Protein AF-A0A9W9XIF9-F1 (afdb_monomer_lite)

Structure (mmCIF, N/CA/C/O backbone):
data_AF-A0A9W9XIF9-F1
#
_entry.id   AF-A0A9W9XIF9-F1
#
loop_
_atom_site.group_PDB
_atom_site.id
_atom_site.type_symbol
_atom_site.label_atom_id
_atom_site.label_alt_id
_atom_site.label_comp_id
_atom_site.label_asym_id
_atom_site.label_entity_id
_atom_site.label_seq_id
_atom_site.pdbx_PDB_ins_code
_atom_site.Cartn_x
_atom_site.Cartn_y
_atom_site.Cartn_z
_atom_site.occupancy
_atom_site.B_iso_or_equiv
_atom_site.auth_seq_id
_atom_site.auth_comp_id
_atom_site.auth_asym_id
_atom_site.auth_atom_id
_atom_site.pdbx_PDB_model_num
ATOM 1 N N . MET A 1 1 ? -51.282 -19.140 -25.782 1.00 32.94 1 MET A N 1
ATOM 2 C CA . MET A 1 1 ? -52.387 -19.950 -26.353 1.00 32.94 1 MET A CA 1
ATOM 3 C C . MET A 1 1 ? -51.809 -21.222 -26.979 1.00 32.94 1 MET A C 1
ATOM 5 O O . MET A 1 1 ? -50.606 -21.420 -26.856 1.00 32.94 1 MET A O 1
ATOM 9 N N . ALA A 1 2 ? -52.650 -22.100 -27.540 1.00 28.67 2 ALA A N 1
ATOM 10 C CA . ALA A 1 2 ? -52.299 -23.428 -28.075 1.00 28.67 2 ALA A CA 1
ATOM 11 C C . ALA A 1 2 ? -51.160 -23.421 -29.130 1.00 28.67 2 ALA A C 1
ATOM 13 O O . ALA A 1 2 ? -50.892 -22.385 -29.727 1.00 28.67 2 ALA A O 1
ATOM 14 N N . GLY A 1 3 ? -50.463 -24.527 -29.429 1.00 24.83 3 GLY A N 1
ATOM 15 C CA . GLY A 1 3 ? -50.576 -25.902 -28.911 1.00 24.83 3 GLY A CA 1
ATOM 16 C C . GLY A 1 3 ? -51.080 -26.921 -29.951 1.00 24.83 3 GLY A C 1
ATOM 17 O O . GLY A 1 3 ? -52.108 -26.681 -30.571 1.00 24.83 3 GLY A O 1
ATOM 18 N N . LEU A 1 4 ? -50.408 -28.087 -30.039 1.00 29.16 4 LEU A N 1
ATOM 19 C CA . LEU A 1 4 ? -50.763 -29.282 -30.847 1.00 29.16 4 LEU A CA 1
ATOM 20 C C . LEU A 1 4 ? -50.625 -29.105 -32.398 1.00 29.16 4 LEU A C 1
ATOM 22 O O . LEU A 1 4 ? -50.729 -27.997 -32.899 1.00 29.16 4 LEU A O 1
ATOM 26 N N . CYS A 1 5 ? -50.361 -30.132 -33.236 1.00 27.70 5 CYS A N 1
ATOM 27 C CA . CYS A 1 5 ? -50.106 -31.568 -32.990 1.00 27.70 5 CYS A CA 1
ATOM 28 C C . CYS A 1 5 ? -49.443 -32.333 -34.176 1.00 27.70 5 CYS A C 1
ATOM 30 O O . CYS A 1 5 ? -49.619 -31.932 -35.319 1.00 27.70 5 CYS A O 1
ATOM 32 N N . LYS A 1 6 ? -48.951 -33.561 -33.875 1.00 29.69 6 LYS A N 1
ATOM 33 C CA . LYS A 1 6 ? -48.789 -34.771 -34.750 1.00 29.69 6 LYS A CA 1
ATOM 34 C C . LYS A 1 6 ? -47.681 -34.734 -35.827 1.00 29.69 6 LYS A C 1
ATOM 36 O O . LYS A 1 6 ? -47.424 -33.689 -36.397 1.00 29.69 6 LYS A O 1
ATOM 41 N N . ARG A 1 7 ? -47.023 -35.845 -36.219 1.00 30.55 7 ARG A N 1
ATOM 42 C CA . ARG A 1 7 ? -46.839 -37.267 -35.755 1.00 30.55 7 ARG A CA 1
ATOM 43 C C . ARG A 1 7 ? -45.555 -37.785 -36.494 1.00 30.55 7 ARG A C 1
ATOM 45 O O . ARG A 1 7 ? -45.134 -37.113 -37.424 1.00 30.55 7 ARG A O 1
ATOM 52 N N . ILE A 1 8 ? -44.819 -38.864 -36.172 1.00 29.08 8 ILE A N 1
ATOM 53 C CA . ILE A 1 8 ? -45.117 -40.317 -36.025 1.00 29.08 8 ILE A CA 1
ATOM 54 C C . ILE A 1 8 ? -44.031 -40.985 -35.103 1.00 29.08 8 ILE A C 1
ATOM 56 O O . ILE A 1 8 ? -43.065 -40.340 -34.710 1.00 29.08 8 ILE A O 1
ATOM 60 N N . LEU A 1 9 ? -44.233 -42.254 -34.714 1.00 29.75 9 LEU A N 1
ATOM 61 C CA . LEU A 1 9 ? -43.493 -43.124 -33.759 1.00 29.75 9 LEU A CA 1
ATOM 62 C C . LEU A 1 9 ? -42.538 -44.147 -34.483 1.00 29.75 9 LEU A C 1
ATOM 64 O O . LEU A 1 9 ? -42.506 -44.116 -35.710 1.00 29.75 9 LEU A O 1
ATOM 68 N N . PRO A 1 10 ? -41.890 -45.158 -33.835 1.00 46.06 10 PRO A N 1
ATOM 69 C CA . PRO A 1 10 ? -40.980 -45.110 -32.667 1.00 46.06 10 PRO A CA 1
ATOM 70 C C . PRO A 1 10 ? -39.737 -46.076 -32.706 1.00 46.06 10 PRO A C 1
ATOM 72 O O . PRO A 1 10 ? -39.631 -46.964 -33.538 1.00 46.06 10 PRO A O 1
ATOM 75 N N . CYS A 1 11 ? -38.868 -45.956 -31.686 1.00 25.47 11 CYS A N 1
ATOM 76 C CA . CYS A 1 11 ? -38.126 -47.005 -30.931 1.00 25.47 11 CYS A CA 1
ATOM 77 C C . CYS A 1 11 ? -37.306 -48.179 -31.562 1.00 25.47 11 CYS A C 1
ATOM 79 O O . CYS A 1 11 ? -37.851 -49.108 -32.142 1.00 25.47 11 CYS A O 1
ATOM 81 N N . SER A 1 12 ? -36.071 -48.310 -31.025 1.00 27.84 12 SER A N 1
ATOM 82 C CA . SER A 1 12 ? -35.415 -49.543 -30.480 1.00 27.84 12 SER A CA 1
ATOM 83 C C . SER A 1 12 ? -34.806 -50.625 -31.411 1.00 27.84 12 SER A C 1
ATOM 85 O O . SER A 1 12 ? -35.249 -50.763 -32.537 1.00 27.84 12 SER A O 1
ATOM 87 N N . ARG A 1 13 ? -33.846 -51.495 -30.999 1.00 29.62 13 ARG A N 1
ATOM 88 C CA . ARG A 1 13 ? -32.660 -51.457 -30.071 1.00 29.62 13 ARG A CA 1
ATOM 89 C C . ARG A 1 13 ? -31.872 -52.807 -30.225 1.00 29.62 13 ARG A C 1
ATOM 91 O O . ARG A 1 13 ? -32.480 -53.784 -30.625 1.00 29.62 13 ARG A O 1
ATOM 98 N N . VAL A 1 14 ? -30.597 -52.889 -29.785 1.00 30.20 14 VAL A N 1
ATOM 99 C CA . VAL A 1 14 ? -29.808 -54.126 -29.426 1.00 30.20 14 VAL A CA 1
ATOM 100 C C . VAL A 1 14 ? -28.948 -54.885 -30.498 1.00 30.20 14 VAL A C 1
ATOM 102 O O . VAL A 1 14 ? -29.450 -55.639 -31.311 1.00 30.20 14 VAL A O 1
ATOM 105 N N . ALA A 1 15 ? -27.611 -54.744 -30.349 1.00 29.52 15 ALA A N 1
ATOM 106 C CA . ALA A 1 15 ? -26.473 -55.717 -30.369 1.00 29.52 15 ALA A CA 1
ATOM 107 C C . ALA A 1 15 ? -26.056 -56.698 -31.529 1.00 29.52 15 ALA A C 1
ATOM 109 O O . ALA A 1 15 ? -26.719 -57.684 -31.804 1.00 29.52 15 ALA A O 1
ATOM 110 N N . ARG A 1 16 ? -24.770 -56.539 -31.944 1.00 33.78 16 ARG A N 1
ATOM 111 C CA . ARG A 1 16 ? -23.629 -57.518 -32.095 1.00 33.78 16 ARG A CA 1
ATOM 112 C C . ARG A 1 16 ? -23.676 -58.777 -33.025 1.00 33.78 16 ARG A C 1
ATOM 114 O O . ARG A 1 16 ? -24.345 -59.740 -32.682 1.00 33.78 16 ARG A O 1
ATOM 121 N N . GLY A 1 17 ? -22.676 -58.909 -33.938 1.00 28.84 17 GLY A N 1
ATOM 122 C CA . GLY A 1 17 ? -21.788 -60.117 -33.967 1.00 28.84 17 GLY A CA 1
ATOM 123 C C . GLY A 1 17 ? -21.117 -60.688 -35.267 1.00 28.84 17 GLY A C 1
ATOM 124 O O . GLY A 1 17 ? -21.709 -61.545 -35.895 1.00 28.84 17 GLY A O 1
ATOM 125 N N . ILE A 1 18 ? -19.813 -60.391 -35.508 1.00 36.94 18 ILE A N 1
ATOM 126 C CA . ILE A 1 18 ? -18.666 -61.349 -35.760 1.00 36.94 18 ILE A CA 1
ATOM 127 C C . ILE A 1 18 ? -18.413 -62.103 -37.138 1.00 36.94 18 ILE A C 1
ATOM 129 O O . ILE A 1 18 ? -19.214 -62.923 -37.553 1.00 36.94 18 ILE A O 1
ATOM 133 N N . GLN A 1 19 ? -17.172 -61.949 -37.703 1.00 34.91 19 GLN A N 1
ATOM 134 C CA . GLN A 1 19 ? -16.351 -62.818 -38.650 1.00 34.91 19 GLN A CA 1
ATOM 135 C C . GLN A 1 19 ? -16.809 -63.060 -40.142 1.00 34.91 19 GLN A C 1
ATOM 137 O O . GLN A 1 19 ? -17.957 -62.777 -40.438 1.00 34.91 19 GLN A O 1
ATOM 142 N N . THR A 1 20 ? -16.030 -63.507 -41.180 1.00 31.67 20 THR A N 1
ATOM 143 C CA . THR A 1 20 ? -14.591 -63.923 -41.434 1.00 31.67 20 THR A CA 1
ATOM 144 C C . THR A 1 20 ? -14.018 -63.526 -42.872 1.00 31.67 20 THR A C 1
ATOM 146 O O . THR A 1 20 ? -14.326 -62.428 -43.321 1.00 31.67 20 THR A O 1
ATOM 149 N N . ARG A 1 21 ? -13.109 -64.280 -43.572 1.00 35.53 21 ARG A N 1
ATOM 150 C CA . ARG A 1 21 ? -12.209 -63.890 -44.745 1.00 35.53 21 ARG A CA 1
ATOM 151 C C . ARG A 1 21 ? -11.749 -65.135 -45.616 1.00 35.53 21 ARG A C 1
ATOM 153 O O . ARG A 1 21 ? -12.223 -66.186 -45.191 1.00 35.53 21 ARG A O 1
ATOM 160 N N . PRO A 1 22 ? -10.835 -65.177 -46.671 1.00 51.59 22 PRO A N 1
ATOM 161 C CA . PRO A 1 22 ? -9.950 -64.205 -47.423 1.00 51.59 22 PRO A CA 1
ATOM 162 C C . PRO A 1 22 ? -9.720 -64.413 -49.000 1.00 51.59 22 PRO A C 1
ATOM 164 O O . PRO A 1 22 ? -10.382 -65.244 -49.598 1.00 51.59 22 PRO A O 1
ATOM 167 N N . GLN A 1 23 ? -8.696 -63.745 -49.625 1.00 34.22 23 GLN A N 1
ATOM 168 C CA . GLN A 1 23 ? -7.944 -64.044 -50.921 1.00 34.22 23 GLN A CA 1
ATOM 169 C C . GLN A 1 23 ? -8.660 -63.891 -52.320 1.00 34.22 23 GLN A C 1
ATOM 171 O O . GLN A 1 23 ? -9.861 -63.672 -52.309 1.00 34.22 23 GLN A O 1
ATOM 176 N N . SER A 1 24 ? -8.078 -63.985 -53.561 1.00 33.28 24 SER A N 1
ATOM 177 C CA . SER A 1 24 ? -6.780 -63.640 -54.285 1.00 33.28 24 SER A CA 1
ATOM 178 C C . SER A 1 24 ? -6.921 -64.011 -55.837 1.00 33.28 24 SER A C 1
ATOM 180 O O . SER A 1 24 ? -7.971 -64.560 -56.137 1.00 33.28 24 SER A O 1
ATOM 182 N N . THR A 1 25 ? -6.103 -63.833 -56.931 1.00 32.66 25 THR A N 1
ATOM 183 C CA . THR A 1 25 ? -4.708 -63.372 -57.308 1.00 32.66 25 THR A CA 1
ATOM 184 C C . THR A 1 25 ? -4.481 -63.127 -58.866 1.00 32.66 25 THR A C 1
ATOM 186 O O . THR A 1 25 ? -4.935 -63.966 -59.631 1.00 32.66 25 THR A O 1
ATOM 189 N N . ARG A 1 26 ? -3.638 -62.146 -59.326 1.00 32.09 26 ARG A N 1
ATOM 190 C CA . ARG A 1 26 ? -2.901 -61.998 -60.668 1.00 32.09 26 ARG A CA 1
ATOM 191 C C . ARG A 1 26 ? -3.693 -61.927 -62.034 1.00 32.09 26 ARG A C 1
ATOM 193 O O . ARG A 1 26 ? -4.908 -61.994 -61.990 1.00 32.09 26 ARG A O 1
ATOM 200 N N . ALA A 1 27 ? -3.106 -61.851 -63.270 1.00 32.22 27 ALA A N 1
ATOM 201 C CA . ALA A 1 27 ? -2.159 -60.897 -63.971 1.00 32.22 27 ALA A CA 1
ATOM 202 C C . ALA A 1 27 ? -1.854 -61.298 -65.483 1.00 32.22 27 ALA A C 1
ATOM 204 O O . ALA A 1 27 ? -2.102 -62.460 -65.774 1.00 32.22 27 ALA A O 1
ATOM 205 N N . VAL A 1 28 ? -1.271 -60.422 -66.381 1.00 33.78 28 VAL A N 1
ATOM 206 C CA . VAL A 1 28 ? -0.342 -60.671 -67.587 1.00 33.78 28 VAL A CA 1
ATOM 207 C C . VAL A 1 28 ? -0.461 -59.757 -68.888 1.00 33.78 28 VAL A C 1
ATOM 209 O O . VAL A 1 28 ? -1.488 -59.752 -69.549 1.00 33.78 28 VAL A O 1
ATOM 212 N N . SER A 1 29 ? 0.667 -59.125 -69.328 1.00 31.36 29 SER A N 1
ATOM 213 C CA . SER A 1 29 ? 1.183 -58.682 -70.696 1.00 31.36 29 SER A CA 1
ATOM 214 C C . SER A 1 29 ? 0.598 -57.525 -71.609 1.00 31.36 29 SER A C 1
ATOM 216 O O . SER A 1 29 ? -0.202 -56.723 -71.145 1.00 31.36 29 SER A O 1
ATOM 218 N N . ARG A 1 30 ? 1.184 -57.304 -72.827 1.00 32.84 30 ARG A N 1
ATOM 219 C CA . ARG A 1 30 ? 1.368 -56.050 -73.678 1.00 32.84 30 ARG A CA 1
ATOM 220 C C . ARG A 1 30 ? 1.494 -56.395 -75.223 1.00 32.84 30 ARG A C 1
ATOM 222 O O . ARG A 1 30 ? 1.284 -57.586 -75.439 1.00 32.84 30 ARG A O 1
ATOM 229 N N . PRO A 1 31 ? 1.856 -55.561 -76.282 1.00 50.12 31 PRO A N 1
ATOM 230 C CA . PRO A 1 31 ? 2.506 -54.202 -76.395 1.00 50.12 31 PRO A CA 1
ATOM 231 C C . PRO A 1 31 ? 2.189 -53.222 -77.622 1.00 50.12 31 PRO A C 1
ATOM 233 O O . PRO A 1 31 ? 1.409 -53.539 -78.504 1.00 50.12 31 PRO A O 1
ATOM 236 N N . ASN A 1 32 ? 2.893 -52.059 -77.670 1.00 32.28 32 ASN A N 1
ATOM 237 C CA . ASN A 1 32 ? 3.471 -51.195 -78.771 1.00 32.28 32 ASN A CA 1
ATOM 238 C C . ASN A 1 32 ? 2.764 -50.629 -80.053 1.00 32.28 32 ASN A C 1
ATOM 240 O O . ASN A 1 32 ? 2.400 -51.387 -80.944 1.00 32.28 32 ASN A O 1
ATOM 244 N N . ALA A 1 33 ? 2.895 -49.289 -80.263 1.00 30.73 33 ALA A N 1
ATOM 245 C CA . ALA A 1 33 ? 3.206 -48.576 -81.542 1.00 30.73 33 ALA A CA 1
ATOM 246 C C . ALA A 1 33 ? 3.697 -47.097 -81.323 1.00 30.73 33 ALA A C 1
ATOM 248 O O . ALA A 1 33 ? 3.509 -46.550 -80.238 1.00 30.73 33 ALA A O 1
ATOM 249 N N . THR A 1 34 ? 4.344 -46.468 -82.326 1.00 33.19 34 THR A N 1
ATOM 250 C CA . THR A 1 34 ? 4.954 -45.093 -82.390 1.00 33.19 34 THR A CA 1
ATOM 251 C C . THR A 1 34 ? 3.977 -43.918 -82.117 1.00 33.19 34 THR A C 1
ATOM 253 O O . THR A 1 34 ? 2.833 -44.005 -82.541 1.00 33.19 34 THR A O 1
ATOM 256 N N . LEU A 1 35 ? 4.277 -42.837 -81.358 1.00 31.94 35 LEU A N 1
ATOM 257 C CA . LEU A 1 35 ? 5.305 -41.754 -81.487 1.00 31.94 35 LEU A CA 1
ATOM 258 C C . LEU A 1 35 ? 5.085 -40.825 -82.713 1.00 31.94 35 LEU A C 1
ATOM 260 O O . LEU A 1 35 ? 4.844 -41.359 -83.787 1.00 31.94 35 LEU A O 1
ATOM 264 N N . ALA A 1 36 ? 5.222 -39.480 -82.693 1.00 28.23 36 ALA A N 1
ATOM 265 C CA . ALA A 1 36 ? 5.411 -38.404 -81.672 1.00 28.23 36 ALA A CA 1
ATOM 266 C C . ALA A 1 36 ? 5.289 -37.000 -82.382 1.00 28.23 36 ALA A C 1
ATOM 268 O O . ALA A 1 36 ? 5.148 -37.027 -83.606 1.00 28.23 36 ALA A O 1
ATOM 269 N N . PRO A 1 37 ? 5.400 -35.786 -81.755 1.00 38.03 37 PRO A N 1
ATOM 270 C CA . PRO A 1 37 ? 5.492 -35.399 -80.332 1.00 38.03 37 PRO A CA 1
ATOM 271 C C . PRO A 1 37 ? 4.383 -34.417 -79.846 1.00 38.03 37 PRO A C 1
ATOM 273 O O . PRO A 1 37 ? 3.856 -33.617 -80.613 1.00 38.03 37 PRO A O 1
ATOM 276 N N . ALA A 1 38 ? 4.078 -34.404 -78.541 1.00 32.06 38 ALA A N 1
ATOM 277 C CA . ALA A 1 38 ? 3.111 -33.479 -77.924 1.00 32.06 38 ALA A CA 1
ATOM 278 C C . ALA A 1 38 ? 3.616 -32.908 -76.583 1.00 32.06 38 ALA A C 1
ATOM 280 O O . ALA A 1 38 ? 4.475 -33.504 -75.932 1.00 32.06 38 ALA A O 1
ATOM 281 N N . LEU A 1 39 ? 3.077 -31.749 -76.180 1.00 31.66 39 LEU A N 1
ATOM 282 C CA . LEU A 1 39 ? 3.406 -31.053 -74.926 1.00 31.66 39 LEU A CA 1
ATOM 283 C C . LEU A 1 39 ? 3.116 -31.930 -73.687 1.00 31.66 39 LEU A C 1
ATOM 285 O O . LEU A 1 39 ? 2.076 -32.594 -73.650 1.00 31.66 39 LEU A O 1
ATOM 289 N N . PRO A 1 40 ? 3.982 -31.926 -72.654 1.00 34.66 40 PRO A N 1
ATOM 290 C CA . PRO A 1 40 ? 3.770 -32.735 -71.459 1.00 34.66 40 PRO A CA 1
ATOM 291 C C . PRO A 1 40 ? 2.613 -32.187 -70.595 1.00 34.66 40 PRO A C 1
ATOM 293 O O . PRO A 1 40 ? 2.589 -30.989 -70.301 1.00 34.66 40 PRO A O 1
ATOM 296 N N . PRO A 1 41 ? 1.671 -33.036 -70.139 1.00 35.72 41 PRO A N 1
ATOM 297 C CA . PRO A 1 41 ? 0.662 -32.649 -69.153 1.00 35.72 41 PRO A CA 1
ATOM 298 C C . PRO A 1 41 ? 1.300 -32.406 -67.767 1.00 35.72 41 PRO A C 1
ATOM 300 O O . PRO A 1 41 ? 2.403 -32.893 -67.502 1.00 35.72 41 PRO A O 1
ATOM 303 N N . PRO A 1 42 ? 0.629 -31.673 -66.856 1.00 32.91 42 PRO A N 1
ATOM 304 C CA . PRO A 1 42 ? 1.206 -31.291 -65.569 1.00 32.91 42 PRO A CA 1
ATOM 305 C C . PRO A 1 42 ? 1.573 -32.504 -64.705 1.00 32.91 42 PRO A C 1
ATOM 307 O O . PRO A 1 42 ? 0.758 -33.397 -64.470 1.00 32.91 42 PRO A O 1
ATOM 310 N N . HIS A 1 43 ? 2.804 -32.507 -64.187 1.00 33.34 43 HIS A N 1
ATOM 311 C CA . HIS A 1 43 ? 3.315 -33.572 -63.329 1.00 33.34 43 HIS A CA 1
ATOM 312 C C . HIS A 1 43 ? 2.538 -33.663 -62.007 1.00 33.34 43 HIS A C 1
ATOM 314 O O . HIS A 1 43 ? 2.757 -32.874 -61.088 1.00 33.34 43 HIS A O 1
ATOM 320 N N . THR A 1 44 ? 1.711 -34.698 -61.854 1.00 31.39 44 THR A N 1
ATOM 321 C CA . THR A 1 44 ? 1.355 -35.207 -60.525 1.00 31.39 44 THR A CA 1
ATOM 322 C C . THR A 1 44 ? 2.623 -35.759 -59.861 1.00 31.39 44 THR A C 1
ATOM 324 O O . THR A 1 44 ? 3.220 -36.685 -60.422 1.00 31.39 44 THR A O 1
ATOM 327 N N . PRO A 1 45 ? 3.059 -35.251 -58.695 1.00 34.47 45 PRO A N 1
ATOM 328 C CA . PRO A 1 45 ? 4.236 -35.783 -58.023 1.00 34.47 45 PRO A CA 1
ATOM 329 C C . PRO A 1 45 ? 3.914 -37.165 -57.443 1.00 34.47 45 PRO A C 1
ATOM 331 O O . PRO A 1 45 ? 3.272 -37.284 -56.401 1.00 34.47 45 PRO A O 1
ATOM 334 N N . THR A 1 46 ? 4.371 -38.224 -58.111 1.00 35.44 46 THR A N 1
ATOM 335 C CA . THR A 1 46 ? 4.414 -39.568 -57.524 1.00 35.44 46 THR A CA 1
ATOM 336 C C . THR A 1 46 ? 5.288 -39.529 -56.276 1.00 35.44 46 THR A C 1
ATOM 338 O O . THR A 1 46 ? 6.490 -39.271 -56.389 1.00 35.44 46 THR A O 1
ATOM 341 N N . GLU A 1 47 ? 4.710 -39.779 -55.098 1.00 37.50 47 GLU A N 1
ATOM 342 C CA . GLU A 1 47 ? 5.495 -39.843 -53.864 1.00 37.50 47 GLU A CA 1
ATOM 343 C C . GLU A 1 47 ? 6.607 -40.901 -54.000 1.00 37.50 47 GLU A C 1
ATOM 345 O O . GLU A 1 47 ? 6.329 -42.034 -54.414 1.00 37.50 47 GLU A O 1
ATOM 350 N N . PRO A 1 48 ? 7.866 -40.577 -53.649 1.00 43.50 48 PRO A N 1
ATOM 351 C CA . PRO A 1 48 ? 8.926 -41.570 -53.627 1.00 43.50 48 PRO A CA 1
ATOM 352 C C . PRO A 1 48 ? 8.571 -42.667 -52.623 1.00 43.50 48 PRO A C 1
ATOM 354 O O . PRO A 1 48 ? 8.085 -42.394 -51.521 1.00 43.50 48 PRO A O 1
ATOM 357 N N . SER A 1 49 ? 8.834 -43.924 -52.995 1.00 41.28 49 SER A N 1
ATOM 358 C CA . SER A 1 49 ? 8.511 -45.070 -52.144 1.00 41.28 49 SER A CA 1
ATOM 359 C C . SER A 1 49 ? 9.087 -44.885 -50.737 1.00 41.28 49 SER A C 1
ATOM 361 O O . SER A 1 49 ? 10.208 -44.399 -50.567 1.00 41.28 49 SER A O 1
ATOM 363 N N . ARG A 1 50 ? 8.351 -45.323 -49.711 1.00 48.66 50 ARG A N 1
ATOM 364 C CA . ARG A 1 50 ? 8.755 -45.162 -48.303 1.00 48.66 50 ARG A CA 1
ATOM 365 C C . ARG A 1 50 ? 10.168 -45.701 -48.021 1.00 48.66 50 ARG A C 1
ATOM 367 O O . ARG A 1 50 ? 10.852 -45.182 -47.147 1.00 48.66 50 ARG A O 1
ATOM 374 N N . LEU A 1 51 ? 10.606 -46.703 -48.792 1.00 44.16 51 LEU A N 1
ATOM 375 C CA . LEU A 1 51 ? 11.938 -47.302 -48.729 1.00 44.16 51 LEU A CA 1
ATOM 376 C C . LEU A 1 51 ? 13.026 -46.434 -49.392 1.00 44.16 51 LEU A C 1
ATOM 378 O O . LEU A 1 51 ? 14.114 -46.311 -48.838 1.00 44.16 51 LEU A O 1
ATOM 382 N N . SER A 1 52 ? 12.745 -45.794 -50.534 1.00 44.69 52 SER A N 1
ATOM 383 C CA . SER A 1 52 ? 13.664 -44.812 -51.137 1.00 44.69 52 SER A CA 1
ATOM 384 C C . SER A 1 52 ? 13.810 -43.567 -50.260 1.00 44.69 52 SER A C 1
ATOM 386 O O . SER A 1 52 ? 14.928 -43.118 -50.045 1.00 44.69 52 SER A O 1
ATOM 388 N N . THR A 1 53 ? 12.718 -43.078 -49.665 1.00 49.53 53 THR A N 1
ATOM 389 C CA . THR A 1 53 ? 12.740 -41.918 -48.756 1.00 49.53 53 THR A CA 1
ATOM 390 C C . THR A 1 53 ? 13.479 -42.218 -47.448 1.00 49.53 53 THR A C 1
ATOM 392 O O . THR A 1 53 ? 14.077 -41.320 -46.865 1.00 49.53 53 THR A O 1
ATOM 395 N N . LEU A 1 54 ? 13.482 -43.481 -46.998 1.00 47.84 54 LEU A N 1
ATOM 396 C CA . LEU A 1 54 ? 14.330 -43.954 -45.896 1.00 47.84 54 LEU A CA 1
ATOM 397 C C . LEU A 1 54 ? 15.810 -44.055 -46.297 1.00 47.84 54 LEU A C 1
ATOM 399 O O . LEU A 1 54 ? 16.666 -43.699 -45.497 1.00 47.84 54 LEU A O 1
ATOM 403 N N . LYS A 1 55 ? 16.119 -44.492 -47.526 1.00 42.41 55 LYS A N 1
ATOM 404 C CA . LYS A 1 55 ? 17.499 -44.533 -48.048 1.00 42.41 55 LYS A CA 1
ATOM 405 C C . LYS A 1 55 ? 18.093 -43.149 -48.342 1.00 42.41 55 LYS A C 1
ATOM 407 O O . LYS A 1 55 ? 19.308 -43.021 -48.338 1.00 42.41 55 LYS A O 1
ATOM 412 N N . SER A 1 56 ? 17.265 -42.135 -48.600 1.00 40.16 56 SER A N 1
ATOM 413 C CA . SER A 1 56 ? 17.700 -40.759 -48.895 1.00 40.16 56 SER A CA 1
ATOM 414 C C . SER A 1 56 ? 17.583 -39.794 -47.707 1.00 40.16 56 SER A C 1
ATOM 416 O O . SER A 1 56 ? 17.741 -38.586 -47.882 1.00 40.16 56 SER A O 1
ATOM 418 N N . ALA A 1 57 ? 17.234 -40.278 -46.513 1.00 46.28 57 ALA A N 1
ATOM 419 C CA . ALA A 1 57 ? 17.148 -39.448 -45.317 1.00 46.28 57 ALA A CA 1
ATOM 420 C C . ALA A 1 57 ? 18.518 -39.374 -44.632 1.00 46.28 57 ALA A C 1
ATOM 422 O O . ALA A 1 57 ? 18.987 -40.379 -44.098 1.00 46.28 57 ALA A O 1
ATOM 423 N N . LYS A 1 58 ? 19.138 -38.183 -44.600 1.00 53.50 58 LYS A N 1
ATOM 424 C CA . LYS A 1 58 ? 20.333 -37.954 -43.771 1.00 53.50 58 LYS A CA 1
ATOM 425 C C . LYS A 1 58 ? 20.031 -38.345 -42.311 1.00 53.50 58 LYS A C 1
ATOM 427 O O . LYS A 1 58 ? 18.967 -37.959 -41.808 1.00 53.50 58 LYS A O 1
ATOM 432 N N . PRO A 1 59 ? 20.923 -39.078 -41.621 1.00 59.19 59 PRO A N 1
ATOM 433 C CA . PRO A 1 59 ? 20.751 -39.367 -40.203 1.00 59.19 59 PRO A CA 1
ATOM 434 C C . PRO A 1 59 ? 20.742 -38.057 -39.406 1.00 59.19 59 PRO A C 1
ATOM 436 O O . PRO A 1 59 ? 21.530 -37.148 -39.660 1.00 59.19 59 PRO A O 1
ATOM 439 N N . PHE A 1 60 ? 19.822 -37.944 -38.449 1.00 74.56 60 PHE A N 1
ATOM 440 C CA . PHE A 1 60 ? 19.747 -36.775 -37.575 1.00 74.56 60 PHE A CA 1
ATOM 441 C C . PHE A 1 60 ? 20.879 -36.829 -36.538 1.00 74.56 60 PHE A C 1
ATOM 443 O O . PHE A 1 60 ? 21.105 -37.880 -35.945 1.00 74.56 60 PHE A O 1
ATOM 450 N N . SER A 1 61 ? 21.570 -35.711 -36.309 1.00 78.69 61 SER A N 1
ATOM 451 C CA . SER A 1 61 ? 22.823 -35.689 -35.545 1.00 78.69 61 SER A CA 1
ATOM 452 C C . SER A 1 61 ? 22.679 -36.069 -34.062 1.00 78.69 61 SER A C 1
ATOM 454 O O . SER A 1 61 ? 21.809 -35.562 -33.342 1.00 78.69 61 SER A O 1
ATOM 456 N N . ASP A 1 62 ? 23.620 -36.880 -33.567 1.00 81.06 62 ASP A N 1
ATOM 457 C CA . ASP A 1 62 ? 23.787 -37.209 -32.143 1.00 81.06 62 ASP A CA 1
ATOM 458 C C . ASP A 1 62 ? 24.154 -35.988 -31.279 1.00 81.06 62 ASP A C 1
ATOM 460 O O . ASP A 1 62 ? 23.950 -36.003 -30.061 1.00 81.06 62 ASP A O 1
ATOM 464 N N . PHE A 1 63 ? 24.665 -34.907 -31.882 1.00 85.06 63 PHE A N 1
ATOM 465 C CA . PHE A 1 63 ? 24.916 -33.639 -31.187 1.00 85.06 63 PHE A CA 1
ATOM 466 C C . PHE A 1 63 ? 23.623 -32.861 -30.897 1.00 85.06 63 PHE A C 1
ATOM 468 O O . PHE A 1 63 ? 23.575 -32.066 -29.959 1.00 85.06 63 PHE A O 1
ATOM 475 N N . LEU A 1 64 ? 22.551 -33.108 -31.660 1.00 87.94 64 LEU A N 1
ATOM 476 C CA . LEU A 1 64 ? 21.233 -32.488 -31.470 1.00 87.94 64 LEU A CA 1
ATOM 477 C C . LEU A 1 64 ? 20.191 -33.447 -30.869 1.00 87.94 64 LEU A C 1
ATOM 479 O O . LEU A 1 64 ? 19.007 -33.103 -30.794 1.00 87.94 64 LEU A O 1
ATOM 483 N N . THR A 1 65 ? 20.616 -34.632 -30.428 1.00 88.56 65 THR A N 1
ATOM 484 C CA . THR A 1 65 ? 19.764 -35.638 -29.783 1.00 88.56 65 THR A CA 1
ATOM 485 C C . THR A 1 65 ? 20.121 -35.747 -28.303 1.00 88.56 65 THR A C 1
ATOM 487 O O . THR A 1 65 ? 21.286 -35.900 -27.934 1.00 88.56 65 THR A O 1
ATOM 490 N N . ASP A 1 66 ? 19.119 -35.630 -27.429 1.00 88.12 66 ASP A N 1
ATOM 491 C CA . ASP A 1 66 ? 19.331 -35.675 -25.980 1.00 88.12 66 ASP A CA 1
ATOM 492 C C . ASP A 1 66 ? 19.183 -37.076 -25.364 1.00 88.12 66 ASP A C 1
ATOM 494 O O . ASP A 1 66 ? 18.800 -38.050 -26.011 1.00 88.12 66 ASP A O 1
ATOM 498 N N . THR A 1 67 ? 19.459 -37.158 -24.062 1.00 87.50 67 THR A N 1
ATOM 499 C CA . THR A 1 67 ? 19.379 -38.374 -23.233 1.00 87.50 67 THR A CA 1
ATOM 500 C C . THR A 1 67 ? 17.972 -38.976 -23.109 1.00 87.50 67 THR A C 1
ATOM 502 O O . THR A 1 67 ? 17.820 -40.049 -22.531 1.00 87.50 67 THR A O 1
ATOM 505 N N . PHE A 1 68 ? 16.946 -38.332 -23.675 1.00 86.81 68 PHE A N 1
ATOM 506 C CA . PHE A 1 68 ? 15.571 -38.832 -23.764 1.00 86.81 68 PHE A CA 1
ATOM 507 C C . PHE A 1 68 ? 15.162 -39.138 -25.217 1.00 86.81 68 PHE A C 1
ATOM 509 O O . PHE A 1 68 ? 13.973 -39.266 -25.510 1.00 86.81 68 PHE A O 1
ATOM 516 N N . ASN A 1 69 ? 16.142 -39.246 -26.124 1.00 85.12 69 ASN A N 1
ATOM 517 C CA . ASN A 1 69 ? 15.980 -39.475 -27.562 1.00 85.12 69 ASN A CA 1
ATOM 518 C C . ASN A 1 69 ? 15.070 -38.432 -28.251 1.00 85.12 69 ASN A C 1
ATOM 520 O O . ASN A 1 69 ? 14.372 -38.716 -29.230 1.00 85.12 69 ASN A O 1
ATOM 524 N N . ARG A 1 70 ? 15.043 -37.196 -27.728 1.00 88.00 70 ARG A N 1
ATOM 525 C CA . ARG A 1 70 ? 14.316 -36.080 -28.345 1.00 88.00 70 ARG A CA 1
ATOM 526 C C . ARG A 1 70 ? 15.247 -35.397 -29.345 1.00 88.00 70 ARG A C 1
ATOM 528 O O . ARG A 1 70 ? 16.144 -34.662 -28.951 1.00 88.00 70 ARG A O 1
ATOM 535 N N . GLN A 1 71 ? 15.002 -35.593 -30.636 1.00 90.12 71 GLN A N 1
ATOM 536 C CA . GLN A 1 71 ? 15.670 -34.856 -31.717 1.00 90.12 71 GLN A CA 1
ATOM 537 C C . GLN A 1 71 ? 15.304 -33.359 -31.651 1.00 90.12 71 GLN A C 1
ATOM 539 O O . GLN A 1 71 ? 14.164 -33.016 -31.322 1.00 90.12 71 GLN A O 1
ATOM 544 N N . HIS A 1 72 ? 16.259 -32.456 -31.887 1.00 90.75 72 HIS A N 1
ATOM 545 C CA . HIS A 1 72 ? 16.067 -30.999 -31.779 1.00 90.75 72 HIS A CA 1
ATOM 546 C C . HIS A 1 72 ? 16.153 -30.277 -33.131 1.00 90.75 72 HIS A C 1
ATOM 548 O O . HIS A 1 72 ? 17.106 -29.561 -33.422 1.00 90.75 72 HIS A O 1
ATOM 554 N N . ASP A 1 73 ? 15.121 -30.442 -33.955 1.00 91.94 73 ASP A N 1
ATOM 555 C CA . ASP A 1 73 ? 15.012 -29.885 -35.309 1.00 91.94 73 ASP A CA 1
ATOM 556 C C . ASP A 1 73 ? 14.563 -28.406 -35.369 1.00 91.94 73 ASP A C 1
ATOM 558 O O . ASP A 1 73 ? 14.406 -27.855 -36.463 1.00 91.94 73 ASP A O 1
ATOM 562 N N . TYR A 1 74 ? 14.340 -27.751 -34.220 1.00 92.69 74 TYR A N 1
ATOM 563 C CA . TYR A 1 74 ? 13.736 -26.416 -34.127 1.00 92.69 74 TYR A CA 1
ATOM 564 C C . TYR A 1 74 ? 14.580 -25.434 -33.292 1.00 92.69 74 TYR A C 1
ATOM 566 O O . TYR A 1 74 ? 14.552 -25.424 -32.057 1.00 92.69 74 TYR A O 1
ATOM 574 N N . LEU A 1 75 ? 15.264 -24.528 -33.993 1.00 94.06 75 LEU A N 1
ATOM 575 C CA . LEU A 1 75 ? 16.086 -23.459 -33.430 1.00 94.06 75 LEU A CA 1
ATOM 576 C C . LEU A 1 75 ? 15.323 -22.124 -33.343 1.00 94.06 75 LEU A C 1
ATOM 578 O O . LEU A 1 75 ? 14.596 -21.727 -34.256 1.00 94.06 75 LEU A O 1
ATOM 582 N N . ARG A 1 76 ? 15.524 -21.383 -32.251 1.00 93.88 76 ARG A N 1
ATOM 583 C CA . ARG A 1 76 ? 15.045 -20.004 -32.062 1.00 93.88 76 ARG A CA 1
ATOM 584 C C . ARG A 1 76 ? 16.229 -19.068 -31.822 1.00 93.88 76 ARG A C 1
ATOM 586 O O . ARG A 1 76 ? 16.930 -19.243 -30.834 1.00 93.88 76 ARG A O 1
ATOM 593 N N . ILE A 1 77 ? 16.407 -18.048 -32.658 1.00 94.31 77 ILE A N 1
ATOM 594 C CA . ILE A 1 77 ? 17.530 -17.100 -32.574 1.00 94.31 77 ILE A CA 1
ATOM 595 C C . ILE A 1 77 ? 17.019 -15.722 -32.142 1.00 94.31 77 ILE A C 1
ATOM 597 O O . ILE A 1 77 ? 16.114 -15.158 -32.761 1.00 94.31 77 ILE A O 1
ATOM 601 N N . SER A 1 78 ? 17.586 -15.191 -31.059 1.00 92.81 78 SER A N 1
ATOM 602 C CA . SER A 1 78 ? 17.294 -13.859 -30.523 1.00 92.81 78 SER A CA 1
ATOM 603 C C . SER A 1 78 ? 18.203 -12.826 -31.201 1.00 92.81 78 SER A C 1
ATOM 605 O O . SER A 1 78 ? 19.369 -12.726 -30.854 1.00 92.81 78 SER A O 1
ATOM 607 N N . VAL A 1 79 ? 17.708 -12.068 -32.183 1.00 92.88 79 VAL A N 1
ATOM 608 C CA . VAL A 1 79 ? 18.554 -11.211 -33.047 1.00 92.88 79 VAL A CA 1
ATOM 609 C C . VAL A 1 79 ? 18.832 -9.813 -32.479 1.00 92.88 79 VAL A C 1
ATOM 611 O O . VAL A 1 79 ? 19.646 -9.079 -33.039 1.00 92.88 79 VAL A O 1
ATOM 614 N N . THR A 1 80 ? 18.136 -9.404 -31.413 1.00 89.75 80 THR A N 1
ATOM 615 C CA . THR A 1 80 ? 18.332 -8.116 -30.722 1.00 89.75 80 THR A CA 1
ATOM 616 C C . THR A 1 80 ? 17.677 -8.114 -29.337 1.00 89.75 80 THR A C 1
ATOM 618 O O . THR A 1 80 ? 16.702 -8.831 -29.115 1.00 89.75 80 THR A O 1
ATOM 621 N N . GLU A 1 81 ? 18.168 -7.271 -28.428 1.00 86.69 81 GLU A N 1
ATOM 622 C CA . GLU A 1 81 ? 17.569 -6.985 -27.107 1.00 86.69 81 GLU A CA 1
ATOM 623 C C . GLU A 1 81 ? 16.591 -5.804 -27.162 1.00 86.69 81 GLU A C 1
ATOM 625 O O . GLU A 1 81 ? 15.737 -5.638 -26.292 1.00 86.69 81 GLU A O 1
ATOM 630 N N . ARG A 1 82 ? 16.684 -4.976 -28.209 1.00 88.44 82 ARG A N 1
ATOM 631 C CA . ARG A 1 82 ? 15.871 -3.766 -28.351 1.00 88.44 82 ARG A CA 1
ATOM 632 C C . ARG A 1 82 ? 14.413 -4.130 -28.619 1.00 88.44 82 ARG A C 1
ATOM 634 O O . ARG A 1 82 ? 14.117 -4.997 -29.436 1.00 88.44 82 ARG A O 1
ATOM 641 N N . CYS A 1 83 ? 13.501 -3.427 -27.955 1.00 89.31 83 CYS A N 1
ATOM 642 C CA . CYS A 1 83 ? 12.061 -3.520 -28.178 1.00 89.31 83 CYS A CA 1
ATOM 643 C C . CYS A 1 83 ? 11.455 -2.112 -28.247 1.00 89.31 83 CYS A C 1
ATOM 645 O O . CYS A 1 83 ? 11.841 -1.230 -27.475 1.00 89.31 83 CYS A O 1
ATOM 647 N N . ASN A 1 84 ? 10.495 -1.915 -29.150 1.00 89.81 84 ASN A N 1
ATOM 648 C CA . ASN A 1 84 ? 9.679 -0.701 -29.266 1.00 89.81 84 ASN A CA 1
ATOM 649 C C . ASN A 1 84 ? 8.488 -0.672 -28.281 1.00 89.81 84 ASN A C 1
ATOM 651 O O . ASN A 1 84 ? 7.854 0.369 -28.148 1.00 89.81 84 ASN A O 1
ATOM 655 N N . LEU A 1 85 ? 8.217 -1.769 -27.563 1.00 89.94 85 LEU A N 1
ATOM 656 C CA . LEU A 1 85 ? 7.204 -1.869 -26.501 1.00 89.94 85 LEU A CA 1
ATOM 657 C C . LEU A 1 85 ? 7.830 -2.035 -25.103 1.00 89.94 85 LEU A C 1
ATOM 659 O O . LEU A 1 85 ? 9.023 -2.322 -24.966 1.00 89.94 85 LEU A O 1
ATOM 663 N N . ARG A 1 86 ? 7.019 -1.858 -24.050 1.00 88.00 86 ARG A N 1
ATOM 664 C CA . ARG A 1 86 ? 7.385 -2.027 -22.628 1.00 88.00 86 ARG A CA 1
ATOM 665 C C . ARG A 1 86 ? 6.324 -2.856 -21.888 1.00 88.00 86 ARG A C 1
ATOM 667 O O . ARG A 1 86 ? 5.745 -2.405 -20.901 1.00 88.00 86 ARG A O 1
ATOM 674 N N . CYS A 1 87 ? 6.024 -4.050 -22.409 1.00 87.69 87 CYS A N 1
ATOM 675 C CA . CYS A 1 87 ? 4.882 -4.848 -21.956 1.00 87.69 87 CYS A CA 1
ATOM 676 C C . CYS A 1 87 ? 5.000 -5.311 -20.498 1.00 87.69 87 CYS A C 1
ATOM 678 O O . CYS A 1 87 ? 6.029 -5.868 -20.113 1.00 87.69 87 CYS A O 1
ATOM 680 N N . LEU A 1 88 ? 3.917 -5.153 -19.726 1.00 84.25 88 LEU A N 1
ATOM 681 C CA . LEU A 1 88 ? 3.882 -5.310 -18.261 1.00 84.25 88 LEU A CA 1
ATOM 682 C C . LEU A 1 88 ? 4.430 -6.653 -17.740 1.00 84.25 88 LEU A C 1
ATOM 684 O O . LEU A 1 88 ? 5.044 -6.696 -16.678 1.00 84.25 88 LEU A O 1
ATOM 688 N N . TYR A 1 89 ? 4.232 -7.746 -18.482 1.00 81.69 89 TYR A N 1
ATOM 689 C CA . TYR A 1 89 ? 4.688 -9.093 -18.107 1.00 81.69 89 TYR A CA 1
ATOM 690 C C . TYR A 1 89 ? 6.101 -9.453 -18.612 1.00 81.69 89 TYR A C 1
ATOM 692 O O . TYR A 1 89 ? 6.564 -10.571 -18.371 1.00 81.69 89 TYR A O 1
ATOM 700 N N . CYS A 1 90 ? 6.759 -8.554 -19.355 1.00 78.50 90 CYS A N 1
ATOM 701 C CA . CYS A 1 90 ? 7.918 -8.860 -20.204 1.00 78.50 90 CYS A CA 1
ATOM 702 C C . CYS A 1 90 ? 9.110 -7.903 -20.009 1.00 78.50 90 CYS A C 1
ATOM 704 O O . CYS A 1 90 ? 10.258 -8.349 -20.041 1.00 78.50 90 CYS A O 1
ATOM 706 N N . MET A 1 91 ? 8.853 -6.607 -19.791 1.00 69.69 91 MET A N 1
ATOM 707 C CA . MET A 1 91 ? 9.870 -5.591 -19.497 1.00 69.69 91 MET A CA 1
ATOM 708 C C . MET A 1 91 ? 9.364 -4.652 -18.382 1.00 69.69 91 MET A C 1
ATOM 710 O O . MET A 1 91 ? 8.191 -4.257 -18.416 1.00 69.69 91 MET A O 1
ATOM 714 N N . PRO A 1 92 ? 10.210 -4.275 -17.403 1.00 68.50 92 PRO A N 1
ATOM 715 C CA . PRO A 1 92 ? 9.862 -3.241 -16.428 1.00 68.50 92 PRO A CA 1
ATOM 716 C C . PRO A 1 92 ? 9.703 -1.862 -17.111 1.00 68.50 92 PRO A C 1
ATOM 718 O O . PRO A 1 92 ? 9.895 -1.727 -18.323 1.00 68.50 92 PRO A O 1
ATOM 721 N N . GLU A 1 93 ? 9.239 -0.858 -16.367 1.00 68.19 93 GLU A N 1
ATOM 722 C CA . GLU A 1 93 ? 8.789 0.431 -16.928 1.00 68.19 93 GLU A CA 1
ATOM 723 C C . GLU A 1 93 ? 9.952 1.256 -17.483 1.00 68.19 93 GLU A C 1
ATOM 725 O O . GLU A 1 93 ? 9.911 1.775 -18.599 1.00 68.19 93 GLU A O 1
ATOM 730 N N . GLU A 1 94 ? 11.012 1.263 -16.689 1.00 62.72 94 GLU A N 1
ATOM 731 C CA . GLU A 1 94 ? 12.309 1.900 -16.846 1.00 62.72 94 GLU A CA 1
ATOM 732 C C . GLU A 1 94 ? 13.069 1.344 -18.066 1.00 62.72 94 GLU A C 1
ATOM 734 O O . GLU A 1 94 ? 13.928 2.005 -18.644 1.00 62.72 94 GLU A O 1
ATOM 739 N N . GLY A 1 95 ? 12.706 0.138 -18.514 1.00 66.12 95 GLY A N 1
ATOM 740 C CA . GLY A 1 95 ? 13.380 -0.590 -19.580 1.00 66.12 95 GLY A CA 1
ATOM 741 C C . GLY A 1 95 ? 14.454 -1.543 -19.058 1.00 66.12 95 GLY A C 1
ATOM 742 O O . GLY A 1 95 ? 14.353 -2.086 -17.965 1.00 66.12 95 GLY A O 1
ATOM 743 N N . ILE A 1 96 ? 15.459 -1.811 -19.883 1.00 69.12 96 ILE A N 1
ATOM 744 C CA . ILE A 1 96 ? 16.563 -2.723 -19.572 1.00 69.12 96 ILE A CA 1
ATOM 745 C C . ILE A 1 96 ? 17.872 -2.102 -20.047 1.00 69.12 96 ILE A C 1
ATOM 747 O O . ILE A 1 96 ? 17.923 -1.573 -21.160 1.00 69.12 96 ILE A O 1
ATOM 751 N N . ASP A 1 97 ? 18.918 -2.206 -19.229 1.00 70.94 97 ASP A N 1
ATOM 752 C CA . ASP A 1 97 ? 20.273 -1.807 -19.611 1.00 70.94 97 ASP A CA 1
ATOM 753 C C . ASP A 1 97 ? 20.734 -2.730 -20.758 1.00 70.94 97 ASP A C 1
ATOM 755 O O . ASP A 1 97 ? 20.837 -3.947 -20.597 1.00 70.94 97 ASP A O 1
ATOM 759 N N . LEU A 1 98 ? 20.901 -2.164 -21.957 1.00 79.38 98 LEU A N 1
ATOM 760 C CA . LEU A 1 98 ? 21.146 -2.915 -23.194 1.00 79.38 98 LEU A CA 1
ATOM 761 C C . LEU A 1 98 ? 22.622 -3.293 -23.339 1.00 79.38 98 LEU A C 1
ATOM 763 O O . LEU A 1 98 ? 23.501 -2.458 -23.120 1.00 79.38 98 LEU A O 1
ATOM 767 N N . SER A 1 99 ? 22.904 -4.502 -23.830 1.00 78.50 99 SER A N 1
ATOM 768 C CA . SER A 1 99 ? 24.278 -4.895 -24.149 1.00 78.50 99 SER A CA 1
ATOM 769 C C . SER A 1 99 ? 24.879 -3.983 -25.237 1.00 78.50 99 SER A C 1
ATOM 771 O O . SER A 1 99 ? 24.208 -3.697 -26.239 1.00 78.50 99 SER A O 1
ATOM 773 N N . PRO A 1 100 ? 26.149 -3.546 -25.107 1.00 82.25 100 PRO A N 1
ATOM 774 C CA . PRO A 1 100 ? 26.835 -2.808 -26.164 1.00 82.25 100 PRO A CA 1
ATOM 775 C C . PRO A 1 100 ? 26.961 -3.678 -27.419 1.00 82.25 100 PRO A C 1
ATOM 777 O O . PRO A 1 100 ? 27.149 -4.891 -27.317 1.00 82.25 100 PRO A O 1
ATOM 780 N N . SER A 1 101 ? 26.907 -3.062 -28.605 1.00 80.06 101 SER A N 1
ATOM 781 C CA . SER A 1 101 ? 26.847 -3.768 -29.897 1.00 80.06 101 SER A CA 1
ATOM 782 C C . SER A 1 101 ? 27.931 -4.838 -30.070 1.00 80.06 101 SER A C 1
ATOM 784 O O . SER A 1 101 ? 27.646 -5.901 -30.608 1.00 80.06 101 SER A O 1
ATOM 786 N N . ALA A 1 102 ? 29.142 -4.597 -29.556 1.00 80.81 102 ALA A N 1
ATOM 787 C CA . ALA A 1 102 ? 30.252 -5.549 -29.607 1.00 80.81 102 ALA A CA 1
ATOM 788 C C . ALA A 1 102 ? 29.980 -6.871 -28.860 1.00 80.81 102 ALA A C 1
ATOM 790 O O . ALA A 1 102 ? 30.563 -7.888 -29.215 1.00 80.81 102 ALA A O 1
ATOM 791 N N . LYS A 1 103 ? 29.087 -6.906 -27.860 1.00 84.12 103 LYS A N 1
ATOM 792 C CA . LYS A 1 103 ? 28.700 -8.143 -27.149 1.00 84.12 103 LYS A CA 1
ATOM 793 C C . LYS A 1 103 ? 27.560 -8.907 -27.839 1.00 84.12 103 LYS A C 1
ATOM 795 O O . LYS A 1 103 ? 27.283 -10.039 -27.448 1.00 84.12 103 LYS A O 1
ATOM 800 N N . LEU A 1 104 ? 26.913 -8.323 -28.848 1.00 88.94 104 LEU A N 1
ATOM 801 C CA . LEU A 1 104 ? 25.824 -8.952 -29.599 1.00 88.94 104 LEU A CA 1
ATOM 802 C C . LEU A 1 104 ? 26.355 -9.782 -30.779 1.00 88.94 104 LEU A C 1
ATOM 804 O O . LEU A 1 104 ? 27.447 -9.513 -31.282 1.00 88.94 104 LEU A O 1
ATOM 808 N N . LEU A 1 105 ? 25.565 -10.758 -31.240 1.00 90.94 105 LEU A N 1
ATOM 809 C CA . LEU A 1 105 ? 25.869 -11.523 -32.455 1.00 90.94 105 LEU A CA 1
ATOM 810 C C . LEU A 1 105 ? 25.702 -10.683 -33.737 1.00 90.94 105 LEU A C 1
ATOM 812 O O . LEU A 1 105 ? 24.631 -10.108 -33.999 1.00 90.94 105 LEU A O 1
ATOM 816 N N . THR A 1 106 ? 26.740 -10.681 -34.575 1.00 92.19 106 THR A N 1
ATOM 817 C CA . THR A 1 106 ? 26.720 -10.069 -35.914 1.00 92.19 106 THR A CA 1
ATOM 818 C C . THR A 1 106 ? 25.850 -10.882 -36.886 1.00 92.19 106 THR A C 1
ATOM 820 O O . THR A 1 106 ? 25.472 -12.021 -36.610 1.00 92.19 106 THR A O 1
ATOM 823 N N . SER A 1 107 ? 25.481 -10.309 -38.037 1.00 92.19 107 SER A N 1
ATOM 824 C CA . SER A 1 107 ? 24.759 -11.072 -39.075 1.00 92.19 107 SER A CA 1
ATOM 825 C C . SER A 1 107 ? 25.578 -12.239 -39.652 1.00 92.19 107 SER A C 1
ATOM 827 O O . SER A 1 107 ? 25.023 -13.336 -39.723 1.00 92.19 107 SER A O 1
ATOM 829 N N . PRO A 1 108 ? 26.883 -12.078 -39.961 1.00 90.81 108 PRO A N 1
ATOM 830 C CA . PRO A 1 108 ? 27.761 -13.203 -40.286 1.00 90.81 108 PRO A CA 1
ATOM 831 C C . PRO A 1 108 ? 27.764 -14.306 -39.215 1.00 90.81 108 PRO A C 1
ATOM 833 O O . PRO A 1 108 ? 27.579 -15.474 -39.546 1.00 90.81 108 PRO A O 1
ATOM 836 N N . GLU A 1 109 ? 27.894 -13.965 -37.929 1.00 91.81 109 GLU A N 1
ATOM 837 C CA . GLU A 1 109 ? 27.899 -14.956 -36.838 1.00 91.81 109 GLU A CA 1
ATOM 838 C C . GLU A 1 109 ? 26.567 -15.720 -36.732 1.00 91.81 109 GLU A C 1
ATOM 840 O O . GLU A 1 109 ? 26.558 -16.938 -36.540 1.00 91.81 109 GLU A O 1
ATOM 845 N N . ILE A 1 110 ? 25.432 -15.032 -36.917 1.00 93.50 110 ILE A N 1
ATOM 846 C CA . ILE A 1 110 ? 24.105 -15.668 -36.965 1.00 93.50 110 ILE A CA 1
ATOM 847 C C . ILE A 1 110 ? 23.978 -16.585 -38.189 1.00 93.50 110 ILE A C 1
ATOM 849 O O . ILE A 1 110 ? 23.385 -17.660 -38.072 1.00 93.50 110 ILE A O 1
ATOM 853 N N . LEU A 1 111 ? 24.524 -16.200 -39.346 1.00 92.06 111 LEU A N 1
ATOM 854 C CA . LEU A 1 111 ? 24.505 -17.016 -40.562 1.00 92.06 111 LEU A CA 1
ATOM 855 C C . LEU A 1 111 ? 25.363 -18.281 -40.413 1.00 92.06 111 LEU A C 1
ATOM 857 O O . LEU A 1 111 ? 24.886 -19.368 -40.736 1.00 92.06 111 LEU A O 1
ATOM 861 N N . TYR A 1 112 ? 26.577 -18.161 -39.863 1.00 89.81 112 TYR A N 1
ATOM 862 C CA . TYR A 1 112 ? 27.457 -19.295 -39.553 1.00 89.81 112 TYR A CA 1
ATOM 863 C C . TYR A 1 112 ? 26.772 -20.288 -38.605 1.00 89.81 112 TYR A C 1
ATOM 865 O O . TYR A 1 112 ? 26.643 -21.468 -38.932 1.00 89.81 112 TYR A O 1
ATOM 873 N N . LEU A 1 113 ? 26.227 -19.799 -37.482 1.00 91.38 113 LEU A N 1
ATOM 874 C CA . LEU A 1 113 ? 25.462 -20.621 -36.540 1.00 91.38 113 LEU A CA 1
ATOM 875 C C . LEU A 1 113 ? 24.233 -21.264 -37.199 1.00 91.38 113 LEU A C 1
ATOM 877 O O . LEU A 1 113 ? 23.968 -22.444 -36.982 1.00 91.38 113 LEU A O 1
ATOM 881 N N . SER A 1 114 ? 23.495 -20.524 -38.031 1.00 93.00 114 SER A N 1
ATOM 882 C CA . SER A 1 114 ? 22.329 -21.059 -38.749 1.00 93.00 114 SER A CA 1
ATOM 883 C C . SER A 1 114 ? 22.723 -22.179 -39.715 1.00 93.00 114 SER A C 1
ATOM 885 O O . SER A 1 114 ? 22.067 -23.216 -39.734 1.00 93.00 114 SER A O 1
ATOM 887 N N . SER A 1 115 ? 23.815 -22.004 -40.465 1.00 89.56 115 SER A N 1
ATOM 888 C CA . SER A 1 115 ? 24.362 -23.012 -41.382 1.00 89.56 115 SER A CA 1
ATOM 889 C C . SER A 1 115 ? 24.807 -24.274 -40.634 1.00 89.56 115 SER A C 1
ATOM 891 O O . SER A 1 115 ? 24.422 -25.385 -41.006 1.00 89.56 115 SER A O 1
ATOM 893 N N . LEU A 1 116 ? 25.534 -24.107 -39.521 1.00 88.38 116 LEU A N 1
ATOM 894 C CA . LEU A 1 116 ? 25.986 -25.210 -38.673 1.00 88.38 116 LEU A CA 1
ATOM 895 C C . LEU A 1 116 ? 24.801 -26.002 -38.101 1.00 88.38 116 LEU A C 1
ATOM 897 O O . LEU A 1 116 ? 24.758 -27.218 -38.240 1.00 88.38 116 LEU A O 1
ATOM 901 N N . PHE A 1 117 ? 23.802 -25.340 -37.514 1.00 90.88 117 PHE A N 1
ATOM 902 C CA . PHE A 1 117 ? 22.632 -26.037 -36.968 1.00 90.88 117 PHE A CA 1
ATOM 903 C C . PHE A 1 117 ? 21.775 -26.713 -38.055 1.00 90.88 117 PHE A C 1
ATOM 905 O O . PHE A 1 117 ? 21.267 -27.813 -37.823 1.00 90.88 117 PHE A O 1
ATOM 912 N N . VAL A 1 118 ? 21.630 -26.109 -39.242 1.00 89.81 118 VAL A N 1
ATOM 913 C CA . VAL A 1 118 ? 20.918 -26.729 -40.377 1.00 89.81 118 VAL A CA 1
ATOM 914 C C . VAL A 1 118 ? 21.645 -27.990 -40.858 1.00 89.81 118 VAL A C 1
ATOM 916 O O . VAL A 1 118 ? 20.983 -29.010 -41.043 1.00 89.81 118 VAL A O 1
ATOM 919 N N . SER A 1 119 ? 22.984 -27.980 -40.961 1.00 84.56 119 SER A N 1
ATOM 920 C CA . SER A 1 119 ? 23.757 -29.167 -41.378 1.00 84.56 119 SER A CA 1
ATOM 921 C C . SER A 1 119 ? 23.571 -30.373 -40.449 1.00 84.56 119 SER A C 1
ATOM 923 O O . SER A 1 119 ? 23.608 -31.512 -40.904 1.00 84.56 119 SER A O 1
ATOM 925 N N . GLN A 1 120 ? 23.308 -30.127 -39.162 1.00 84.94 120 GLN A N 1
ATOM 926 C CA . GLN A 1 120 ? 23.064 -31.159 -38.149 1.00 84.94 120 GLN A CA 1
ATOM 927 C C . GLN A 1 120 ? 21.599 -31.637 -38.072 1.00 84.94 120 GLN A C 1
ATOM 929 O O . GLN A 1 120 ? 21.288 -32.525 -37.275 1.00 84.94 120 GLN A O 1
ATOM 934 N N . GLY A 1 121 ? 20.694 -31.068 -38.880 1.00 86.12 121 GLY A N 1
ATOM 935 C CA . GLY A 1 121 ? 19.293 -31.494 -38.984 1.00 86.12 121 GLY A CA 1
ATOM 936 C C . GLY A 1 121 ? 18.238 -30.486 -38.509 1.00 86.12 121 GLY A C 1
ATOM 937 O O . GLY A 1 121 ? 17.060 -30.845 -38.440 1.00 86.12 121 GLY A O 1
ATOM 938 N N . VAL A 1 122 ? 18.591 -29.232 -38.190 1.00 92.19 122 VAL A N 1
ATOM 939 C CA . VAL A 1 122 ? 17.578 -28.197 -37.900 1.00 92.19 122 VAL A CA 1
ATOM 940 C C . VAL A 1 122 ? 16.800 -27.846 -39.168 1.00 92.19 122 VAL A C 1
ATOM 942 O O . VAL A 1 122 ? 17.300 -27.172 -40.064 1.00 92.19 122 VAL A O 1
ATOM 945 N N . THR A 1 123 ? 15.529 -28.248 -39.216 1.00 92.75 123 THR A N 1
ATOM 946 C CA . THR A 1 123 ? 14.625 -27.944 -40.337 1.00 92.75 123 THR A CA 1
ATOM 947 C C . THR A 1 123 ? 13.855 -26.635 -40.146 1.00 92.75 123 THR A C 1
ATOM 949 O O . THR A 1 123 ? 13.221 -26.152 -41.088 1.00 92.75 123 THR A O 1
ATOM 952 N N . LYS A 1 124 ? 13.892 -26.042 -38.944 1.00 94.06 124 LYS A N 1
ATOM 953 C CA . LYS A 1 124 ? 13.088 -24.868 -38.586 1.00 94.06 124 LYS A CA 1
ATOM 954 C C . LYS A 1 124 ? 13.875 -23.828 -37.797 1.00 94.06 124 LYS A C 1
ATOM 956 O O . LYS A 1 124 ? 14.301 -24.089 -36.673 1.00 94.06 124 LYS A O 1
ATOM 961 N N . ILE A 1 125 ? 13.973 -22.616 -38.343 1.00 95.94 125 ILE A N 1
ATOM 962 C CA . ILE A 1 125 ? 14.584 -21.452 -37.686 1.00 95.94 125 ILE A CA 1
ATOM 963 C C . ILE A 1 125 ? 13.508 -20.406 -37.397 1.00 95.94 125 ILE A C 1
ATOM 965 O O . ILE A 1 125 ? 12.717 -20.029 -38.261 1.00 95.94 125 ILE A O 1
ATOM 969 N N . ARG A 1 126 ? 13.489 -19.899 -36.162 1.00 95.75 126 ARG A N 1
ATOM 970 C CA . ARG A 1 126 ? 12.605 -18.811 -35.736 1.00 95.75 126 ARG A CA 1
ATOM 971 C C . ARG A 1 126 ? 13.387 -17.616 -35.221 1.00 95.75 126 ARG A C 1
ATOM 973 O O . ARG A 1 126 ? 13.999 -17.695 -34.157 1.00 95.75 126 ARG A O 1
ATOM 980 N N . LEU A 1 127 ? 13.257 -16.486 -35.903 1.00 95.38 127 LEU A N 1
ATOM 981 C CA . LEU A 1 127 ? 13.780 -15.212 -35.428 1.00 95.38 127 LEU A CA 1
ATOM 982 C C . LEU A 1 127 ? 12.850 -14.618 -34.353 1.00 95.38 127 LEU A C 1
ATOM 984 O O . LEU A 1 127 ? 11.622 -14.774 -34.381 1.00 95.38 127 LEU A O 1
ATOM 988 N N . THR A 1 128 ? 13.460 -13.997 -33.349 1.00 92.88 128 THR A N 1
ATOM 989 C CA . THR A 1 128 ? 12.826 -13.359 -32.184 1.00 92.88 128 THR A CA 1
ATOM 990 C C . THR A 1 128 ? 13.793 -12.306 -31.624 1.00 92.88 128 THR A C 1
ATOM 992 O O . THR A 1 128 ? 14.902 -12.163 -32.129 1.00 92.88 128 THR A O 1
ATOM 995 N N . GLY A 1 129 ? 13.432 -11.588 -30.564 1.00 84.56 129 GLY A N 1
ATOM 996 C CA . GLY A 1 129 ? 14.367 -10.736 -29.824 1.00 84.56 129 GLY A CA 1
ATOM 997 C C . GLY A 1 129 ? 13.703 -10.177 -28.572 1.00 84.56 129 GLY A C 1
ATOM 998 O O . GLY A 1 129 ? 12.883 -10.864 -27.962 1.00 84.56 129 GLY A O 1
ATOM 999 N N . GLY A 1 130 ? 13.974 -8.903 -28.288 1.00 83.25 130 GLY A N 1
ATOM 1000 C CA . GLY A 1 130 ? 12.917 -7.966 -27.911 1.00 83.25 130 GLY A CA 1
ATOM 1001 C C . GLY A 1 130 ? 11.903 -7.870 -29.058 1.00 83.25 130 GLY A C 1
ATOM 1002 O O . GLY A 1 130 ? 10.975 -8.670 -29.123 1.00 83.25 130 GLY A O 1
ATOM 1003 N N . GLU A 1 131 ? 12.129 -6.967 -30.016 1.00 92.00 131 GLU A N 1
ATOM 1004 C CA . GLU A 1 131 ? 11.369 -6.898 -31.271 1.00 92.00 131 GLU A CA 1
ATOM 1005 C C . GLU A 1 131 ? 12.310 -7.015 -32.491 1.00 92.00 131 GLU A C 1
ATOM 1007 O O . GLU A 1 131 ? 13.054 -6.073 -32.777 1.00 92.00 131 GLU A O 1
ATOM 1012 N N . PRO A 1 132 ? 12.303 -8.130 -33.252 1.00 93.69 132 PRO A N 1
ATOM 1013 C CA . PRO A 1 132 ? 13.234 -8.320 -34.366 1.00 93.69 132 PRO A CA 1
ATOM 1014 C C . PRO A 1 132 ? 13.047 -7.316 -35.510 1.00 93.69 132 PRO A C 1
ATOM 1016 O O . PRO A 1 132 ? 14.027 -6.989 -36.176 1.00 93.69 132 PRO A O 1
ATOM 1019 N N . THR A 1 133 ? 11.848 -6.763 -35.731 1.00 93.12 133 THR A N 1
ATOM 1020 C CA . THR A 1 133 ? 11.637 -5.757 -36.793 1.00 93.12 133 THR A CA 1
ATOM 1021 C C . THR A 1 133 ? 12.339 -4.416 -36.520 1.00 93.12 133 THR A C 1
ATOM 1023 O O . THR A 1 133 ? 12.523 -3.639 -37.461 1.00 93.12 133 THR A O 1
ATOM 1026 N N . VAL A 1 134 ? 12.797 -4.160 -35.283 1.00 91.69 134 VAL A N 1
ATOM 1027 C CA . VAL A 1 134 ? 13.629 -2.995 -34.908 1.00 91.69 134 VAL A CA 1
ATOM 1028 C C . VAL A 1 134 ? 15.085 -3.147 -35.380 1.00 91.69 134 VAL A C 1
ATOM 1030 O O . VAL A 1 134 ? 15.779 -2.145 -35.555 1.00 91.69 134 VAL A O 1
ATOM 1033 N N . ARG A 1 135 ? 15.564 -4.371 -35.649 1.00 91.50 135 ARG A N 1
ATOM 1034 C CA . ARG A 1 135 ? 16.898 -4.591 -36.231 1.00 91.50 135 ARG A CA 1
ATOM 1035 C C . ARG A 1 135 ? 16.937 -4.039 -37.670 1.00 91.50 135 ARG A C 1
ATOM 1037 O O . ARG A 1 135 ? 16.008 -4.255 -38.454 1.00 91.50 135 ARG A O 1
ATOM 1044 N N . LYS A 1 136 ? 17.988 -3.273 -38.001 1.00 89.75 136 LYS A N 1
ATOM 1045 C CA . LYS A 1 136 ? 18.117 -2.563 -39.291 1.00 89.75 136 LYS A CA 1
ATOM 1046 C C . LYS A 1 136 ? 18.249 -3.552 -40.455 1.00 89.75 136 LYS A C 1
ATOM 1048 O O . LYS A 1 136 ? 17.448 -3.524 -41.381 1.00 89.75 136 LYS A O 1
ATOM 1053 N N . ASP A 1 137 ? 19.198 -4.471 -40.329 1.00 91.56 137 ASP A N 1
ATOM 1054 C CA . ASP A 1 137 ? 19.634 -5.492 -41.289 1.00 91.56 137 ASP A CA 1
ATOM 1055 C C . ASP A 1 137 ? 18.791 -6.786 -41.269 1.00 91.56 137 ASP A C 1
ATOM 1057 O O . ASP A 1 137 ? 19.210 -7.813 -41.794 1.00 91.56 137 ASP A O 1
ATOM 1061 N N . ILE A 1 138 ? 17.588 -6.760 -40.679 1.00 94.12 138 ILE A N 1
ATOM 1062 C CA . ILE A 1 138 ? 16.750 -7.962 -40.512 1.00 94.12 138 ILE A CA 1
ATOM 1063 C C . ILE A 1 138 ? 16.319 -8.608 -41.839 1.00 94.12 138 ILE A C 1
ATOM 1065 O O . ILE A 1 138 ? 16.180 -9.825 -41.894 1.00 94.12 138 ILE A O 1
ATOM 1069 N N . VAL A 1 139 ? 16.123 -7.818 -42.902 1.00 94.12 139 VAL A N 1
ATOM 1070 C CA . VAL A 1 139 ? 15.744 -8.334 -44.230 1.00 94.12 139 VAL A CA 1
ATOM 1071 C C . VAL A 1 139 ? 16.935 -9.022 -44.919 1.00 94.12 139 VAL A C 1
ATOM 1073 O O . VAL A 1 139 ? 16.788 -10.205 -45.218 1.00 94.12 139 VAL A O 1
ATOM 1076 N N . PRO A 1 140 ? 18.123 -8.392 -45.073 1.00 93.62 140 PRO A N 1
ATOM 1077 C CA . PRO A 1 140 ? 19.333 -9.085 -45.531 1.00 93.62 140 PRO A CA 1
ATOM 1078 C C . PRO A 1 140 ? 19.641 -10.370 -44.749 1.00 93.62 140 PRO A C 1
ATOM 1080 O O . PRO A 1 140 ? 19.821 -11.426 -45.348 1.00 93.62 140 PRO A O 1
ATOM 1083 N N . LEU A 1 141 ? 19.581 -10.326 -43.412 1.00 93.69 141 LEU A N 1
ATOM 1084 C CA . LEU A 1 141 ? 19.803 -11.507 -42.570 1.00 93.69 141 LEU A CA 1
ATOM 1085 C C . LEU A 1 141 ? 18.791 -12.633 -42.853 1.00 93.69 141 LEU A C 1
ATOM 1087 O O . LEU A 1 141 ? 19.148 -13.810 -42.836 1.00 93.69 141 LEU A O 1
ATOM 1091 N N . MET A 1 142 ? 17.527 -12.297 -43.130 1.00 94.06 142 MET A N 1
ATOM 1092 C CA . MET A 1 142 ? 16.528 -13.284 -43.544 1.00 94.06 142 MET A CA 1
ATOM 1093 C C . MET A 1 142 ? 16.791 -13.830 -44.950 1.00 94.06 142 MET A C 1
ATOM 1095 O O . MET A 1 142 ? 16.606 -15.026 -45.149 1.00 94.06 142 MET A O 1
ATOM 1099 N N . GLN A 1 143 ? 17.262 -13.007 -45.893 1.00 93.19 143 GLN A N 1
ATOM 1100 C CA . GLN A 1 143 ? 17.638 -13.458 -47.239 1.00 93.19 143 GLN A CA 1
ATOM 1101 C C . GLN A 1 143 ? 18.815 -14.441 -47.175 1.00 93.19 143 GLN A C 1
ATOM 1103 O O . GLN A 1 143 ? 18.770 -15.493 -47.809 1.00 93.19 143 GLN A O 1
ATOM 1108 N N . ASP A 1 144 ? 19.832 -14.153 -46.360 1.00 91.31 144 ASP A N 1
ATOM 1109 C CA . ASP A 1 144 ? 20.990 -15.032 -46.179 1.00 91.31 144 ASP A CA 1
ATOM 1110 C C . ASP A 1 144 ? 20.633 -16.356 -45.490 1.00 91.31 144 ASP A C 1
ATOM 1112 O O . ASP A 1 144 ? 21.044 -17.419 -45.954 1.00 91.31 144 ASP A O 1
ATOM 1116 N N . ILE A 1 145 ? 19.797 -16.333 -44.447 1.00 92.38 145 ILE A N 1
ATOM 1117 C CA . ILE A 1 145 ? 19.268 -17.567 -43.839 1.00 92.38 145 ILE A CA 1
ATOM 1118 C C . ILE A 1 145 ? 18.358 -18.316 -44.833 1.00 92.38 145 ILE A C 1
ATOM 1120 O O . ILE A 1 145 ? 18.367 -19.546 -44.872 1.00 92.38 145 ILE A O 1
ATOM 1124 N N . GLY A 1 146 ? 17.613 -17.604 -45.684 1.00 89.88 146 GLY A N 1
ATOM 1125 C CA . GLY A 1 146 ? 16.783 -18.175 -46.748 1.00 89.88 146 GLY A CA 1
ATOM 1126 C C . GLY A 1 146 ? 17.576 -18.998 -47.772 1.00 89.88 146 GLY A C 1
ATOM 1127 O O . GLY A 1 146 ? 17.077 -20.024 -48.243 1.00 89.88 146 GLY A O 1
ATOM 1128 N N . LYS A 1 147 ? 18.839 -18.632 -48.040 1.00 89.62 147 LYS A N 1
ATOM 1129 C CA . LYS A 1 147 ? 19.763 -19.394 -48.905 1.00 89.62 147 LYS A CA 1
ATOM 1130 C C . LYS A 1 147 ? 20.114 -20.782 -48.348 1.00 89.62 147 LYS A C 1
ATOM 1132 O O . LYS A 1 147 ? 20.571 -21.622 -49.111 1.00 89.62 147 LYS A O 1
ATOM 1137 N N . LEU A 1 148 ? 19.851 -21.068 -47.065 1.00 88.88 148 LEU A N 1
ATOM 1138 C CA . LEU A 1 148 ? 20.084 -22.384 -46.442 1.00 88.88 148 LEU A CA 1
ATOM 1139 C C . LEU A 1 148 ? 18.979 -23.422 -46.739 1.00 88.88 148 LEU A C 1
ATOM 1141 O O . LEU A 1 148 ? 19.058 -24.557 -46.265 1.00 88.88 148 LEU A O 1
ATOM 1145 N N . ARG A 1 149 ? 17.941 -23.068 -47.513 1.00 86.88 149 ARG A N 1
ATOM 1146 C CA . ARG A 1 149 ? 16.860 -23.996 -47.910 1.00 86.88 149 ARG A CA 1
ATOM 1147 C C . ARG A 1 149 ? 17.356 -25.290 -48.589 1.00 86.88 149 ARG A C 1
ATOM 1149 O O . ARG A 1 149 ? 16.906 -26.353 -48.157 1.00 86.88 149 ARG A O 1
ATOM 1156 N N . PRO A 1 150 ? 18.295 -25.271 -49.562 1.00 84.06 150 PRO A N 1
ATOM 1157 C CA . PRO A 1 150 ? 18.832 -26.496 -50.171 1.00 84.06 150 PRO A CA 1
ATOM 1158 C C . PRO A 1 150 ? 19.555 -27.406 -49.168 1.00 84.06 150 PRO A C 1
ATOM 1160 O O . PRO A 1 150 ? 19.570 -28.621 -49.337 1.00 84.06 150 PRO A O 1
ATOM 1163 N N . ASN A 1 151 ? 20.108 -26.830 -48.097 1.00 79.06 151 ASN A N 1
ATOM 1164 C CA . ASN A 1 151 ? 20.861 -27.541 -47.064 1.00 79.06 151 ASN A CA 1
ATOM 1165 C C . ASN A 1 151 ? 19.954 -28.212 -46.010 1.00 79.06 151 ASN A C 1
ATOM 1167 O O . ASN A 1 151 ? 20.465 -28.899 -45.131 1.00 79.06 151 ASN A O 1
ATOM 1171 N N . GLY A 1 152 ? 18.627 -28.024 -46.079 1.00 83.44 152 GLY A N 1
ATOM 1172 C CA . GLY A 1 152 ? 17.649 -28.700 -45.215 1.00 83.44 152 GLY A CA 1
ATOM 1173 C C . GLY A 1 152 ? 16.664 -27.785 -44.475 1.00 83.44 152 GLY A C 1
ATOM 1174 O O . GLY A 1 152 ? 15.718 -28.291 -43.864 1.00 83.44 152 GLY A O 1
ATOM 1175 N N . LEU A 1 153 ? 16.830 -26.458 -44.536 1.00 90.56 153 LEU A N 1
ATOM 1176 C CA . LEU A 1 153 ? 15.915 -25.513 -43.887 1.00 90.56 153 LEU A CA 1
ATOM 1177 C C . LEU A 1 153 ? 14.542 -25.498 -44.588 1.00 90.56 153 LEU A C 1
ATOM 1179 O O . LEU A 1 153 ? 14.429 -25.112 -45.748 1.00 90.56 153 LEU A O 1
ATOM 1183 N N . ARG A 1 154 ? 13.478 -25.870 -43.867 1.00 91.19 154 ARG A N 1
ATOM 1184 C CA . ARG A 1 154 ? 12.096 -25.947 -44.384 1.00 91.19 154 ARG A CA 1
ATOM 1185 C C . ARG A 1 154 ? 11.227 -24.767 -43.961 1.00 91.19 154 ARG A C 1
ATOM 1187 O O . ARG A 1 154 ? 10.467 -24.248 -44.771 1.00 91.19 154 ARG A O 1
ATOM 1194 N N . GLU A 1 155 ? 11.323 -24.342 -42.701 1.00 93.06 155 GLU A N 1
ATOM 1195 C CA . GLU A 1 155 ? 10.514 -23.243 -42.158 1.00 93.06 155 GLU A CA 1
ATOM 1196 C C . GLU A 1 155 ? 11.388 -22.140 -41.547 1.00 93.06 155 GLU A C 1
ATOM 1198 O O . GLU A 1 155 ? 11.960 -22.306 -40.467 1.00 93.06 155 GLU A O 1
ATOM 1203 N N . LEU A 1 156 ? 11.429 -20.980 -42.209 1.00 95.12 156 LEU A N 1
ATOM 1204 C CA . LEU A 1 156 ? 11.888 -19.720 -41.622 1.00 95.12 156 LEU A CA 1
ATOM 1205 C C . LEU A 1 156 ? 10.676 -18.968 -41.052 1.00 95.12 156 LEU A C 1
ATOM 1207 O O . LEU A 1 156 ? 9.726 -18.681 -41.783 1.00 95.12 156 LEU A O 1
ATOM 1211 N N . CYS A 1 157 ? 10.677 -18.672 -39.752 1.00 95.50 157 CYS A N 1
ATOM 1212 C CA . CYS A 1 157 ? 9.566 -18.014 -39.056 1.00 95.50 157 CYS A CA 1
ATOM 1213 C C . CYS A 1 157 ? 9.991 -16.739 -38.313 1.00 95.50 157 CYS A C 1
ATOM 1215 O O . CYS A 1 157 ? 11.094 -16.661 -37.774 1.00 95.50 157 CYS A O 1
ATOM 1217 N N . LEU A 1 158 ? 9.058 -15.797 -38.152 1.00 95.81 158 LEU A N 1
ATOM 1218 C CA . LEU A 1 158 ? 9.234 -14.580 -37.349 1.00 95.81 158 LEU A CA 1
ATOM 1219 C C . LEU A 1 158 ? 8.375 -14.609 -36.072 1.00 95.81 158 LEU A C 1
ATOM 1221 O O . LEU A 1 158 ? 7.308 -15.230 -36.035 1.00 95.81 158 LEU A O 1
ATOM 1225 N N . THR A 1 159 ? 8.837 -13.938 -35.015 1.00 95.56 159 THR A N 1
ATOM 1226 C CA . THR A 1 159 ? 8.075 -13.671 -33.780 1.00 95.56 159 THR A CA 1
ATOM 1227 C C . THR A 1 159 ? 8.148 -12.178 -33.479 1.00 95.56 159 THR A C 1
ATOM 1229 O O . THR A 1 159 ? 9.248 -11.682 -33.264 1.00 95.56 159 THR A O 1
ATOM 1232 N N . THR A 1 160 ? 7.025 -11.465 -33.502 1.00 95.56 160 THR A N 1
ATOM 1233 C CA . THR A 1 160 ? 6.994 -9.990 -33.492 1.00 95.56 160 THR A CA 1
ATOM 1234 C C . THR A 1 160 ? 5.719 -9.466 -32.825 1.00 95.56 160 THR A C 1
ATOM 1236 O O . THR A 1 160 ? 4.709 -10.162 -32.801 1.00 95.56 160 THR A O 1
ATOM 1239 N N . ASN A 1 161 ? 5.736 -8.243 -32.297 1.00 94.06 161 ASN A N 1
ATOM 1240 C CA . ASN A 1 161 ? 4.531 -7.514 -31.881 1.00 94.06 161 ASN A CA 1
ATOM 1241 C C . ASN A 1 161 ? 3.740 -6.913 -33.059 1.00 94.06 161 ASN A C 1
ATOM 1243 O O . ASN A 1 161 ? 2.653 -6.388 -32.860 1.00 94.06 161 ASN A O 1
ATOM 1247 N N . GLY A 1 162 ? 4.268 -6.980 -34.284 1.00 93.19 162 GLY A N 1
ATOM 1248 C CA . GLY A 1 162 ? 3.563 -6.577 -35.499 1.00 93.19 162 GLY A CA 1
ATOM 1249 C C . GLY A 1 162 ? 3.589 -5.081 -35.827 1.00 93.19 162 GLY A C 1
ATOM 1250 O O . GLY A 1 162 ? 3.335 -4.745 -36.975 1.00 93.19 162 GLY A O 1
ATOM 1251 N N . ILE A 1 163 ? 3.956 -4.172 -34.914 1.00 94.31 163 ILE A N 1
ATOM 1252 C CA . ILE A 1 163 ? 3.825 -2.712 -35.138 1.00 94.31 163 ILE A CA 1
ATOM 1253 C C . ILE A 1 163 ? 4.555 -2.235 -36.404 1.00 94.31 163 ILE A C 1
ATOM 1255 O O . ILE A 1 163 ? 4.016 -1.441 -37.172 1.00 94.31 163 ILE A O 1
ATOM 1259 N N . SER A 1 164 ? 5.767 -2.735 -36.652 1.00 92.06 164 SER A N 1
ATOM 1260 C CA . SER A 1 164 ? 6.573 -2.360 -37.825 1.00 92.06 164 SER A CA 1
ATOM 1261 C C . SER A 1 164 ? 6.485 -3.370 -38.978 1.00 92.06 164 SER A C 1
ATOM 1263 O O . SER A 1 164 ? 7.208 -3.223 -39.964 1.00 92.06 164 SER A O 1
ATOM 1265 N N . LEU A 1 165 ? 5.655 -4.416 -38.861 1.00 94.00 165 LEU A N 1
ATOM 1266 C CA . LEU A 1 165 ? 5.691 -5.566 -39.769 1.00 94.00 165 LEU A CA 1
ATOM 1267 C C . LEU A 1 165 ? 5.138 -5.233 -41.161 1.00 94.00 165 LEU A C 1
ATOM 1269 O O . LEU A 1 165 ? 5.802 -5.544 -42.144 1.00 94.00 165 LEU A O 1
ATOM 1273 N N . HIS A 1 166 ? 4.003 -4.531 -41.258 1.00 92.81 166 HIS A N 1
ATOM 1274 C CA . HIS A 1 166 ? 3.401 -4.106 -42.534 1.00 92.81 166 HIS A CA 1
ATOM 1275 C C . HIS A 1 166 ? 4.347 -3.322 -43.467 1.00 92.81 166 HIS A C 1
ATOM 1277 O O . HIS A 1 166 ? 4.090 -3.254 -44.659 1.00 92.81 166 HIS A O 1
ATOM 1283 N N . ARG A 1 167 ? 5.439 -2.733 -42.951 1.00 91.62 167 ARG A N 1
ATOM 1284 C CA . ARG A 1 167 ? 6.440 -1.982 -43.744 1.00 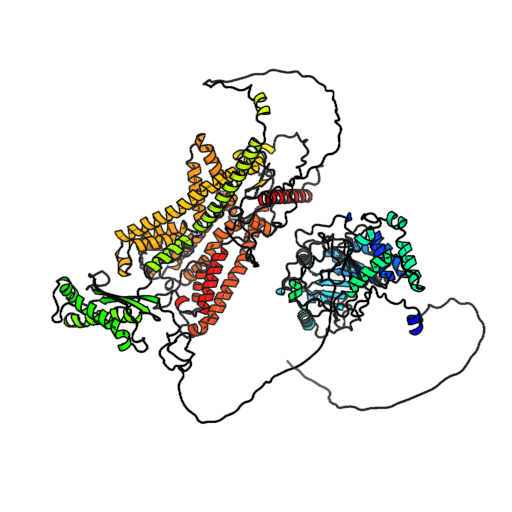91.62 167 ARG A CA 1
ATOM 1285 C C . ARG A 1 167 ? 7.616 -2.830 -44.235 1.00 91.62 167 ARG A C 1
ATOM 1287 O O . ARG A 1 167 ? 8.488 -2.316 -44.925 1.00 91.62 167 ARG A O 1
ATOM 1294 N N . LYS A 1 168 ? 7.706 -4.083 -43.785 1.00 92.56 168 LYS A N 1
ATOM 1295 C CA . LYS A 1 168 ? 8.814 -5.010 -44.070 1.00 92.56 168 LYS A CA 1
ATOM 1296 C C . LYS A 1 168 ? 8.334 -6.382 -44.552 1.00 92.56 168 LYS A C 1
ATOM 1298 O O . LYS A 1 168 ? 9.173 -7.219 -44.861 1.00 92.56 168 LYS A O 1
ATOM 1303 N N . LEU A 1 169 ? 7.024 -6.635 -44.579 1.00 91.81 169 LEU A N 1
ATOM 1304 C CA . LEU A 1 169 ? 6.470 -7.966 -44.813 1.00 91.81 169 LEU A CA 1
ATOM 1305 C C . LEU A 1 169 ? 6.786 -8.482 -46.219 1.00 91.81 169 LEU A C 1
ATOM 1307 O O . LEU A 1 169 ? 7.291 -9.590 -46.342 1.00 91.81 169 LEU A O 1
ATOM 1311 N N . ASP A 1 170 ? 6.550 -7.677 -47.249 1.00 90.81 170 ASP A N 1
ATOM 1312 C CA . ASP A 1 170 ? 6.736 -8.053 -48.650 1.00 90.81 170 ASP A CA 1
ATOM 1313 C C . ASP A 1 170 ? 8.188 -8.516 -48.940 1.00 90.81 170 ASP A C 1
ATOM 1315 O O . ASP A 1 170 ? 8.365 -9.688 -49.286 1.00 90.81 170 ASP A O 1
ATOM 1319 N N . PRO A 1 171 ? 9.252 -7.737 -48.634 1.00 91.75 171 PRO A N 1
ATOM 1320 C CA . PRO A 1 171 ? 10.631 -8.210 -48.800 1.00 91.75 171 PRO A CA 1
ATOM 1321 C C . PRO A 1 171 ? 11.053 -9.297 -47.790 1.00 91.75 171 PRO A C 1
ATOM 1323 O O . PRO A 1 171 ? 12.042 -9.996 -48.007 1.00 91.75 171 PRO A O 1
ATOM 1326 N N . MET A 1 172 ? 10.321 -9.496 -46.684 1.00 93.12 172 MET A N 1
ATOM 1327 C CA . MET A 1 172 ? 10.510 -10.673 -45.820 1.00 93.12 172 MET A CA 1
ATOM 1328 C C . MET A 1 172 ? 9.924 -11.951 -46.439 1.00 93.12 172 MET A C 1
ATOM 1330 O O . MET A 1 172 ? 10.465 -13.034 -46.212 1.00 93.12 172 MET A O 1
ATOM 1334 N N . VAL A 1 173 ? 8.841 -11.852 -47.212 1.00 91.38 173 VAL A N 1
ATOM 1335 C CA . VAL A 1 173 ? 8.246 -12.975 -47.953 1.00 91.38 173 VAL A CA 1
ATOM 1336 C C . VAL A 1 173 ? 9.138 -13.361 -49.133 1.00 91.38 173 VAL A C 1
ATOM 1338 O O . VAL A 1 173 ? 9.420 -14.547 -49.297 1.00 91.38 173 VAL A O 1
ATOM 1341 N N . GLU A 1 174 ? 9.693 -12.383 -49.854 1.00 89.94 174 GLU A N 1
ATOM 1342 C CA . GLU A 1 174 ? 10.759 -12.593 -50.852 1.00 89.94 174 GLU A CA 1
ATOM 1343 C C . GLU A 1 174 ? 11.992 -13.280 -50.237 1.00 89.94 174 GLU A C 1
ATOM 1345 O O . GLU A 1 174 ? 12.536 -14.225 -50.804 1.00 89.94 174 GLU A O 1
ATOM 1350 N N . ALA A 1 175 ? 12.381 -12.886 -49.016 1.00 88.94 175 ALA A N 1
ATOM 1351 C CA . ALA A 1 175 ? 13.419 -13.553 -48.223 1.00 88.94 175 ALA A CA 1
ATOM 1352 C C . ALA A 1 175 ? 13.040 -14.970 -47.726 1.00 88.94 175 ALA A C 1
ATOM 1354 O O . ALA A 1 175 ? 13.814 -15.616 -47.017 1.00 88.94 175 ALA A O 1
ATOM 1355 N N . GLY A 1 176 ? 11.853 -15.477 -48.070 1.00 87.19 176 GLY A N 1
ATOM 1356 C CA . GLY A 1 176 ? 11.419 -16.837 -47.767 1.00 87.19 176 GLY A CA 1
ATOM 1357 C C . GLY A 1 176 ? 10.765 -17.028 -46.394 1.00 87.19 176 GLY A C 1
ATOM 1358 O O . GLY A 1 176 ? 10.807 -18.146 -45.866 1.00 87.19 176 GLY A O 1
ATOM 1359 N N . LEU A 1 177 ? 10.155 -15.991 -45.810 1.00 93.06 177 LEU A N 1
ATOM 1360 C CA . LEU A 1 177 ? 9.334 -16.095 -44.597 1.00 93.06 177 LEU A CA 1
ATOM 1361 C C . LEU A 1 177 ? 8.127 -17.032 -44.804 1.00 93.06 177 LEU A C 1
ATOM 1363 O O . LEU A 1 177 ? 7.279 -16.798 -45.655 1.00 93.06 177 LEU A O 1
ATOM 1367 N N . THR A 1 178 ? 8.017 -18.071 -43.972 1.00 93.44 178 THR A N 1
ATOM 1368 C CA . THR A 1 178 ? 6.961 -19.108 -44.061 1.00 93.44 178 THR A CA 1
ATOM 1369 C C . THR A 1 178 ? 5.856 -18.977 -43.005 1.00 93.44 178 THR A C 1
ATOM 1371 O O . THR A 1 178 ? 4.811 -19.623 -43.098 1.00 93.44 178 THR A O 1
ATOM 1374 N N . GLY A 1 179 ? 6.063 -18.163 -41.966 1.00 94.31 179 GLY A N 1
ATOM 1375 C CA . GLY A 1 179 ? 5.090 -18.028 -40.884 1.00 94.31 179 GLY A CA 1
ATOM 1376 C C . GLY A 1 179 ? 5.438 -16.964 -39.851 1.00 94.31 179 GLY A C 1
ATOM 1377 O O . GLY A 1 179 ? 6.601 -16.759 -39.495 1.00 94.31 179 GLY A O 1
ATOM 1378 N N . VAL A 1 180 ? 4.399 -16.316 -39.335 1.00 96.00 180 VAL A N 1
ATOM 1379 C CA . VAL A 1 180 ? 4.478 -15.214 -38.373 1.00 96.00 180 VAL A CA 1
ATOM 1380 C C . VAL A 1 180 ? 3.743 -15.630 -37.107 1.00 96.00 180 VAL A C 1
ATOM 1382 O O . VAL A 1 180 ? 2.555 -15.941 -37.150 1.00 96.00 180 VAL A O 1
ATOM 1385 N N . ASN A 1 181 ? 4.433 -15.596 -35.965 1.00 95.31 181 ASN A N 1
ATOM 1386 C CA . ASN A 1 181 ? 3.748 -15.503 -34.679 1.00 95.31 181 ASN A CA 1
ATOM 1387 C C . ASN A 1 181 ? 3.717 -14.040 -34.258 1.00 95.31 181 ASN A C 1
ATOM 1389 O O . ASN A 1 181 ? 4.765 -13.456 -33.978 1.00 95.31 181 ASN A O 1
ATOM 1393 N N . LEU A 1 182 ? 2.518 -13.482 -34.211 1.00 96.19 182 LEU A N 1
ATOM 1394 C CA . LEU A 1 182 ? 2.267 -12.117 -33.795 1.00 96.19 182 LEU A CA 1
ATOM 1395 C C . LEU A 1 182 ? 1.822 -12.128 -32.327 1.00 96.19 182 LEU A C 1
ATOM 1397 O O . LEU A 1 182 ? 0.915 -12.876 -31.969 1.00 96.19 182 LEU A O 1
ATOM 1401 N N . SER A 1 183 ? 2.472 -11.352 -31.464 1.00 95.44 183 SER A N 1
ATOM 1402 C CA . SER A 1 183 ? 2.061 -11.196 -30.063 1.00 95.44 183 SER A CA 1
ATOM 1403 C C . SER A 1 183 ? 1.050 -10.058 -29.945 1.00 95.44 183 SER A C 1
ATOM 1405 O O . SER A 1 183 ? 1.403 -8.907 -30.195 1.00 95.44 183 SER A O 1
ATOM 1407 N N . LEU A 1 184 ? -0.187 -10.385 -29.570 1.00 95.75 184 LEU A N 1
ATOM 1408 C CA . LEU A 1 184 ? -1.280 -9.439 -29.349 1.00 95.75 184 LEU A CA 1
ATOM 1409 C C . LEU A 1 184 ? -2.136 -9.963 -28.196 1.00 95.75 184 LEU A C 1
ATOM 1411 O O . LEU A 1 184 ? -2.819 -10.974 -28.335 1.00 95.75 184 LEU A O 1
ATOM 1415 N N . ASP A 1 185 ? -2.066 -9.282 -27.055 1.00 94.75 185 ASP A N 1
ATOM 1416 C CA . ASP A 1 185 ? -2.657 -9.755 -25.799 1.00 94.75 185 ASP A CA 1
ATOM 1417 C C . ASP A 1 185 ? -4.074 -9.206 -25.538 1.00 94.75 185 ASP A C 1
ATOM 1419 O O . ASP A 1 185 ? -4.729 -9.619 -24.588 1.00 94.75 185 ASP A O 1
ATOM 1423 N N . THR A 1 186 ? -4.557 -8.273 -26.357 1.00 94.88 186 THR A N 1
ATOM 1424 C CA . THR A 1 186 ? -5.865 -7.612 -26.213 1.00 94.88 186 THR A CA 1
ATOM 1425 C C . THR A 1 186 ? -6.340 -7.079 -27.567 1.00 94.88 186 THR A C 1
ATOM 1427 O O . THR A 1 186 ? -5.515 -6.747 -28.421 1.00 94.88 186 THR A O 1
ATOM 1430 N N . LEU A 1 187 ? -7.659 -7.038 -27.773 1.00 93.75 187 LEU A N 1
ATOM 1431 C CA . LEU A 1 187 ? -8.326 -6.465 -28.949 1.00 93.75 187 LEU A CA 1
ATOM 1432 C C . LEU A 1 187 ? -8.862 -5.043 -28.697 1.00 93.75 187 LEU A C 1
ATOM 1434 O O . LEU A 1 187 ? -9.386 -4.416 -29.615 1.00 93.75 187 LEU A O 1
ATOM 1438 N N . ASP A 1 188 ? -8.728 -4.531 -27.474 1.00 92.62 188 ASP A N 1
ATOM 1439 C CA . ASP A 1 188 ? -9.103 -3.170 -27.092 1.00 92.62 188 ASP A CA 1
ATOM 1440 C C . ASP A 1 188 ? -7.895 -2.215 -27.275 1.00 92.62 188 ASP A C 1
ATOM 1442 O O . ASP A 1 188 ? -6.829 -2.451 -26.693 1.00 92.62 188 ASP A O 1
ATOM 1446 N N . PRO A 1 189 ? -8.009 -1.121 -28.061 1.00 92.00 189 PRO A N 1
ATOM 1447 C CA . PRO A 1 189 ? -6.882 -0.218 -28.330 1.00 92.00 189 PRO A CA 1
ATOM 1448 C C . PRO A 1 189 ? -6.331 0.512 -27.093 1.00 92.00 189 PRO A C 1
ATOM 1450 O O . PRO A 1 189 ? -5.143 0.847 -27.046 1.00 92.00 189 PRO A O 1
ATOM 1453 N N . PHE A 1 190 ? -7.172 0.774 -26.089 1.00 90.19 190 PHE A N 1
ATOM 1454 C CA . PHE A 1 190 ? -6.789 1.455 -24.852 1.00 90.19 190 PHE A CA 1
ATOM 1455 C C . PHE A 1 190 ? -6.118 0.475 -23.885 1.00 90.19 190 PHE A C 1
ATOM 1457 O O . PHE A 1 190 ? -5.043 0.760 -23.349 1.00 90.19 190 PHE A O 1
ATOM 1464 N N . GLN A 1 191 ? -6.677 -0.729 -23.756 1.00 90.56 191 GLN A N 1
ATOM 1465 C CA . GLN A 1 191 ? -6.065 -1.825 -23.011 1.00 90.56 191 GLN A CA 1
ATOM 1466 C C . GLN A 1 191 ? -4.724 -2.243 -23.633 1.00 90.56 191 GLN A C 1
ATOM 1468 O O . GLN A 1 191 ? -3.774 -2.518 -22.900 1.00 90.56 191 GLN A O 1
ATOM 1473 N N . PHE A 1 192 ? -4.580 -2.191 -24.964 1.00 93.38 192 PHE A N 1
ATOM 1474 C CA . PHE A 1 192 ? -3.293 -2.373 -25.645 1.00 93.38 192 PHE A CA 1
ATOM 1475 C C . PHE A 1 192 ? -2.264 -1.332 -25.185 1.00 93.38 192 PHE A C 1
ATOM 1477 O O . PHE A 1 192 ? -1.124 -1.690 -24.869 1.00 93.38 192 PHE A O 1
ATOM 1484 N N . GLN A 1 193 ? -2.650 -0.053 -25.094 1.00 91.62 193 GLN A N 1
ATOM 1485 C CA . GLN A 1 193 ? -1.758 0.995 -24.596 1.00 91.62 193 GLN A CA 1
ATOM 1486 C C . GLN A 1 193 ? -1.375 0.764 -23.124 1.00 91.62 193 GLN A C 1
ATOM 1488 O O . GLN A 1 193 ? -0.209 0.953 -22.781 1.00 91.62 193 GLN A O 1
ATOM 1493 N N . ILE A 1 194 ? -2.294 0.296 -22.272 1.00 89.12 194 ILE A N 1
ATOM 1494 C CA . ILE A 1 194 ? -2.001 -0.073 -20.874 1.00 89.12 194 ILE A CA 1
ATOM 1495 C C . ILE A 1 194 ? -1.024 -1.257 -20.811 1.00 89.12 194 ILE A C 1
ATOM 1497 O O . ILE A 1 194 ? 0.020 -1.178 -20.164 1.00 89.12 194 ILE A O 1
ATOM 1501 N N . MET A 1 195 ? -1.328 -2.357 -21.504 1.00 89.62 195 MET A N 1
ATOM 1502 C CA . MET A 1 195 ? -0.557 -3.602 -21.425 1.00 89.62 195 MET A CA 1
ATOM 1503 C C . MET A 1 195 ? 0.849 -3.488 -22.022 1.00 89.62 195 MET A C 1
ATOM 1505 O O . MET A 1 195 ? 1.754 -4.196 -21.573 1.00 89.62 195 MET A O 1
ATOM 1509 N N . THR A 1 196 ? 1.045 -2.609 -23.010 1.00 90.19 196 THR A N 1
ATOM 1510 C CA . THR A 1 196 ? 2.316 -2.440 -23.739 1.00 90.19 196 THR A CA 1
ATOM 1511 C C . THR A 1 196 ? 3.080 -1.149 -23.403 1.00 90.19 196 THR A C 1
ATOM 1513 O O . THR A 1 196 ? 4.237 -1.001 -23.816 1.00 90.19 196 THR A O 1
ATOM 1516 N N . ARG A 1 197 ? 2.442 -0.228 -22.660 1.00 88.38 197 ARG A N 1
ATOM 1517 C CA . ARG A 1 197 ? 2.855 1.161 -22.362 1.00 88.38 197 ARG A CA 1
ATOM 1518 C C . ARG A 1 197 ? 3.168 2.037 -23.589 1.00 88.38 197 ARG A C 1
ATOM 1520 O O . ARG A 1 197 ? 3.881 3.034 -23.469 1.00 88.38 197 ARG A O 1
ATOM 1527 N N . ARG A 1 198 ? 2.687 1.686 -24.787 1.00 88.38 198 ARG A N 1
ATOM 1528 C CA . ARG A 1 198 ? 2.886 2.462 -26.028 1.00 88.38 198 ARG A CA 1
ATOM 1529 C C . ARG A 1 198 ? 1.654 2.370 -26.932 1.00 88.38 198 ARG A C 1
ATOM 1531 O O . ARG A 1 198 ? 0.914 1.394 -26.895 1.00 88.38 198 ARG A O 1
ATOM 1538 N N . LYS A 1 199 ? 1.446 3.382 -27.778 1.00 89.69 199 LYS A N 1
ATOM 1539 C CA . LYS A 1 199 ? 0.462 3.321 -28.872 1.00 89.69 199 LYS A CA 1
ATOM 1540 C C . LYS A 1 199 ? 0.995 2.433 -30.003 1.00 89.69 199 LYS A C 1
ATOM 1542 O O . LYS A 1 199 ? 2.207 2.361 -30.206 1.00 89.69 199 LYS A O 1
ATOM 1547 N N . GLY A 1 200 ? 0.102 1.771 -30.740 1.00 89.00 200 GLY A N 1
ATOM 1548 C CA . GLY A 1 200 ? 0.502 0.915 -31.864 1.00 89.00 200 GLY A CA 1
ATOM 1549 C C . GLY A 1 200 ? -0.549 -0.060 -32.400 1.00 89.00 200 GLY A C 1
ATOM 1550 O O . GLY A 1 200 ? -0.311 -0.630 -33.460 1.00 89.00 200 GLY A O 1
ATOM 1551 N N . PHE A 1 201 ? -1.688 -0.240 -31.720 1.00 95.12 201 PHE A N 1
ATOM 1552 C CA . PHE A 1 201 ? -2.727 -1.221 -32.068 1.00 95.12 201 PHE A CA 1
ATOM 1553 C C . PHE A 1 201 ? -3.103 -1.233 -33.563 1.00 95.12 201 PHE A C 1
ATOM 1555 O O . PHE A 1 201 ? -3.025 -2.276 -34.211 1.00 95.12 201 PHE A O 1
ATOM 1562 N N . ASP A 1 202 ? -3.386 -0.072 -34.157 1.00 94.62 202 ASP A N 1
ATOM 1563 C CA . ASP A 1 202 ? -3.800 0.038 -35.567 1.00 94.62 202 ASP A CA 1
ATOM 1564 C C . ASP A 1 202 ? -2.716 -0.446 -36.545 1.00 94.62 202 ASP A C 1
ATOM 1566 O O . ASP A 1 202 ? -3.010 -0.975 -37.616 1.00 94.62 202 ASP A O 1
ATOM 1570 N N . ALA A 1 203 ? -1.441 -0.290 -36.178 1.00 94.38 203 ALA A N 1
ATOM 1571 C CA . ALA A 1 203 ? -0.300 -0.764 -36.957 1.00 94.38 203 ALA A CA 1
ATOM 1572 C C . ALA A 1 203 ? -0.094 -2.286 -36.830 1.00 94.38 203 ALA A C 1
ATOM 1574 O O . ALA A 1 203 ? 0.418 -2.922 -37.757 1.00 94.38 203 ALA A O 1
ATOM 1575 N N . VAL A 1 204 ? -0.533 -2.878 -35.713 1.00 95.44 204 VAL A N 1
ATOM 1576 C CA . VAL A 1 204 ? -0.619 -4.334 -35.534 1.00 95.44 204 VAL A CA 1
ATOM 1577 C C . VAL A 1 204 ? -1.759 -4.902 -36.379 1.00 95.44 204 VAL A C 1
ATOM 1579 O O . VAL A 1 204 ? -1.524 -5.833 -37.145 1.00 95.44 204 VAL A O 1
ATOM 1582 N N . MET A 1 205 ? -2.951 -4.298 -36.326 1.00 94.94 205 MET A N 1
ATOM 1583 C CA . MET A 1 205 ? -4.110 -4.719 -37.126 1.00 94.94 205 MET A CA 1
ATOM 1584 C C . MET A 1 205 ? -3.832 -4.629 -38.632 1.00 94.94 205 MET A C 1
ATOM 1586 O O . MET A 1 205 ? -3.976 -5.628 -39.331 1.00 94.94 205 MET A O 1
ATOM 1590 N N . LYS A 1 206 ? -3.271 -3.510 -39.117 1.00 95.38 206 LYS A N 1
ATOM 1591 C CA . LYS A 1 206 ? -2.794 -3.382 -40.511 1.00 95.38 206 LYS A CA 1
ATOM 1592 C C . LYS A 1 206 ? -1.805 -4.481 -40.913 1.00 95.38 206 LYS A C 1
ATOM 1594 O O . LYS A 1 206 ? -1.794 -4.903 -42.063 1.00 95.38 206 LYS A O 1
ATOM 1599 N N . SER A 1 207 ? -0.991 -4.971 -39.978 1.00 95.19 207 SER A N 1
ATOM 1600 C CA . SER A 1 207 ? -0.047 -6.065 -40.240 1.00 95.19 207 SER A CA 1
ATOM 1601 C C . SER A 1 207 ? -0.702 -7.450 -40.221 1.00 95.19 207 SER A C 1
ATOM 1603 O O . SER A 1 207 ? -0.217 -8.342 -40.909 1.00 95.19 207 SER A O 1
ATOM 1605 N N . ILE A 1 208 ? -1.797 -7.642 -39.477 1.00 94.44 208 ILE A N 1
ATOM 1606 C CA . ILE A 1 208 ? -2.637 -8.849 -39.551 1.00 94.44 208 ILE A CA 1
ATOM 1607 C C . ILE A 1 208 ? -3.345 -8.891 -40.905 1.00 94.44 208 ILE A C 1
ATOM 1609 O O . ILE A 1 208 ? -3.214 -9.873 -41.634 1.00 94.44 208 ILE A O 1
ATOM 1613 N N . ASP A 1 209 ? -4.047 -7.818 -41.267 1.00 93.94 209 ASP A N 1
ATOM 1614 C CA . ASP A 1 209 ? -4.864 -7.791 -42.479 1.00 93.94 209 ASP A CA 1
ATOM 1615 C C . ASP A 1 209 ? -4.001 -7.841 -43.752 1.00 93.94 209 ASP A C 1
ATOM 1617 O O . ASP A 1 209 ? -4.326 -8.602 -44.663 1.00 93.94 209 ASP A O 1
ATOM 1621 N N . ARG A 1 210 ? -2.815 -7.208 -43.769 1.00 94.00 210 ARG A N 1
ATOM 1622 C CA . ARG A 1 210 ? -1.844 -7.356 -44.871 1.00 94.00 210 ARG A CA 1
ATOM 1623 C C . ARG A 1 210 ? -1.361 -8.803 -45.068 1.00 94.00 210 ARG A C 1
ATOM 1625 O O . ARG A 1 210 ? -1.179 -9.232 -46.204 1.00 94.00 210 ARG A O 1
ATOM 1632 N N . ILE A 1 211 ? -1.191 -9.592 -44.000 1.00 93.62 211 ILE A N 1
ATOM 1633 C CA . ILE A 1 211 ? -0.854 -11.025 -44.133 1.00 93.62 211 ILE A CA 1
ATOM 1634 C C . ILE A 1 211 ? -2.030 -11.804 -44.745 1.00 93.62 211 ILE A C 1
ATOM 1636 O O . ILE A 1 211 ? -1.816 -12.701 -45.560 1.00 93.62 211 ILE A O 1
ATOM 1640 N N . LEU A 1 212 ? -3.270 -11.457 -44.390 1.00 91.94 212 LEU A N 1
ATOM 1641 C CA . LEU A 1 212 ? -4.468 -12.083 -44.959 1.00 91.94 212 LEU A CA 1
ATOM 1642 C C . LEU A 1 212 ? -4.653 -11.722 -46.443 1.00 91.94 212 LEU A C 1
ATOM 1644 O O . LEU A 1 212 ? -5.004 -12.598 -47.231 1.00 91.94 212 LEU A O 1
ATOM 1648 N N . GLU A 1 213 ? -4.360 -10.481 -46.845 1.00 92.00 213 GLU A N 1
ATOM 1649 C CA . GLU A 1 213 ? -4.283 -10.067 -48.255 1.00 92.00 213 GLU A CA 1
ATOM 1650 C C . GLU A 1 213 ? -3.260 -10.903 -49.031 1.00 92.00 213 GLU A C 1
ATOM 1652 O O . GLU A 1 213 ? -3.613 -11.547 -50.017 1.00 92.00 213 GLU A O 1
ATOM 1657 N N . MET A 1 214 ? -2.006 -10.956 -48.565 1.00 89.25 214 MET A N 1
ATOM 1658 C CA . MET A 1 214 ? -0.949 -11.723 -49.238 1.00 89.25 214 MET A CA 1
ATOM 1659 C C . MET A 1 214 ? -1.290 -13.217 -49.329 1.00 89.25 214 MET A C 1
ATOM 1661 O O . MET A 1 214 ? -0.984 -13.861 -50.331 1.00 89.25 214 MET A O 1
ATOM 1665 N N . ASN A 1 215 ? -1.979 -13.772 -48.328 1.00 90.12 215 ASN A N 1
ATOM 1666 C CA . ASN A 1 215 ? -2.452 -15.154 -48.365 1.00 90.12 215 ASN A CA 1
ATOM 1667 C C . ASN A 1 215 ? -3.553 -15.391 -49.411 1.00 90.12 215 ASN A C 1
ATOM 1669 O O . ASN A 1 215 ? -3.533 -16.443 -50.046 1.00 90.12 215 ASN A O 1
ATOM 1673 N N . LYS A 1 216 ? -4.452 -14.425 -49.660 1.00 88.25 216 LYS A N 1
ATOM 1674 C CA . LYS A 1 216 ? -5.418 -14.490 -50.779 1.00 88.25 216 LYS A CA 1
ATOM 1675 C C . LYS A 1 216 ? -4.727 -14.453 -52.149 1.00 88.25 216 LYS A C 1
ATOM 1677 O O . LYS A 1 216 ? -5.226 -15.057 -53.089 1.00 88.25 216 LYS A O 1
ATOM 1682 N N . VAL A 1 217 ? -3.567 -13.799 -52.242 1.00 87.06 217 VAL A N 1
ATOM 1683 C CA . VAL A 1 217 ? -2.702 -13.763 -53.442 1.00 87.06 217 VAL A CA 1
ATOM 1684 C C . VAL A 1 217 ? -1.740 -14.975 -53.502 1.00 87.06 217 VAL A C 1
ATOM 1686 O O . VAL A 1 217 ? -0.949 -15.105 -54.429 1.00 87.06 217 VAL A O 1
ATOM 1689 N N . GLY A 1 218 ? -1.827 -15.914 -52.550 1.00 85.38 218 GLY A N 1
ATOM 1690 C CA . GLY A 1 218 ? -1.116 -17.200 -52.590 1.00 85.38 218 GLY A CA 1
ATOM 1691 C C . GLY A 1 218 ? 0.184 -17.289 -51.781 1.00 85.38 218 GLY A C 1
ATOM 1692 O O . GLY A 1 218 ? 0.853 -18.318 -51.843 1.00 85.38 218 GLY A O 1
ATOM 1693 N N . ALA A 1 219 ? 0.544 -16.281 -50.976 1.00 83.12 219 ALA A N 1
ATOM 1694 C CA . ALA A 1 219 ? 1.812 -16.262 -50.228 1.00 83.12 219 ALA A CA 1
ATOM 1695 C C . ALA A 1 219 ? 1.959 -17.359 -49.142 1.00 83.12 219 ALA A C 1
ATOM 1697 O O . ALA A 1 219 ? 3.067 -17.615 -48.671 1.00 83.12 219 ALA A O 1
ATOM 1698 N N . GLY A 1 220 ? 0.865 -18.012 -48.725 1.00 86.06 220 GLY A N 1
ATOM 1699 C CA . GLY A 1 220 ? 0.896 -19.209 -47.866 1.00 86.06 220 GLY A CA 1
ATOM 1700 C C . GLY A 1 220 ? 1.442 -19.014 -46.440 1.00 86.06 220 GLY A C 1
ATOM 1701 O O . GLY A 1 220 ? 1.830 -19.985 -45.785 1.00 86.06 220 GLY A O 1
ATOM 1702 N N . ILE A 1 221 ? 1.486 -17.777 -45.941 1.00 91.69 221 ILE A N 1
ATOM 1703 C CA . ILE A 1 221 ? 2.107 -17.394 -44.670 1.00 91.69 221 ILE A CA 1
ATOM 1704 C C . ILE A 1 221 ? 1.269 -17.912 -43.496 1.00 91.69 221 ILE A C 1
ATOM 1706 O O . ILE A 1 221 ? 0.128 -17.497 -43.278 1.00 91.69 221 ILE A O 1
ATOM 1710 N N . LYS A 1 222 ? 1.860 -18.773 -42.663 1.00 91.75 222 LYS A N 1
ATOM 1711 C CA . LYS A 1 222 ? 1.206 -19.316 -41.461 1.00 91.75 222 LYS A CA 1
ATOM 1712 C C . LYS A 1 222 ? 1.130 -18.251 -40.356 1.00 91.75 222 LYS A C 1
ATOM 1714 O O . LYS A 1 222 ? 2.076 -18.114 -39.577 1.00 91.75 222 LYS A O 1
ATOM 1719 N N . LEU A 1 223 ? 0.025 -17.504 -40.283 1.00 94.06 223 LEU A N 1
ATOM 1720 C CA . LEU A 1 223 ? -0.240 -16.522 -39.223 1.00 94.06 223 LEU A CA 1
ATOM 1721 C C . LEU A 1 223 ? -0.773 -17.193 -37.950 1.00 94.06 223 LEU A C 1
ATOM 1723 O O . LEU A 1 223 ? -1.752 -17.938 -37.988 1.00 94.06 223 LEU A O 1
ATOM 1727 N N . LYS A 1 224 ? -0.147 -16.893 -36.809 1.00 95.00 224 LYS A N 1
ATOM 1728 C CA . LYS A 1 224 ? -0.600 -17.318 -35.479 1.00 95.00 224 LYS A CA 1
ATOM 1729 C C . LYS A 1 224 ? -0.555 -16.143 -34.507 1.00 95.00 224 LYS A C 1
ATOM 1731 O O . LYS A 1 224 ? 0.489 -15.506 -34.387 1.00 95.00 224 LYS A O 1
ATOM 1736 N N . ILE A 1 225 ? -1.643 -15.874 -33.794 1.00 96.25 225 ILE A N 1
ATOM 1737 C CA . ILE A 1 225 ? -1.673 -14.848 -32.741 1.00 96.25 225 ILE A CA 1
ATOM 1738 C C . ILE A 1 225 ? -1.337 -15.514 -31.405 1.00 96.25 225 ILE A C 1
ATOM 1740 O O . ILE A 1 225 ? -1.891 -16.558 -31.089 1.00 96.25 225 ILE A O 1
ATOM 1744 N N . ASN A 1 226 ? -0.432 -14.933 -30.623 1.00 95.25 226 ASN A N 1
ATOM 1745 C CA . ASN A 1 226 ? -0.139 -15.334 -29.247 1.00 95.25 226 ASN A CA 1
ATOM 1746 C C . ASN A 1 226 ? -0.722 -14.284 -28.286 1.00 95.25 226 ASN A C 1
ATOM 1748 O O . ASN A 1 226 ? -0.393 -13.108 -28.432 1.00 95.25 226 ASN A O 1
ATOM 1752 N N . CYS A 1 227 ? -1.497 -14.718 -27.290 1.00 95.00 227 CYS A N 1
ATOM 1753 C CA . CYS A 1 227 ? -2.065 -13.880 -26.231 1.00 95.00 227 CYS A CA 1
ATOM 1754 C C . CYS A 1 227 ? -1.722 -14.475 -24.852 1.00 95.00 227 CYS A C 1
ATOM 1756 O O . CYS A 1 227 ? -2.035 -15.636 -24.574 1.00 95.00 227 CYS A O 1
ATOM 1758 N N . VAL A 1 228 ? -1.053 -13.709 -23.989 1.00 93.56 228 VAL A N 1
ATOM 1759 C CA . VAL A 1 228 ? -0.753 -14.080 -22.596 1.00 93.56 228 VAL A CA 1
ATOM 1760 C C . VAL A 1 228 ? -1.922 -13.665 -21.710 1.00 93.56 228 VAL A C 1
ATOM 1762 O O . VAL A 1 228 ? -2.154 -12.475 -21.503 1.00 93.56 228 VAL A O 1
ATOM 1765 N N . VAL A 1 229 ? -2.652 -14.639 -21.168 1.00 93.19 229 VAL A N 1
ATOM 1766 C CA . VAL A 1 229 ? -3.871 -14.377 -20.388 1.00 93.19 229 VAL A CA 1
ATOM 1767 C C . VAL A 1 229 ? -3.526 -14.114 -18.922 1.00 93.19 229 VAL A C 1
ATOM 1769 O O . VAL A 1 229 ? -2.876 -14.931 -18.265 1.00 93.19 229 VAL A O 1
ATOM 1772 N N . MET A 1 230 ? -3.999 -12.981 -18.404 1.00 90.75 230 MET A N 1
ATOM 1773 C CA . MET A 1 230 ? -3.849 -12.542 -17.019 1.00 90.75 230 MET A CA 1
ATOM 1774 C C . MET A 1 230 ? -5.210 -12.147 -16.434 1.00 90.75 230 MET A C 1
ATOM 1776 O O . MET A 1 230 ? -5.950 -11.353 -17.020 1.00 90.75 230 MET A O 1
ATOM 1780 N N . ARG A 1 231 ? -5.519 -12.696 -15.255 1.00 90.06 231 ARG A N 1
ATOM 1781 C CA . ARG A 1 231 ? -6.787 -12.476 -14.550 1.00 90.06 231 ARG A CA 1
ATOM 1782 C C . ARG A 1 231 ? -6.951 -11.009 -14.142 1.00 90.06 231 ARG A C 1
ATOM 1784 O O . ARG A 1 231 ? -6.012 -10.414 -13.608 1.00 90.06 231 ARG A O 1
ATOM 1791 N N . GLY A 1 232 ? -8.134 -10.443 -14.376 1.00 87.69 232 GLY A N 1
ATOM 1792 C CA . GLY A 1 232 ? -8.435 -9.032 -14.127 1.00 87.69 232 GLY A CA 1
ATOM 1793 C C . GLY A 1 232 ? -7.710 -8.063 -15.069 1.00 87.69 232 GLY A C 1
ATOM 1794 O O . GLY A 1 232 ? -7.500 -6.909 -14.697 1.00 87.69 232 GLY A O 1
ATOM 1795 N N . MET A 1 233 ? -7.285 -8.520 -16.254 1.00 87.38 233 MET A N 1
ATOM 1796 C CA . MET A 1 233 ? -6.632 -7.675 -17.265 1.00 87.38 233 MET A CA 1
ATOM 1797 C C . MET A 1 233 ? -7.189 -7.923 -18.6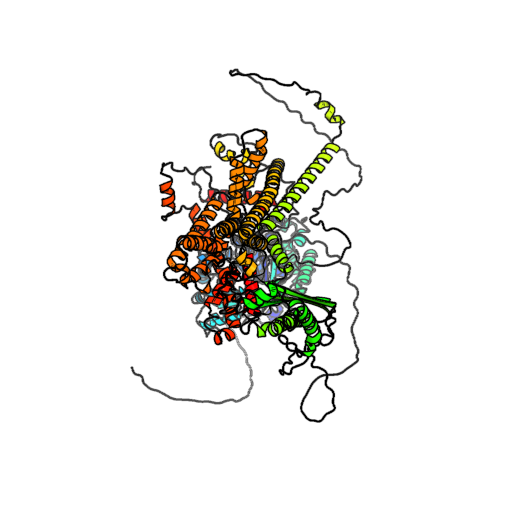70 1.00 87.38 233 MET A C 1
ATOM 1799 O O . MET A 1 233 ? -7.740 -7.006 -19.270 1.00 87.38 233 MET A O 1
ATOM 1803 N N . ASN A 1 234 ? -7.057 -9.137 -19.201 1.00 92.88 234 ASN A N 1
ATOM 1804 C CA . ASN A 1 234 ? -7.479 -9.498 -20.566 1.00 92.88 234 ASN A CA 1
ATOM 1805 C C . ASN A 1 234 ? -8.226 -10.843 -20.635 1.00 92.88 234 ASN A C 1
ATOM 1807 O O . ASN A 1 234 ? -8.592 -11.308 -21.710 1.00 92.88 234 ASN A O 1
ATOM 1811 N N . ASP A 1 235 ? -8.510 -11.453 -19.488 1.00 90.88 235 ASP A N 1
ATOM 1812 C CA . ASP A 1 235 ? -9.349 -12.642 -19.336 1.00 90.88 235 ASP A CA 1
ATOM 1813 C C . ASP A 1 235 ? -10.767 -12.458 -19.904 1.00 90.88 235 ASP A C 1
ATOM 1815 O O . ASP A 1 235 ? -11.276 -13.342 -20.593 1.00 90.88 235 ASP A O 1
ATOM 1819 N N . ARG A 1 236 ? -11.363 -11.269 -19.744 1.00 92.56 236 ARG A N 1
ATOM 1820 C CA . ARG A 1 236 ? -12.640 -10.903 -20.396 1.00 92.56 236 ARG A CA 1
ATOM 1821 C C . ARG A 1 236 ? -12.608 -10.987 -21.935 1.00 92.56 236 ARG A C 1
ATOM 1823 O O . ARG A 1 236 ? -13.656 -11.072 -22.567 1.00 92.56 236 ARG A O 1
ATOM 1830 N N . GLU A 1 237 ? -11.422 -10.952 -22.547 1.00 93.38 237 GLU A N 1
ATOM 1831 C CA . GLU A 1 237 ? -11.238 -10.888 -24.004 1.00 93.38 237 GLU A CA 1
ATOM 1832 C C . GLU A 1 237 ? -11.001 -12.263 -24.644 1.00 93.38 237 GLU A C 1
ATOM 1834 O O . GLU A 1 237 ? -10.941 -12.357 -25.870 1.00 93.38 237 GLU A O 1
ATOM 1839 N N . ILE A 1 238 ? -10.946 -13.343 -23.849 1.00 94.81 238 ILE A N 1
ATOM 1840 C CA . ILE A 1 238 ? -10.825 -14.723 -24.351 1.00 94.81 238 ILE A CA 1
ATOM 1841 C C . ILE A 1 238 ? -11.902 -15.017 -25.409 1.00 94.81 238 ILE A C 1
ATOM 1843 O O . ILE A 1 238 ? -11.586 -15.530 -26.480 1.00 94.81 238 ILE A O 1
ATOM 1847 N N . LEU A 1 239 ? -13.165 -14.664 -25.144 1.00 94.25 239 LEU A N 1
ATOM 1848 C CA . LEU A 1 239 ? -14.269 -14.918 -26.075 1.00 94.25 239 LEU A CA 1
ATOM 1849 C C . LEU A 1 239 ? -14.166 -14.061 -27.360 1.00 94.25 239 LEU A C 1
ATOM 1851 O O . LEU A 1 239 ? -14.179 -14.660 -28.434 1.00 94.25 239 LEU A O 1
ATOM 1855 N N . PRO A 1 240 ? -13.972 -12.723 -27.312 1.00 95.00 240 PRO A N 1
ATOM 1856 C CA . PRO A 1 240 ? -13.613 -11.915 -28.487 1.00 95.00 240 PRO A CA 1
ATOM 1857 C C . PRO A 1 240 ? -12.444 -12.462 -29.325 1.00 95.00 240 PRO A C 1
ATOM 1859 O O . PRO A 1 240 ? -12.516 -12.466 -30.553 1.00 95.00 240 PRO A O 1
ATOM 1862 N N . PHE A 1 241 ? -11.392 -12.985 -28.689 1.00 95.12 241 PHE A N 1
ATOM 1863 C CA . PHE A 1 241 ? -10.275 -13.624 -29.393 1.00 95.12 241 PHE A CA 1
ATOM 1864 C C . PHE A 1 241 ? -10.657 -14.935 -30.098 1.00 95.12 241 PHE A C 1
ATOM 1866 O O . PHE A 1 241 ? -10.041 -15.269 -31.109 1.00 95.12 241 PHE A O 1
ATOM 1873 N N . VAL A 1 242 ? -11.665 -15.667 -29.611 1.00 94.25 242 VAL A N 1
ATOM 1874 C CA . VAL A 1 242 ? -12.243 -16.811 -30.338 1.00 94.25 242 VAL A CA 1
ATOM 1875 C C . VAL A 1 242 ? -13.088 -16.325 -31.521 1.00 94.25 242 VAL A C 1
ATOM 1877 O O . VAL A 1 242 ? -12.929 -16.859 -32.616 1.00 94.25 242 VAL A O 1
ATOM 1880 N N . GLU A 1 243 ? -13.914 -15.283 -31.351 1.00 93.00 243 GLU A N 1
ATOM 1881 C CA . GLU A 1 243 ? -14.716 -14.696 -32.447 1.00 93.00 243 GLU A CA 1
ATOM 1882 C C . GLU A 1 243 ? -13.856 -14.190 -33.614 1.00 93.00 243 GLU A C 1
ATOM 1884 O O . GLU A 1 243 ? -14.243 -14.347 -34.768 1.00 93.00 243 GLU A O 1
ATOM 1889 N N . LEU A 1 244 ? -12.663 -13.645 -33.342 1.00 91.31 244 LEU A N 1
ATOM 1890 C CA . LEU A 1 244 ? -11.716 -13.207 -34.378 1.00 91.31 244 LEU A CA 1
ATOM 1891 C C . LEU A 1 244 ? -11.325 -14.335 -35.356 1.00 91.31 244 LEU A C 1
ATOM 1893 O O . LEU A 1 244 ? -10.938 -14.057 -36.490 1.00 91.31 244 LEU A O 1
ATOM 1897 N N . GLY A 1 245 ? -11.422 -15.596 -34.925 1.00 90.56 245 GLY A N 1
ATOM 1898 C CA . GLY A 1 245 ? -11.184 -16.785 -35.742 1.00 90.56 245 GLY A CA 1
ATOM 1899 C C . GLY A 1 245 ? -12.418 -17.327 -36.472 1.00 90.56 245 GLY A C 1
ATOM 1900 O O . GLY A 1 245 ? -12.338 -18.429 -37.005 1.00 90.56 245 GLY A O 1
ATOM 1901 N N . ARG A 1 246 ? -13.558 -16.624 -36.482 1.00 91.44 246 ARG A N 1
ATOM 1902 C CA . ARG A 1 246 ? -14.775 -17.058 -37.189 1.00 91.44 246 ARG A CA 1
ATOM 1903 C C . ARG A 1 246 ? -14.568 -17.040 -38.705 1.00 91.44 246 ARG A C 1
ATOM 1905 O O . ARG A 1 246 ? -14.470 -18.100 -39.318 1.00 91.44 246 ARG A O 1
ATOM 1912 N N . ASP A 1 247 ? -14.416 -15.839 -39.259 1.00 88.69 247 ASP A N 1
ATOM 1913 C CA . ASP A 1 247 ? -14.348 -15.548 -40.703 1.00 88.69 247 ASP A CA 1
ATOM 1914 C C . ASP A 1 247 ? -12.914 -15.227 -41.183 1.00 88.69 247 ASP A C 1
ATOM 1916 O O . ASP A 1 247 ? -12.705 -14.641 -42.248 1.00 88.69 247 ASP A O 1
ATOM 1920 N N . LYS A 1 248 ? -11.907 -15.531 -40.353 1.00 89.06 248 LYS A N 1
ATOM 1921 C CA . LYS A 1 248 ? -10.482 -15.364 -40.670 1.00 89.06 248 LYS A CA 1
ATOM 1922 C C . LYS A 1 248 ? -9.728 -16.656 -40.315 1.00 89.06 248 LYS A C 1
ATOM 1924 O O . LYS A 1 248 ? -9.856 -17.120 -39.178 1.00 89.06 248 LYS A O 1
ATOM 1929 N N . PRO A 1 249 ? -8.858 -17.195 -41.195 1.00 90.62 249 PRO A N 1
ATOM 1930 C CA . PRO A 1 249 ? -8.141 -18.460 -40.981 1.00 90.62 249 PRO A CA 1
ATOM 1931 C C . PRO A 1 249 ? -6.921 -18.291 -40.050 1.00 90.62 249 PRO A C 1
ATOM 1933 O O . PRO A 1 249 ? -5.788 -18.652 -40.377 1.00 90.62 249 PRO A O 1
ATOM 1936 N N . ILE A 1 250 ? -7.143 -17.696 -38.877 1.00 92.38 250 ILE A N 1
ATOM 1937 C CA . ILE A 1 250 ? -6.127 -17.354 -37.877 1.00 92.38 250 ILE A CA 1
ATOM 1938 C C . ILE A 1 250 ? -6.080 -18.436 -36.795 1.00 92.38 250 ILE A C 1
ATOM 1940 O O . ILE A 1 250 ? -7.107 -18.903 -36.304 1.00 92.38 250 ILE A O 1
ATOM 1944 N N . GLU A 1 251 ? -4.874 -18.813 -36.371 1.00 93.62 251 GLU A N 1
ATOM 1945 C CA . GLU A 1 251 ? -4.688 -19.647 -35.184 1.00 93.62 251 GLU A CA 1
ATOM 1946 C C . GLU A 1 251 ? -4.345 -18.776 -33.967 1.00 93.62 251 GLU A C 1
ATOM 1948 O O . GLU A 1 251 ? -3.213 -18.303 -33.833 1.00 93.62 251 GLU A O 1
ATOM 1953 N N . VAL A 1 252 ? -5.315 -18.557 -33.080 1.00 95.69 252 VAL A N 1
ATOM 1954 C CA . VAL A 1 252 ? -5.140 -17.787 -31.839 1.00 95.69 252 VAL A CA 1
ATOM 1955 C C . VAL A 1 252 ? -4.671 -18.720 -30.723 1.00 95.69 252 VAL A C 1
ATOM 1957 O O . VAL A 1 252 ? -5.193 -19.819 -30.555 1.00 95.69 252 VAL A O 1
ATOM 1960 N N . ARG A 1 253 ? -3.649 -18.313 -29.969 1.00 95.81 253 ARG A N 1
ATOM 1961 C CA . ARG A 1 253 ? -2.959 -19.138 -28.974 1.00 95.81 253 ARG A CA 1
ATOM 1962 C C . ARG A 1 253 ? -2.925 -18.447 -27.619 1.00 95.81 253 ARG A C 1
ATOM 1964 O O . ARG A 1 253 ? -2.135 -17.525 -27.421 1.00 95.81 253 ARG A O 1
ATOM 1971 N N . PHE A 1 254 ? -3.723 -18.941 -26.680 1.00 95.81 254 PHE A N 1
ATOM 1972 C CA . PHE A 1 254 ? -3.696 -18.489 -25.293 1.00 95.81 254 PHE A CA 1
ATOM 1973 C C . PHE A 1 254 ? -2.529 -19.131 -24.532 1.00 95.81 254 PHE A C 1
ATOM 1975 O O . PHE A 1 254 ? -2.248 -20.326 -24.683 1.00 95.81 254 PHE A O 1
ATOM 1982 N N . ILE A 1 255 ? -1.833 -18.333 -23.724 1.00 93.00 255 ILE A N 1
ATOM 1983 C CA . ILE A 1 255 ? -0.627 -18.718 -22.985 1.00 93.00 255 ILE A CA 1
ATOM 1984 C C . ILE A 1 255 ? -0.850 -18.473 -21.492 1.00 93.00 255 ILE A C 1
ATOM 1986 O O . ILE A 1 255 ? -1.200 -17.363 -21.092 1.00 93.00 255 ILE A O 1
ATOM 1990 N N . GLU A 1 256 ? -0.606 -19.494 -20.665 1.00 91.31 256 GLU A N 1
ATOM 1991 C CA . GLU A 1 256 ? -0.632 -19.357 -19.201 1.00 91.31 256 GLU A CA 1
ATOM 1992 C C . GLU A 1 256 ? 0.507 -18.439 -18.720 1.00 91.31 256 GLU A C 1
ATOM 1994 O O . GLU A 1 256 ? 1.671 -18.648 -19.086 1.00 91.31 256 GLU A O 1
ATOM 1999 N N . TYR A 1 257 ? 0.177 -17.449 -17.883 1.00 87.56 257 TYR A N 1
ATOM 2000 C CA . TYR A 1 257 ? 1.120 -16.488 -17.298 1.00 87.56 257 TYR A CA 1
ATOM 2001 C C . TYR A 1 257 ? 2.218 -17.175 -16.455 1.00 87.56 257 TYR A C 1
ATOM 2003 O O . TYR A 1 257 ? 1.937 -17.948 -15.538 1.00 87.56 257 TYR A O 1
ATOM 2011 N N . MET A 1 258 ? 3.484 -16.878 -16.773 1.00 81.25 258 MET A N 1
ATOM 2012 C CA . MET A 1 258 ? 4.681 -17.547 -16.238 1.00 81.25 258 MET A CA 1
ATOM 2013 C C . MET A 1 258 ? 5.523 -16.636 -15.325 1.00 81.25 258 MET A C 1
ATOM 2015 O O . MET A 1 258 ? 5.589 -15.426 -15.570 1.00 81.25 258 MET A O 1
ATOM 2019 N N . PRO A 1 259 ? 6.240 -17.199 -14.332 1.00 69.06 259 PRO A N 1
ATOM 2020 C CA . PRO A 1 259 ? 7.235 -16.467 -13.556 1.00 69.06 259 PRO A CA 1
ATOM 2021 C C . PRO A 1 259 ? 8.501 -16.198 -14.386 1.00 69.06 259 PRO A C 1
ATOM 2023 O O . PRO A 1 259 ? 9.105 -17.121 -14.932 1.00 69.06 259 PRO A O 1
ATOM 2026 N N . PHE A 1 260 ? 8.929 -14.935 -14.448 1.00 68.06 260 PHE A N 1
ATOM 2027 C CA . PHE A 1 260 ? 10.215 -14.521 -15.021 1.00 68.06 260 PHE A CA 1
ATOM 2028 C C . PHE A 1 260 ? 10.863 -13.437 -14.152 1.00 68.06 260 PHE A C 1
ATOM 2030 O O . PHE A 1 260 ? 10.168 -12.648 -13.510 1.00 68.06 260 PHE A O 1
ATOM 2037 N N . GLY A 1 261 ? 12.198 -13.350 -14.167 1.00 55.81 261 GLY A N 1
ATOM 2038 C CA . GLY A 1 261 ? 12.921 -12.277 -13.484 1.00 55.81 261 GLY A CA 1
ATOM 2039 C C . GLY A 1 261 ? 12.397 -10.896 -13.895 1.00 55.81 261 GLY A C 1
ATOM 2040 O O . GLY A 1 261 ? 12.358 -10.571 -15.080 1.00 55.81 261 GLY A O 1
ATOM 2041 N N . GLY A 1 262 ? 11.964 -10.108 -12.907 1.00 57.34 262 GLY A N 1
ATOM 2042 C CA . GLY A 1 262 ? 11.436 -8.752 -13.084 1.00 57.34 262 GLY A CA 1
ATOM 2043 C C . GLY A 1 262 ? 9.922 -8.626 -13.316 1.00 57.34 262 GLY A C 1
ATOM 2044 O O . GLY A 1 262 ? 9.400 -7.527 -13.153 1.00 57.34 262 GLY A O 1
ATOM 2045 N N . ASN A 1 263 ? 9.174 -9.696 -13.626 1.00 64.25 263 ASN A N 1
ATOM 2046 C CA . ASN A 1 263 ? 7.766 -9.560 -14.053 1.00 64.25 263 ASN A CA 1
ATOM 2047 C C . ASN A 1 263 ? 6.703 -9.528 -12.930 1.00 64.25 263 ASN A C 1
ATOM 2049 O O . ASN A 1 263 ? 5.513 -9.652 -13.224 1.00 64.25 263 ASN A O 1
ATOM 2053 N N . LYS A 1 264 ? 7.124 -9.355 -11.663 1.00 66.88 264 LYS A N 1
ATOM 2054 C CA . LYS A 1 264 ? 6.274 -9.286 -10.448 1.00 66.88 264 LYS A CA 1
ATOM 2055 C C . LYS A 1 264 ? 5.187 -10.383 -10.395 1.00 66.88 264 LYS A C 1
ATOM 2057 O O . LYS A 1 264 ? 4.025 -10.104 -10.097 1.00 66.88 264 LYS A O 1
ATOM 2062 N N . TRP A 1 265 ? 5.571 -11.627 -10.702 1.00 72.12 265 TRP A N 1
ATOM 2063 C CA . TRP A 1 265 ? 4.659 -12.774 -10.775 1.00 72.12 265 TRP A CA 1
ATOM 2064 C C . TRP A 1 265 ? 3.831 -12.992 -9.503 1.00 72.12 265 TRP A C 1
ATOM 2066 O O . TRP A 1 265 ? 4.350 -12.989 -8.388 1.00 72.12 265 TRP A O 1
ATOM 2076 N N . ASN A 1 266 ? 2.540 -13.260 -9.702 1.00 77.12 266 ASN A N 1
ATOM 2077 C CA . ASN A 1 266 ? 1.594 -13.685 -8.679 1.00 77.12 266 ASN A CA 1
ATOM 2078 C C . ASN A 1 266 ? 0.683 -14.777 -9.267 1.00 77.12 266 ASN A C 1
ATOM 2080 O O . ASN A 1 266 ? 0.072 -14.577 -10.320 1.00 77.12 266 ASN A O 1
ATOM 2084 N N . GLN A 1 267 ? 0.558 -15.903 -8.562 1.00 80.12 267 GLN A N 1
ATOM 2085 C CA . GLN A 1 267 ? -0.304 -17.031 -8.922 1.00 80.12 267 GLN A CA 1
ATOM 2086 C C . GLN A 1 267 ? -1.777 -16.634 -9.117 1.00 80.12 267 GLN A C 1
ATOM 2088 O O . GLN A 1 267 ? -2.431 -17.165 -10.008 1.00 80.12 267 GLN A O 1
ATOM 2093 N N . GLN A 1 268 ? -2.288 -15.663 -8.351 1.00 84.12 268 GLN A N 1
ATOM 2094 C CA . GLN A 1 268 ? -3.671 -15.169 -8.451 1.00 84.12 268 GLN A CA 1
ATOM 2095 C C . GLN A 1 268 ? -3.980 -14.546 -9.826 1.00 84.12 268 GLN A C 1
ATOM 2097 O O . GLN A 1 268 ? -5.116 -14.610 -10.297 1.00 84.12 268 GLN A O 1
ATOM 2102 N N . LYS A 1 269 ? -2.964 -13.981 -10.498 1.00 85.19 269 LYS A N 1
ATOM 2103 C CA . LYS A 1 269 ? -3.088 -13.437 -11.860 1.00 85.19 269 LYS A CA 1
ATOM 2104 C C . LYS A 1 269 ? -3.053 -14.512 -12.946 1.00 85.19 269 LYS A C 1
ATOM 2106 O O . LYS A 1 269 ? -3.350 -14.205 -14.098 1.00 85.19 269 LYS A O 1
ATOM 2111 N N . MET A 1 270 ? -2.697 -15.756 -12.620 1.00 87.62 270 MET A N 1
ATOM 2112 C CA . MET A 1 270 ? -2.734 -16.851 -13.584 1.00 87.62 270 MET A CA 1
ATOM 2113 C C . MET A 1 270 ? -4.188 -17.240 -13.870 1.00 87.62 270 MET A C 1
ATOM 2115 O O . MET A 1 270 ? -4.961 -17.512 -12.951 1.00 87.62 270 MET A O 1
ATOM 2119 N N . PHE A 1 271 ? -4.538 -17.305 -15.151 1.00 90.00 271 PHE A N 1
ATOM 2120 C CA . PHE A 1 271 ? -5.748 -17.959 -15.640 1.00 90.00 271 PHE A CA 1
ATOM 2121 C C . PHE A 1 271 ? -5.329 -19.325 -16.198 1.00 90.00 271 PHE A C 1
ATOM 2123 O O . PHE A 1 271 ? -4.412 -19.396 -17.021 1.00 90.00 271 PHE A O 1
ATOM 2130 N N . SER A 1 272 ? -5.912 -20.419 -15.709 1.00 91.31 272 SER A N 1
ATOM 2131 C CA . SER A 1 272 ? -5.491 -21.772 -16.090 1.00 91.31 272 SER A CA 1
ATOM 2132 C C . SER A 1 272 ? -6.133 -22.241 -17.394 1.00 91.31 272 SER A C 1
ATOM 2134 O O . SER A 1 272 ? -7.238 -21.840 -17.754 1.00 91.31 272 SER A O 1
ATOM 2136 N N . TYR A 1 273 ? -5.473 -23.174 -18.081 1.00 91.19 273 TYR A N 1
ATOM 2137 C CA . TYR A 1 273 ? -6.029 -23.873 -19.242 1.00 91.19 273 TYR A CA 1
ATOM 2138 C C . TYR A 1 273 ? -7.428 -24.464 -19.012 1.00 91.19 273 TYR A C 1
ATOM 2140 O O . TYR A 1 273 ? -8.257 -24.422 -19.918 1.00 91.19 273 TYR A O 1
ATOM 2148 N N . GLN A 1 274 ? -7.698 -25.018 -17.825 1.00 91.56 274 GLN A N 1
ATOM 2149 C CA . GLN A 1 274 ? -9.002 -25.614 -17.521 1.00 91.56 274 GLN A CA 1
ATOM 2150 C C . GLN A 1 274 ? -10.093 -24.544 -17.399 1.00 91.56 274 GLN A C 1
ATOM 2152 O O . GLN A 1 274 ? -11.170 -24.734 -17.957 1.00 91.56 274 GLN A O 1
ATOM 2157 N N . GLU A 1 275 ? -9.799 -23.400 -16.774 1.00 93.12 275 GLU A N 1
ATOM 2158 C CA . GLU A 1 275 ? -10.721 -22.257 -16.722 1.00 93.12 275 GLU A CA 1
ATOM 2159 C C . GLU A 1 275 ? -10.976 -21.666 -18.117 1.00 93.12 275 GLU A C 1
ATOM 2161 O O . GLU A 1 275 ? -12.128 -21.432 -18.471 1.00 93.12 275 GLU A O 1
ATOM 2166 N N . MET A 1 276 ? -9.938 -21.474 -18.948 1.00 93.94 276 MET A N 1
ATOM 2167 C CA . MET A 1 276 ? -10.125 -20.967 -20.322 1.00 93.94 276 MET A CA 1
ATOM 2168 C C . MET A 1 276 ? -10.995 -21.917 -21.155 1.00 93.94 276 MET A C 1
ATOM 2170 O O . MET A 1 276 ? -11.869 -21.479 -21.901 1.00 93.94 276 MET A O 1
ATOM 2174 N N . LEU A 1 277 ? -10.755 -23.227 -21.029 1.00 93.44 277 LEU A N 1
ATOM 2175 C CA . LEU A 1 277 ? -11.509 -24.258 -21.738 1.00 93.44 277 LEU A CA 1
ATOM 2176 C C . LEU A 1 277 ? -12.966 -24.336 -21.258 1.00 93.44 277 LEU A C 1
ATOM 2178 O O . LEU A 1 277 ? -13.846 -24.585 -22.079 1.00 93.44 277 LEU A O 1
ATOM 2182 N N . ALA A 1 278 ? -13.224 -24.116 -19.965 1.00 93.12 278 ALA A N 1
ATOM 2183 C CA . ALA A 1 278 ? -14.574 -24.038 -19.411 1.00 93.12 278 ALA A CA 1
ATOM 2184 C C . ALA A 1 278 ? -15.325 -22.804 -19.940 1.00 93.12 278 ALA A C 1
ATOM 2186 O O . ALA A 1 278 ? -16.384 -22.966 -20.539 1.00 93.12 278 ALA A O 1
ATOM 2187 N N . LEU A 1 279 ? -14.731 -21.609 -19.831 1.00 94.50 279 LEU A N 1
ATOM 2188 C CA . LEU A 1 279 ? -15.312 -20.345 -20.306 1.00 94.50 279 LEU A CA 1
ATOM 2189 C C . LEU A 1 279 ? -15.652 -20.380 -21.807 1.00 94.50 279 LEU A C 1
ATOM 2191 O O . LEU A 1 279 ? -16.711 -19.923 -22.230 1.00 94.50 279 LEU A O 1
ATOM 2195 N N . ILE A 1 280 ? -14.771 -20.955 -22.634 1.00 94.50 280 ILE A N 1
ATOM 2196 C CA . ILE A 1 280 ? -15.041 -21.098 -24.072 1.00 94.50 280 ILE A CA 1
ATOM 2197 C C . ILE A 1 280 ? -16.162 -22.116 -24.321 1.00 94.50 280 ILE A C 1
ATOM 2199 O O . ILE A 1 280 ? -16.985 -21.892 -25.205 1.00 94.50 280 ILE A O 1
ATOM 2203 N N . ARG A 1 281 ? -16.243 -23.203 -23.542 1.00 94.81 281 ARG A N 1
ATOM 2204 C CA . ARG A 1 281 ? -17.297 -24.226 -23.677 1.00 94.81 281 ARG A CA 1
ATOM 2205 C C . ARG A 1 281 ? -18.667 -23.789 -23.180 1.00 94.81 281 ARG A C 1
ATOM 2207 O O . ARG A 1 281 ? -19.658 -24.292 -23.693 1.00 94.81 281 ARG A O 1
ATOM 2214 N N . GLU A 1 282 ? -18.722 -22.858 -22.237 1.00 94.38 282 GLU A N 1
ATOM 2215 C CA . GLU A 1 282 ? -19.962 -22.232 -21.776 1.00 94.38 282 GLU A CA 1
ATOM 2216 C C . GLU A 1 282 ? -20.682 -21.524 -22.935 1.00 94.38 282 GLU A C 1
ATOM 2218 O O . GLU A 1 282 ? -21.875 -21.734 -23.144 1.00 94.38 282 GLU A O 1
ATOM 2223 N N . LYS A 1 283 ? -19.938 -20.776 -23.767 1.00 93.31 283 LYS A N 1
ATOM 2224 C CA . LYS A 1 283 ? -20.471 -20.164 -24.997 1.00 93.31 283 LYS A CA 1
ATOM 2225 C C . LYS A 1 283 ? -20.531 -21.134 -26.187 1.00 93.31 283 LYS A C 1
ATOM 2227 O O . LYS A 1 283 ? -21.444 -21.042 -27.005 1.00 93.31 283 LYS A O 1
ATOM 2232 N N . TYR A 1 284 ? -19.569 -22.051 -26.300 1.00 93.00 284 TYR A N 1
ATOM 2233 C CA . TYR A 1 284 ? -19.430 -22.992 -27.417 1.00 93.00 284 TYR A CA 1
ATOM 2234 C C . TYR A 1 284 ? -19.328 -24.454 -26.939 1.00 93.00 284 TYR A C 1
ATOM 2236 O O . TYR A 1 284 ? -18.236 -25.033 -26.944 1.00 93.00 284 TYR A O 1
ATOM 2244 N N . PRO A 1 285 ? -20.452 -25.112 -26.584 1.00 89.25 285 PRO A N 1
ATOM 2245 C CA . PRO A 1 285 ? -20.448 -26.501 -26.104 1.00 89.25 285 PRO A CA 1
ATOM 2246 C C . PRO A 1 285 ? -19.839 -27.512 -27.091 1.00 89.25 285 PRO A C 1
ATOM 2248 O O . PRO A 1 285 ? -19.316 -28.547 -26.686 1.00 89.25 285 PRO A O 1
ATOM 2251 N N . THR A 1 286 ? -19.860 -27.195 -28.388 1.00 89.88 286 THR A N 1
ATOM 2252 C CA . THR A 1 286 ? -19.291 -27.994 -29.487 1.00 89.88 286 THR A CA 1
ATOM 2253 C C . THR A 1 286 ? -17.771 -27.842 -29.659 1.00 89.88 286 THR A C 1
ATOM 2255 O O . THR A 1 286 ? -17.210 -28.391 -30.605 1.00 89.88 286 THR A O 1
ATOM 2258 N N . PHE A 1 287 ? -17.082 -27.111 -28.774 1.00 92.62 287 PHE A N 1
ATOM 2259 C CA . PHE A 1 287 ? -15.643 -26.845 -28.861 1.00 92.62 287 PHE A CA 1
ATOM 2260 C C . PHE A 1 287 ? -14.794 -28.114 -28.639 1.00 92.62 287 PHE A C 1
ATOM 2262 O O . PHE A 1 287 ? -14.547 -28.572 -27.508 1.00 92.62 287 PHE A O 1
ATOM 2269 N N . GLU A 1 288 ? -14.346 -28.683 -29.759 1.00 90.62 288 GLU A N 1
ATOM 2270 C CA . GLU A 1 288 ? -13.689 -29.985 -29.855 1.00 90.62 288 GLU A CA 1
ATOM 2271 C C . GLU A 1 288 ? -12.176 -29.880 -30.080 1.00 90.62 288 GLU A C 1
ATOM 2273 O O . GLU A 1 288 ? -11.653 -28.879 -30.579 1.00 90.62 288 GLU A O 1
ATOM 2278 N N . LYS A 1 289 ? -11.455 -30.935 -29.690 1.00 91.75 289 LYS A N 1
ATOM 2279 C CA . LYS A 1 289 ? -9.996 -30.985 -29.773 1.00 91.75 289 LYS A CA 1
ATOM 2280 C C . LYS A 1 289 ? -9.543 -31.524 -31.133 1.00 91.75 289 LYS A C 1
ATOM 2282 O O . LYS A 1 289 ? -9.999 -32.574 -31.573 1.00 91.75 289 LYS A O 1
ATOM 2287 N N . VAL A 1 290 ? -8.583 -30.846 -31.752 1.00 90.44 290 VAL A N 1
ATOM 2288 C CA . VAL A 1 290 ? -7.860 -31.313 -32.942 1.00 90.44 290 VAL A CA 1
ATOM 2289 C C . VAL A 1 290 ? -6.752 -32.291 -32.514 1.00 90.44 290 VAL A C 1
ATOM 2291 O O . VAL A 1 290 ? -6.212 -32.187 -31.412 1.00 90.44 290 VAL A O 1
ATOM 2294 N N . ALA A 1 291 ? -6.396 -33.255 -33.367 1.00 84.75 291 ALA A N 1
ATOM 2295 C CA . ALA A 1 291 ? -5.260 -34.143 -33.110 1.00 84.75 291 ALA A CA 1
ATOM 2296 C C . ALA A 1 291 ? -3.940 -33.345 -33.027 1.00 84.75 291 ALA A C 1
ATOM 2298 O O . ALA A 1 291 ? -3.652 -32.543 -33.915 1.00 84.75 291 ALA A O 1
ATOM 2299 N N . ASP A 1 292 ? -3.143 -33.562 -31.974 1.00 76.00 292 ASP A N 1
ATOM 2300 C CA . ASP A 1 292 ? -1.840 -32.898 -31.810 1.00 76.00 292 ASP A CA 1
ATOM 2301 C C . ASP A 1 292 ? -0.771 -33.568 -32.699 1.00 76.00 292 ASP A C 1
ATOM 2303 O O . ASP A 1 292 ? -0.753 -34.796 -32.834 1.00 76.00 292 ASP A O 1
ATOM 2307 N N . HIS A 1 293 ? 0.179 -32.803 -33.247 1.00 78.50 293 HIS A N 1
ATOM 2308 C CA . HIS A 1 293 ? 1.369 -33.381 -33.882 1.00 78.50 293 HIS A CA 1
ATOM 2309 C C . HIS A 1 293 ? 2.453 -33.748 -32.847 1.00 78.50 293 HIS A C 1
ATOM 2311 O O . HIS A 1 293 ? 2.501 -33.205 -31.744 1.00 78.50 293 HIS A O 1
ATOM 2317 N N . LYS A 1 294 ? 3.384 -34.639 -33.232 1.00 72.75 294 LYS A N 1
ATOM 2318 C CA . LYS A 1 294 ? 4.426 -35.251 -32.368 1.00 72.75 294 LYS A CA 1
ATOM 2319 C C . LYS A 1 294 ? 5.124 -34.282 -31.395 1.00 72.75 294 LYS A C 1
ATOM 2321 O O . LYS A 1 294 ? 5.355 -34.650 -30.248 1.00 72.75 294 LYS A O 1
ATOM 2326 N N . ASN A 1 295 ? 5.445 -33.066 -31.848 1.00 80.06 295 ASN A N 1
ATOM 2327 C CA . ASN A 1 295 ? 6.203 -32.059 -31.092 1.00 80.06 295 ASN A CA 1
ATOM 2328 C C . ASN A 1 295 ? 5.381 -30.780 -30.795 1.00 80.06 295 ASN A C 1
ATOM 2330 O O . ASN A 1 295 ? 5.961 -29.713 -30.575 1.00 80.06 295 ASN A O 1
ATOM 2334 N N . ASP A 1 296 ? 4.043 -30.837 -30.837 1.00 78.62 296 ASP A N 1
ATOM 2335 C CA . ASP A 1 296 ? 3.216 -29.639 -30.651 1.00 78.62 296 ASP A CA 1
ATOM 2336 C C . ASP A 1 296 ? 3.278 -29.080 -29.224 1.00 78.62 296 ASP A C 1
ATOM 2338 O O . ASP A 1 296 ? 3.157 -29.782 -28.221 1.00 78.62 296 ASP A O 1
ATOM 2342 N N . THR A 1 297 ? 3.433 -27.759 -29.135 1.00 78.94 297 THR A N 1
ATOM 2343 C CA . THR A 1 297 ? 3.569 -27.029 -27.862 1.00 78.94 297 THR A CA 1
ATOM 2344 C C . THR A 1 297 ? 2.248 -26.430 -27.376 1.00 78.94 297 THR A C 1
ATOM 2346 O O . THR A 1 297 ? 2.241 -25.663 -26.415 1.00 78.94 297 THR A O 1
ATOM 2349 N N . SER A 1 298 ? 1.160 -26.675 -28.105 1.00 86.75 298 SER A N 1
ATOM 2350 C CA . SER A 1 298 ? -0.155 -26.065 -27.919 1.00 86.75 298 SER A CA 1
ATOM 2351 C C . SER A 1 298 ? -1.237 -27.101 -28.191 1.00 86.75 298 SER A C 1
ATOM 2353 O O . SER A 1 298 ? -1.328 -27.596 -29.314 1.00 86.75 298 SER A O 1
ATOM 2355 N N . LYS A 1 299 ? -2.079 -27.383 -27.195 1.00 89.56 299 LYS A N 1
ATOM 2356 C CA . LYS A 1 299 ? -3.251 -28.254 -27.361 1.00 89.56 299 LYS A CA 1
ATOM 2357 C C . LYS A 1 299 ? -4.241 -27.513 -28.255 1.00 89.56 299 LYS A C 1
ATOM 2359 O O . LYS A 1 299 ? -4.704 -26.445 -27.855 1.00 89.56 299 LYS A O 1
ATOM 2364 N N . THR A 1 300 ? -4.512 -28.021 -29.453 1.00 92.25 300 THR A N 1
ATOM 2365 C CA . THR A 1 300 ? -5.290 -27.276 -30.459 1.00 92.25 300 THR A CA 1
ATOM 2366 C C . THR A 1 300 ? -6.746 -27.728 -30.477 1.00 92.25 300 THR A C 1
ATOM 2368 O O . THR A 1 300 ? -7.039 -28.916 -30.393 1.00 92.25 300 THR A O 1
ATOM 2371 N N . TYR A 1 301 ? -7.659 -26.772 -30.583 1.00 93.88 301 TYR A N 1
ATOM 2372 C CA . TYR A 1 301 ? -9.107 -26.941 -30.592 1.00 93.88 301 TYR A CA 1
ATOM 2373 C C . TYR A 1 301 ? -9.723 -26.146 -31.751 1.00 93.88 301 TYR A C 1
ATOM 2375 O O . TYR A 1 301 ? -9.101 -25.222 -32.290 1.00 93.88 301 TYR A O 1
ATOM 2383 N N . ARG A 1 302 ? -10.956 -26.492 -32.126 1.00 93.56 302 ARG A N 1
ATOM 2384 C CA . ARG A 1 302 ? -11.766 -25.751 -33.103 1.00 93.56 302 ARG A CA 1
ATOM 2385 C C . ARG A 1 302 ? -13.217 -25.639 -32.634 1.00 93.56 302 ARG A C 1
ATOM 2387 O O . ARG A 1 302 ? -13.729 -26.539 -31.971 1.00 93.56 302 ARG A O 1
ATOM 2394 N N . VAL A 1 303 ? -13.875 -24.546 -33.009 1.00 93.44 303 VAL A N 1
ATOM 2395 C CA . VAL A 1 303 ? -15.340 -24.450 -32.997 1.00 93.44 303 VAL A CA 1
ATOM 2396 C C . VAL A 1 303 ? -15.816 -24.946 -34.370 1.00 93.44 303 VAL A C 1
ATOM 2398 O O . VAL A 1 303 ? -15.325 -24.439 -35.380 1.00 93.44 303 VAL A O 1
ATOM 2401 N N . PRO A 1 304 ? -16.714 -25.942 -34.463 1.00 90.75 304 PRO A N 1
ATOM 2402 C CA . PRO A 1 304 ? -17.279 -26.352 -35.745 1.00 90.75 304 PRO A CA 1
ATOM 2403 C C . PRO A 1 304 ? -17.945 -25.170 -36.466 1.00 90.75 304 PRO A C 1
ATOM 2405 O O . PRO A 1 304 ? -18.779 -24.479 -35.884 1.00 90.75 304 PRO A O 1
ATOM 2408 N N . GLY A 1 305 ? -17.559 -24.934 -37.723 1.00 87.38 305 GLY A N 1
ATOM 2409 C CA . GLY A 1 305 ? -18.031 -23.803 -38.535 1.00 87.38 305 GLY A CA 1
ATOM 2410 C C . GLY A 1 305 ? -17.156 -22.541 -38.501 1.00 87.38 305 GLY A C 1
ATOM 2411 O O . GLY A 1 305 ? -17.485 -21.589 -39.195 1.00 87.38 305 GLY A O 1
ATOM 2412 N N . PHE A 1 306 ? -16.058 -22.514 -37.736 1.00 93.06 306 PHE A N 1
ATOM 2413 C CA . PHE A 1 306 ? -15.060 -21.432 -37.775 1.00 93.06 306 PHE A CA 1
ATOM 2414 C C . PHE A 1 306 ? -13.887 -21.828 -38.693 1.00 93.06 306 PHE A C 1
ATOM 2416 O O . PHE A 1 306 ? -13.460 -22.986 -38.674 1.00 93.06 306 PHE A O 1
ATOM 2423 N N . GLU A 1 307 ? -13.326 -20.883 -39.457 1.00 90.62 307 GLU A N 1
ATOM 2424 C CA . GLU A 1 307 ? -12.099 -21.122 -40.245 1.00 90.62 307 GLU A CA 1
ATOM 2425 C C . GLU A 1 307 ? -10.835 -21.180 -39.369 1.00 90.62 307 GLU A C 1
ATOM 2427 O O . GLU A 1 307 ? -9.872 -21.901 -39.655 1.00 90.62 307 GLU A O 1
ATOM 2432 N N . GLY A 1 308 ? -10.824 -20.382 -38.304 1.00 91.25 308 GLY A N 1
ATOM 2433 C CA . GLY A 1 308 ? -9.731 -20.260 -37.355 1.00 91.25 308 GLY A CA 1
ATOM 2434 C C . GLY A 1 308 ? -9.650 -21.411 -36.352 1.00 91.25 308 GLY A C 1
ATOM 2435 O O . GLY A 1 308 ? -10.491 -22.308 -36.274 1.00 91.25 308 GLY A O 1
ATOM 2436 N N . ARG A 1 309 ? -8.582 -21.397 -35.553 1.00 93.81 309 ARG A N 1
ATOM 2437 C CA . ARG A 1 309 ? -8.295 -22.422 -34.535 1.00 93.81 309 ARG A CA 1
ATOM 2438 C C . ARG A 1 309 ? -7.809 -21.793 -33.239 1.00 93.81 309 ARG A C 1
ATOM 2440 O O . ARG A 1 309 ? -7.178 -20.740 -33.254 1.00 93.81 309 ARG A O 1
ATOM 2447 N N . VAL A 1 310 ? -8.057 -22.480 -32.128 1.00 94.75 310 VAL A N 1
ATOM 2448 C CA . VAL A 1 310 ? -7.716 -22.013 -30.780 1.00 94.75 310 VAL A CA 1
ATOM 2449 C C . VAL A 1 310 ? -6.717 -22.978 -30.149 1.00 94.75 310 VAL A C 1
ATOM 2451 O O . VAL A 1 310 ? -7.009 -24.155 -29.964 1.00 94.75 310 VAL A O 1
ATOM 2454 N N . GLY A 1 311 ? -5.519 -22.500 -29.830 1.00 93.25 311 GLY A N 1
ATOM 2455 C CA . GLY A 1 311 ? -4.471 -23.274 -29.168 1.00 93.25 311 GLY A CA 1
ATOM 2456 C C . GLY A 1 311 ? -4.273 -22.858 -27.713 1.00 93.25 311 GLY A C 1
ATOM 2457 O O . GLY A 1 311 ? -4.279 -21.672 -27.400 1.00 93.25 311 GLY A O 1
ATOM 2458 N N . PHE A 1 312 ? -4.002 -23.818 -26.830 1.00 93.19 312 PHE A N 1
ATOM 2459 C CA . PHE A 1 312 ? -3.644 -23.542 -25.435 1.00 93.19 312 PHE A CA 1
ATOM 2460 C C . PHE A 1 312 ? -2.211 -23.985 -25.141 1.00 93.19 312 PHE A C 1
ATOM 2462 O O . PHE A 1 312 ? -1.882 -25.171 -25.242 1.00 93.19 312 PHE A O 1
ATOM 2469 N N . ILE A 1 313 ? -1.354 -23.033 -24.772 1.00 91.12 313 ILE A N 1
ATOM 2470 C CA . ILE A 1 313 ? 0.032 -23.268 -24.354 1.00 91.12 313 ILE A CA 1
ATOM 2471 C C . ILE A 1 313 ? 0.044 -23.361 -22.827 1.00 91.12 313 ILE A C 1
ATOM 2473 O O . ILE A 1 313 ? 0.034 -22.359 -22.113 1.00 91.12 313 ILE A O 1
ATOM 2477 N N . THR A 1 314 ? 0.030 -24.600 -22.339 1.00 87.19 314 THR A N 1
ATOM 2478 C CA . THR A 1 314 ? -0.180 -24.945 -20.927 1.00 87.19 314 THR A CA 1
ATOM 2479 C C . THR A 1 314 ? 1.126 -24.936 -20.133 1.00 87.19 314 THR A C 1
ATOM 2481 O O . THR A 1 314 ? 1.570 -25.963 -19.616 1.00 87.19 314 THR A O 1
ATOM 2484 N N . SER A 1 315 ? 1.781 -23.771 -20.119 1.00 75.19 315 SER A N 1
ATOM 2485 C CA . SER A 1 315 ? 3.134 -23.534 -19.599 1.00 75.19 315 SER A CA 1
ATOM 2486 C C . SER A 1 315 ? 3.338 -23.960 -18.145 1.00 75.19 315 SER A C 1
ATOM 2488 O O . SER A 1 315 ? 4.438 -24.375 -17.788 1.00 75.19 315 SER A O 1
ATOM 2490 N N . MET A 1 316 ? 2.305 -23.819 -17.312 1.00 77.62 316 MET A N 1
ATOM 2491 C CA . MET A 1 316 ? 2.386 -23.981 -15.861 1.00 77.62 316 MET A CA 1
ATOM 2492 C C . MET A 1 316 ? 1.604 -25.201 -15.371 1.00 77.62 316 MET A C 1
ATOM 2494 O O . MET A 1 316 ? 2.069 -25.887 -14.462 1.00 77.62 316 MET A O 1
ATOM 2498 N N . THR A 1 317 ? 0.438 -25.495 -15.959 1.00 81.06 317 THR A N 1
ATOM 2499 C CA . THR A 1 317 ? -0.452 -26.557 -15.454 1.00 81.06 317 THR A CA 1
ATOM 2500 C C . THR A 1 317 ? -0.183 -27.939 -16.047 1.00 81.06 317 THR A C 1
ATOM 2502 O O . THR A 1 317 ? -0.369 -28.938 -15.359 1.00 81.06 317 THR A O 1
ATOM 2505 N N . HIS A 1 318 ? 0.234 -28.033 -17.314 1.00 77.62 318 HIS A N 1
ATOM 2506 C CA . HIS A 1 318 ? 0.406 -29.307 -18.028 1.00 77.62 318 HIS A CA 1
ATOM 2507 C C . HIS A 1 318 ? 1.598 -29.215 -18.991 1.00 77.62 318 HIS A C 1
ATOM 2509 O O . HIS A 1 318 ? 1.429 -28.875 -20.164 1.00 77.62 318 HIS A O 1
ATOM 2515 N N . ASN A 1 319 ? 2.811 -29.502 -18.516 1.00 73.69 319 ASN A N 1
ATOM 2516 C CA . ASN A 1 319 ? 4.008 -29.282 -19.327 1.00 73.69 319 ASN A CA 1
ATOM 2517 C C . ASN A 1 319 ? 4.133 -30.233 -20.539 1.00 73.69 319 ASN A C 1
ATOM 2519 O O . ASN A 1 319 ? 3.802 -31.414 -20.486 1.00 73.69 319 ASN A O 1
ATOM 2523 N N . PHE A 1 320 ? 4.664 -29.696 -21.640 1.00 82.12 320 PHE A N 1
ATOM 2524 C CA . PHE A 1 320 ? 4.950 -30.395 -22.906 1.00 82.12 320 PHE A CA 1
ATOM 2525 C C . PHE A 1 320 ? 6.425 -30.845 -23.007 1.00 82.12 320 PHE A C 1
ATOM 2527 O O . PHE A 1 320 ? 6.964 -31.032 -24.097 1.00 82.12 320 PHE A O 1
ATOM 2534 N N . CYS A 1 321 ? 7.150 -30.945 -21.886 1.00 81.88 321 CYS A N 1
ATOM 2535 C CA . CYS A 1 321 ? 8.605 -31.142 -21.914 1.00 81.88 321 CYS A CA 1
ATOM 2536 C C . CYS A 1 321 ? 9.037 -32.466 -22.566 1.00 81.88 321 CYS A C 1
ATOM 2538 O O . CYS A 1 321 ? 10.096 -32.507 -23.194 1.00 81.88 321 CYS A O 1
ATOM 2540 N N . GLY A 1 322 ? 8.210 -33.515 -22.480 1.00 81.06 322 GLY A N 1
ATOM 2541 C CA . GLY A 1 322 ? 8.492 -34.828 -23.072 1.00 81.06 322 GLY A CA 1
ATOM 2542 C C . GLY A 1 322 ? 8.682 -34.818 -24.595 1.00 81.06 322 GLY A C 1
ATOM 2543 O O . GLY A 1 322 ? 9.399 -35.664 -25.109 1.00 81.06 322 GLY A O 1
ATOM 2544 N N . THR A 1 323 ? 8.124 -33.835 -25.309 1.00 84.00 323 THR A N 1
ATOM 2545 C CA . THR A 1 323 ? 8.192 -33.720 -26.781 1.00 84.00 323 THR A CA 1
ATOM 2546 C C . THR A 1 323 ? 8.918 -32.449 -27.254 1.00 84.00 323 THR A C 1
ATOM 2548 O O . THR A 1 323 ? 8.839 -32.055 -28.416 1.00 84.00 323 THR A O 1
ATOM 2551 N N . CYS A 1 324 ? 9.640 -31.765 -26.357 1.00 87.50 324 CYS A N 1
ATOM 2552 C CA . CYS A 1 324 ? 10.183 -30.430 -26.617 1.00 87.50 324 CYS A CA 1
ATOM 2553 C C . CYS A 1 324 ? 11.484 -30.441 -27.453 1.00 87.50 324 CYS A C 1
ATOM 2555 O O . CYS A 1 324 ? 12.589 -30.341 -26.915 1.00 87.50 324 CYS A O 1
ATOM 2557 N N . ASN A 1 325 ? 11.337 -30.437 -28.776 1.00 90.62 325 ASN A N 1
ATOM 2558 C CA . ASN A 1 325 ? 12.392 -30.345 -29.803 1.00 90.62 325 ASN A CA 1
ATOM 2559 C C . ASN A 1 325 ? 13.136 -28.991 -29.916 1.00 90.62 325 ASN A C 1
ATOM 2561 O O . ASN A 1 325 ? 13.858 -28.758 -30.882 1.00 90.62 325 ASN A O 1
ATOM 2565 N N . ARG A 1 326 ? 12.930 -28.055 -28.981 1.00 90.00 326 ARG A N 1
ATOM 2566 C CA . ARG A 1 326 ? 13.385 -26.660 -29.129 1.00 90.00 326 ARG A CA 1
ATOM 2567 C C . ARG A 1 326 ? 14.758 -26.381 -28.526 1.00 90.00 326 ARG A C 1
ATOM 2569 O O . ARG A 1 326 ? 15.048 -26.834 -27.415 1.00 90.00 326 ARG A O 1
ATOM 2576 N N . LEU A 1 327 ? 15.509 -25.519 -29.211 1.00 91.19 327 LEU A N 1
ATOM 2577 C CA . LEU A 1 327 ? 16.726 -24.841 -28.748 1.00 91.19 327 LEU A CA 1
ATOM 2578 C C . LEU A 1 327 ? 16.589 -23.316 -28.903 1.00 91.19 327 LEU A C 1
ATOM 2580 O O . LEU A 1 327 ? 15.900 -22.847 -29.812 1.00 91.19 327 LEU A O 1
ATOM 2584 N N . ARG A 1 328 ? 17.233 -22.526 -28.030 1.00 91.12 328 ARG A N 1
ATOM 2585 C CA . ARG A 1 328 ? 17.315 -21.057 -28.144 1.00 91.12 328 ARG A CA 1
ATOM 2586 C C . ARG A 1 328 ? 18.777 -20.608 -28.177 1.00 91.12 328 ARG A C 1
ATOM 2588 O O . ARG A 1 328 ? 19.532 -20.989 -27.294 1.00 91.12 328 ARG A O 1
ATOM 2595 N N . ILE A 1 329 ? 19.133 -19.753 -29.130 1.00 91.94 329 ILE A N 1
ATOM 2596 C CA . ILE A 1 329 ? 20.339 -18.913 -29.088 1.00 91.94 329 ILE A CA 1
ATOM 2597 C C . ILE A 1 329 ? 19.905 -17.497 -28.706 1.00 91.94 329 ILE A C 1
ATOM 2599 O O . ILE A 1 329 ? 18.858 -17.010 -29.158 1.00 91.94 329 ILE A O 1
ATOM 2603 N N . THR A 1 330 ? 20.666 -16.853 -27.831 1.00 89.19 330 THR A N 1
ATOM 2604 C CA . THR A 1 330 ? 20.382 -15.513 -27.309 1.00 89.19 330 THR A CA 1
ATOM 2605 C C . THR A 1 330 ? 21.167 -14.432 -28.048 1.00 89.19 330 THR A C 1
ATOM 2607 O O . THR A 1 330 ? 21.971 -14.717 -28.930 1.00 89.19 330 THR A O 1
ATOM 2610 N N . SER A 1 331 ? 20.856 -13.171 -27.758 1.00 88.12 331 SER A N 1
ATOM 2611 C CA . SER A 1 331 ? 21.368 -11.994 -28.473 1.00 88.12 331 SER A CA 1
ATOM 2612 C C . SER A 1 331 ? 22.859 -11.763 -28.259 1.00 88.12 331 SER A C 1
ATOM 2614 O O . SER A 1 331 ? 23.539 -11.291 -29.167 1.00 88.12 331 SER A O 1
ATOM 2616 N N . ASP A 1 332 ? 23.352 -12.170 -27.095 1.00 85.94 332 ASP A N 1
ATOM 2617 C CA . ASP A 1 332 ? 24.759 -12.261 -26.717 1.00 85.94 332 ASP A CA 1
ATOM 2618 C C . ASP A 1 332 ? 25.445 -13.561 -27.196 1.00 85.94 332 ASP A C 1
ATOM 2620 O O . ASP A 1 332 ? 26.632 -13.754 -26.955 1.00 85.94 332 ASP A O 1
ATOM 2624 N N . GLY A 1 333 ? 24.715 -14.457 -27.869 1.00 87.81 333 GLY A N 1
ATOM 2625 C CA . GLY A 1 333 ? 25.228 -15.711 -28.421 1.00 87.81 333 GLY A CA 1
ATOM 2626 C C . GLY A 1 333 ? 25.392 -16.872 -27.440 1.00 87.81 333 GLY A C 1
ATOM 2627 O O . GLY A 1 333 ? 26.067 -17.848 -27.771 1.00 87.81 333 GLY A O 1
ATOM 2628 N N . ASN A 1 334 ? 24.749 -16.821 -26.271 1.00 89.06 334 ASN A N 1
ATOM 2629 C CA . ASN A 1 334 ? 24.607 -17.995 -25.412 1.00 89.06 334 ASN A CA 1
ATOM 2630 C C . ASN A 1 334 ? 23.586 -19.011 -25.976 1.00 89.06 334 ASN A C 1
ATOM 2632 O O . ASN A 1 334 ? 22.494 -18.668 -26.439 1.00 89.06 334 ASN A O 1
ATOM 2636 N N . LEU A 1 335 ? 23.924 -20.300 -25.912 1.00 90.00 335 LEU A N 1
ATOM 2637 C CA . LEU A 1 335 ? 23.016 -21.416 -26.167 1.00 90.00 335 LEU A CA 1
ATOM 2638 C C . LEU A 1 335 ? 22.229 -21.750 -24.897 1.00 90.00 335 LEU A C 1
ATOM 2640 O O . LEU A 1 335 ? 22.801 -21.979 -23.831 1.00 90.00 335 LEU A O 1
ATOM 2644 N N . LYS A 1 336 ? 20.904 -21.851 -25.033 1.00 86.75 336 LYS A N 1
ATOM 2645 C CA . LYS A 1 336 ? 19.971 -22.186 -23.958 1.00 86.75 336 LYS A CA 1
ATOM 2646 C C . LYS A 1 336 ? 19.024 -23.316 -24.374 1.00 86.75 336 LYS A C 1
ATOM 2648 O O . LYS A 1 336 ? 18.100 -23.133 -25.170 1.00 86.75 336 LYS A O 1
ATOM 2653 N N . VAL A 1 337 ? 19.236 -24.500 -23.792 1.00 86.81 337 VAL A N 1
ATOM 2654 C CA . VAL A 1 337 ? 18.501 -25.741 -24.126 1.00 86.81 337 VAL A CA 1
ATOM 2655 C C . VAL A 1 337 ? 17.116 -25.856 -23.471 1.00 86.81 337 VAL A C 1
ATOM 2657 O O . VAL A 1 337 ? 16.283 -26.656 -23.895 1.00 86.81 337 VAL A O 1
ATOM 2660 N N . CYS A 1 338 ? 16.845 -25.049 -22.442 1.00 80.69 338 CYS A N 1
ATOM 2661 C CA . CYS A 1 338 ? 15.560 -24.958 -21.747 1.00 80.69 338 CYS A CA 1
ATOM 2662 C C . CYS A 1 338 ? 15.325 -23.513 -21.287 1.00 80.69 338 CYS A C 1
ATOM 2664 O O . CYS A 1 338 ? 16.263 -22.868 -20.830 1.00 80.69 338 CYS A O 1
ATOM 2666 N N . LEU A 1 339 ? 14.088 -23.005 -21.363 1.00 73.75 339 LEU A N 1
ATOM 2667 C CA . LEU A 1 339 ? 13.758 -21.652 -20.883 1.00 73.75 339 LEU A CA 1
ATOM 2668 C C . LEU A 1 339 ? 14.033 -21.486 -19.380 1.00 73.75 339 LEU A C 1
ATOM 2670 O O . LEU A 1 339 ? 14.569 -20.456 -18.978 1.00 73.75 339 LEU A O 1
ATOM 2674 N N . PHE A 1 340 ? 13.727 -22.519 -18.591 1.00 64.31 340 PHE A N 1
ATOM 2675 C CA . PHE A 1 340 ? 13.965 -22.569 -17.151 1.00 64.31 340 PHE A CA 1
ATOM 2676 C C . PHE A 1 340 ? 15.194 -23.437 -16.859 1.00 64.31 340 PHE A C 1
ATOM 2678 O O . PHE A 1 340 ? 15.153 -24.660 -17.023 1.00 64.31 340 PHE A O 1
ATOM 2685 N N . GLY A 1 341 ? 16.297 -22.800 -16.469 1.00 61.81 341 GLY A N 1
ATOM 2686 C CA . GLY A 1 341 ? 17.590 -23.452 -16.257 1.00 61.81 341 GLY A CA 1
ATOM 2687 C C . GLY A 1 341 ? 18.767 -22.480 -16.351 1.00 61.81 341 GLY A C 1
ATOM 2688 O O . GLY A 1 341 ? 18.707 -21.495 -17.092 1.00 61.81 341 GLY A O 1
ATOM 2689 N N . ASN A 1 342 ? 19.825 -22.785 -15.595 1.00 56.88 342 ASN A N 1
ATOM 2690 C CA . ASN A 1 342 ? 20.975 -21.899 -15.378 1.00 56.88 342 ASN A CA 1
ATOM 2691 C C . ASN A 1 342 ? 22.193 -22.269 -16.249 1.00 56.88 342 ASN A C 1
ATOM 2693 O O . ASN A 1 342 ? 23.141 -21.497 -16.316 1.00 56.88 342 ASN A O 1
ATOM 2697 N N . SER A 1 343 ? 22.186 -23.440 -16.899 1.00 61.25 343 SER A N 1
ATOM 2698 C CA . SER A 1 343 ? 23.250 -23.871 -17.812 1.00 61.25 343 SER A CA 1
ATOM 2699 C C . SER A 1 343 ? 23.071 -23.230 -19.189 1.00 61.25 343 SER A C 1
ATOM 2701 O O . SER A 1 343 ? 22.364 -23.759 -20.050 1.00 61.25 343 SER A O 1
ATOM 2703 N N . GLU A 1 344 ? 23.714 -22.080 -19.361 1.00 75.62 344 GLU A N 1
ATOM 2704 C CA . GLU A 1 344 ? 23.910 -21.373 -20.628 1.00 75.62 344 GLU A CA 1
ATOM 2705 C C . GLU A 1 344 ? 25.379 -21.536 -21.059 1.00 75.62 344 GLU A C 1
ATOM 2707 O O . GLU A 1 344 ? 26.251 -21.688 -20.202 1.00 75.62 344 GLU A O 1
ATOM 2712 N N . VAL A 1 345 ? 25.656 -21.566 -22.368 1.00 84.38 345 VAL A N 1
ATOM 2713 C CA . VAL A 1 345 ? 27.020 -21.755 -22.900 1.00 84.38 345 VAL A CA 1
ATOM 2714 C C . VAL A 1 345 ? 27.281 -20.799 -24.059 1.00 84.38 345 VAL A C 1
ATOM 2716 O O . VAL A 1 345 ? 26.508 -20.782 -25.016 1.00 84.38 345 VAL A O 1
ATOM 2719 N N . SER A 1 346 ? 28.363 -20.021 -23.998 1.00 88.31 346 SER A N 1
ATOM 2720 C CA . SER A 1 346 ? 28.649 -18.982 -24.992 1.00 88.31 346 SER A CA 1
ATOM 2721 C C . SER A 1 346 ? 29.217 -19.579 -26.277 1.00 88.31 346 SER A C 1
ATOM 2723 O O . SER A 1 346 ? 30.366 -20.009 -26.311 1.00 88.31 346 SER A O 1
ATOM 2725 N N . LEU A 1 347 ? 28.423 -19.579 -27.351 1.00 89.00 347 LEU A N 1
ATOM 2726 C CA . LEU A 1 347 ? 28.911 -19.938 -28.686 1.00 89.00 347 LEU A CA 1
ATOM 2727 C C . LEU A 1 347 ? 29.651 -18.761 -29.339 1.00 89.00 347 LEU A C 1
ATOM 2729 O O . LEU A 1 347 ? 30.575 -18.981 -30.117 1.00 89.00 347 LEU A O 1
ATOM 2733 N N . ARG A 1 348 ? 29.281 -17.516 -28.992 1.00 89.44 348 ARG A N 1
ATOM 2734 C CA . ARG A 1 348 ? 29.936 -16.282 -29.466 1.00 89.44 348 ARG A CA 1
ATOM 2735 C C . ARG A 1 348 ? 31.434 -16.292 -29.173 1.00 89.44 348 ARG A C 1
ATOM 2737 O O . ARG A 1 348 ? 32.230 -16.032 -30.067 1.00 89.44 348 ARG A O 1
ATOM 2744 N N . ASP A 1 349 ? 31.807 -16.581 -27.929 1.00 87.81 349 ASP A N 1
ATOM 2745 C CA . ASP A 1 349 ? 33.197 -16.415 -27.487 1.00 87.81 349 ASP A CA 1
ATOM 2746 C C . ASP A 1 349 ? 34.109 -17.510 -28.057 1.00 87.81 349 ASP A C 1
ATOM 2748 O O . ASP A 1 349 ? 35.245 -17.225 -28.423 1.00 87.81 349 ASP A O 1
ATOM 2752 N N . ILE A 1 350 ? 33.579 -18.725 -28.256 1.00 86.12 350 ILE A N 1
ATOM 2753 C CA . ILE A 1 350 ? 34.263 -19.797 -28.999 1.00 86.12 350 ILE A CA 1
ATOM 2754 C C . ILE A 1 350 ? 34.456 -19.377 -30.464 1.00 86.12 350 ILE A C 1
ATOM 2756 O O . ILE A 1 350 ? 35.555 -19.472 -30.996 1.00 86.12 350 ILE A O 1
ATOM 2760 N N . ILE A 1 351 ? 33.411 -18.847 -31.112 1.00 86.62 351 ILE A N 1
ATOM 2761 C CA . ILE A 1 351 ? 33.465 -18.422 -32.520 1.00 86.62 351 ILE A CA 1
ATOM 2762 C C . ILE A 1 351 ? 34.506 -17.318 -32.761 1.00 86.62 351 ILE A C 1
ATOM 2764 O O . ILE A 1 351 ? 35.138 -17.316 -33.819 1.00 86.62 351 ILE A O 1
ATOM 2768 N N . ARG A 1 352 ? 34.692 -16.410 -31.795 1.00 89.00 352 ARG A N 1
ATOM 2769 C CA . ARG A 1 352 ? 35.612 -15.260 -31.874 1.00 89.00 352 ARG A CA 1
ATOM 2770 C C . ARG A 1 352 ? 37.025 -15.528 -31.348 1.00 89.00 352 ARG A C 1
ATOM 2772 O O . ARG A 1 352 ? 37.879 -14.658 -31.481 1.00 89.00 352 ARG A O 1
ATOM 2779 N N . LYS A 1 353 ? 37.288 -16.711 -30.784 1.00 85.00 353 LYS A N 1
ATOM 2780 C CA . LYS A 1 353 ? 38.609 -17.159 -30.299 1.00 85.00 353 LYS A CA 1
ATOM 2781 C C . LYS A 1 353 ? 39.702 -17.034 -31.374 1.00 85.00 353 LYS A C 1
ATOM 2783 O O . LYS A 1 353 ? 40.818 -16.656 -31.058 1.00 85.00 353 LYS A O 1
ATOM 2788 N N . GLU A 1 354 ? 39.347 -17.270 -32.638 1.00 76.25 354 GLU A N 1
ATOM 2789 C CA . GLU A 1 354 ? 40.220 -17.144 -33.824 1.00 76.25 354 GLU A CA 1
ATOM 2790 C C . GLU A 1 354 ? 40.211 -15.738 -34.469 1.00 76.25 354 GLU A C 1
ATOM 2792 O O . GLU A 1 354 ? 40.710 -15.556 -35.573 1.00 76.25 354 GLU A O 1
ATOM 2797 N N . ASN A 1 355 ? 39.614 -14.743 -33.807 1.00 84.44 355 ASN A N 1
ATOM 2798 C CA . ASN A 1 355 ? 39.544 -13.341 -34.243 1.00 84.44 355 ASN A CA 1
ATOM 2799 C C . ASN A 1 355 ? 39.896 -12.393 -33.073 1.00 84.44 355 ASN A C 1
ATOM 2801 O O . ASN A 1 355 ? 39.308 -11.320 -32.919 1.00 84.44 355 ASN A O 1
ATOM 2805 N N . ASP A 1 356 ? 40.771 -12.846 -32.168 1.00 80.38 356 ASP A N 1
ATOM 2806 C CA . ASP A 1 356 ? 41.205 -12.154 -30.942 1.00 80.38 356 ASP A CA 1
ATOM 2807 C C . ASP A 1 356 ? 40.052 -11.659 -30.039 1.00 80.38 356 ASP A C 1
ATOM 2809 O O . ASP A 1 356 ? 40.137 -10.631 -29.369 1.00 80.38 356 ASP A O 1
ATOM 2813 N N . GLY A 1 357 ? 38.924 -12.380 -30.036 1.00 79.00 357 GLY A N 1
ATOM 2814 C CA . GLY A 1 357 ? 37.703 -12.020 -29.304 1.00 79.00 357 GLY A CA 1
ATOM 2815 C C . GLY A 1 357 ? 36.824 -10.961 -29.988 1.00 79.00 357 GLY A C 1
ATOM 2816 O O . GLY A 1 357 ? 35.713 -10.687 -29.517 1.00 79.00 357 GLY A O 1
ATOM 2817 N N . ASN A 1 358 ? 37.264 -10.391 -31.112 1.00 84.81 358 ASN A N 1
ATOM 2818 C CA . ASN A 1 358 ? 36.559 -9.328 -31.826 1.00 84.81 358 ASN A CA 1
ATOM 2819 C C . ASN A 1 358 ? 35.342 -9.856 -32.615 1.00 84.81 358 ASN A C 1
ATOM 2821 O O . ASN A 1 358 ? 35.348 -11.008 -33.063 1.00 84.81 358 ASN A O 1
ATOM 2825 N N . PRO A 1 359 ? 34.287 -9.040 -32.821 1.00 85.88 359 PRO A N 1
ATOM 2826 C CA . PRO A 1 359 ? 33.138 -9.417 -33.646 1.00 85.88 359 PRO A CA 1
ATOM 2827 C C . PRO A 1 359 ? 33.535 -9.767 -35.082 1.00 85.88 359 PRO A C 1
ATOM 2829 O O . PRO A 1 359 ? 34.309 -9.039 -35.698 1.00 85.88 359 PRO A O 1
ATOM 2832 N N . ILE A 1 360 ? 32.975 -10.847 -35.633 1.00 86.19 360 ILE A N 1
ATOM 2833 C CA . ILE A 1 360 ? 33.259 -11.260 -37.013 1.00 86.19 360 ILE A CA 1
ATOM 2834 C C . ILE A 1 360 ? 32.345 -10.493 -37.975 1.00 86.19 360 ILE A C 1
ATOM 2836 O O . ILE A 1 360 ? 31.114 -10.611 -37.915 1.00 86.19 360 ILE A O 1
ATOM 2840 N N . ASP A 1 361 ? 32.948 -9.708 -38.866 1.00 85.31 361 ASP A N 1
ATOM 2841 C CA . ASP A 1 361 ? 32.274 -9.014 -39.965 1.00 85.31 361 ASP A CA 1
ATOM 2842 C C . ASP A 1 361 ? 32.236 -9.860 -41.258 1.00 85.31 361 ASP A C 1
ATOM 2844 O O . ASP A 1 361 ? 32.448 -11.072 -41.240 1.00 85.31 361 ASP A O 1
ATOM 2848 N N . VAL A 1 362 ? 31.870 -9.246 -42.386 1.00 82.19 362 VAL A N 1
ATOM 2849 C CA . VAL A 1 362 ? 31.705 -9.943 -43.673 1.00 82.19 362 VAL A CA 1
ATOM 2850 C C . VAL A 1 362 ? 33.045 -10.355 -44.291 1.00 82.19 362 VAL A C 1
ATOM 2852 O O . VAL A 1 362 ? 33.081 -11.337 -45.030 1.00 82.19 362 VAL A O 1
ATOM 2855 N N . ASP A 1 363 ? 34.134 -9.651 -43.993 1.00 80.12 363 ASP A N 1
ATOM 2856 C CA . ASP A 1 363 ? 35.438 -9.879 -44.616 1.00 80.12 363 ASP A CA 1
ATOM 2857 C C . ASP A 1 363 ? 36.318 -10.774 -43.738 1.00 80.12 363 ASP A C 1
ATOM 2859 O O . ASP A 1 363 ? 36.902 -11.728 -44.248 1.00 80.12 363 ASP A O 1
ATOM 2863 N N . ALA A 1 364 ? 36.265 -10.623 -42.411 1.00 79.75 364 ALA A N 1
ATOM 2864 C CA . ALA A 1 364 ? 36.775 -11.623 -41.472 1.00 79.75 364 ALA A CA 1
ATOM 2865 C C . ALA A 1 364 ? 36.123 -13.007 -41.698 1.00 79.75 364 ALA A C 1
ATOM 2867 O O . ALA A 1 364 ? 36.813 -14.025 -41.709 1.00 79.75 364 ALA A O 1
ATOM 2868 N N . MET A 1 365 ? 34.812 -13.058 -41.979 1.00 81.19 365 MET A N 1
ATOM 2869 C CA . MET A 1 365 ? 34.093 -14.300 -42.317 1.00 81.19 365 MET A CA 1
ATOM 2870 C C . MET A 1 365 ? 34.615 -14.982 -43.598 1.00 81.19 365 MET A C 1
ATOM 2872 O O . MET A 1 365 ? 34.590 -16.212 -43.684 1.00 81.19 365 MET A O 1
ATOM 2876 N N . LYS A 1 366 ? 35.092 -14.209 -44.588 1.00 80.31 366 LYS A N 1
ATOM 2877 C CA . LYS A 1 366 ? 35.727 -14.735 -45.814 1.00 80.31 366 LYS A CA 1
ATOM 2878 C C . LYS A 1 366 ? 37.165 -15.172 -45.552 1.00 80.31 366 LYS A C 1
ATOM 2880 O O . LYS A 1 366 ? 37.540 -16.268 -45.954 1.00 80.31 366 LYS A O 1
ATOM 2885 N N . ASN A 1 367 ? 37.944 -14.341 -44.861 1.00 75.69 367 ASN A N 1
ATOM 2886 C CA . ASN A 1 367 ? 39.360 -14.586 -44.575 1.00 75.69 367 ASN A CA 1
ATOM 2887 C C . ASN A 1 367 ? 39.553 -15.860 -43.736 1.00 75.69 367 ASN A C 1
ATOM 2889 O O . ASN A 1 367 ? 40.441 -16.656 -44.020 1.00 75.69 367 ASN A O 1
ATOM 2893 N N . LEU A 1 368 ? 38.661 -16.098 -42.768 1.00 73.44 368 LEU A N 1
ATOM 2894 C CA . LEU A 1 368 ? 38.604 -17.322 -41.960 1.00 73.44 368 LEU A CA 1
ATOM 2895 C C . LEU A 1 368 ? 37.875 -18.495 -42.666 1.00 73.44 368 LEU A C 1
ATOM 2897 O O . LEU A 1 368 ? 37.704 -19.558 -42.076 1.00 73.44 368 LEU A O 1
ATOM 2901 N N . GLN A 1 369 ? 37.398 -18.309 -43.905 1.00 73.94 369 GLN A N 1
ATOM 2902 C CA . GLN A 1 369 ? 36.690 -19.282 -44.764 1.00 73.94 369 GLN A CA 1
ATOM 2903 C C . GLN A 1 369 ? 35.464 -19.995 -44.152 1.00 73.94 369 GLN A C 1
ATOM 2905 O O . GLN A 1 369 ? 34.926 -20.928 -44.748 1.00 73.94 369 GLN A O 1
ATOM 2910 N N . LEU A 1 370 ? 34.966 -19.557 -42.993 1.00 70.62 370 LEU A N 1
ATOM 2911 C CA . LEU A 1 370 ? 34.115 -20.348 -42.091 1.00 70.62 370 LEU A CA 1
ATOM 2912 C C . LEU A 1 370 ? 32.833 -20.917 -42.731 1.00 70.62 370 LEU A C 1
ATOM 2914 O O . LEU A 1 370 ? 32.390 -22.013 -42.382 1.00 70.62 370 LEU A O 1
ATOM 2918 N N . LEU A 1 371 ? 32.227 -20.199 -43.682 1.00 68.50 371 LEU A N 1
ATOM 2919 C CA . LEU A 1 371 ? 31.048 -20.685 -44.412 1.00 68.50 371 LEU A CA 1
ATOM 2920 C C . LEU A 1 371 ? 31.391 -21.790 -45.419 1.00 68.50 371 LEU A C 1
ATOM 2922 O O . LEU A 1 371 ? 30.593 -22.713 -45.584 1.00 68.50 371 LEU A O 1
ATOM 2926 N N . GLU A 1 372 ? 32.564 -21.742 -46.054 1.00 67.50 372 GLU A N 1
ATOM 2927 C CA . GLU A 1 372 ? 33.067 -22.868 -46.841 1.00 67.50 372 GLU A CA 1
ATOM 2928 C C . GLU A 1 372 ? 33.430 -24.046 -45.943 1.00 67.50 372 GLU A C 1
ATOM 2930 O O . GLU A 1 372 ? 33.130 -25.180 -46.302 1.00 67.50 372 GLU A O 1
ATOM 2935 N N . THR A 1 373 ? 34.032 -23.804 -44.776 1.00 64.94 373 THR A N 1
ATOM 2936 C CA . THR A 1 373 ? 34.408 -24.853 -43.815 1.00 64.94 373 THR A CA 1
ATOM 2937 C C . THR A 1 373 ? 33.186 -25.655 -43.368 1.00 64.94 373 THR A C 1
ATOM 2939 O O . THR A 1 373 ? 33.175 -26.882 -43.482 1.00 64.94 373 THR A O 1
ATOM 2942 N N . VAL A 1 374 ? 32.095 -24.977 -42.991 1.00 66.56 374 VAL A N 1
ATOM 2943 C CA . VAL A 1 374 ? 30.819 -25.632 -42.652 1.00 66.56 374 VAL A CA 1
ATOM 2944 C C . VAL A 1 374 ? 30.187 -26.327 -43.863 1.00 66.56 374 VAL A C 1
ATOM 2946 O O . VAL A 1 374 ? 29.643 -27.418 -43.711 1.00 66.56 374 VAL A O 1
ATOM 2949 N N . GLN A 1 375 ? 30.277 -25.766 -45.075 1.00 66.44 375 GLN A N 1
ATOM 2950 C CA . GLN A 1 375 ? 29.775 -26.436 -46.285 1.00 66.44 375 GLN A CA 1
ATOM 2951 C C . GLN A 1 375 ? 30.603 -27.672 -46.676 1.00 66.44 375 GLN A C 1
ATOM 2953 O O . GLN A 1 375 ? 30.029 -28.657 -47.138 1.00 66.44 375 GLN A O 1
ATOM 2958 N N . LYS A 1 376 ? 31.923 -27.654 -46.459 1.00 60.53 376 LYS A N 1
ATOM 2959 C CA . LYS A 1 376 ? 32.826 -28.801 -46.635 1.00 60.53 376 LYS A CA 1
ATOM 2960 C C . LYS A 1 376 ? 32.501 -29.876 -45.589 1.00 60.53 376 LYS A C 1
ATOM 2962 O O . LYS A 1 376 ? 32.233 -31.011 -45.968 1.00 60.53 376 LYS A O 1
ATOM 2967 N N . ALA A 1 377 ? 32.370 -29.522 -44.308 1.00 56.53 377 ALA A N 1
ATOM 2968 C CA . ALA A 1 377 ? 31.964 -30.446 -43.240 1.00 56.53 377 ALA A CA 1
ATOM 2969 C C . ALA A 1 377 ? 30.563 -31.065 -43.462 1.00 56.53 377 ALA A C 1
ATOM 2971 O O . ALA A 1 377 ? 30.361 -32.258 -43.230 1.00 56.53 377 ALA A O 1
ATOM 2972 N N . ALA A 1 378 ? 29.603 -30.288 -43.978 1.00 56.31 378 ALA A N 1
ATOM 2973 C CA . ALA A 1 378 ? 28.248 -30.747 -44.315 1.00 56.31 378 ALA A CA 1
ATOM 2974 C C . ALA A 1 378 ? 28.170 -31.674 -45.550 1.00 56.31 378 ALA A C 1
ATOM 2976 O O . ALA A 1 378 ? 27.107 -32.247 -45.805 1.00 56.31 378 ALA A O 1
ATOM 2977 N N . ARG A 1 379 ? 29.272 -31.803 -46.308 1.00 54.69 379 ARG A N 1
ATOM 2978 C CA . ARG A 1 379 ? 29.464 -32.780 -47.397 1.00 54.69 379 ARG A CA 1
ATOM 2979 C C . ARG A 1 379 ? 30.320 -33.966 -46.947 1.00 54.69 379 ARG A C 1
ATOM 2981 O O . ARG A 1 379 ? 29.953 -35.101 -47.201 1.00 54.69 379 ARG A O 1
ATOM 2988 N N . LEU A 1 380 ? 31.405 -33.723 -46.205 1.00 48.88 380 LEU A N 1
ATOM 2989 C CA . LEU A 1 380 ? 32.266 -34.772 -45.634 1.00 48.88 380 LEU A CA 1
ATOM 2990 C C . LEU A 1 380 ? 31.493 -35.724 -44.708 1.00 48.88 380 LEU A C 1
ATOM 2992 O O . LEU A 1 380 ? 31.812 -36.905 -44.637 1.00 48.88 380 LEU A O 1
ATOM 2996 N N . SER A 1 381 ? 30.438 -35.236 -44.050 1.00 48.03 381 SER A N 1
ATOM 2997 C CA . SER A 1 381 ? 29.517 -36.056 -43.251 1.00 48.03 381 SER A CA 1
ATOM 2998 C C . SER A 1 381 ? 28.633 -37.018 -44.066 1.00 48.03 381 SER A C 1
ATOM 3000 O O . SER A 1 381 ? 28.069 -37.929 -43.466 1.00 48.03 381 SER A O 1
ATOM 3002 N N . ASP A 1 382 ? 28.551 -36.882 -45.396 1.00 42.47 382 ASP A N 1
ATOM 3003 C CA . ASP A 1 382 ? 27.913 -37.880 -46.275 1.00 42.47 382 ASP A CA 1
ATOM 3004 C C . ASP A 1 382 ? 28.872 -39.021 -46.678 1.00 42.47 382 ASP A C 1
ATOM 3006 O O . ASP A 1 382 ? 28.407 -40.089 -47.068 1.00 42.47 382 ASP A O 1
ATOM 3010 N N . GLU A 1 383 ? 30.193 -38.829 -46.545 1.00 40.28 383 GLU A N 1
ATOM 3011 C CA . GLU A 1 383 ? 31.233 -39.817 -46.908 1.00 40.28 383 GLU A CA 1
ATOM 3012 C C . GLU A 1 383 ? 32.107 -40.277 -45.719 1.00 40.28 383 GLU A C 1
ATOM 3014 O O . GLU A 1 383 ? 33.025 -41.077 -45.886 1.00 40.28 383 GLU A O 1
ATOM 3019 N N . GLY A 1 384 ? 31.825 -39.810 -44.496 1.00 45.78 384 GLY A N 1
ATOM 3020 C CA . GLY A 1 384 ? 32.539 -40.211 -43.273 1.00 45.78 384 GLY A CA 1
ATOM 3021 C C . GLY A 1 384 ? 33.873 -39.493 -43.015 1.00 45.78 384 GLY A C 1
ATOM 3022 O O . GLY A 1 384 ? 34.656 -39.941 -42.177 1.00 45.78 384 GLY A O 1
ATOM 3023 N N . GLY A 1 385 ? 34.145 -38.383 -43.706 1.00 45.19 385 GLY A N 1
ATOM 3024 C CA . GLY A 1 385 ? 35.362 -37.588 -43.525 1.00 45.19 385 GLY A CA 1
ATOM 3025 C C . GLY A 1 385 ? 35.435 -36.863 -42.173 1.00 45.19 385 GLY A C 1
ATOM 3026 O O . GLY A 1 385 ? 34.418 -36.593 -41.529 1.00 45.19 385 GLY A O 1
ATOM 3027 N N . LEU A 1 386 ? 36.651 -36.509 -41.737 1.00 48.06 386 LEU A N 1
ATOM 3028 C CA . LEU A 1 386 ? 36.844 -35.744 -40.502 1.00 48.06 386 LEU A CA 1
ATOM 3029 C C . LEU A 1 386 ? 36.172 -34.364 -40.591 1.00 48.06 386 LEU A C 1
ATOM 3031 O O . LEU A 1 386 ? 36.454 -33.569 -41.483 1.00 48.06 386 LEU A O 1
ATOM 3035 N N . VAL A 1 387 ? 35.338 -34.061 -39.597 1.00 57.25 387 VAL A N 1
ATOM 3036 C CA . VAL A 1 387 ? 34.930 -32.688 -39.277 1.00 57.25 387 VAL A CA 1
ATOM 3037 C C . VAL A 1 387 ? 36.147 -31.941 -38.726 1.00 57.25 387 VAL A C 1
ATOM 3039 O O . VAL A 1 387 ? 36.864 -32.492 -37.885 1.00 57.25 387 VAL A O 1
ATOM 3042 N N . ASN A 1 388 ? 36.359 -30.702 -39.183 1.00 65.31 388 ASN A N 1
ATOM 3043 C CA . ASN A 1 388 ? 37.411 -29.819 -38.679 1.00 65.31 388 ASN A CA 1
ATOM 3044 C C . ASN A 1 388 ? 37.315 -29.627 -37.157 1.00 65.31 388 ASN A C 1
ATOM 3046 O O . ASN A 1 388 ? 36.231 -29.638 -36.572 1.00 65.31 388 ASN A O 1
ATOM 3050 N N . GLU A 1 389 ? 38.467 -29.444 -36.515 1.00 68.94 389 GLU A N 1
ATOM 3051 C CA . GLU A 1 389 ? 38.593 -29.476 -35.055 1.00 68.94 389 GLU A CA 1
ATOM 3052 C C . GLU A 1 389 ? 37.779 -28.372 -34.355 1.00 68.94 389 GLU A C 1
ATOM 3054 O O . GLU A 1 389 ? 37.100 -28.653 -33.370 1.00 68.94 389 GLU A O 1
ATOM 3059 N N . ARG A 1 390 ? 37.729 -27.165 -34.937 1.00 73.25 390 ARG A N 1
ATOM 3060 C CA . ARG A 1 390 ? 36.882 -26.038 -34.502 1.00 73.25 390 ARG A CA 1
ATOM 3061 C C . ARG A 1 390 ? 35.388 -26.384 -34.521 1.00 73.25 390 ARG A C 1
ATOM 3063 O O . ARG A 1 390 ? 34.699 -26.232 -33.512 1.00 73.25 390 ARG A O 1
ATOM 3070 N N . GLU A 1 391 ? 34.860 -26.840 -35.660 1.00 75.81 391 GLU A N 1
ATOM 3071 C CA . GLU A 1 391 ? 33.460 -27.266 -35.764 1.00 75.81 391 GLU A CA 1
ATOM 3072 C C . GLU A 1 391 ? 33.153 -28.413 -34.793 1.00 75.81 391 GLU A C 1
ATOM 3074 O O . GLU A 1 391 ? 32.070 -28.432 -34.209 1.00 75.81 391 GLU A O 1
ATOM 3079 N N . ARG A 1 392 ? 34.100 -29.335 -34.576 1.00 78.62 392 ARG A N 1
ATOM 3080 C CA . ARG A 1 392 ? 33.960 -30.421 -33.599 1.00 78.62 392 ARG A CA 1
ATOM 3081 C C . ARG A 1 392 ? 33.919 -29.898 -32.155 1.00 78.62 392 ARG A C 1
ATOM 3083 O O . ARG A 1 392 ? 32.981 -30.262 -31.458 1.00 78.62 392 ARG A O 1
ATOM 3090 N N . GLU A 1 393 ? 34.808 -28.985 -31.738 1.00 81.94 393 GLU A N 1
ATOM 3091 C CA . GLU A 1 393 ? 34.767 -28.321 -30.412 1.00 81.94 393 GLU A CA 1
ATOM 3092 C C . GLU A 1 393 ? 33.383 -27.687 -30.166 1.00 81.94 393 GLU A C 1
ATOM 3094 O O . GLU A 1 393 ? 32.744 -27.929 -29.139 1.00 81.94 393 GLU A O 1
ATOM 3099 N N . ILE A 1 394 ? 32.864 -26.939 -31.148 1.00 84.62 394 ILE A N 1
ATOM 3100 C CA . ILE A 1 394 ? 31.541 -26.302 -31.066 1.00 84.62 394 ILE A CA 1
ATOM 3101 C C . ILE A 1 394 ? 30.414 -27.352 -30.982 1.00 84.62 394 ILE A C 1
ATOM 3103 O O . ILE A 1 394 ? 29.499 -27.203 -30.166 1.00 84.62 394 ILE A O 1
ATOM 3107 N N . LEU A 1 395 ? 30.460 -28.416 -31.790 1.00 84.75 395 LEU A N 1
ATOM 3108 C CA . LEU A 1 395 ? 29.436 -29.467 -31.818 1.00 84.75 395 LEU A CA 1
ATOM 3109 C C . LEU A 1 395 ? 29.442 -30.352 -30.563 1.00 84.75 395 LEU A C 1
ATOM 3111 O O . LEU A 1 395 ? 28.365 -30.653 -30.047 1.00 84.75 395 LEU A O 1
ATOM 3115 N N . ASP A 1 396 ? 30.607 -30.701 -30.018 1.00 83.94 396 ASP A N 1
ATOM 3116 C CA . ASP A 1 396 ? 30.740 -31.419 -28.746 1.00 83.94 396 ASP A CA 1
ATOM 3117 C C . ASP A 1 396 ? 30.170 -30.595 -27.584 1.00 83.94 396 ASP A C 1
ATOM 3119 O O . ASP A 1 396 ? 29.420 -31.110 -26.749 1.00 83.94 396 ASP A O 1
ATOM 3123 N N . ILE A 1 397 ? 30.440 -29.286 -27.559 1.00 85.69 397 ILE A N 1
ATOM 3124 C CA . ILE A 1 397 ? 29.897 -28.359 -26.559 1.00 85.69 397 ILE A CA 1
ATOM 3125 C C . ILE A 1 397 ? 28.369 -28.227 -26.684 1.00 85.69 397 ILE A C 1
ATOM 3127 O O . ILE A 1 397 ? 27.661 -28.294 -25.670 1.00 85.69 397 ILE A O 1
ATOM 3131 N N . ILE A 1 398 ? 27.834 -28.120 -27.908 1.00 87.38 398 ILE A N 1
ATOM 3132 C CA . ILE A 1 398 ? 26.385 -28.176 -28.170 1.00 87.38 398 ILE A CA 1
ATOM 3133 C C . ILE A 1 398 ? 25.813 -29.515 -27.675 1.00 87.38 398 ILE A C 1
ATOM 3135 O O . ILE A 1 398 ? 24.830 -29.520 -26.931 1.00 87.38 398 ILE A O 1
ATOM 3139 N N . GLY A 1 399 ? 26.452 -30.637 -28.010 1.00 85.75 399 GLY A N 1
ATOM 3140 C CA . GLY A 1 399 ? 26.042 -31.986 -27.623 1.00 85.75 399 GLY A CA 1
ATOM 3141 C C . GLY A 1 399 ? 26.025 -32.201 -26.111 1.00 85.75 399 GLY A C 1
ATOM 3142 O O . GLY A 1 399 ? 25.058 -32.747 -25.577 1.00 85.75 399 GLY A O 1
ATOM 3143 N N . MET A 1 400 ? 27.033 -31.711 -25.386 1.00 85.12 400 MET A N 1
ATOM 3144 C CA . MET A 1 400 ? 27.056 -31.719 -23.921 1.00 85.12 400 MET A CA 1
ATOM 3145 C C . MET A 1 400 ? 25.913 -30.891 -23.323 1.00 85.12 400 MET A C 1
ATOM 3147 O O . MET A 1 400 ? 25.271 -31.330 -22.364 1.00 85.12 400 MET A O 1
ATOM 3151 N N . ALA A 1 401 ? 25.619 -29.713 -23.881 1.00 85.94 401 ALA A N 1
ATOM 3152 C CA . ALA A 1 401 ? 24.501 -28.887 -23.430 1.00 85.94 401 ALA A CA 1
ATOM 3153 C C . ALA A 1 401 ? 23.144 -29.570 -23.694 1.00 85.94 401 ALA A C 1
ATOM 3155 O O . ALA A 1 401 ? 22.285 -29.601 -22.808 1.00 85.94 401 ALA A O 1
ATOM 3156 N N . VAL A 1 402 ? 22.963 -30.162 -24.880 1.00 87.56 402 VAL A N 1
ATOM 3157 C CA . VAL A 1 402 ? 21.756 -30.901 -25.291 1.00 87.56 402 VAL A CA 1
ATOM 3158 C C . VAL A 1 402 ? 21.540 -32.135 -24.412 1.00 87.56 402 VAL A C 1
ATOM 3160 O O . VAL A 1 402 ? 20.464 -32.296 -23.838 1.00 87.56 402 VAL A O 1
ATOM 3163 N N . LYS A 1 403 ? 22.567 -32.964 -24.195 1.00 87.31 403 LYS A N 1
ATOM 3164 C CA . LYS A 1 403 ? 22.480 -34.191 -23.378 1.00 87.31 403 LYS A CA 1
ATOM 3165 C C . LYS A 1 403 ? 22.171 -33.913 -21.895 1.00 87.31 403 LYS A C 1
ATOM 3167 O O . LYS A 1 403 ? 21.581 -34.765 -21.231 1.00 87.31 403 LYS A O 1
ATOM 3172 N N . ARG A 1 404 ? 22.460 -32.701 -21.390 1.00 84.69 404 ARG A N 1
ATOM 3173 C CA . ARG A 1 404 ? 22.077 -32.208 -20.043 1.00 84.69 404 ARG A CA 1
ATOM 3174 C C . ARG A 1 404 ? 20.613 -31.724 -19.929 1.00 84.69 404 ARG A C 1
ATOM 3176 O O . ARG A 1 404 ? 20.170 -31.361 -18.836 1.00 84.69 404 ARG A O 1
ATOM 3183 N N . LYS A 1 405 ? 19.831 -31.700 -21.016 1.00 84.62 405 LYS A N 1
ATOM 3184 C CA . LYS A 1 405 ? 18.445 -31.196 -21.036 1.00 84.62 405 LYS A CA 1
ATOM 3185 C C . LYS A 1 405 ? 17.472 -32.146 -20.322 1.00 84.62 405 LYS A C 1
ATOM 3187 O O . LYS A 1 405 ? 17.092 -33.188 -20.845 1.00 84.62 405 LYS A O 1
ATOM 3192 N N . LYS A 1 406 ? 16.991 -31.750 -19.139 1.00 82.06 406 LYS A N 1
ATOM 3193 C CA . LYS A 1 406 ? 16.075 -32.552 -18.297 1.00 82.06 406 LYS A CA 1
ATOM 3194 C C . LYS A 1 406 ? 14.792 -32.999 -19.032 1.00 82.06 406 LYS A C 1
ATOM 3196 O O . LYS A 1 406 ? 14.286 -32.313 -19.925 1.00 82.06 406 LYS A O 1
ATOM 3201 N N . ALA A 1 407 ? 14.217 -34.129 -18.611 1.00 79.38 407 ALA A N 1
ATOM 3202 C CA . ALA A 1 407 ? 12.946 -34.645 -19.139 1.00 79.38 407 ALA A CA 1
ATOM 3203 C C . ALA A 1 407 ? 11.762 -33.689 -18.901 1.00 79.38 407 ALA A C 1
ATOM 3205 O O . ALA A 1 407 ? 10.889 -33.546 -19.755 1.00 79.38 407 ALA A O 1
ATOM 3206 N N . LYS A 1 408 ? 11.741 -33.036 -17.733 1.00 77.69 408 LYS A N 1
ATOM 3207 C CA . LYS A 1 408 ? 10.686 -32.138 -17.237 1.00 77.69 408 LYS A CA 1
ATOM 3208 C C . LYS A 1 408 ? 11.345 -30.933 -16.554 1.00 77.69 408 LYS A C 1
ATOM 3210 O O . LYS A 1 408 ? 12.450 -31.071 -16.024 1.00 77.69 408 LYS A O 1
ATOM 3215 N N . HIS A 1 409 ? 10.692 -29.771 -16.554 1.00 70.00 409 HIS A N 1
ATOM 3216 C CA . HIS A 1 409 ? 11.097 -28.662 -15.680 1.00 70.00 409 HIS A CA 1
ATOM 3217 C C . HIS A 1 409 ? 10.619 -28.895 -14.237 1.00 70.00 409 HIS A C 1
ATOM 3219 O O . HIS A 1 409 ? 9.847 -29.816 -13.971 1.00 70.00 409 HIS A O 1
ATOM 3225 N N . ALA A 1 410 ? 11.090 -28.058 -13.310 1.00 61.62 410 ALA A N 1
ATOM 3226 C CA . ALA A 1 410 ? 10.688 -28.085 -11.905 1.00 61.62 410 ALA A CA 1
ATOM 3227 C C . ALA A 1 410 ? 9.177 -27.814 -11.721 1.00 61.62 410 ALA A C 1
ATOM 3229 O O . ALA A 1 410 ? 8.516 -27.294 -12.625 1.00 61.62 410 ALA A O 1
ATOM 3230 N N . GLY A 1 411 ? 8.624 -28.172 -10.558 1.00 58.72 411 GLY A N 1
ATOM 3231 C CA . GLY A 1 411 ? 7.216 -27.907 -10.229 1.00 58.72 411 GLY A CA 1
ATOM 3232 C C . GLY A 1 411 ? 6.921 -26.412 -10.042 1.00 58.72 411 GLY A C 1
ATOM 3233 O O . GLY A 1 411 ? 7.838 -25.628 -9.809 1.00 58.72 411 GLY A O 1
ATOM 3234 N N . MET A 1 412 ? 5.642 -26.017 -10.103 1.00 62.72 412 MET A N 1
ATOM 3235 C CA . MET A 1 412 ? 5.199 -24.610 -10.029 1.00 62.72 412 MET A CA 1
ATOM 3236 C C . MET A 1 412 ? 5.826 -23.831 -8.859 1.00 62.72 412 MET A C 1
ATOM 3238 O O . MET A 1 412 ? 6.335 -22.735 -9.073 1.00 62.72 412 MET A O 1
ATOM 3242 N N . ALA A 1 413 ? 5.854 -24.417 -7.656 1.00 58.19 413 ALA A N 1
ATOM 3243 C CA . ALA A 1 413 ? 6.465 -23.799 -6.478 1.00 58.19 413 ALA A CA 1
ATOM 3244 C C . ALA A 1 413 ? 7.968 -23.520 -6.672 1.00 58.19 413 ALA A C 1
ATOM 3246 O O . ALA A 1 413 ? 8.430 -22.417 -6.418 1.00 58.19 413 ALA A O 1
ATOM 3247 N N . GLN A 1 414 ? 8.721 -24.485 -7.206 1.00 60.09 414 GLN A N 1
ATOM 3248 C CA . GLN A 1 414 ? 10.165 -24.355 -7.434 1.00 60.09 414 GLN A CA 1
ATOM 3249 C C . GLN A 1 414 ? 10.502 -23.392 -8.587 1.00 60.09 414 GLN A C 1
ATOM 3251 O O . GLN A 1 414 ? 11.536 -22.732 -8.549 1.00 60.09 414 GLN A O 1
ATOM 3256 N N . LEU A 1 415 ? 9.641 -23.279 -9.608 1.00 63.06 415 LEU A N 1
ATOM 3257 C CA . LEU A 1 415 ? 9.839 -22.350 -10.732 1.00 63.06 415 LEU A CA 1
ATOM 3258 C C . LEU A 1 415 ? 9.827 -20.876 -10.306 1.00 63.06 415 LEU A C 1
ATOM 3260 O O . LEU A 1 415 ? 10.507 -20.070 -10.937 1.00 63.06 415 LEU A O 1
ATOM 3264 N N . LYS A 1 416 ? 9.069 -20.536 -9.256 1.00 58.22 416 LYS A N 1
ATOM 3265 C CA . LYS A 1 416 ? 8.983 -19.181 -8.693 1.00 58.22 416 LYS A CA 1
ATOM 3266 C C . LYS A 1 416 ? 10.339 -18.694 -8.170 1.00 58.22 416 LYS A C 1
ATOM 3268 O O . LYS A 1 416 ? 10.723 -17.559 -8.437 1.00 58.22 416 LYS A O 1
ATOM 3273 N N . ASP A 1 417 ? 11.053 -19.563 -7.457 1.00 56.38 417 ASP A N 1
ATOM 3274 C CA . ASP A 1 417 ? 12.268 -19.200 -6.719 1.00 56.38 417 ASP A CA 1
ATOM 3275 C C . ASP A 1 417 ? 13.559 -19.455 -7.535 1.00 56.38 417 ASP A C 1
ATOM 3277 O O . ASP A 1 417 ? 14.656 -19.043 -7.152 1.00 56.38 417 ASP A O 1
ATOM 3281 N N . MET A 1 418 ? 13.447 -20.085 -8.713 1.00 60.44 418 MET A N 1
ATOM 3282 C CA . MET A 1 418 ? 14.543 -20.176 -9.680 1.00 60.44 418 MET A CA 1
ATOM 3283 C C . MET A 1 418 ? 14.888 -18.791 -10.257 1.00 60.44 418 MET A C 1
ATOM 3285 O O . MET A 1 418 ? 14.084 -18.185 -10.969 1.00 60.44 418 MET A O 1
ATOM 3289 N N . LYS A 1 419 ? 16.132 -18.334 -10.038 1.00 54.28 419 LYS A N 1
ATOM 3290 C CA . LYS A 1 419 ? 16.713 -17.112 -10.633 1.00 54.28 419 LYS A CA 1
ATOM 3291 C C . LYS A 1 419 ? 16.832 -17.212 -12.166 1.00 54.28 419 LYS A C 1
ATOM 3293 O O . LYS A 1 419 ? 17.905 -17.462 -12.708 1.00 54.28 419 LYS A O 1
ATOM 3298 N N . ASN A 1 420 ? 15.724 -17.003 -12.871 1.00 57.72 420 ASN A N 1
ATOM 3299 C CA . ASN A 1 420 ? 15.672 -16.940 -14.330 1.00 57.72 420 ASN A CA 1
ATOM 3300 C C . ASN A 1 420 ? 15.849 -15.490 -14.809 1.00 57.72 420 ASN A C 1
ATOM 3302 O O . ASN A 1 420 ? 15.130 -14.598 -14.356 1.00 57.72 420 ASN A O 1
ATOM 3306 N N . ARG A 1 421 ? 16.774 -15.267 -15.754 1.00 60.94 421 ARG A N 1
ATOM 3307 C CA . ARG A 1 421 ? 16.975 -13.971 -16.431 1.00 60.94 421 ARG A CA 1
ATOM 3308 C C . ARG A 1 421 ? 15.666 -13.496 -17.121 1.00 60.94 421 ARG A C 1
ATOM 3310 O O . ARG A 1 421 ? 14.845 -14.352 -17.476 1.00 60.94 421 ARG A O 1
ATOM 3317 N N . PRO A 1 422 ? 15.438 -12.178 -17.313 1.00 54.19 422 PRO A N 1
ATOM 3318 C CA . PRO A 1 422 ? 14.263 -11.665 -18.027 1.00 54.19 422 PRO A CA 1
ATOM 3319 C C . PRO A 1 422 ? 14.107 -12.280 -19.427 1.00 54.19 422 PRO A C 1
ATOM 3321 O O . PRO A 1 422 ? 15.075 -12.719 -20.041 1.00 54.19 422 PRO A O 1
ATOM 3324 N N . MET A 1 423 ? 12.895 -12.285 -19.996 1.00 53.75 423 MET A N 1
ATOM 3325 C CA . MET A 1 423 ? 12.674 -12.927 -21.306 1.00 53.75 423 MET A CA 1
ATOM 3326 C C . MET A 1 423 ? 13.469 -12.266 -22.459 1.00 53.75 423 MET A C 1
ATOM 3328 O O . MET A 1 423 ? 13.733 -12.925 -23.477 1.00 53.75 423 MET A O 1
ATOM 3332 N N . ILE A 1 424 ? 13.855 -10.997 -22.266 1.00 47.81 424 ILE A N 1
ATOM 3333 C CA . ILE A 1 424 ? 14.530 -10.119 -23.232 1.00 47.81 424 ILE A CA 1
ATOM 3334 C C . ILE A 1 424 ? 16.041 -10.015 -22.962 1.00 47.81 424 ILE A C 1
ATOM 3336 O O . ILE A 1 424 ? 16.818 -10.263 -23.880 1.00 47.81 424 ILE A O 1
ATOM 3340 N N . LEU A 1 425 ? 16.462 -9.706 -21.725 1.00 46.66 425 LEU A N 1
ATOM 3341 C CA . LEU A 1 425 ? 17.874 -9.779 -21.330 1.00 46.66 425 LEU A CA 1
ATOM 3342 C C . LEU A 1 425 ? 18.258 -11.217 -20.994 1.00 46.66 425 LEU A C 1
ATOM 3344 O O . LEU A 1 425 ? 17.940 -11.716 -19.916 1.00 46.66 425 LEU A O 1
ATOM 3348 N N . ILE A 1 426 ? 19.029 -11.841 -21.878 1.00 46.22 426 ILE A N 1
ATOM 3349 C CA . ILE A 1 426 ? 19.938 -12.916 -21.494 1.00 46.22 426 ILE A CA 1
ATOM 3350 C C . ILE A 1 426 ? 21.340 -12.399 -21.817 1.00 46.22 426 ILE A C 1
ATOM 3352 O O . ILE A 1 426 ? 21.714 -12.314 -22.979 1.00 46.22 426 ILE A O 1
ATOM 3356 N N . GLY A 1 427 ? 22.023 -11.955 -20.761 1.00 32.12 427 GLY A N 1
ATOM 3357 C CA . GLY A 1 427 ? 23.319 -11.280 -20.746 1.00 32.12 427 GLY A CA 1
ATOM 3358 C C . GLY A 1 427 ? 23.871 -11.289 -19.311 1.00 32.12 427 GLY A C 1
ATOM 3359 O O . GLY A 1 427 ? 23.131 -11.574 -18.364 1.00 32.12 427 GLY A O 1
ATOM 3360 N N . SER A 1 428 ? 25.177 -11.071 -19.147 1.00 31.66 428 SER A N 1
ATOM 3361 C CA . SER A 1 428 ? 25.933 -11.478 -17.945 1.00 31.66 428 SER A CA 1
ATOM 3362 C C . SER A 1 428 ? 26.404 -10.318 -17.047 1.00 31.66 428 SER A C 1
ATOM 3364 O O . SER A 1 428 ? 26.384 -9.163 -17.468 1.00 31.66 428 SER A O 1
ATOM 3366 N N . PRO A 1 429 ? 26.884 -10.629 -15.828 1.00 30.09 429 PRO A N 1
ATOM 3367 C CA . PRO A 1 429 ? 28.334 -10.532 -15.580 1.00 30.09 429 PRO A CA 1
ATOM 3368 C C . PRO A 1 429 ? 29.039 -11.902 -15.542 1.00 30.09 429 PRO A C 1
ATOM 3370 O O . PRO A 1 429 ? 28.390 -12.950 -15.563 1.00 30.09 429 PRO A O 1
ATOM 3373 N N . SER A 1 430 ? 30.374 -11.889 -15.596 1.00 29.64 430 SER A N 1
ATOM 3374 C CA . SER A 1 430 ? 31.211 -13.069 -15.879 1.00 29.64 430 SER A CA 1
ATOM 3375 C C . SER A 1 430 ? 31.289 -14.075 -14.727 1.00 29.64 430 SER A C 1
ATOM 3377 O O . SER A 1 430 ? 31.410 -13.677 -13.573 1.00 29.64 430 SER A O 1
ATOM 3379 N N . TRP A 1 431 ? 31.303 -15.367 -15.072 1.00 27.66 431 TRP A N 1
ATOM 3380 C CA . TRP A 1 431 ? 31.808 -16.474 -14.248 1.00 27.66 431 TRP A CA 1
ATOM 3381 C C . TRP A 1 431 ? 32.678 -17.374 -15.140 1.00 27.66 431 TRP A C 1
ATOM 3383 O O . TRP A 1 431 ? 32.238 -18.414 -15.629 1.00 27.66 431 TRP A O 1
ATOM 3393 N N . SER A 1 432 ? 33.906 -16.934 -15.406 1.00 33.03 432 SER A N 1
ATOM 3394 C CA . SER A 1 432 ? 34.976 -17.803 -15.904 1.00 33.03 432 SER A CA 1
ATOM 3395 C C . SER A 1 432 ? 35.475 -18.733 -14.788 1.00 33.03 432 SER A C 1
ATOM 3397 O O . SER A 1 432 ? 35.333 -18.414 -13.610 1.00 33.03 432 SER A O 1
ATOM 3399 N N . THR A 1 433 ? 36.106 -19.847 -15.177 1.00 29.64 433 THR A N 1
ATOM 3400 C CA . THR A 1 433 ? 36.693 -20.884 -14.301 1.00 29.64 433 THR A CA 1
ATOM 3401 C C . THR A 1 433 ? 35.692 -21.864 -13.665 1.00 29.64 433 THR A C 1
ATOM 3403 O O . THR A 1 433 ? 34.990 -21.557 -12.707 1.00 29.64 433 THR A O 1
ATOM 3406 N N . ILE A 1 434 ? 35.724 -23.114 -14.144 1.00 30.84 434 ILE A N 1
ATOM 3407 C CA . ILE A 1 434 ? 35.280 -24.307 -13.404 1.00 30.84 434 ILE A CA 1
ATOM 3408 C C . ILE A 1 434 ? 36.524 -25.196 -13.226 1.00 30.84 434 ILE A C 1
ATOM 3410 O O . ILE A 1 434 ? 37.087 -25.611 -14.240 1.00 30.84 434 ILE A O 1
ATOM 3414 N N . PRO A 1 435 ? 36.976 -25.501 -11.995 1.00 26.19 435 PRO A N 1
ATOM 3415 C CA . PRO A 1 435 ? 38.130 -26.376 -11.783 1.00 26.19 435 PRO A CA 1
ATOM 3416 C C . PRO A 1 435 ? 37.833 -27.828 -12.187 1.00 26.19 435 PRO A C 1
ATOM 3418 O O . PRO A 1 435 ? 36.880 -28.434 -11.697 1.00 26.19 435 PRO A O 1
ATOM 3421 N N . VAL A 1 436 ? 38.673 -28.415 -13.042 1.00 31.23 436 VAL A N 1
ATOM 3422 C CA . VAL A 1 436 ? 38.528 -29.805 -13.520 1.00 31.23 436 VAL A CA 1
ATOM 3423 C C . VAL A 1 436 ? 39.314 -30.772 -12.620 1.00 31.23 436 VAL A C 1
ATOM 3425 O O . VAL A 1 436 ? 40.193 -31.495 -13.074 1.00 31.23 436 VAL A O 1
ATOM 3428 N N . HIS A 1 437 ? 39.029 -30.762 -11.313 1.00 35.97 437 HIS A N 1
ATOM 3429 C CA . HIS A 1 437 ? 39.659 -31.675 -10.348 1.00 35.97 437 HIS A CA 1
ATOM 3430 C C . HIS A 1 437 ? 38.773 -31.926 -9.112 1.00 35.97 437 HIS A C 1
ATOM 3432 O O . HIS A 1 437 ? 38.943 -31.271 -8.085 1.00 35.97 437 HIS A O 1
ATOM 3438 N N . LEU A 1 438 ? 37.824 -32.871 -9.219 1.00 27.80 438 LEU A N 1
ATOM 3439 C CA . LEU A 1 438 ? 37.205 -33.613 -8.095 1.00 27.80 438 LEU A CA 1
ATOM 3440 C C . LEU A 1 438 ? 36.207 -34.678 -8.614 1.00 27.80 438 LEU A C 1
ATOM 3442 O O . LEU A 1 438 ? 34.996 -34.558 -8.444 1.00 27.80 438 LEU A O 1
ATOM 3446 N N . LEU A 1 439 ? 36.712 -35.720 -9.291 1.00 26.45 439 LEU A N 1
ATOM 3447 C CA . LEU A 1 439 ? 35.906 -36.871 -9.743 1.00 26.45 439 LEU A CA 1
ATOM 3448 C C . LEU A 1 439 ? 36.643 -38.218 -9.597 1.00 26.45 439 LEU A C 1
ATOM 3450 O O . LEU A 1 439 ? 36.957 -38.895 -10.572 1.00 26.45 439 LEU A O 1
ATOM 3454 N N . SER A 1 440 ? 36.845 -38.637 -8.350 1.00 28.53 440 SER A N 1
ATOM 3455 C CA . SER A 1 440 ? 36.986 -40.045 -7.953 1.00 28.53 440 SER A CA 1
ATOM 3456 C C . SER A 1 440 ? 36.535 -40.173 -6.480 1.00 28.53 440 SER A C 1
ATOM 3458 O O . SER A 1 440 ? 36.639 -39.204 -5.733 1.00 28.53 440 SER A O 1
ATOM 3460 N N . HIS A 1 441 ? 35.933 -41.261 -5.986 1.00 30.56 441 HIS A N 1
ATOM 3461 C CA . HIS A 1 441 ? 35.591 -42.558 -6.586 1.00 30.56 441 HIS A CA 1
ATOM 3462 C C . HIS A 1 441 ? 34.109 -42.927 -6.338 1.00 30.56 441 HIS A C 1
ATOM 3464 O O . HIS A 1 441 ? 33.483 -42.433 -5.403 1.00 30.56 441 HIS A O 1
ATOM 3470 N N . LEU A 1 442 ? 33.582 -43.873 -7.126 1.00 28.61 442 LEU A N 1
ATOM 3471 C CA . LEU A 1 442 ? 32.483 -44.769 -6.727 1.00 28.61 442 LEU A CA 1
ATOM 3472 C C . LEU A 1 442 ? 33.090 -46.113 -6.299 1.00 28.61 442 LEU A C 1
ATOM 3474 O O . LEU A 1 442 ? 34.069 -46.550 -6.909 1.00 28.61 442 LEU A O 1
ATOM 3478 N N . PRO A 1 443 ? 32.554 -46.746 -5.246 1.00 33.66 443 PRO A N 1
ATOM 3479 C CA . PRO A 1 443 ? 31.728 -47.953 -5.437 1.00 33.66 443 PRO A CA 1
ATOM 3480 C C . PRO A 1 443 ? 30.562 -48.031 -4.419 1.00 33.66 443 PRO A C 1
ATOM 3482 O O . PRO A 1 443 ? 30.417 -47.141 -3.589 1.00 33.66 443 PRO A O 1
ATOM 3485 N N . THR A 1 444 ? 29.729 -49.075 -4.304 1.00 25.73 444 THR A N 1
ATOM 3486 C CA . THR A 1 444 ? 29.015 -49.990 -5.233 1.00 25.73 444 THR A CA 1
ATOM 3487 C C . THR A 1 444 ? 27.955 -50.711 -4.358 1.00 25.73 444 THR A C 1
ATOM 3489 O O . THR A 1 444 ? 28.021 -50.655 -3.133 1.00 25.73 444 THR A O 1
ATOM 3492 N N . ALA A 1 445 ? 26.916 -51.313 -4.942 1.00 27.53 445 ALA A N 1
ATOM 3493 C CA . ALA A 1 445 ? 25.724 -51.778 -4.220 1.00 27.53 445 ALA A CA 1
ATOM 3494 C C . ALA A 1 445 ? 25.901 -53.000 -3.280 1.00 27.53 445 ALA A C 1
ATOM 3496 O O . ALA A 1 445 ? 26.758 -53.848 -3.513 1.00 27.53 445 ALA A O 1
ATOM 3497 N N . SER A 1 446 ? 24.931 -53.157 -2.356 1.00 25.84 446 SER A N 1
ATOM 3498 C CA . SER A 1 446 ? 24.100 -54.371 -2.116 1.00 25.84 446 SER A CA 1
ATOM 3499 C C . SER A 1 446 ? 24.027 -54.941 -0.676 1.00 25.84 446 SER A C 1
ATOM 3501 O O . SER A 1 446 ? 25.042 -55.306 -0.108 1.00 25.84 446 SER A O 1
ATOM 3503 N N . GLN A 1 447 ? 22.776 -55.087 -0.182 1.00 27.16 447 GLN A N 1
ATOM 3504 C CA . GLN A 1 447 ? 22.232 -56.042 0.830 1.00 27.16 447 GLN A CA 1
ATOM 3505 C C . GLN A 1 447 ? 22.894 -56.064 2.250 1.00 27.16 447 GLN A C 1
ATOM 3507 O O . GLN A 1 447 ? 24.023 -55.650 2.429 1.00 27.16 447 GLN A O 1
ATOM 3512 N N . THR A 1 448 ? 22.256 -56.456 3.368 1.00 25.27 448 THR A N 1
ATOM 3513 C CA . THR A 1 448 ? 21.062 -57.301 3.616 1.00 25.27 448 THR A CA 1
ATOM 3514 C C . THR A 1 448 ? 20.350 -56.913 4.949 1.00 25.27 448 THR A C 1
ATOM 3516 O O . THR A 1 448 ? 20.871 -56.096 5.693 1.00 25.27 448 THR A O 1
ATOM 3519 N N . ARG A 1 449 ? 19.162 -57.504 5.207 1.00 25.23 449 ARG A N 1
ATOM 3520 C CA . ARG A 1 449 ? 18.339 -57.699 6.453 1.00 25.23 449 ARG A CA 1
ATOM 3521 C C . ARG A 1 449 ? 18.984 -57.375 7.841 1.00 25.23 449 ARG A C 1
ATOM 3523 O O . ARG A 1 449 ? 20.189 -57.471 7.985 1.00 25.23 449 ARG A O 1
ATOM 3530 N N . LEU A 1 450 ? 18.249 -57.103 8.938 1.00 25.94 450 LEU A N 1
ATOM 3531 C CA . LEU A 1 450 ? 17.062 -57.804 9.491 1.00 25.94 450 LEU A CA 1
ATOM 3532 C C . LEU A 1 450 ? 16.110 -56.910 10.340 1.00 25.94 450 LEU A C 1
ATOM 3534 O O . LEU A 1 450 ? 16.581 -56.129 11.150 1.00 25.94 450 LEU A O 1
ATOM 3538 N N . TYR A 1 451 ? 14.801 -57.225 10.255 1.00 26.95 451 TYR A N 1
ATOM 3539 C CA . TYR A 1 451 ? 13.780 -57.289 11.339 1.00 26.95 451 TYR A CA 1
ATOM 3540 C C . TYR A 1 451 ? 13.346 -55.966 12.049 1.00 26.95 451 TYR A C 1
ATOM 3542 O O . TYR A 1 451 ? 14.130 -55.044 12.194 1.00 26.95 451 TYR A O 1
ATOM 3550 N N . HIS A 1 452 ? 12.093 -55.787 12.509 1.00 28.64 452 HIS A N 1
ATOM 3551 C CA . HIS A 1 452 ? 10.915 -56.677 12.479 1.00 28.64 452 HIS A CA 1
ATOM 3552 C C . HIS A 1 452 ? 9.558 -55.929 12.367 1.00 28.64 452 HIS A C 1
ATOM 3554 O O . HIS A 1 452 ? 9.507 -54.707 12.371 1.00 28.64 452 HIS A O 1
ATOM 3560 N N . SER A 1 453 ? 8.494 -56.740 12.248 1.00 26.66 453 SER A N 1
ATOM 3561 C CA . SER A 1 453 ? 7.040 -56.540 12.471 1.00 26.66 453 SER A CA 1
ATOM 3562 C C . SER A 1 453 ? 6.549 -55.238 13.150 1.00 26.66 453 SER A C 1
ATOM 3564 O O . SER A 1 453 ? 7.199 -54.733 14.055 1.00 26.66 453 SER A O 1
ATOM 3566 N N . GLY A 1 454 ? 5.354 -54.697 12.867 1.00 28.09 454 GLY A N 1
ATOM 3567 C CA . GLY A 1 454 ? 4.225 -55.182 12.048 1.00 28.09 454 GLY A CA 1
ATOM 3568 C C . GLY A 1 454 ? 3.001 -54.252 12.193 1.00 28.09 454 GLY A C 1
ATOM 3569 O O . GLY A 1 454 ? 3.047 -53.305 12.975 1.00 28.09 454 GLY A O 1
ATOM 3570 N N . ARG A 1 455 ? 1.918 -54.451 11.423 1.00 30.84 455 ARG A N 1
ATOM 3571 C CA . ARG A 1 455 ? 0.825 -53.457 11.269 1.00 30.84 455 ARG A CA 1
ATOM 3572 C C . ARG A 1 455 ? -0.585 -54.062 11.426 1.00 30.84 455 ARG A C 1
ATOM 3574 O O . ARG A 1 455 ? -0.785 -55.230 11.115 1.00 30.84 455 ARG A O 1
ATOM 3581 N N . SER A 1 456 ? -1.546 -53.180 11.745 1.00 29.22 456 SER A N 1
ATOM 3582 C CA . SER A 1 456 ? -3.029 -53.278 11.634 1.00 29.22 456 SER A CA 1
ATOM 3583 C C . SER A 1 456 ? -3.849 -54.085 12.667 1.00 29.22 456 SER A C 1
ATOM 3585 O O . SER A 1 456 ? -3.652 -55.279 12.824 1.00 29.22 456 SER A O 1
ATOM 3587 N N . LYS A 1 457 ? -4.814 -53.369 13.290 1.00 34.12 457 LYS A N 1
ATOM 3588 C CA . LYS A 1 457 ? -6.285 -53.605 13.428 1.00 34.12 457 LYS A CA 1
ATOM 3589 C C . LYS A 1 457 ? -6.846 -55.030 13.172 1.00 34.12 457 LYS A C 1
ATOM 3591 O O . LYS A 1 457 ? -6.401 -55.648 12.208 1.00 34.12 457 LYS A O 1
ATOM 3596 N N . PRO A 1 458 ? -7.914 -55.485 13.887 1.00 37.38 458 PRO A N 1
ATOM 3597 C CA . PRO A 1 458 ? -9.129 -54.691 14.160 1.00 37.38 458 PRO A CA 1
ATOM 3598 C C . PRO A 1 458 ? -9.661 -54.685 15.621 1.00 37.38 458 PRO A C 1
ATOM 3600 O O . PRO A 1 458 ? -9.000 -54.093 16.466 1.00 37.38 458 PRO A O 1
ATOM 3603 N N . GLU A 1 459 ? -10.891 -55.156 15.880 1.00 35.75 459 GLU A N 1
ATOM 3604 C CA . GLU A 1 459 ? -11.895 -54.513 16.763 1.00 35.75 459 GLU A CA 1
ATOM 3605 C C . GLU A 1 459 ? -12.821 -55.555 17.459 1.00 35.75 459 GLU A C 1
ATOM 3607 O O . GLU A 1 459 ? -12.823 -56.706 17.029 1.00 35.75 459 GLU A O 1
ATOM 3612 N N . ILE A 1 460 ? -13.646 -55.119 18.438 1.00 33.56 460 ILE A N 1
ATOM 3613 C CA . ILE A 1 460 ? -14.812 -55.801 19.086 1.00 33.56 460 ILE A CA 1
ATOM 3614 C C . ILE A 1 460 ? -14.607 -56.551 20.446 1.00 33.56 460 ILE A C 1
ATOM 3616 O O . ILE A 1 460 ? -13.974 -57.595 20.526 1.00 33.56 460 ILE A O 1
ATOM 3620 N N . GLU A 1 461 ? -15.254 -55.964 21.473 1.00 31.58 461 GLU A N 1
ATOM 3621 C CA . GLU A 1 461 ? -15.992 -56.462 22.674 1.00 31.58 461 GLU A CA 1
ATOM 3622 C C . GLU A 1 461 ? -15.451 -57.351 23.840 1.00 31.58 461 GLU A C 1
ATOM 3624 O O . GLU A 1 461 ? -14.720 -58.322 23.698 1.00 31.58 461 GLU A O 1
ATOM 3629 N N . ASP A 1 462 ? -16.015 -56.987 25.010 1.00 31.22 462 ASP A N 1
ATOM 3630 C CA . ASP A 1 462 ? -16.443 -57.742 26.210 1.00 31.22 462 ASP A CA 1
ATOM 3631 C C . ASP A 1 462 ? -15.506 -58.154 27.392 1.00 31.22 462 ASP A C 1
ATOM 3633 O O . ASP A 1 462 ? -14.925 -59.232 27.456 1.00 31.22 462 ASP A O 1
ATOM 3637 N N . ARG A 1 463 ? -15.619 -57.323 28.451 1.00 32.34 463 ARG A N 1
ATOM 3638 C CA . ARG A 1 463 ? -15.928 -57.647 29.873 1.00 32.34 463 ARG A CA 1
ATOM 3639 C C . ARG A 1 463 ? -14.876 -58.052 30.933 1.00 32.34 463 ARG A C 1
ATOM 3641 O O . ARG A 1 463 ? -14.213 -59.077 30.879 1.00 32.34 463 ARG A O 1
ATOM 3648 N N . ILE A 1 464 ? -15.053 -57.333 32.057 1.00 38.91 464 ILE A N 1
ATOM 3649 C CA . ILE A 1 464 ? -14.872 -57.690 33.484 1.00 38.91 464 ILE A CA 1
ATOM 3650 C C . ILE A 1 464 ? -13.460 -57.474 34.098 1.00 38.91 464 ILE A C 1
ATOM 3652 O O . ILE A 1 464 ? -12.455 -57.681 33.425 1.00 38.91 464 ILE A O 1
ATOM 3656 N N . PRO A 1 465 ? -13.358 -56.933 35.342 1.00 59.75 465 PRO A N 1
ATOM 3657 C CA . PRO A 1 465 ? -12.331 -55.921 35.633 1.00 59.75 465 PRO A CA 1
ATOM 3658 C C . PRO A 1 465 ? -11.423 -56.215 36.846 1.00 59.75 465 PRO A C 1
ATOM 3660 O O . PRO A 1 465 ? -11.685 -57.118 37.640 1.00 59.75 465 PRO A O 1
ATOM 3663 N N . ARG A 1 466 ? -10.412 -55.353 37.059 1.00 30.34 466 ARG A N 1
ATOM 3664 C CA . ARG A 1 466 ? -9.752 -55.093 38.361 1.00 30.34 466 ARG A CA 1
ATOM 3665 C C . ARG A 1 466 ? -9.300 -53.617 38.467 1.00 30.34 466 ARG A C 1
ATOM 3667 O O . ARG A 1 466 ? -9.226 -52.957 37.432 1.00 30.34 466 ARG A O 1
ATOM 3674 N N . PRO A 1 467 ? -9.084 -53.066 39.682 1.00 45.62 467 PRO A N 1
ATOM 3675 C CA . PRO A 1 467 ? -9.205 -51.621 39.908 1.00 45.62 467 PRO A CA 1
ATOM 3676 C C . PRO A 1 467 ? -7.883 -50.864 40.124 1.00 45.62 467 PRO A C 1
ATOM 3678 O O . PRO A 1 467 ? -6.965 -51.363 40.770 1.00 45.62 467 PRO A O 1
ATOM 3681 N N . SER A 1 468 ? -7.844 -49.594 39.712 1.00 37.78 468 SER A N 1
ATOM 3682 C CA . SER A 1 468 ? -7.539 -48.427 40.577 1.00 37.78 468 SER A CA 1
ATOM 3683 C C . SER A 1 468 ? -7.598 -47.120 39.758 1.00 37.78 468 SER A C 1
ATOM 3685 O O . SER A 1 468 ? -7.333 -47.153 38.556 1.00 37.78 468 SER A O 1
ATOM 3687 N N . PRO A 1 469 ? -7.991 -45.972 40.349 1.00 44.75 469 PRO A N 1
ATOM 3688 C CA . PRO A 1 469 ? -8.192 -44.737 39.594 1.00 44.75 469 PRO A CA 1
ATOM 3689 C C . PRO A 1 469 ? -6.912 -43.894 39.493 1.00 44.75 469 PRO A C 1
ATOM 3691 O O . PRO A 1 469 ? -6.467 -43.297 40.472 1.00 44.75 469 PRO A O 1
ATOM 3694 N N . SER A 1 470 ? -6.365 -43.756 38.286 1.00 46.41 470 SER A N 1
ATOM 3695 C CA . SER A 1 470 ? -5.509 -42.611 37.956 1.00 46.41 470 SER A CA 1
ATOM 3696 C C . SER A 1 470 ? -6.363 -41.341 37.890 1.00 46.41 470 SER A C 1
ATOM 3698 O O . SER A 1 470 ? -7.388 -41.335 37.205 1.00 46.41 470 SER A O 1
ATOM 3700 N N . LEU A 1 471 ? -5.942 -40.263 38.559 1.00 51.72 471 LEU A N 1
ATOM 3701 C CA . LEU A 1 471 ? -6.589 -38.950 38.430 1.00 51.72 471 LEU A CA 1
ATOM 3702 C C . LEU A 1 471 ? -6.612 -38.508 36.949 1.00 51.72 471 LEU A C 1
ATOM 3704 O O . LEU A 1 471 ? -5.630 -38.744 36.242 1.00 51.72 471 LEU A O 1
ATOM 3708 N N . PRO A 1 472 ? -7.706 -37.890 36.461 1.00 50.44 472 PRO A N 1
ATOM 3709 C CA . PRO A 1 472 ? -7.868 -37.590 35.041 1.00 50.44 472 PRO A CA 1
ATOM 3710 C C . PRO A 1 472 ? -6.824 -36.574 34.561 1.00 50.44 472 PRO A C 1
ATOM 3712 O O . PRO A 1 472 ? -6.770 -35.446 35.039 1.00 50.44 472 PRO A O 1
ATOM 3715 N N . THR A 1 473 ? -6.025 -36.959 33.566 1.00 50.47 473 THR A N 1
ATOM 3716 C CA . THR A 1 473 ? -4.942 -36.142 32.979 1.00 50.47 473 THR A CA 1
ATOM 3717 C C . THR A 1 473 ? -5.430 -35.122 31.940 1.00 50.47 473 THR A C 1
ATOM 3719 O O . THR A 1 473 ? -4.649 -34.653 31.117 1.00 50.47 473 THR A O 1
ATOM 3722 N N . ALA A 1 474 ? -6.727 -34.816 31.931 1.00 49.88 474 ALA A N 1
ATOM 3723 C CA . ALA A 1 474 ? -7.364 -33.874 31.018 1.00 49.88 474 ALA A CA 1
ATOM 3724 C C . ALA A 1 474 ? -8.452 -33.098 31.773 1.00 49.88 474 ALA A C 1
ATOM 3726 O O . ALA A 1 474 ? -9.598 -33.543 31.875 1.00 49.88 474 ALA A O 1
ATOM 3727 N N . SER A 1 475 ? -8.066 -31.953 32.333 1.00 54.00 475 SER A N 1
ATOM 3728 C CA . SER A 1 475 ? -9.007 -30.942 32.807 1.00 54.00 475 SER A CA 1
ATOM 3729 C C . SER A 1 475 ? -9.615 -30.190 31.620 1.00 54.00 475 SER A C 1
ATOM 3731 O O . SER A 1 475 ? -9.026 -30.152 30.538 1.00 54.00 475 SER A O 1
ATOM 3733 N N . ASP A 1 476 ? -10.761 -29.549 31.829 1.00 55.72 476 ASP A N 1
ATOM 3734 C CA . ASP A 1 476 ? -11.246 -28.517 30.910 1.00 55.72 476 ASP A CA 1
ATOM 3735 C C . ASP A 1 476 ? -10.211 -27.369 30.801 1.00 55.72 476 ASP A C 1
ATOM 3737 O O . ASP A 1 476 ? -9.424 -27.137 31.728 1.00 55.72 476 ASP A O 1
ATOM 3741 N N . ALA A 1 477 ? -10.180 -26.685 29.656 1.00 55.16 477 ALA A N 1
ATOM 3742 C CA . ALA A 1 477 ? -9.253 -25.588 29.387 1.00 55.16 477 ALA A CA 1
ATOM 3743 C C . ALA A 1 477 ? -9.688 -24.285 30.077 1.00 55.16 477 ALA A C 1
ATOM 3745 O O . ALA A 1 477 ? -8.835 -23.558 30.588 1.00 55.16 477 ALA A O 1
ATOM 3746 N N . ASP A 1 478 ? -10.999 -24.027 30.136 1.00 53.00 478 ASP A N 1
ATOM 3747 C CA . ASP A 1 478 ? -11.557 -22.805 30.730 1.00 53.00 478 ASP A CA 1
ATOM 3748 C C . ASP A 1 478 ? -11.920 -23.000 32.214 1.00 53.00 478 ASP A C 1
ATOM 3750 O O . ASP A 1 478 ? -11.831 -22.069 33.015 1.00 53.00 478 ASP A O 1
ATOM 3754 N N . LEU A 1 479 ? -12.289 -24.226 32.611 1.00 72.44 479 LEU A N 1
ATOM 3755 C CA . LEU A 1 479 ? -12.691 -24.575 33.981 1.00 72.44 479 LEU A CA 1
ATOM 3756 C C . LEU A 1 479 ? -11.865 -25.760 34.523 1.00 72.44 479 LEU A C 1
ATOM 3758 O O . LEU A 1 479 ? -12.380 -26.871 34.633 1.00 72.44 479 LEU A O 1
ATOM 3762 N N . PRO A 1 480 ? -10.595 -25.561 34.931 1.00 66.00 480 PRO A N 1
ATOM 3763 C CA . PRO A 1 480 ? -9.647 -26.648 35.230 1.00 66.00 480 PRO A CA 1
ATOM 3764 C C . PRO A 1 480 ? -9.947 -27.476 36.500 1.00 66.00 480 PRO A C 1
ATOM 3766 O O . PRO A 1 480 ? -9.148 -28.322 36.904 1.00 66.00 480 PRO A O 1
ATOM 3769 N N . HIS A 1 481 ? -11.085 -27.242 37.153 1.00 70.81 481 HIS A N 1
ATOM 3770 C CA . HIS A 1 481 ? -11.650 -28.083 38.215 1.00 70.81 481 HIS A CA 1
ATOM 3771 C C . HIS A 1 481 ? -12.765 -29.019 37.701 1.00 70.81 481 HIS A C 1
ATOM 3773 O O . HIS A 1 481 ? -13.286 -29.846 38.451 1.00 70.81 481 HIS A O 1
ATOM 3779 N N . LEU A 1 482 ? -13.126 -28.935 36.419 1.00 76.56 482 LEU A N 1
ATOM 3780 C CA . LEU A 1 482 ? -14.041 -29.844 35.735 1.00 76.56 482 LEU A CA 1
ATOM 3781 C C . LEU A 1 482 ? -13.279 -30.761 34.778 1.00 76.56 482 LEU A C 1
ATOM 3783 O O . LEU A 1 482 ? -12.271 -30.387 34.177 1.00 76.56 482 LEU A O 1
ATOM 3787 N N . THR A 1 483 ? -13.783 -31.980 34.628 1.00 70.81 483 THR A N 1
ATOM 3788 C CA . THR A 1 483 ? -13.465 -32.845 33.487 1.00 70.81 483 THR A CA 1
ATOM 3789 C C . THR A 1 483 ? -14.384 -32.515 32.300 1.00 70.81 483 THR A C 1
ATOM 3791 O O . THR A 1 483 ? -15.474 -31.977 32.513 1.00 70.81 483 THR A O 1
ATOM 3794 N N . PRO A 1 484 ? -14.057 -32.945 31.066 1.00 67.88 484 PRO A N 1
ATOM 3795 C CA . PRO A 1 484 ? -14.985 -32.886 29.927 1.00 67.88 484 PRO A CA 1
ATOM 3796 C C . PRO A 1 484 ? -16.336 -33.595 30.168 1.00 67.88 484 PRO A C 1
ATOM 3798 O O . PRO A 1 484 ? -17.336 -33.275 29.533 1.00 67.88 484 PRO A O 1
ATOM 3801 N N . SER A 1 485 ? -16.394 -34.532 31.123 1.00 70.44 485 SER A N 1
ATOM 3802 C CA . SER A 1 485 ? -17.622 -35.178 31.615 1.00 70.44 485 SER A CA 1
ATOM 3803 C C . SER A 1 485 ? -18.375 -34.381 32.700 1.00 70.44 485 SER A C 1
ATOM 3805 O O . SER A 1 485 ? -19.280 -34.918 33.333 1.00 70.44 485 SER A O 1
ATOM 3807 N N . LYS A 1 486 ? -18.004 -33.115 32.942 1.00 73.00 486 LYS A N 1
ATOM 3808 C CA . LYS A 1 486 ? -18.541 -32.219 33.988 1.00 73.00 486 LYS A CA 1
ATOM 3809 C C . LYS A 1 486 ? -18.445 -32.763 35.422 1.00 73.00 486 LYS A C 1
ATOM 3811 O O . LYS A 1 486 ? -19.156 -32.296 36.309 1.00 73.00 486 LYS A O 1
ATOM 3816 N N . THR A 1 487 ? -17.550 -33.719 35.683 1.00 76.44 487 THR A N 1
ATOM 3817 C CA . THR A 1 487 ? -17.262 -34.164 37.055 1.00 76.44 487 THR A CA 1
ATOM 3818 C C . THR A 1 487 ? -16.253 -33.228 37.714 1.00 76.44 487 THR A C 1
ATOM 3820 O O . THR A 1 487 ? -15.255 -32.837 37.106 1.00 76.44 487 THR A O 1
ATOM 3823 N N . VAL A 1 488 ? -16.538 -32.854 38.961 1.00 77.88 488 VAL A N 1
ATOM 3824 C CA . VAL A 1 488 ? -15.725 -31.927 39.758 1.00 77.88 488 VAL A CA 1
ATOM 3825 C C . VAL A 1 488 ? -14.510 -32.652 40.341 1.00 77.88 488 VAL A C 1
ATOM 3827 O O . VAL A 1 488 ? -14.637 -33.754 40.873 1.00 77.88 488 VAL A O 1
ATOM 3830 N N . HIS A 1 489 ? -13.340 -32.021 40.274 1.00 78.94 489 HIS A N 1
ATOM 3831 C CA . HIS A 1 489 ? -12.097 -32.491 40.883 1.00 78.94 489 HIS A CA 1
ATOM 3832 C C . HIS A 1 489 ? -11.230 -31.309 41.345 1.00 78.94 489 HIS A C 1
ATOM 3834 O O . HIS A 1 489 ? -11.366 -30.189 40.855 1.00 78.94 489 HIS A O 1
ATOM 3840 N N . MET A 1 490 ? -10.321 -31.544 42.296 1.00 78.25 490 MET A N 1
ATOM 3841 C CA . MET A 1 490 ? -9.341 -30.533 42.703 1.00 78.25 490 MET A CA 1
ATOM 3842 C C . MET A 1 490 ? -8.230 -30.440 41.648 1.00 78.25 490 MET A C 1
ATOM 3844 O O . MET A 1 490 ? -7.594 -31.445 41.324 1.00 78.25 490 MET A O 1
ATOM 3848 N N . THR A 1 491 ? -7.976 -29.237 41.130 1.00 75.69 491 THR A N 1
ATOM 3849 C CA . THR A 1 491 ? -6.934 -28.990 40.123 1.00 75.69 491 THR A CA 1
ATOM 3850 C C . THR A 1 491 ? -5.552 -29.351 40.665 1.00 75.69 491 THR A C 1
ATOM 3852 O O . THR A 1 491 ? -5.168 -28.909 41.752 1.00 75.69 491 THR A O 1
ATOM 3855 N N . GLN A 1 492 ? -4.770 -30.115 39.899 1.00 75.88 492 GLN A N 1
ATOM 3856 C CA . GLN A 1 492 ? -3.393 -30.433 40.279 1.00 75.88 492 GLN A CA 1
ATOM 3857 C C . GLN A 1 492 ? -2.485 -29.195 40.169 1.00 75.88 492 GLN A C 1
ATOM 3859 O O . GLN A 1 492 ? -2.583 -28.394 39.237 1.00 75.88 492 GLN A O 1
ATOM 3864 N N . ILE A 1 493 ? -1.588 -29.035 41.145 1.00 76.56 493 ILE A N 1
ATOM 3865 C CA . ILE A 1 493 ? -0.609 -27.931 41.216 1.00 76.56 493 ILE A CA 1
ATOM 3866 C C . ILE A 1 493 ? 0.838 -28.423 41.360 1.00 76.56 493 ILE A C 1
ATOM 3868 O O . ILE A 1 493 ? 1.752 -27.623 41.531 1.00 76.56 493 ILE A O 1
ATOM 3872 N N . THR A 1 494 ? 1.056 -29.736 41.268 1.00 74.44 494 THR A N 1
ATOM 3873 C CA . THR A 1 494 ? 2.357 -30.413 41.377 1.00 74.44 494 THR A CA 1
ATOM 3874 C C . THR A 1 494 ? 3.376 -29.919 40.352 1.00 74.44 494 THR A C 1
ATOM 3876 O O . THR A 1 494 ? 4.532 -29.724 40.711 1.00 74.44 494 THR A O 1
ATOM 3879 N N . GLU A 1 495 ? 2.959 -29.653 39.115 1.00 71.44 495 GLU A N 1
ATOM 3880 C CA . GLU A 1 495 ? 3.848 -29.206 38.028 1.00 71.44 495 GLU A CA 1
ATOM 3881 C C . GLU A 1 495 ? 4.103 -27.685 38.011 1.00 71.44 495 GLU A C 1
ATOM 3883 O O . GLU A 1 495 ? 4.934 -27.200 37.245 1.00 71.44 495 GLU A O 1
ATOM 3888 N N . LYS A 1 496 ? 3.406 -26.906 38.850 1.00 79.00 496 LYS A N 1
ATOM 3889 C CA . LYS A 1 496 ? 3.554 -25.443 38.889 1.00 79.00 496 LYS A CA 1
ATOM 3890 C C . LYS A 1 496 ? 4.776 -25.045 39.736 1.00 79.00 496 LYS A C 1
ATOM 3892 O O . LYS A 1 496 ? 4.963 -25.609 40.815 1.00 79.00 496 LYS A O 1
ATOM 3897 N N . PRO A 1 497 ? 5.589 -24.059 39.310 1.00 77.25 497 PRO A N 1
ATOM 3898 C CA . PRO A 1 497 ? 6.719 -23.578 40.100 1.00 77.25 497 PRO A CA 1
ATOM 3899 C C . PRO A 1 497 ? 6.258 -22.817 41.350 1.00 77.25 497 PRO A C 1
ATOM 3901 O O . PRO A 1 497 ? 5.218 -22.151 41.354 1.00 77.25 497 PRO A O 1
ATOM 3904 N N . GLU A 1 498 ? 7.064 -22.885 42.407 1.00 81.62 498 GLU A N 1
ATOM 3905 C CA . GLU A 1 498 ? 6.859 -22.110 43.631 1.00 81.62 498 GLU A CA 1
ATOM 3906 C C . GLU A 1 498 ? 7.342 -20.673 43.442 1.00 81.62 498 GLU A C 1
ATOM 3908 O O . GLU A 1 498 ? 8.471 -20.425 43.020 1.00 81.62 498 GLU A O 1
ATOM 3913 N N . THR A 1 499 ? 6.472 -19.712 43.747 1.00 78.75 499 THR A N 1
ATOM 3914 C CA . THR A 1 499 ? 6.760 -18.282 43.608 1.00 78.75 499 THR A CA 1
ATOM 3915 C C . THR A 1 499 ? 6.223 -17.513 44.809 1.00 78.75 499 THR A C 1
ATOM 3917 O O . THR A 1 499 ? 5.219 -17.906 45.407 1.00 78.75 499 THR A O 1
ATOM 3920 N N . LYS A 1 500 ? 6.841 -16.371 45.137 1.00 79.25 500 LYS A N 1
ATOM 3921 C CA . LYS A 1 500 ? 6.250 -15.407 46.075 1.00 79.25 500 LYS A CA 1
ATOM 3922 C C . LYS A 1 500 ? 5.017 -14.769 45.431 1.00 79.25 500 LYS A C 1
ATOM 3924 O O . LYS A 1 500 ? 5.084 -14.351 44.276 1.00 79.25 500 LYS A O 1
ATOM 3929 N N . ARG A 1 501 ? 3.906 -14.704 46.164 1.00 80.31 501 ARG A N 1
ATOM 3930 C CA . ARG A 1 501 ? 2.613 -14.178 45.698 1.00 80.31 501 ARG A CA 1
ATOM 3931 C C . ARG A 1 501 ? 2.011 -13.253 46.752 1.00 80.31 501 ARG A C 1
ATOM 3933 O O . ARG A 1 501 ? 2.320 -13.376 47.938 1.00 80.31 501 ARG A O 1
ATOM 3940 N N . LEU A 1 502 ? 1.189 -12.315 46.297 1.00 82.06 502 LEU A N 1
ATOM 3941 C CA . LEU A 1 502 ? 0.506 -11.304 47.101 1.00 82.06 502 LEU A CA 1
ATOM 3942 C C . LEU A 1 502 ? -0.832 -10.996 46.424 1.00 82.06 502 LEU A C 1
ATOM 3944 O O . LEU A 1 502 ? -0.846 -10.746 45.219 1.00 82.06 502 LEU A O 1
ATOM 3948 N N . ALA A 1 503 ? -1.917 -10.988 47.190 1.00 79.00 503 ALA A N 1
ATOM 3949 C CA . ALA A 1 503 ? -3.233 -10.537 46.752 1.00 79.00 503 ALA A CA 1
ATOM 3950 C C . ALA A 1 503 ? -3.825 -9.580 47.792 1.00 79.00 503 ALA A C 1
ATOM 3952 O O . ALA A 1 503 ? -3.591 -9.749 48.990 1.00 79.00 503 ALA A O 1
ATOM 3953 N N . THR A 1 504 ? -4.599 -8.601 47.329 1.00 80.94 504 THR A N 1
ATOM 3954 C CA . THR A 1 504 ? -5.269 -7.603 48.170 1.00 80.94 504 THR A CA 1
ATOM 3955 C C . THR A 1 504 ? -6.727 -7.490 47.741 1.00 80.94 504 THR A C 1
ATOM 3957 O O . THR A 1 504 ? -7.007 -7.371 46.548 1.00 80.94 504 THR A O 1
ATOM 3960 N N . ALA A 1 505 ? -7.647 -7.516 48.703 1.00 83.75 505 ALA A N 1
ATOM 3961 C CA . ALA A 1 505 ? -9.077 -7.335 48.476 1.00 83.75 505 ALA A CA 1
ATOM 3962 C C . ALA A 1 505 ? -9.636 -6.264 49.420 1.00 83.75 505 ALA A C 1
ATOM 3964 O O . ALA A 1 505 ? -9.244 -6.204 50.588 1.00 83.75 505 ALA A O 1
ATOM 3965 N N . ALA A 1 506 ? -10.562 -5.445 48.932 1.00 84.81 506 ALA A N 1
ATOM 3966 C CA . ALA A 1 506 ? -11.193 -4.365 49.684 1.00 84.81 506 ALA A CA 1
ATOM 3967 C C . ALA A 1 506 ? -12.723 -4.478 49.640 1.00 84.81 506 ALA A C 1
ATOM 3969 O O . ALA A 1 506 ? -13.277 -4.998 48.676 1.00 84.81 506 ALA A O 1
ATOM 3970 N N . CYS A 1 507 ? -13.402 -3.988 50.676 1.00 84.44 507 CYS A N 1
ATOM 3971 C CA . CYS A 1 507 ? -14.842 -3.734 50.660 1.00 84.44 507 CYS A CA 1
ATOM 3972 C C . CYS A 1 507 ? -15.207 -2.618 51.642 1.00 84.44 507 CYS A C 1
ATOM 3974 O O . CYS A 1 507 ? -14.498 -2.381 52.623 1.00 84.44 507 CYS A O 1
ATOM 3976 N N . THR A 1 508 ? -16.362 -1.987 51.439 1.00 86.50 508 THR A N 1
ATOM 3977 C CA . THR A 1 508 ? -16.939 -1.061 52.422 1.00 86.50 508 THR A CA 1
ATOM 3978 C C . THR A 1 508 ? -18.125 -1.701 53.145 1.00 86.50 508 THR A C 1
ATOM 3980 O O . THR A 1 508 ? -18.930 -2.392 52.531 1.00 86.50 508 THR A O 1
ATOM 3983 N N . VAL A 1 509 ? -18.260 -1.442 54.446 1.00 89.56 509 VAL A N 1
ATOM 3984 C CA . VAL A 1 509 ? -19.495 -1.660 55.210 1.00 89.56 509 VAL A CA 1
ATOM 3985 C C . VAL A 1 509 ? -20.156 -0.299 55.430 1.00 89.56 509 VAL A C 1
ATOM 3987 O O . VAL A 1 509 ? -19.694 0.487 56.258 1.00 89.56 509 VAL A O 1
ATOM 3990 N N . ALA A 1 510 ? -21.196 0.008 54.660 1.00 87.44 510 ALA A N 1
ATOM 3991 C CA . ALA A 1 510 ? -21.958 1.249 54.760 1.00 87.44 510 ALA A CA 1
ATOM 3992 C C . ALA A 1 510 ? -22.988 1.180 55.901 1.00 87.44 510 ALA A C 1
ATOM 3994 O O . ALA A 1 510 ? -23.616 0.140 56.118 1.00 87.44 510 ALA A O 1
ATOM 3995 N N . PHE A 1 511 ? -23.180 2.287 56.624 1.00 89.94 511 PHE A N 1
ATOM 3996 C CA . PHE A 1 511 ? -24.179 2.389 57.692 1.00 89.94 511 PHE A CA 1
ATOM 3997 C C . PHE A 1 511 ? -25.513 2.948 57.170 1.00 89.94 511 PHE A C 1
ATOM 3999 O O . PHE A 1 511 ? -25.534 3.794 56.281 1.00 89.94 511 PHE A O 1
ATOM 4006 N N . SER A 1 512 ? -26.633 2.504 57.752 1.00 86.25 512 SER A N 1
ATOM 4007 C CA . SER A 1 512 ? -27.991 2.980 57.428 1.00 86.25 512 SER A CA 1
ATOM 4008 C C . SER A 1 512 ? -28.522 4.049 58.388 1.00 86.25 512 SER A C 1
ATOM 4010 O O . SER A 1 512 ? -29.609 4.581 58.187 1.00 86.25 512 SER A O 1
ATOM 4012 N N . ASN A 1 513 ? -27.769 4.373 59.440 1.00 86.94 513 ASN A N 1
ATOM 4013 C CA . ASN A 1 513 ? -28.024 5.505 60.330 1.00 86.94 513 ASN A CA 1
ATOM 4014 C C . ASN A 1 513 ? -26.697 5.965 60.977 1.00 86.94 513 ASN A C 1
ATOM 4016 O O . ASN A 1 513 ? -25.763 5.169 61.045 1.00 86.94 513 ASN A O 1
ATOM 4020 N N . PRO A 1 514 ? -26.567 7.206 61.485 1.00 85.69 514 PRO A N 1
ATOM 4021 C CA . PRO A 1 514 ? -25.271 7.748 61.925 1.00 85.69 514 PRO A CA 1
ATOM 4022 C C . PRO A 1 514 ? -24.756 7.183 63.265 1.00 85.69 514 PRO A C 1
ATOM 4024 O O . PRO A 1 514 ? -23.637 7.484 63.689 1.00 85.69 514 PRO A O 1
ATOM 4027 N N . ARG A 1 515 ? -25.550 6.366 63.971 1.00 85.75 515 ARG A N 1
ATOM 4028 C CA . ARG A 1 515 ? -25.261 5.948 65.351 1.00 85.75 515 ARG A CA 1
ATOM 4029 C C . ARG A 1 515 ? -24.048 5.014 65.507 1.00 85.75 515 ARG A C 1
ATOM 4031 O O . ARG A 1 515 ? -23.322 5.210 66.484 1.00 85.75 515 ARG A O 1
ATOM 4038 N N . PRO A 1 516 ? -23.766 4.038 64.613 1.00 86.69 516 PRO A N 1
ATOM 4039 C CA . PRO A 1 516 ? -22.528 3.260 64.669 1.00 86.69 516 PRO A CA 1
ATOM 4040 C C . PRO A 1 516 ? -21.298 4.155 64.504 1.00 86.69 516 PRO A C 1
ATOM 4042 O O . PRO A 1 516 ? -20.369 4.068 65.306 1.00 86.69 516 PRO A O 1
ATOM 4045 N N . TRP A 1 517 ? -21.327 5.067 63.527 1.00 87.94 517 TRP A N 1
ATOM 4046 C CA . TRP A 1 517 ? -20.231 5.997 63.260 1.00 87.94 517 TRP A CA 1
ATOM 4047 C C . TRP A 1 517 ? -19.930 6.894 64.466 1.00 87.94 517 TRP A C 1
ATOM 4049 O O . TRP A 1 517 ? -18.775 7.019 64.872 1.00 87.94 517 TRP A O 1
ATOM 4059 N N . GLU A 1 518 ? -20.963 7.448 65.111 1.00 85.25 518 GLU A N 1
ATOM 4060 C CA . GLU A 1 518 ? -20.794 8.230 66.340 1.00 85.25 518 GLU A CA 1
ATOM 4061 C C . GLU A 1 518 ? -20.160 7.435 67.490 1.00 85.25 518 GLU A C 1
ATOM 4063 O O . GLU A 1 518 ? -19.298 7.972 68.186 1.00 85.25 518 GLU A O 1
ATOM 4068 N N . ILE A 1 519 ? -20.583 6.186 67.716 1.00 85.31 519 ILE A N 1
ATOM 4069 C CA . ILE A 1 519 ? -20.066 5.330 68.799 1.00 85.31 519 ILE A CA 1
ATOM 4070 C C . ILE A 1 519 ? -18.588 4.999 68.556 1.00 85.31 519 ILE A C 1
ATOM 4072 O O . ILE A 1 519 ? -17.760 5.170 69.455 1.00 85.31 519 ILE A O 1
ATOM 4076 N N . LEU A 1 520 ? -18.252 4.601 67.325 1.00 86.44 520 LEU A N 1
ATOM 4077 C CA . LEU A 1 520 ? -16.888 4.263 66.919 1.00 86.44 520 LEU A CA 1
ATOM 4078 C C . LEU A 1 520 ? -15.960 5.483 66.992 1.00 86.44 520 LEU A C 1
ATOM 4080 O O . LEU A 1 520 ? -14.876 5.385 67.564 1.00 86.44 520 LEU A O 1
ATOM 4084 N N . ARG A 1 521 ? -16.396 6.655 66.505 1.00 85.06 521 ARG A N 1
ATOM 4085 C CA . ARG A 1 521 ? -15.602 7.897 66.571 1.00 85.06 521 ARG A CA 1
ATOM 4086 C C . ARG A 1 521 ? -15.378 8.385 68.007 1.00 85.06 521 ARG A C 1
ATOM 4088 O O . ARG A 1 521 ? -14.348 8.988 68.290 1.00 85.06 521 ARG A O 1
ATOM 4095 N N . LYS A 1 522 ? -16.313 8.117 68.925 1.00 80.81 522 LYS A N 1
ATOM 4096 C CA . LYS A 1 522 ? -16.176 8.429 70.363 1.00 80.81 522 LYS A CA 1
ATOM 4097 C C . LYS A 1 522 ? -15.300 7.423 71.125 1.00 80.81 522 LYS A C 1
ATOM 4099 O O . LYS A 1 522 ? -15.126 7.587 72.330 1.00 80.81 522 LYS A O 1
ATOM 4104 N N . GLY A 1 523 ? -14.775 6.386 70.464 1.00 67.62 523 GLY A N 1
ATOM 4105 C CA . GLY A 1 523 ? -13.947 5.354 71.095 1.00 67.62 523 GLY A CA 1
ATOM 4106 C C . GLY A 1 523 ? -14.697 4.486 72.112 1.00 67.62 523 GLY A C 1
ATOM 4107 O O . GLY A 1 523 ? -14.067 3.849 72.955 1.00 67.62 523 GLY A O 1
ATOM 4108 N N . GLN A 1 524 ? -16.035 4.464 72.071 1.00 63.59 524 GLN A N 1
ATOM 4109 C CA . GLN A 1 524 ? -16.826 3.640 72.980 1.00 63.59 524 GLN A CA 1
ATOM 4110 C C . GLN A 1 524 ? -16.829 2.188 72.499 1.00 63.59 524 GLN A C 1
ATOM 4112 O O . GLN A 1 524 ? -17.319 1.876 71.412 1.00 63.59 524 GLN A O 1
ATOM 4117 N N . THR A 1 525 ? -16.305 1.286 73.328 1.00 61.47 525 THR A N 1
ATOM 4118 C CA . THR A 1 525 ? -16.392 -0.156 73.092 1.00 61.47 525 THR A CA 1
ATOM 4119 C C . THR A 1 525 ? -17.846 -0.618 73.109 1.00 61.47 525 THR A C 1
ATOM 4121 O O . THR A 1 525 ? -18.669 -0.161 73.905 1.00 61.47 525 THR A O 1
ATOM 4124 N N . THR A 1 526 ? -18.179 -1.557 72.225 1.00 69.44 526 THR A N 1
ATOM 4125 C CA . THR A 1 526 ? -19.491 -2.211 72.254 1.00 69.44 526 THR A CA 1
ATOM 4126 C C . THR A 1 526 ? -19.561 -3.188 73.431 1.00 69.44 526 THR A C 1
ATOM 4128 O O . THR A 1 526 ? -18.532 -3.617 73.955 1.00 69.44 526 THR A O 1
ATOM 4131 N N . HIS A 1 527 ? -20.759 -3.664 73.786 1.00 67.38 527 HIS A N 1
ATOM 4132 C CA . HIS A 1 527 ? -20.912 -4.783 74.732 1.00 67.38 527 HIS A CA 1
ATOM 4133 C C . HIS A 1 527 ? -20.216 -6.089 74.280 1.00 67.38 527 HIS A C 1
ATOM 4135 O O . HIS A 1 527 ? -20.098 -7.014 75.079 1.00 67.38 527 HIS A O 1
ATOM 4141 N N . LYS A 1 528 ? -19.756 -6.174 73.022 1.00 69.62 528 LYS A N 1
ATOM 4142 C CA . LYS A 1 528 ? -18.963 -7.284 72.472 1.00 69.62 528 LYS A CA 1
ATOM 4143 C C . LYS A 1 528 ? -17.454 -6.983 72.374 1.00 69.62 528 LYS A C 1
ATOM 4145 O O . LYS A 1 528 ? -16.697 -7.857 71.967 1.00 69.62 528 LYS A O 1
ATOM 4150 N N . GLY A 1 529 ? -17.010 -5.779 72.751 1.00 79.94 529 GLY A N 1
ATOM 4151 C CA . GLY A 1 529 ? -15.613 -5.334 72.693 1.00 79.94 529 GLY A CA 1
ATOM 4152 C C . GLY A 1 529 ? -15.334 -4.253 71.639 1.00 79.94 529 GLY A C 1
ATOM 4153 O O . GLY A 1 529 ? -16.245 -3.564 71.166 1.00 79.94 529 GLY A O 1
ATOM 4154 N N . ASP A 1 530 ? -14.051 -4.090 71.302 1.00 86.62 530 ASP A N 1
ATOM 4155 C CA . ASP A 1 530 ? -13.580 -3.205 70.230 1.00 86.62 530 ASP A CA 1
ATOM 4156 C C . ASP A 1 530 ? -13.803 -3.836 68.848 1.00 86.62 530 ASP A C 1
ATOM 4158 O O . ASP A 1 530 ? -13.256 -4.894 68.530 1.00 86.62 530 ASP A O 1
ATOM 4162 N N . VAL A 1 531 ? -14.569 -3.146 68.004 1.00 88.75 531 VAL A N 1
ATOM 4163 C CA . VAL A 1 531 ? -14.903 -3.595 66.649 1.00 88.75 531 VAL A CA 1
ATOM 4164 C C . VAL A 1 531 ? -13.668 -3.636 65.747 1.00 88.75 531 VAL A C 1
ATOM 4166 O O . VAL A 1 531 ? -13.549 -4.556 64.940 1.00 88.75 531 VAL A O 1
ATOM 4169 N N . PHE A 1 532 ? -12.728 -2.694 65.893 1.00 90.81 532 PHE A N 1
ATOM 4170 C CA . PHE A 1 532 ? -11.558 -2.609 65.017 1.00 90.81 532 PHE A CA 1
ATOM 4171 C C . PHE A 1 532 ? -10.623 -3.805 65.225 1.00 90.81 532 PHE A C 1
ATOM 4173 O O . PHE A 1 532 ? -10.303 -4.513 64.270 1.00 90.81 532 PHE A O 1
ATOM 4180 N N . SER A 1 533 ? -10.221 -4.083 66.468 1.00 90.12 533 SER A N 1
ATOM 4181 C CA . SER A 1 533 ? -9.334 -5.208 66.788 1.00 90.12 533 SER A CA 1
ATOM 4182 C C . SER A 1 533 ? -9.990 -6.561 66.511 1.00 90.12 533 SER A C 1
ATOM 4184 O O . SER A 1 533 ? -9.351 -7.442 65.933 1.00 90.12 533 SER A O 1
ATOM 4186 N N . VAL A 1 534 ? -11.271 -6.732 66.866 1.00 91.06 534 VAL A N 1
ATOM 4187 C CA . VAL A 1 534 ? -11.986 -8.003 66.660 1.00 91.06 534 VAL A CA 1
ATOM 4188 C C . VAL A 1 534 ? -12.183 -8.294 65.167 1.00 91.06 534 VAL A C 1
ATOM 4190 O O . VAL A 1 534 ? -11.922 -9.419 64.743 1.00 91.06 534 VAL A O 1
ATOM 4193 N N . ALA A 1 535 ? -12.531 -7.298 64.342 1.00 92.81 535 ALA A N 1
ATOM 4194 C CA . ALA A 1 535 ? -12.641 -7.477 62.891 1.00 92.81 535 ALA A CA 1
ATOM 4195 C C . ALA A 1 535 ? -11.292 -7.817 62.228 1.00 92.81 535 ALA A C 1
ATOM 4197 O O . ALA A 1 535 ? -11.233 -8.721 61.393 1.00 92.81 535 ALA A O 1
ATOM 4198 N N . ARG A 1 536 ? -10.191 -7.165 62.636 1.00 93.81 536 ARG A N 1
ATOM 4199 C CA . ARG A 1 536 ? -8.838 -7.472 62.127 1.00 93.81 536 ARG A CA 1
ATOM 4200 C C . ARG A 1 536 ? -8.414 -8.904 62.464 1.00 93.81 536 ARG A C 1
ATOM 4202 O O . ARG A 1 536 ? -7.950 -9.628 61.584 1.00 93.81 536 ARG A O 1
ATOM 4209 N N . ILE A 1 537 ? -8.623 -9.344 63.709 1.00 93.81 537 ILE A N 1
ATOM 4210 C CA . ILE A 1 537 ? -8.339 -10.726 64.135 1.00 93.81 537 ILE A CA 1
ATOM 4211 C C . ILE A 1 537 ? -9.205 -11.721 63.351 1.00 93.81 537 ILE A C 1
ATOM 4213 O O . ILE A 1 537 ? -8.683 -12.723 62.861 1.00 93.81 537 ILE A O 1
ATOM 4217 N N . ALA A 1 538 ? -10.499 -11.436 63.176 1.00 94.19 538 ALA A N 1
ATOM 4218 C CA . ALA A 1 538 ? -11.404 -12.294 62.419 1.00 94.19 538 ALA A CA 1
ATOM 4219 C C . ALA A 1 538 ? -10.982 -12.445 60.949 1.00 94.19 538 ALA A C 1
ATOM 4221 O O . ALA A 1 538 ? -10.950 -13.569 60.454 1.00 94.19 538 ALA A O 1
ATOM 4222 N N . GLY A 1 539 ? -10.567 -11.365 60.276 1.00 94.44 539 GLY A N 1
ATOM 4223 C CA . GLY A 1 539 ? -10.022 -11.434 58.914 1.00 94.44 539 GLY A CA 1
ATOM 4224 C C . GLY A 1 539 ? -8.742 -12.277 58.822 1.00 94.44 539 GLY A C 1
ATOM 4225 O O . GLY A 1 539 ? -8.627 -13.143 57.954 1.00 94.44 539 GLY A O 1
ATOM 4226 N N . ILE A 1 540 ? -7.810 -12.116 59.771 1.00 93.62 540 ILE A N 1
ATOM 4227 C CA . ILE A 1 540 ? -6.580 -12.931 59.848 1.00 93.62 540 ILE A CA 1
ATOM 4228 C C . ILE A 1 540 ? -6.899 -14.418 60.093 1.00 93.62 540 ILE A C 1
ATOM 4230 O O . ILE A 1 540 ? -6.216 -15.297 59.560 1.00 93.62 540 ILE A O 1
ATOM 4234 N N . MET A 1 541 ? -7.924 -14.723 60.893 1.00 93.50 541 MET A N 1
ATOM 4235 C CA . MET A 1 541 ? -8.385 -16.096 61.120 1.00 93.50 541 MET A CA 1
ATOM 4236 C C . MET A 1 541 ? -9.123 -16.674 59.907 1.00 93.50 541 MET A C 1
ATOM 4238 O O . MET A 1 541 ? -8.942 -17.853 59.610 1.00 93.50 541 MET A O 1
ATOM 4242 N N . ALA A 1 542 ? -9.904 -15.862 59.194 1.00 93.69 542 ALA A N 1
ATOM 4243 C CA . ALA A 1 542 ? -10.631 -16.267 57.997 1.00 93.69 542 ALA A CA 1
ATOM 4244 C C . ALA A 1 542 ? -9.669 -16.621 56.848 1.00 93.69 542 ALA A C 1
ATOM 4246 O O . ALA A 1 542 ? -9.782 -17.718 56.307 1.00 93.69 542 ALA A O 1
ATOM 4247 N N . ALA A 1 543 ? -8.643 -15.797 56.576 1.00 92.44 543 ALA A N 1
ATOM 4248 C CA . ALA A 1 543 ? -7.567 -16.123 55.621 1.00 92.44 543 ALA A CA 1
ATOM 4249 C C . ALA A 1 543 ? -6.967 -17.518 55.858 1.00 92.44 543 ALA A C 1
ATOM 4251 O O . ALA A 1 543 ? -6.798 -18.302 54.926 1.00 92.44 543 ALA A O 1
ATOM 4252 N N . LYS A 1 544 ? -6.668 -17.847 57.122 1.00 91.62 544 LYS A N 1
ATOM 4253 C CA . LYS A 1 544 ? -6.059 -19.129 57.517 1.00 91.62 544 LYS A CA 1
ATOM 4254 C C . LYS A 1 544 ? -7.010 -20.327 57.417 1.00 91.62 544 LYS A C 1
ATOM 4256 O O . LYS A 1 544 ? -6.533 -21.456 57.467 1.00 91.62 544 LYS A O 1
ATOM 4261 N N . LYS A 1 545 ? -8.318 -20.088 57.291 1.00 91.44 545 LYS A N 1
ATOM 4262 C CA . LYS A 1 545 ? -9.379 -21.104 57.195 1.00 91.44 545 LYS A CA 1
ATOM 4263 C C . LYS A 1 545 ? -10.058 -21.160 55.826 1.00 91.44 545 LYS A C 1
ATOM 4265 O O . LYS A 1 545 ? -11.011 -21.909 55.655 1.00 91.44 545 LYS A O 1
ATOM 4270 N N . THR A 1 546 ? -9.566 -20.419 54.837 1.00 91.69 546 THR A N 1
ATOM 4271 C CA . THR A 1 546 ? -10.079 -20.434 53.457 1.00 91.69 546 THR A CA 1
ATOM 4272 C C . THR A 1 546 ? -10.344 -21.846 52.900 1.00 91.69 546 THR A C 1
ATOM 4274 O O . THR A 1 546 ? -11.463 -22.065 52.442 1.00 91.69 546 THR A O 1
ATOM 4277 N N . PRO A 1 547 ? -9.434 -22.844 53.005 1.00 88.94 547 PRO A N 1
ATOM 4278 C CA . PRO A 1 547 ? -9.713 -24.210 52.537 1.00 88.94 547 PRO A CA 1
ATOM 4279 C C . PRO A 1 547 ? -10.710 -25.010 53.401 1.00 88.94 547 PRO A C 1
ATOM 4281 O O . PRO A 1 547 ? -11.226 -26.019 52.927 1.00 88.94 547 PRO A O 1
ATOM 4284 N N . ASP A 1 548 ? -11.016 -24.574 54.630 1.00 88.06 548 ASP A N 1
ATOM 4285 C CA . ASP A 1 548 ? -12.090 -25.153 55.458 1.00 88.06 548 ASP A CA 1
ATOM 4286 C C . ASP A 1 548 ? -13.475 -24.599 55.056 1.00 88.06 548 ASP A C 1
ATOM 4288 O O . ASP A 1 548 ? -14.504 -25.214 55.332 1.00 88.06 548 ASP A O 1
ATOM 4292 N N . ILE A 1 549 ? -13.500 -23.404 54.451 1.00 87.00 549 ILE A N 1
ATOM 4293 C CA . ILE A 1 549 ? -14.706 -22.622 54.129 1.00 87.00 549 ILE A CA 1
ATOM 4294 C C . ILE A 1 549 ? -15.096 -22.781 52.652 1.00 87.00 549 ILE A C 1
ATOM 4296 O O . ILE A 1 549 ? -16.281 -22.854 52.328 1.00 87.00 549 ILE A O 1
ATOM 4300 N N . ILE A 1 550 ? -14.109 -22.824 51.753 1.00 84.94 550 ILE A N 1
ATOM 4301 C CA . ILE A 1 550 ? -14.292 -22.809 50.299 1.00 84.94 550 ILE A CA 1
ATOM 4302 C C . ILE A 1 550 ? -13.825 -24.151 49.709 1.00 84.94 550 ILE A C 1
ATOM 4304 O O . ILE A 1 550 ? -12.628 -24.453 49.737 1.00 84.94 550 ILE A O 1
ATOM 4308 N N . PRO A 1 551 ? -14.736 -24.965 49.139 1.00 81.44 551 PRO A N 1
ATOM 4309 C CA . PRO A 1 551 ? -14.372 -26.220 48.491 1.00 81.44 551 PRO A CA 1
ATOM 4310 C C . PRO A 1 551 ? -13.346 -26.036 47.365 1.00 81.44 551 PRO A C 1
ATOM 4312 O O . PRO A 1 551 ? -13.375 -25.051 46.634 1.00 81.44 551 PRO A O 1
ATOM 4315 N N . LEU A 1 552 ? -12.489 -27.044 47.177 1.00 81.56 552 LEU A N 1
ATOM 4316 C CA . LEU A 1 552 ? -11.444 -27.123 46.140 1.00 81.56 552 LEU A CA 1
ATOM 4317 C C . LEU A 1 552 ? -10.263 -26.141 46.284 1.00 81.56 552 LEU A C 1
ATOM 4319 O O . LEU A 1 552 ? -9.279 -26.313 45.562 1.00 81.56 552 LEU A O 1
ATOM 4323 N N . CYS A 1 553 ? -10.289 -25.195 47.230 1.00 84.25 553 CYS A N 1
ATOM 4324 C CA . CYS A 1 553 ? -9.081 -24.485 47.663 1.00 84.25 553 CYS A CA 1
ATOM 4325 C C . CYS A 1 553 ? -8.041 -25.481 48.208 1.00 84.25 553 CYS A C 1
ATOM 4327 O O . CYS A 1 553 ? -8.384 -26.462 48.873 1.00 84.25 553 CYS A O 1
ATOM 4329 N N . HIS A 1 554 ? -6.757 -25.251 47.922 1.00 83.44 554 HIS A N 1
ATOM 4330 C CA . HIS A 1 554 ? -5.691 -26.169 48.332 1.00 83.44 554 HIS A CA 1
ATOM 4331 C C . HIS A 1 554 ? -5.409 -26.045 49.840 1.00 83.44 554 HIS A C 1
ATOM 4333 O O . HIS A 1 554 ? -5.009 -24.971 50.293 1.00 83.44 554 HIS A O 1
ATOM 4339 N N . PRO A 1 555 ? -5.562 -27.118 50.640 1.00 79.94 555 PRO A N 1
ATOM 4340 C CA . PRO A 1 555 ? -5.207 -27.075 52.052 1.00 79.94 555 PRO A CA 1
ATOM 4341 C C . PRO A 1 555 ? -3.690 -26.923 52.221 1.00 79.94 555 PRO A C 1
ATOM 4343 O O . PRO A 1 555 ? -2.906 -27.529 51.490 1.00 79.94 555 PRO A O 1
ATOM 4346 N N . GLY A 1 556 ? -3.268 -26.134 53.212 1.00 70.81 556 GLY A N 1
ATOM 4347 C CA . GLY A 1 556 ? -1.850 -25.981 53.553 1.00 70.81 556 GLY A CA 1
ATOM 4348 C C . GLY A 1 556 ? -1.042 -25.047 52.643 1.00 70.81 556 GLY A C 1
ATOM 4349 O O . GLY A 1 556 ? 0.178 -25.191 52.576 1.00 70.81 556 GLY A O 1
ATOM 4350 N N . ILE A 1 557 ? -1.673 -24.077 51.965 1.00 80.56 557 ILE A N 1
ATOM 4351 C CA . ILE A 1 557 ? -0.939 -22.969 51.327 1.00 80.56 557 ILE A CA 1
ATOM 4352 C C . ILE A 1 557 ? -0.058 -22.277 52.381 1.00 80.56 557 ILE A C 1
ATOM 4354 O O . ILE A 1 557 ? -0.535 -21.868 53.440 1.00 80.56 557 ILE A O 1
ATOM 4358 N N . GLY A 1 558 ? 1.237 -22.137 52.082 1.00 81.19 558 GLY A N 1
ATOM 4359 C CA . GLY A 1 558 ? 2.234 -21.522 52.962 1.00 81.19 558 GLY A CA 1
ATOM 4360 C C . GLY A 1 558 ? 2.080 -20.004 53.062 1.00 81.19 558 GLY A C 1
ATOM 4361 O O . GLY A 1 558 ? 2.891 -19.263 52.504 1.00 81.19 558 GLY A O 1
ATOM 4362 N N . ILE A 1 559 ? 1.028 -19.542 53.743 1.00 87.69 559 ILE A N 1
ATOM 4363 C CA . ILE A 1 559 ? 0.757 -18.122 53.996 1.00 87.69 559 ILE A CA 1
ATOM 4364 C C . ILE A 1 559 ? 1.915 -17.527 54.813 1.00 87.69 559 ILE A C 1
ATOM 4366 O O . ILE A 1 559 ? 2.110 -17.861 55.980 1.00 87.69 559 ILE A O 1
ATOM 4370 N N . THR A 1 560 ? 2.676 -16.626 54.192 1.00 87.19 560 THR A N 1
ATOM 4371 C CA . THR A 1 560 ? 3.849 -15.960 54.782 1.00 87.19 560 THR A CA 1
ATOM 4372 C C . THR A 1 560 ? 3.487 -14.721 55.593 1.00 87.19 560 THR A C 1
ATOM 4374 O O . THR A 1 560 ? 4.287 -14.264 56.403 1.00 87.19 560 THR A O 1
ATOM 4377 N N . GLY A 1 561 ? 2.292 -14.168 55.386 1.00 88.19 561 GLY A N 1
ATOM 4378 C CA . GLY A 1 561 ? 1.795 -13.009 56.119 1.00 88.19 561 GLY A CA 1
ATOM 4379 C C . GLY A 1 561 ? 0.379 -12.639 55.697 1.00 88.19 561 GLY A C 1
ATOM 4380 O O . GLY A 1 561 ? 0.034 -12.766 54.520 1.00 88.19 561 GLY A O 1
ATOM 4381 N N . VAL A 1 562 ? -0.415 -12.182 56.666 1.00 92.19 562 VAL A N 1
ATOM 4382 C CA . VAL A 1 562 ? -1.751 -11.607 56.474 1.00 92.19 562 VAL A CA 1
ATOM 4383 C C . VAL A 1 562 ? -1.784 -10.275 57.203 1.00 92.19 562 VAL A C 1
ATOM 4385 O O . VAL A 1 562 ? -1.477 -10.223 58.394 1.00 92.19 562 VAL A O 1
ATOM 4388 N N . GLU A 1 563 ? -2.180 -9.227 56.499 1.00 92.38 563 GLU A N 1
ATOM 4389 C CA . GLU A 1 563 ? -2.417 -7.895 57.040 1.00 92.38 563 GLU A CA 1
ATOM 4390 C C . GLU A 1 563 ? -3.874 -7.517 56.773 1.00 92.38 563 GLU A C 1
ATOM 4392 O O . GLU A 1 563 ? -4.388 -7.770 55.684 1.00 92.38 563 GLU A O 1
ATOM 4397 N N . VAL A 1 564 ? -4.555 -6.954 57.771 1.00 92.81 564 VAL A N 1
ATOM 4398 C CA . VAL A 1 564 ? -5.945 -6.497 57.651 1.00 92.81 564 VAL A CA 1
ATOM 4399 C C . VAL A 1 564 ? -6.035 -5.110 58.271 1.00 92.81 564 VAL A C 1
ATOM 4401 O O . VAL A 1 564 ? -5.852 -4.968 59.483 1.00 92.81 564 VAL A O 1
ATOM 4404 N N . SER A 1 565 ? -6.322 -4.096 57.457 1.00 90.38 565 SER A N 1
ATOM 4405 C CA . SER A 1 565 ? -6.726 -2.780 57.941 1.00 90.38 565 SER A CA 1
ATOM 4406 C C . SER A 1 565 ? -8.251 -2.697 58.006 1.00 90.38 565 SER A C 1
ATOM 4408 O O . SER A 1 565 ? -8.987 -3.304 57.226 1.00 90.38 565 SER A O 1
ATOM 4410 N N . VAL A 1 566 ? -8.724 -1.975 59.018 1.00 90.88 566 VAL A N 1
ATOM 4411 C CA . VAL A 1 566 ? -10.140 -1.693 59.264 1.00 90.88 566 VAL A CA 1
ATOM 4412 C C . VAL A 1 566 ? -10.187 -0.264 59.774 1.00 90.88 566 VAL A C 1
ATOM 4414 O O . VAL A 1 566 ? -9.556 0.028 60.797 1.00 90.88 566 VAL A O 1
ATOM 4417 N N . GLU A 1 567 ? -10.869 0.612 59.046 1.00 89.19 567 GLU A N 1
ATOM 4418 C CA . GLU A 1 567 ? -10.809 2.069 59.208 1.00 89.19 567 GLU A CA 1
ATOM 4419 C C . GLU A 1 567 ? -12.210 2.685 59.111 1.00 89.19 567 GLU A C 1
ATOM 4421 O O . GLU A 1 567 ? -13.084 2.162 58.421 1.00 89.19 567 GLU A O 1
ATOM 4426 N N . LEU A 1 568 ? -12.439 3.789 59.826 1.00 89.25 568 LEU A N 1
ATOM 4427 C CA . LEU A 1 568 ? -13.721 4.497 59.844 1.00 89.25 568 LEU A CA 1
ATOM 4428 C C . LEU A 1 568 ? -13.716 5.612 58.790 1.00 89.25 568 LEU A C 1
ATOM 4430 O O . LEU A 1 568 ? -12.808 6.437 58.773 1.00 89.25 568 LEU A O 1
ATOM 4434 N N . VAL A 1 569 ? -14.744 5.651 57.945 1.00 84.50 569 VAL A N 1
ATOM 4435 C CA . VAL A 1 569 ? -14.921 6.641 56.875 1.00 84.50 569 VAL A CA 1
ATOM 4436 C C . VAL A 1 569 ? -15.985 7.651 57.301 1.00 84.50 569 VAL A C 1
ATOM 4438 O O . VAL A 1 569 ? -17.045 7.270 57.804 1.00 84.50 569 VAL A O 1
ATOM 4441 N N . GLU A 1 570 ? -15.702 8.942 57.135 1.00 79.12 570 GLU A N 1
ATOM 4442 C CA . GLU A 1 570 ? -16.639 10.023 57.472 1.00 79.12 570 GLU A CA 1
ATOM 4443 C C . GLU A 1 570 ? -17.838 10.080 56.500 1.00 79.12 570 GLU A C 1
ATOM 4445 O O . GLU A 1 570 ? -17.708 9.649 55.350 1.00 79.12 570 GLU A O 1
ATOM 4450 N N . PRO A 1 571 ? -19.013 10.591 56.926 1.00 76.62 571 PRO A N 1
ATOM 4451 C CA . PRO A 1 571 ? -20.138 10.832 56.028 1.00 76.62 571 PRO A CA 1
ATOM 4452 C C . PRO A 1 571 ? -19.756 11.792 54.895 1.00 76.62 571 PRO A C 1
ATOM 4454 O O . PRO A 1 571 ? -19.099 12.809 55.122 1.00 76.62 571 PRO A O 1
ATOM 4457 N N . ALA A 1 572 ? -20.194 11.475 53.681 1.00 63.50 572 ALA A N 1
ATOM 4458 C CA . ALA A 1 572 ? -19.923 12.236 52.462 1.00 63.50 572 ALA A CA 1
ATOM 4459 C C . ALA A 1 572 ? -21.202 12.337 51.615 1.00 63.50 572 ALA A C 1
ATOM 4461 O O . ALA A 1 572 ? -22.193 11.685 51.930 1.00 63.50 572 ALA A O 1
ATOM 4462 N N . GLN A 1 573 ? -21.190 13.125 50.535 1.00 50.50 573 GLN A N 1
ATOM 4463 C CA . GLN A 1 573 ? -22.403 13.422 49.751 1.00 50.50 573 GLN A CA 1
ATOM 4464 C C . GLN A 1 573 ? -23.076 12.191 49.107 1.00 50.50 573 GLN A C 1
ATOM 4466 O O . GLN A 1 573 ? -24.270 12.251 48.844 1.00 50.50 573 GLN A O 1
ATOM 4471 N N . ASP A 1 574 ? -22.353 11.078 48.927 1.00 46.00 574 ASP A N 1
ATOM 4472 C CA . ASP A 1 574 ? -22.904 9.795 48.448 1.00 46.00 574 ASP A CA 1
ATOM 4473 C C . ASP A 1 574 ? -23.235 8.794 49.582 1.00 46.00 574 ASP A C 1
ATOM 4475 O O . ASP A 1 574 ? -23.714 7.690 49.324 1.00 46.00 574 ASP A O 1
ATOM 4479 N N . ARG A 1 575 ? -22.924 9.122 50.848 1.00 57.44 575 ARG A N 1
ATOM 4480 C CA . ARG A 1 575 ? -23.064 8.237 52.024 1.00 57.44 575 ARG A CA 1
ATOM 4481 C C . ARG A 1 575 ? -23.413 9.045 53.285 1.00 57.44 575 ARG A C 1
ATOM 4483 O O . ARG A 1 575 ? -22.541 9.315 54.117 1.00 57.44 575 ARG A O 1
ATOM 4490 N N . ASP A 1 576 ? -24.701 9.355 53.454 1.00 60.53 576 ASP A N 1
ATOM 4491 C CA . ASP A 1 576 ? -25.284 10.205 54.519 1.00 60.53 576 ASP A CA 1
ATOM 4492 C C . ASP A 1 576 ? -24.888 9.851 55.968 1.00 60.53 576 ASP A C 1
ATOM 4494 O O . ASP A 1 576 ? -25.044 10.662 56.887 1.00 60.53 576 ASP A O 1
ATOM 4498 N N . HIS A 1 577 ? -24.440 8.619 56.219 1.00 78.88 577 HIS A N 1
ATOM 4499 C CA . HIS A 1 577 ? -24.312 8.052 57.568 1.00 78.88 577 HIS A CA 1
ATOM 4500 C C . HIS A 1 577 ? -22.918 7.491 57.895 1.00 78.88 577 HIS A C 1
ATOM 4502 O O . HIS A 1 577 ? -22.706 6.964 58.988 1.00 78.88 577 HIS A O 1
ATOM 4508 N N . GLY A 1 578 ? -21.950 7.663 56.988 1.00 82.06 578 GLY A N 1
ATOM 4509 C CA . GLY A 1 578 ? -20.590 7.141 57.138 1.00 82.06 578 GLY A CA 1
ATOM 4510 C C . GLY A 1 578 ? -20.492 5.630 56.898 1.00 82.06 578 GLY A C 1
ATOM 4511 O O . GLY A 1 578 ? -21.471 4.958 56.565 1.00 82.06 578 GLY A O 1
ATOM 4512 N N . ALA A 1 579 ? -19.279 5.091 57.024 1.00 87.75 579 ALA A N 1
ATOM 4513 C CA . ALA A 1 579 ? -18.995 3.687 56.724 1.00 87.75 579 ALA A CA 1
ATOM 4514 C C . ALA A 1 579 ? -17.726 3.177 57.430 1.00 87.75 579 ALA A C 1
ATOM 4516 O O . ALA A 1 579 ? -16.992 3.951 58.045 1.00 87.75 579 ALA A O 1
ATOM 4517 N N . MET A 1 580 ? -17.421 1.885 57.292 1.00 86.69 580 MET A N 1
ATOM 4518 C CA . MET A 1 580 ? -16.104 1.312 57.593 1.00 86.69 580 MET A CA 1
ATOM 4519 C C . MET A 1 580 ? -15.480 0.693 56.343 1.00 86.69 580 MET A C 1
ATOM 4521 O O . MET A 1 580 ? -16.105 -0.132 55.682 1.00 86.69 580 MET A O 1
ATOM 4525 N N . ASN A 1 581 ? -14.237 1.061 56.041 1.00 87.50 581 ASN A N 1
ATOM 4526 C CA . ASN A 1 581 ? -13.443 0.431 54.991 1.00 87.50 581 ASN A CA 1
ATOM 4527 C C . ASN A 1 581 ? -12.678 -0.767 55.573 1.00 87.50 581 ASN A C 1
ATOM 4529 O O . ASN A 1 581 ? -12.141 -0.687 56.683 1.00 87.50 581 ASN A O 1
ATOM 4533 N N . VAL A 1 582 ? -12.627 -1.868 54.828 1.00 89.81 582 VAL A N 1
ATOM 4534 C CA . VAL A 1 582 ? -11.954 -3.114 55.206 1.00 89.81 582 VAL A CA 1
ATOM 4535 C C . VAL A 1 582 ? -11.059 -3.539 54.050 1.00 89.81 582 VAL A C 1
ATOM 4537 O O . VAL A 1 582 ? -11.549 -3.794 52.951 1.00 89.81 582 VAL A O 1
ATOM 4540 N N . VAL A 1 583 ? -9.753 -3.646 54.296 1.00 87.50 583 VAL A N 1
ATOM 4541 C CA . VAL A 1 583 ? -8.775 -4.081 53.290 1.00 87.50 583 VAL A CA 1
ATOM 4542 C C . VAL A 1 583 ? -7.910 -5.185 53.878 1.00 87.50 583 VAL A C 1
ATOM 4544 O O . VAL A 1 583 ? -7.285 -5.000 54.921 1.00 87.50 583 VAL A O 1
ATOM 4547 N N . ALA A 1 584 ? -7.839 -6.331 53.202 1.00 91.12 584 ALA A N 1
ATOM 4548 C CA . ALA A 1 584 ? -6.954 -7.426 53.575 1.00 91.12 584 ALA A CA 1
ATOM 4549 C C . ALA A 1 584 ? -5.932 -7.709 52.474 1.00 91.12 584 ALA A C 1
ATOM 4551 O O . ALA A 1 584 ? -6.276 -7.787 51.295 1.00 91.12 584 ALA A O 1
ATOM 4552 N N . SER A 1 585 ? -4.677 -7.903 52.875 1.00 88.75 585 SER A N 1
ATOM 4553 C CA . SER A 1 585 ? -3.580 -8.338 52.012 1.00 88.75 585 SER A CA 1
ATOM 4554 C C . SER A 1 585 ? -3.008 -9.659 52.517 1.00 88.75 585 SER A C 1
ATOM 4556 O O . SER A 1 585 ? -2.599 -9.771 53.674 1.00 88.75 585 SER A O 1
ATOM 4558 N N . VAL A 1 586 ? -2.958 -10.667 51.646 1.00 90.50 586 VAL A N 1
ATOM 4559 C CA . VAL A 1 586 ? -2.431 -12.005 51.950 1.00 90.50 586 VAL A CA 1
ATOM 4560 C C . VAL A 1 586 ? -1.241 -12.300 51.051 1.00 90.50 586 VAL A C 1
ATOM 4562 O O . VAL A 1 586 ? -1.285 -12.070 49.844 1.00 90.50 586 VAL A O 1
ATOM 4565 N N . SER A 1 587 ? -0.174 -12.839 51.638 1.00 88.44 587 SER A N 1
ATOM 4566 C CA . SER A 1 587 ? 1.031 -13.267 50.927 1.00 88.44 587 SER A CA 1
ATOM 4567 C C . SER A 1 587 ? 1.357 -14.733 51.191 1.00 88.44 587 SER A C 1
ATOM 4569 O O . SER A 1 587 ? 1.116 -15.241 52.288 1.00 88.44 587 SER A O 1
ATOM 4571 N N . CYS A 1 588 ? 1.955 -15.403 50.208 1.00 88.69 588 CYS A N 1
ATOM 4572 C CA . CYS A 1 588 ? 2.506 -16.748 50.365 1.00 88.69 588 CYS A CA 1
ATOM 4573 C C . CYS A 1 588 ? 3.790 -16.942 49.549 1.00 88.69 588 CYS A C 1
ATOM 4575 O O . CYS A 1 588 ? 4.131 -16.143 48.668 1.00 88.69 588 CYS A O 1
ATOM 4577 N N . PHE A 1 589 ? 4.470 -18.056 49.808 1.00 82.44 589 PHE A N 1
ATOM 4578 C CA . PHE A 1 589 ? 5.405 -18.661 48.866 1.00 82.44 589 PHE A CA 1
ATOM 4579 C C . PHE A 1 589 ? 4.831 -20.019 48.445 1.00 82.44 589 PHE A C 1
ATOM 4581 O O . PHE A 1 589 ? 4.640 -20.891 49.291 1.00 82.44 589 PHE A O 1
ATOM 4588 N N . GLY A 1 590 ? 4.475 -20.188 47.167 1.00 81.69 590 GLY A N 1
ATOM 4589 C CA . GLY A 1 590 ? 3.738 -21.382 46.747 1.00 81.69 590 GLY A CA 1
ATOM 4590 C C . GLY A 1 590 ? 3.376 -21.483 45.263 1.00 81.69 590 GLY A C 1
ATOM 4591 O O . GLY A 1 590 ? 3.644 -20.593 44.450 1.00 81.69 590 GLY A O 1
ATOM 4592 N N . ARG A 1 591 ? 2.764 -22.625 44.924 1.00 78.94 591 ARG A N 1
ATOM 4593 C CA . ARG A 1 591 ? 2.425 -23.074 43.555 1.00 78.94 591 ARG A CA 1
ATOM 4594 C C . ARG A 1 591 ? 1.072 -22.564 43.038 1.00 78.94 591 ARG A C 1
ATOM 4596 O O . ARG A 1 591 ? 0.784 -22.671 41.846 1.00 78.94 591 ARG A O 1
ATOM 4603 N N . THR A 1 592 ? 0.249 -22.012 43.926 1.00 81.12 592 THR A N 1
ATOM 4604 C CA . THR A 1 592 ? -1.078 -21.443 43.643 1.00 81.12 592 THR A CA 1
ATOM 4605 C C . THR A 1 592 ? -1.206 -20.055 44.276 1.00 81.12 592 THR A C 1
ATOM 4607 O O . THR A 1 592 ? -0.358 -19.677 45.083 1.00 81.12 592 THR A O 1
ATOM 4610 N N . GLY A 1 593 ? -2.204 -19.283 43.847 1.00 81.25 593 GLY A N 1
ATOM 4611 C CA . GLY A 1 593 ? -2.481 -17.928 44.328 1.00 81.25 593 GLY A CA 1
ATOM 4612 C C . GLY A 1 593 ? -3.034 -17.856 45.757 1.00 81.25 593 GLY A C 1
ATOM 4613 O O . GLY A 1 593 ? -3.116 -18.870 46.445 1.00 81.25 593 GLY A O 1
ATOM 4614 N N . VAL A 1 594 ? -3.341 -16.633 46.198 1.00 88.25 594 VAL A N 1
ATOM 4615 C CA . VAL A 1 594 ? -3.939 -16.312 47.516 1.00 88.25 594 VAL A CA 1
ATOM 4616 C C . VAL A 1 594 ? -5.084 -15.295 47.400 1.00 88.25 594 VAL A C 1
ATOM 4618 O O . VAL A 1 594 ? -5.392 -14.542 48.324 1.00 88.25 594 VAL A O 1
ATOM 4621 N N . GLU A 1 595 ? -5.704 -15.235 46.223 1.00 87.50 595 GLU A N 1
ATOM 4622 C CA . GLU A 1 595 ? -6.803 -14.325 45.903 1.00 87.50 595 GLU A CA 1
ATOM 4623 C C . GLU A 1 595 ? -8.046 -14.666 46.739 1.00 87.50 595 GLU A C 1
ATOM 4625 O O . GLU A 1 595 ? -8.678 -13.775 47.308 1.00 87.50 595 GLU A O 1
ATOM 4630 N N . MET A 1 596 ? -8.336 -15.963 46.898 1.00 87.31 596 MET A N 1
ATOM 4631 C CA . MET A 1 596 ? -9.442 -16.452 47.727 1.00 87.31 596 MET A CA 1
ATOM 4632 C C . MET A 1 596 ? -9.206 -16.165 49.210 1.00 87.31 596 MET A C 1
ATOM 4634 O O . MET A 1 596 ? -10.132 -15.760 49.909 1.00 87.31 596 MET A O 1
ATOM 4638 N N . GLU A 1 597 ? -7.974 -16.317 49.692 1.00 91.50 597 GLU A N 1
ATOM 4639 C CA . GLU A 1 597 ? -7.582 -16.016 51.068 1.00 91.50 597 GLU A CA 1
ATOM 4640 C C . GLU A 1 597 ? -7.729 -14.519 51.377 1.00 91.50 597 GLU A C 1
ATOM 4642 O O . GLU A 1 597 ? -8.186 -14.165 52.465 1.00 91.50 597 GLU A O 1
ATOM 4647 N N . ALA A 1 598 ? -7.401 -13.640 50.421 1.00 87.94 598 ALA A N 1
ATOM 4648 C CA . ALA A 1 598 ? -7.607 -12.197 50.553 1.00 87.94 598 ALA A CA 1
ATOM 4649 C C . ALA A 1 598 ? -9.102 -11.831 50.588 1.00 87.94 598 ALA A C 1
ATOM 4651 O O . ALA A 1 598 ? -9.533 -11.130 51.504 1.00 87.94 598 ALA A O 1
ATOM 4652 N N . MET A 1 599 ? -9.921 -12.359 49.667 1.00 88.19 599 MET A N 1
ATOM 4653 C CA . MET A 1 599 ? -11.381 -12.153 49.699 1.00 88.19 599 MET A CA 1
ATOM 4654 C C . MET A 1 599 ? -12.012 -12.679 50.993 1.00 88.19 599 MET A C 1
ATOM 4656 O O . MET A 1 599 ? -12.865 -12.018 51.584 1.00 88.19 599 MET A O 1
ATOM 4660 N N . THR A 1 600 ? -11.575 -13.852 51.456 1.00 93.06 600 THR A N 1
ATOM 4661 C CA . THR A 1 600 ? -12.089 -14.503 52.670 1.00 93.06 600 THR A CA 1
ATOM 4662 C C . THR A 1 600 ? -11.691 -13.733 53.929 1.00 93.06 600 THR A C 1
ATOM 4664 O O . THR A 1 600 ? -12.500 -13.614 54.848 1.00 93.06 600 THR A O 1
ATOM 4667 N N . ALA A 1 601 ? -10.497 -13.132 53.963 1.00 93.44 601 ALA A N 1
ATOM 4668 C CA . ALA A 1 601 ? -10.096 -12.214 55.028 1.00 93.44 601 ALA A CA 1
ATOM 4669 C C . ALA A 1 601 ? -10.954 -10.943 55.066 1.00 93.44 601 ALA A C 1
ATOM 4671 O O . ALA A 1 601 ? -11.471 -10.590 56.127 1.00 93.44 601 ALA A O 1
ATOM 4672 N N . THR A 1 602 ? -11.140 -10.287 53.918 1.00 92.31 602 THR A N 1
ATOM 4673 C CA . THR A 1 602 ? -11.941 -9.059 53.799 1.00 92.31 602 THR A CA 1
ATOM 4674 C C . THR A 1 602 ? -13.403 -9.308 54.171 1.00 92.31 602 THR A C 1
ATOM 4676 O O . THR A 1 602 ? -13.937 -8.626 55.045 1.00 92.31 602 THR A O 1
ATOM 4679 N N . MET A 1 603 ? -14.031 -10.354 53.622 1.00 93.50 603 MET A N 1
ATOM 4680 C CA . MET A 1 603 ? -15.405 -10.734 53.972 1.00 93.50 603 MET A CA 1
ATOM 4681 C C . MET A 1 603 ? -15.528 -11.186 55.438 1.00 93.50 603 MET A C 1
ATOM 4683 O O . MET A 1 603 ? -16.483 -10.817 56.119 1.00 93.50 603 MET A O 1
ATOM 4687 N N . GLY A 1 604 ? -14.553 -11.932 55.970 1.00 94.88 604 GLY A N 1
ATOM 4688 C CA . GLY A 1 604 ? -14.537 -12.353 57.376 1.00 94.88 604 GLY A CA 1
ATOM 4689 C C . GLY A 1 604 ? -14.469 -11.175 58.355 1.00 94.88 604 GLY A C 1
ATOM 4690 O O . GLY A 1 604 ? -15.181 -11.160 59.362 1.00 94.88 604 GLY A O 1
ATOM 4691 N N . ALA A 1 605 ? -13.675 -10.152 58.037 1.00 95.00 605 ALA A N 1
ATOM 4692 C CA . ALA A 1 605 ? -13.633 -8.904 58.792 1.00 95.00 605 ALA A CA 1
ATOM 4693 C C . ALA A 1 605 ? -14.938 -8.094 58.642 1.00 95.00 605 ALA A C 1
ATOM 4695 O O . ALA A 1 605 ? -15.491 -7.654 59.650 1.00 95.00 605 ALA A O 1
ATOM 4696 N N . ALA A 1 606 ? -15.489 -7.961 57.430 1.00 92.88 606 ALA A N 1
ATOM 4697 C CA . ALA A 1 606 ? -16.732 -7.225 57.171 1.00 92.88 606 ALA A CA 1
ATOM 4698 C C . ALA A 1 606 ? -17.967 -7.843 57.858 1.00 92.88 606 ALA A C 1
ATOM 4700 O O . ALA A 1 606 ? -18.730 -7.139 58.521 1.00 92.88 606 ALA A O 1
ATOM 4701 N N . LEU A 1 607 ? -18.127 -9.170 57.799 1.00 94.56 607 LEU A N 1
ATOM 4702 C CA . LEU A 1 607 ? -19.172 -9.895 58.536 1.00 94.56 607 LEU A CA 1
ATOM 4703 C C . LEU A 1 607 ? -19.006 -9.764 60.057 1.00 94.56 607 LEU A C 1
ATOM 4705 O O . LEU A 1 607 ? -19.994 -9.768 60.792 1.00 94.56 607 LEU A O 1
ATOM 4709 N N . THR A 1 608 ? -17.771 -9.605 60.539 1.00 93.50 608 THR A N 1
ATOM 4710 C CA . THR A 1 608 ? -17.495 -9.363 61.960 1.00 93.50 608 THR A CA 1
ATOM 4711 C C . THR A 1 608 ? -17.883 -7.943 62.372 1.00 93.50 608 THR A C 1
ATOM 4713 O O . THR A 1 608 ? -18.555 -7.783 63.388 1.00 93.50 608 THR A O 1
ATOM 4716 N N . VAL A 1 609 ? -17.563 -6.922 61.563 1.00 91.19 609 VAL A N 1
ATOM 4717 C CA . VAL A 1 609 ? -18.087 -5.552 61.741 1.00 91.19 609 VAL A CA 1
ATOM 4718 C C . VAL A 1 609 ? -19.618 -5.577 61.807 1.00 91.19 609 VAL A C 1
ATOM 4720 O O . VAL A 1 609 ? -20.203 -5.013 62.735 1.00 91.19 609 VAL A O 1
ATOM 4723 N N . TYR A 1 610 ? -20.263 -6.312 60.892 1.00 92.25 610 TYR A N 1
ATOM 4724 C CA . TYR A 1 610 ? -21.714 -6.480 60.888 1.00 92.25 610 TYR A CA 1
ATOM 4725 C C . TYR A 1 610 ? -22.227 -7.124 62.189 1.00 92.25 610 TYR A C 1
ATOM 4727 O O . TYR A 1 610 ? -23.127 -6.584 62.831 1.00 92.25 610 TYR A O 1
ATOM 4735 N N . ASP A 1 611 ? -21.656 -8.249 62.640 1.00 93.06 611 ASP A N 1
ATOM 4736 C CA . ASP A 1 611 ? -22.109 -8.904 63.875 1.00 93.06 611 ASP A CA 1
ATOM 4737 C C . ASP A 1 611 ? -21.903 -8.045 65.133 1.00 93.06 611 ASP A C 1
ATOM 4739 O O . ASP A 1 611 ? -22.753 -8.069 66.033 1.00 93.06 611 ASP A O 1
ATOM 4743 N N . MET A 1 612 ? -20.821 -7.264 65.202 1.00 89.44 612 MET A N 1
ATOM 4744 C CA . MET A 1 612 ? -20.587 -6.347 66.320 1.00 89.44 612 MET A CA 1
ATOM 4745 C C . MET A 1 612 ? -21.626 -5.218 66.362 1.00 89.44 612 MET A C 1
ATOM 4747 O O . MET A 1 612 ? -22.114 -4.875 67.441 1.00 89.44 612 MET A O 1
ATOM 4751 N N . LEU A 1 613 ? -21.993 -4.661 65.203 1.00 88.50 613 LEU A N 1
ATOM 4752 C CA . LEU A 1 613 ? -22.799 -3.439 65.105 1.00 88.50 613 LEU A CA 1
ATOM 4753 C C . LEU A 1 613 ? -24.301 -3.673 64.849 1.00 88.50 613 LEU A C 1
ATOM 4755 O O . LEU A 1 613 ? -25.084 -2.751 65.080 1.00 88.50 613 LEU A O 1
ATOM 4759 N N . LYS A 1 614 ? -24.750 -4.893 64.502 1.00 88.50 614 LYS A N 1
ATOM 4760 C CA . LYS A 1 614 ? -26.173 -5.209 64.207 1.00 88.50 614 LYS A CA 1
ATOM 4761 C C . LYS A 1 614 ? -27.185 -4.952 65.337 1.00 88.50 614 LYS A C 1
ATOM 4763 O O . LYS A 1 614 ? -28.395 -5.045 65.132 1.00 88.50 614 LYS A O 1
ATOM 4768 N N . ALA A 1 615 ? -26.706 -4.674 66.550 1.00 84.44 615 ALA A N 1
ATOM 4769 C CA . ALA A 1 615 ? -27.534 -4.233 67.674 1.00 84.44 615 ALA A CA 1
ATOM 4770 C C . ALA A 1 615 ? -27.844 -2.721 67.639 1.00 84.44 615 ALA A C 1
ATOM 4772 O O . ALA A 1 615 ? -28.846 -2.294 68.206 1.00 84.44 615 ALA A O 1
ATOM 4773 N N . VAL A 1 616 ? -26.994 -1.930 66.975 1.00 85.81 616 VAL A N 1
ATOM 4774 C CA . VAL A 1 616 ? -27.109 -0.472 66.802 1.00 85.81 616 VAL A CA 1
ATOM 4775 C C . VAL A 1 616 ? -27.729 -0.131 65.445 1.00 85.81 616 VAL A C 1
ATOM 4777 O O . VAL A 1 616 ? -28.562 0.767 65.361 1.00 85.81 616 VAL A O 1
ATOM 4780 N N . ASP A 1 617 ? -27.350 -0.860 64.395 1.00 86.06 617 ASP A N 1
ATOM 4781 C CA . ASP A 1 617 ? -27.810 -0.647 63.024 1.00 86.06 617 ASP A CA 1
ATOM 4782 C C . ASP A 1 617 ? -28.096 -1.990 62.343 1.00 86.06 617 ASP A C 1
ATOM 4784 O O . ASP A 1 617 ? -27.203 -2.812 62.186 1.00 86.06 617 ASP A O 1
ATOM 4788 N N . LYS A 1 618 ? -29.347 -2.227 61.942 1.00 86.50 618 LYS A N 1
ATOM 4789 C CA . LYS A 1 618 ? -29.770 -3.464 61.258 1.00 86.50 618 LYS A CA 1
ATOM 4790 C C . LYS A 1 618 ? -29.812 -3.339 59.733 1.00 86.50 618 LYS A C 1
ATOM 4792 O O . LYS A 1 618 ? -30.020 -4.346 59.064 1.00 86.50 618 LYS A O 1
ATOM 4797 N N . GLY A 1 619 ? -29.663 -2.127 59.202 1.00 83.31 619 GLY A N 1
ATOM 4798 C CA . GLY A 1 619 ? -29.742 -1.822 57.774 1.00 83.31 619 GLY A CA 1
ATOM 4799 C C . GLY A 1 619 ? -28.383 -1.649 57.099 1.00 83.31 619 GLY A C 1
ATOM 4800 O O . GLY A 1 619 ? -28.358 -1.308 55.922 1.00 83.31 619 GLY A O 1
ATOM 4801 N N . MET A 1 620 ? -27.272 -1.858 57.820 1.00 88.94 620 MET A N 1
ATOM 4802 C CA . MET A 1 620 ? -25.921 -1.821 57.245 1.00 88.94 620 MET A CA 1
ATOM 4803 C C . MET A 1 620 ? -25.823 -2.692 55.986 1.00 88.94 620 MET A C 1
ATOM 4805 O O . MET A 1 620 ? -26.405 -3.778 55.930 1.00 88.94 620 MET A O 1
ATOM 4809 N N . VAL A 1 621 ? -25.031 -2.254 55.012 1.00 84.19 621 VAL A N 1
ATOM 4810 C CA . VAL A 1 621 ? -24.783 -2.984 53.762 1.00 84.19 621 VAL A CA 1
ATOM 4811 C C . VAL A 1 621 ? -23.290 -3.261 53.643 1.00 84.19 621 VAL A C 1
ATOM 4813 O O . VAL A 1 621 ? -22.474 -2.392 53.936 1.00 84.19 621 VAL A O 1
ATOM 4816 N N . ILE A 1 622 ? -22.929 -4.478 53.238 1.00 86.25 622 ILE A N 1
ATOM 4817 C CA . ILE A 1 622 ? -21.569 -4.795 52.796 1.00 86.25 622 ILE A CA 1
ATOM 4818 C C . ILE A 1 622 ? -21.574 -4.620 51.276 1.00 86.25 622 ILE A C 1
ATOM 4820 O O . ILE A 1 622 ? -22.310 -5.327 50.587 1.00 86.25 622 ILE A O 1
ATOM 4824 N N . ASP A 1 623 ? -20.801 -3.652 50.786 1.00 77.88 623 ASP A N 1
ATOM 4825 C CA . ASP A 1 623 ? -20.604 -3.389 49.358 1.00 77.88 623 ASP A CA 1
ATOM 4826 C C . ASP A 1 623 ? -19.779 -4.523 48.704 1.00 77.88 623 ASP A C 1
ATOM 4828 O O . ASP A 1 623 ? -19.456 -5.535 49.337 1.00 77.88 623 ASP A O 1
ATOM 4832 N N . SER A 1 624 ? -19.433 -4.390 47.422 1.00 67.56 624 SER A N 1
ATOM 4833 C CA . SER A 1 624 ? -18.618 -5.380 46.710 1.00 67.56 624 SER A CA 1
ATOM 4834 C C . SER A 1 624 ? -17.292 -5.687 47.428 1.00 67.56 624 SER A C 1
ATOM 4836 O O . SER A 1 624 ? -16.632 -4.807 47.984 1.00 67.56 624 SER A O 1
ATOM 4838 N N . VAL A 1 625 ? -16.909 -6.972 47.426 1.00 77.44 625 VAL A N 1
ATOM 4839 C CA . VAL A 1 625 ? -15.563 -7.420 47.813 1.00 77.44 625 VAL A CA 1
ATOM 4840 C C . VAL A 1 625 ? -14.733 -7.524 46.546 1.00 77.44 625 VAL A C 1
ATOM 4842 O O . VAL A 1 625 ? -14.750 -8.546 45.858 1.00 77.44 625 VAL A O 1
ATOM 4845 N N . ASP A 1 626 ? -14.013 -6.453 46.247 1.00 67.38 626 ASP A N 1
ATOM 4846 C CA . ASP A 1 626 ? -13.231 -6.321 45.029 1.00 67.38 626 ASP A CA 1
ATOM 4847 C C . ASP A 1 626 ? -11.770 -6.697 45.294 1.00 67.38 626 ASP A C 1
ATOM 4849 O O . ASP A 1 626 ? -11.111 -6.137 46.177 1.00 67.38 626 ASP A O 1
ATOM 4853 N N . LEU A 1 627 ? -11.228 -7.637 44.508 1.00 70.69 627 LEU A N 1
ATOM 4854 C CA . LEU A 1 627 ? -9.773 -7.745 44.366 1.00 70.69 627 LEU A CA 1
ATOM 4855 C C . LEU A 1 627 ? -9.281 -6.443 43.734 1.00 70.69 627 LEU A C 1
ATOM 48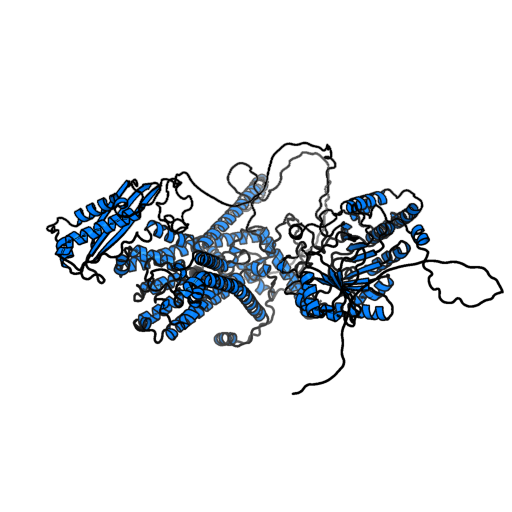57 O O . LEU A 1 627 ? -9.788 -6.057 42.681 1.00 70.69 627 LEU A O 1
ATOM 4861 N N . SER A 1 628 ? -8.318 -5.771 44.368 1.00 54.72 628 SER A N 1
ATOM 4862 C CA . SER A 1 628 ? -8.035 -4.366 44.066 1.00 54.72 628 SER A CA 1
ATOM 4863 C C . SER A 1 628 ? -7.677 -4.140 42.592 1.00 54.72 628 SER A C 1
ATOM 4865 O O . SER A 1 628 ? -6.632 -4.561 42.086 1.00 54.72 628 SER A O 1
ATOM 4867 N N . THR A 1 629 ? -8.579 -3.459 41.886 1.00 54.06 629 THR A N 1
ATOM 4868 C CA . THR A 1 629 ? -8.472 -3.183 40.455 1.00 54.06 629 THR A CA 1
ATOM 4869 C C . THR A 1 629 ? -7.282 -2.276 40.173 1.00 54.06 629 THR A C 1
ATOM 4871 O O . THR A 1 629 ? -7.218 -1.160 40.682 1.00 54.06 629 THR A O 1
ATOM 4874 N N . LEU A 1 630 ? -6.367 -2.736 39.313 1.00 53.56 630 LEU A N 1
ATOM 4875 C CA . LEU A 1 630 ? -5.220 -1.959 38.830 1.00 53.56 630 LEU A CA 1
ATOM 4876 C C . LEU A 1 630 ? -4.362 -1.381 39.976 1.00 53.56 630 LEU A C 1
ATOM 4878 O O . LEU A 1 630 ? -4.375 -0.185 40.265 1.00 53.56 630 LEU A O 1
ATOM 4882 N N . ASN A 1 631 ? -3.555 -2.253 40.590 1.00 63.28 631 ASN A N 1
ATOM 4883 C CA . ASN A 1 631 ? -2.532 -1.901 41.581 1.00 63.28 631 ASN A CA 1
ATOM 4884 C C . ASN A 1 631 ? -1.695 -0.697 41.096 1.00 63.28 631 ASN A C 1
ATOM 4886 O O . ASN A 1 631 ? -1.330 -0.635 39.921 1.00 63.28 631 ASN A O 1
ATOM 4890 N N . SER A 1 632 ? -1.335 0.236 41.982 1.00 65.75 632 SER A N 1
ATOM 4891 C CA . SER A 1 632 ? -0.568 1.449 41.653 1.00 65.75 632 SER A CA 1
ATOM 4892 C C . SER A 1 632 ? 0.708 1.180 40.838 1.00 65.75 632 SER A C 1
ATOM 4894 O O . SER A 1 632 ? 1.083 1.994 39.997 1.00 65.75 632 SER A O 1
ATOM 4896 N N . PHE A 1 633 ? 1.347 0.014 41.006 1.00 70.38 633 PHE A N 1
ATOM 4897 C CA . PHE A 1 633 ? 2.449 -0.426 40.142 1.00 70.38 633 PHE A CA 1
ATOM 4898 C C . PHE A 1 633 ? 2.014 -0.646 38.680 1.00 70.38 633 PHE A C 1
ATOM 4900 O O . PHE A 1 633 ? 2.678 -0.183 37.757 1.00 70.38 633 PHE A O 1
ATOM 4907 N N . GLN A 1 634 ? 0.881 -1.314 38.453 1.00 71.94 634 GLN A N 1
ATOM 4908 C CA . GLN A 1 634 ? 0.302 -1.518 37.122 1.00 71.94 634 GLN A CA 1
ATOM 4909 C C . GLN A 1 634 ? -0.157 -0.185 36.502 1.00 71.94 634 GLN A C 1
ATOM 4911 O O . GLN A 1 634 ? 0.072 0.035 35.313 1.00 71.94 634 GLN A O 1
ATOM 4916 N N . GLN A 1 635 ? -0.714 0.738 37.298 1.00 76.56 635 GLN A N 1
ATOM 4917 C CA . GLN A 1 635 ? -1.032 2.099 36.837 1.00 76.56 635 GLN A CA 1
ATOM 4918 C C . GLN A 1 635 ? 0.230 2.859 36.400 1.00 76.56 635 GLN A C 1
ATOM 4920 O O . GLN A 1 635 ? 0.250 3.456 35.325 1.00 76.56 635 GLN A O 1
ATOM 4925 N N . ALA A 1 636 ? 1.308 2.795 37.190 1.00 79.38 636 ALA A N 1
ATOM 4926 C CA . ALA A 1 636 ? 2.592 3.407 36.852 1.00 79.38 636 ALA A CA 1
ATOM 4927 C C . ALA A 1 636 ? 3.228 2.779 35.596 1.00 79.38 636 ALA A C 1
ATOM 4929 O O . ALA A 1 636 ? 3.812 3.495 34.779 1.00 79.38 636 ALA A O 1
ATOM 4930 N N . VAL A 1 637 ? 3.069 1.466 35.387 1.00 83.56 637 VAL A N 1
ATOM 4931 C CA . VAL A 1 637 ? 3.475 0.784 34.147 1.00 83.56 637 VAL A CA 1
ATOM 4932 C C . VAL A 1 637 ? 2.669 1.296 32.948 1.00 83.56 637 VAL A C 1
ATOM 4934 O O . VAL A 1 637 ? 3.277 1.662 31.944 1.00 83.56 637 VAL A O 1
ATOM 4937 N N . LEU A 1 638 ? 1.337 1.401 33.043 1.00 82.06 638 LEU A N 1
ATOM 4938 C CA . LEU A 1 638 ? 0.503 1.968 31.971 1.00 82.06 638 LEU A CA 1
ATOM 4939 C C . LEU A 1 638 ? 0.886 3.421 31.656 1.00 82.06 638 LEU A C 1
ATOM 4941 O O . LEU A 1 638 ? 1.126 3.752 30.497 1.00 82.06 638 LEU A O 1
ATOM 4945 N N . PHE A 1 639 ? 1.030 4.264 32.678 1.00 86.62 639 PHE A N 1
ATOM 4946 C CA . PHE A 1 639 ? 1.475 5.653 32.548 1.00 86.62 639 PHE A CA 1
ATOM 4947 C C . PHE A 1 639 ? 2.846 5.760 31.854 1.00 86.62 639 PHE A C 1
ATOM 4949 O O . PHE A 1 639 ? 3.029 6.550 30.927 1.00 86.62 639 PHE A O 1
ATOM 4956 N N . THR A 1 640 ? 3.797 4.899 32.228 1.00 86.75 640 THR A N 1
ATOM 4957 C CA . THR A 1 640 ? 5.118 4.828 31.584 1.00 86.75 640 THR A CA 1
ATOM 4958 C C . THR A 1 640 ? 5.012 4.386 30.118 1.00 86.75 640 THR A C 1
ATOM 4960 O O . THR A 1 640 ? 5.677 4.956 29.253 1.00 86.75 640 THR A O 1
ATOM 4963 N N . LEU A 1 641 ? 4.154 3.408 29.804 1.00 86.00 641 LEU A N 1
ATOM 4964 C CA . LEU A 1 641 ? 3.922 2.934 28.434 1.00 86.00 641 LEU A CA 1
ATOM 4965 C C . LEU A 1 641 ? 3.245 3.991 27.546 1.00 86.00 641 LEU A C 1
ATOM 4967 O O . LEU A 1 641 ? 3.594 4.089 26.369 1.00 86.00 641 LEU A O 1
ATOM 4971 N N . LEU A 1 642 ? 2.343 4.817 28.092 1.00 86.00 642 LEU A N 1
ATOM 4972 C 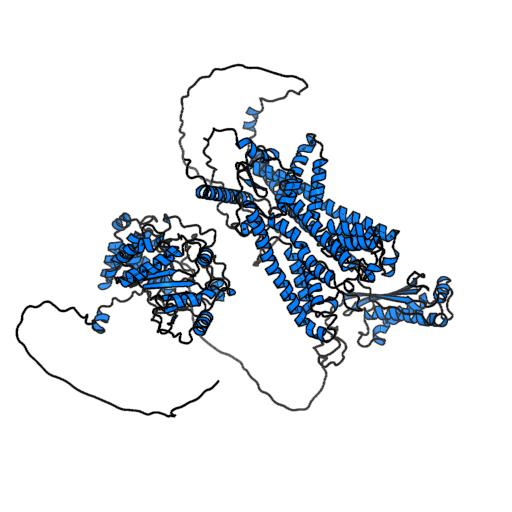CA . LEU A 1 642 ? 1.744 5.953 27.378 1.00 86.00 642 LEU A CA 1
ATOM 4973 C C . LEU A 1 642 ? 2.810 6.971 26.942 1.00 86.00 642 LEU A C 1
ATOM 4975 O O . LEU A 1 642 ? 2.810 7.411 25.792 1.00 86.00 642 LEU A O 1
ATOM 4979 N N . ILE A 1 643 ? 3.756 7.295 27.830 1.00 85.69 643 ILE A N 1
ATOM 4980 C CA . ILE A 1 643 ? 4.866 8.217 27.543 1.00 85.69 643 ILE A CA 1
ATOM 4981 C C . ILE A 1 643 ? 5.844 7.603 26.527 1.00 85.69 643 ILE A C 1
ATOM 4983 O O . ILE A 1 643 ? 6.201 8.255 25.542 1.00 85.69 643 ILE A O 1
ATOM 4987 N N . LEU A 1 644 ? 6.261 6.346 26.729 1.00 84.25 644 LEU A N 1
ATOM 4988 C CA . LEU A 1 644 ? 7.227 5.663 25.856 1.00 84.25 644 LEU A CA 1
ATOM 4989 C C . LEU A 1 644 ? 6.674 5.364 24.453 1.00 84.25 644 LEU A C 1
ATOM 4991 O O . LEU A 1 644 ? 7.417 5.419 23.474 1.00 84.25 644 LEU A O 1
ATOM 4995 N N . GLY A 1 645 ? 5.378 5.070 24.336 1.00 75.00 645 GLY A N 1
ATOM 4996 C CA . GLY A 1 645 ? 4.715 4.745 23.072 1.00 75.00 645 GLY A CA 1
ATOM 4997 C C . GLY A 1 645 ? 4.404 5.947 22.170 1.00 75.00 645 GLY A C 1
ATOM 4998 O O . GLY A 1 645 ? 3.753 5.770 21.137 1.00 75.00 645 GLY A O 1
ATOM 4999 N N . HIS A 1 646 ? 4.811 7.165 22.545 1.00 84.50 646 HIS A N 1
ATOM 5000 C CA . HIS A 1 646 ? 4.378 8.383 21.866 1.00 84.50 646 HIS A CA 1
ATOM 5001 C C . HIS A 1 646 ? 5.156 8.691 20.573 1.00 84.50 646 HIS A C 1
ATOM 5003 O O . HIS A 1 646 ? 6.388 8.657 20.532 1.00 84.50 646 HIS A O 1
ATOM 5009 N N . ALA A 1 647 ? 4.446 9.093 19.511 1.00 79.19 647 ALA A N 1
ATOM 5010 C CA . ALA A 1 647 ? 5.048 9.327 18.194 1.00 79.19 647 ALA A CA 1
ATOM 5011 C C . ALA A 1 647 ? 6.076 10.476 18.178 1.00 79.19 647 ALA A C 1
ATOM 5013 O O . ALA A 1 647 ? 7.046 10.419 17.416 1.00 79.19 647 ALA A O 1
ATOM 5014 N N . ILE A 1 648 ? 5.919 11.491 19.041 1.00 85.00 648 ILE A N 1
ATOM 5015 C CA . ILE A 1 648 ? 6.921 12.561 19.205 1.00 85.00 648 ILE A CA 1
ATOM 5016 C C . ILE A 1 648 ? 8.233 11.995 19.772 1.00 85.00 648 ILE A C 1
ATOM 5018 O O . ILE A 1 648 ? 9.303 12.351 19.278 1.00 85.00 648 ILE A O 1
ATOM 5022 N N . LEU A 1 649 ? 8.168 11.077 20.744 1.00 84.94 649 LEU A N 1
ATOM 5023 C CA . LEU A 1 649 ? 9.353 10.474 21.362 1.00 84.94 649 LEU A CA 1
ATOM 5024 C C . LEU A 1 649 ? 10.107 9.581 20.364 1.00 84.94 649 LEU A C 1
ATOM 5026 O O . LEU A 1 649 ? 11.316 9.723 20.207 1.00 84.94 649 LEU A O 1
ATOM 5030 N N . ILE A 1 650 ? 9.384 8.755 19.601 1.00 82.81 650 ILE A N 1
ATOM 5031 C CA . ILE A 1 650 ? 9.952 7.950 18.503 1.00 82.81 650 ILE A CA 1
ATOM 5032 C C . ILE A 1 650 ? 10.629 8.862 17.460 1.00 82.81 650 ILE A C 1
ATOM 5034 O O . ILE A 1 650 ? 11.745 8.597 17.009 1.00 82.81 650 ILE A O 1
ATOM 5038 N N . SER A 1 651 ? 9.989 9.983 17.114 1.00 82.19 651 SER A N 1
ATOM 5039 C CA . SER A 1 651 ? 10.545 10.972 16.179 1.00 82.19 651 SER A CA 1
ATOM 5040 C C . SER A 1 651 ? 11.790 11.682 16.737 1.00 82.19 651 SER A C 1
ATOM 5042 O O . SER A 1 651 ? 12.689 12.037 15.973 1.00 82.19 651 SER A O 1
ATOM 5044 N N . LEU A 1 652 ? 11.874 11.875 18.057 1.00 86.56 652 LEU A N 1
ATOM 5045 C CA . LEU A 1 652 ? 13.061 12.400 18.733 1.00 86.56 652 LEU A CA 1
ATOM 5046 C C . LEU A 1 652 ? 14.222 11.394 18.697 1.00 86.56 652 LEU A C 1
ATOM 5048 O O . LEU A 1 652 ? 15.352 11.798 18.433 1.00 86.56 652 LEU A O 1
ATOM 5052 N N . THR A 1 653 ? 13.967 10.093 18.879 1.00 85.44 653 THR A N 1
ATOM 5053 C CA . THR A 1 653 ? 15.001 9.054 18.724 1.00 85.44 653 THR A CA 1
ATOM 5054 C C . THR A 1 653 ? 15.630 9.101 17.328 1.00 85.44 653 THR A C 1
ATOM 5056 O O . THR A 1 653 ? 16.855 9.073 17.212 1.00 85.44 653 THR A O 1
ATOM 5059 N N . VAL A 1 654 ? 14.823 9.269 16.273 1.00 83.94 654 VAL A N 1
ATOM 5060 C CA . VAL A 1 654 ? 15.321 9.436 14.893 1.00 83.94 654 VAL A CA 1
ATOM 5061 C C . VAL A 1 654 ? 16.189 10.695 14.749 1.00 83.94 654 VAL A C 1
ATOM 5063 O O . VAL A 1 654 ? 17.270 10.619 14.166 1.00 83.94 654 VAL A O 1
ATOM 5066 N N . LEU A 1 655 ? 15.778 11.837 15.320 1.00 86.62 655 LEU A N 1
ATOM 5067 C CA . LEU A 1 655 ? 16.596 13.060 15.320 1.00 86.62 655 LEU A CA 1
ATOM 5068 C C . LEU A 1 655 ? 17.944 12.862 16.032 1.00 86.62 655 LEU A C 1
ATOM 5070 O O . LEU A 1 655 ? 18.969 13.307 15.520 1.00 86.62 655 LEU A O 1
ATOM 5074 N N . LEU A 1 656 ? 17.968 12.174 17.178 1.00 88.69 656 LEU A N 1
ATOM 5075 C CA . LEU A 1 656 ? 19.194 11.905 17.938 1.00 88.69 656 LEU A CA 1
ATOM 5076 C C . LEU A 1 656 ? 20.146 10.949 17.200 1.00 88.69 656 LEU A C 1
ATOM 5078 O O . LEU A 1 656 ? 21.358 11.171 17.207 1.00 88.69 656 LEU A O 1
ATOM 5082 N N . VAL A 1 657 ? 19.617 9.930 16.515 1.00 87.06 657 VAL A N 1
ATOM 5083 C CA . VAL A 1 657 ? 20.415 9.030 15.663 1.00 87.06 657 VAL A CA 1
ATOM 5084 C C . VAL A 1 657 ? 20.999 9.788 14.466 1.00 87.06 657 VAL A C 1
ATOM 5086 O O . VAL A 1 657 ? 22.201 9.695 14.220 1.00 87.06 657 VAL A O 1
ATOM 5089 N N . ARG A 1 658 ? 20.201 10.611 13.766 1.00 85.06 658 ARG A N 1
ATOM 5090 C CA . ARG A 1 658 ? 20.705 11.444 12.655 1.00 85.06 658 ARG A CA 1
ATOM 5091 C C . ARG A 1 658 ? 21.742 12.467 13.129 1.00 85.06 658 ARG A C 1
ATOM 5093 O O . ARG A 1 658 ? 22.750 12.642 12.451 1.00 85.06 658 ARG A O 1
ATOM 5100 N N . LYS A 1 659 ? 21.553 13.089 14.302 1.00 87.75 659 LYS A N 1
ATOM 5101 C CA . LYS A 1 659 ? 22.536 13.998 14.922 1.00 87.75 659 LYS A CA 1
ATOM 5102 C C . LYS A 1 659 ? 23.890 13.305 15.109 1.00 87.75 659 LYS A C 1
ATOM 5104 O O . LYS A 1 659 ? 24.891 13.828 14.632 1.00 87.75 659 LYS A O 1
ATOM 5109 N N . ARG A 1 660 ? 23.903 12.104 15.703 1.00 86.75 660 ARG A N 1
ATOM 5110 C CA . ARG A 1 660 ? 25.126 11.299 15.891 1.00 86.75 660 ARG A CA 1
ATOM 5111 C C . ARG A 1 660 ? 25.786 10.879 14.577 1.00 86.75 660 ARG A C 1
ATOM 5113 O O . ARG A 1 660 ? 27.009 10.876 14.495 1.00 86.75 660 ARG A O 1
ATOM 5120 N N . ALA A 1 661 ? 25.006 10.566 13.541 1.00 83.06 661 ALA A N 1
ATOM 5121 C CA . ALA A 1 661 ? 25.552 10.248 12.220 1.00 83.06 661 ALA A CA 1
ATOM 5122 C C . ALA A 1 661 ? 26.257 11.457 11.570 1.00 83.06 661 ALA A C 1
ATOM 5124 O O . ALA A 1 661 ? 27.337 11.306 11.004 1.00 83.06 661 ALA A O 1
ATOM 5125 N N . PHE A 1 662 ? 25.699 12.668 11.704 1.00 83.31 662 PHE A N 1
ATOM 5126 C CA . PHE A 1 662 ? 26.388 13.896 11.290 1.00 83.31 662 PHE A CA 1
ATOM 5127 C C . PHE A 1 662 ? 27.650 14.162 12.130 1.00 83.31 662 PHE A C 1
ATOM 5129 O O . PHE A 1 662 ? 28.691 14.463 11.556 1.00 83.31 662 PHE A O 1
ATOM 5136 N N . GLU A 1 663 ? 27.593 14.010 13.459 1.00 84.81 663 GLU A N 1
ATOM 5137 C CA . GLU A 1 663 ? 28.763 14.151 14.349 1.00 84.81 663 GLU A CA 1
ATOM 5138 C C . GLU A 1 663 ? 29.907 13.207 13.942 1.00 84.81 663 GLU A C 1
ATOM 5140 O O . GLU A 1 663 ? 31.053 13.641 13.834 1.00 84.81 663 GLU A O 1
ATOM 5145 N N . ALA A 1 664 ? 29.590 11.944 13.638 1.00 83.19 664 ALA A N 1
ATOM 5146 C CA . ALA A 1 664 ? 30.556 10.967 13.144 1.00 83.19 664 ALA A CA 1
ATOM 5147 C C . ALA A 1 664 ? 31.141 11.360 11.774 1.00 83.19 664 ALA A C 1
ATOM 5149 O O . ALA A 1 664 ? 32.363 11.329 11.615 1.00 83.19 664 ALA A O 1
ATOM 5150 N N . LYS A 1 665 ? 30.309 11.796 10.809 1.00 80.19 665 LYS A N 1
ATOM 5151 C CA . LYS A 1 665 ? 30.800 12.246 9.491 1.00 80.19 665 LYS A CA 1
ATOM 5152 C C . LYS A 1 665 ? 31.756 13.435 9.628 1.00 80.19 665 LYS A C 1
ATOM 5154 O O . LYS A 1 665 ? 32.831 13.425 9.034 1.00 80.19 665 LYS A O 1
ATOM 5159 N N . PHE A 1 666 ? 31.394 14.448 10.418 1.00 80.88 666 PHE A N 1
ATOM 5160 C CA . PHE A 1 666 ? 32.247 15.625 10.597 1.00 80.88 666 PHE A CA 1
ATOM 5161 C C . PHE A 1 666 ? 33.549 15.311 11.325 1.00 80.88 666 PHE A C 1
ATOM 5163 O O . PHE A 1 666 ? 34.558 15.927 10.993 1.00 80.88 666 PHE A O 1
ATOM 5170 N N . LYS A 1 667 ? 33.556 14.331 12.239 1.00 80.38 667 LYS A N 1
ATOM 5171 C CA . LYS A 1 667 ? 34.805 13.852 12.832 1.00 80.38 667 LYS A CA 1
ATOM 5172 C C . LYS A 1 667 ? 35.709 13.173 11.795 1.00 80.38 667 LYS A C 1
ATOM 5174 O O . LYS A 1 667 ? 36.891 13.477 11.738 1.00 80.38 667 LYS A O 1
ATOM 5179 N N . GLY A 1 668 ? 35.165 12.329 10.915 1.00 74.38 668 GLY A N 1
ATOM 5180 C CA . GLY A 1 668 ? 35.947 11.762 9.806 1.00 74.38 668 GLY A CA 1
ATOM 5181 C C . GLY A 1 668 ? 36.638 12.847 8.965 1.00 74.38 668 GLY A C 1
ATOM 5182 O O . GLY A 1 668 ? 37.837 12.770 8.718 1.00 74.38 668 GLY A O 1
ATOM 5183 N N . VAL A 1 669 ? 35.906 13.916 8.629 1.00 74.56 669 VAL A N 1
ATOM 5184 C CA . VAL A 1 669 ? 36.425 15.055 7.848 1.00 74.56 669 VAL A CA 1
ATOM 5185 C C . VAL A 1 669 ? 37.428 15.925 8.630 1.00 74.56 669 VAL A C 1
ATOM 5187 O O . VAL A 1 669 ? 38.313 16.517 8.010 1.00 74.56 669 VAL A O 1
ATOM 5190 N N . SER A 1 670 ? 37.345 16.029 9.965 1.00 75.25 670 SER A N 1
ATOM 5191 C CA . SER A 1 670 ? 38.403 16.687 10.755 1.00 75.25 670 SER A CA 1
ATOM 5192 C C . SER A 1 670 ? 39.671 15.844 10.797 1.00 75.25 670 SER A C 1
ATOM 5194 O O . SER A 1 670 ? 40.748 16.355 10.497 1.00 75.25 670 SER A O 1
ATOM 5196 N N . ASP A 1 671 ? 39.532 14.554 11.096 1.00 75.06 671 ASP A N 1
ATOM 5197 C CA . ASP A 1 671 ? 40.649 13.626 11.265 1.00 75.06 671 ASP A CA 1
ATOM 5198 C C . ASP A 1 671 ? 41.405 13.431 9.927 1.00 75.06 671 ASP A C 1
ATOM 5200 O O . ASP A 1 671 ? 42.629 13.297 9.912 1.00 75.06 671 ASP A O 1
ATOM 5204 N N . GLU A 1 672 ? 40.706 13.487 8.785 1.00 74.00 672 GLU A N 1
ATOM 5205 C CA . GLU A 1 672 ? 41.296 13.493 7.436 1.00 74.00 672 GLU A CA 1
ATOM 5206 C C . GLU A 1 672 ? 42.065 14.795 7.137 1.00 74.00 672 GLU A C 1
ATOM 5208 O O . GLU A 1 672 ? 43.220 14.742 6.716 1.00 74.00 672 GLU A O 1
ATOM 5213 N N . ARG A 1 673 ? 41.498 15.971 7.443 1.00 70.38 673 ARG A N 1
ATOM 5214 C CA . ARG A 1 673 ? 42.178 17.270 7.248 1.00 70.38 673 ARG A CA 1
ATOM 5215 C C . ARG A 1 673 ? 43.376 17.476 8.178 1.00 70.38 673 ARG A C 1
ATOM 5217 O O . ARG A 1 673 ? 44.315 18.190 7.826 1.00 70.38 673 ARG A O 1
ATOM 5224 N N . GLU A 1 674 ? 43.364 16.874 9.364 1.00 71.69 674 GLU A N 1
ATOM 5225 C CA . GLU A 1 674 ? 44.527 16.847 10.255 1.00 71.69 674 GLU A CA 1
ATOM 5226 C C . GLU A 1 674 ? 45.627 15.930 9.708 1.00 71.69 674 GLU A C 1
ATOM 5228 O O . GLU A 1 674 ? 46.798 16.316 9.741 1.00 71.69 674 GLU A O 1
ATOM 5233 N N . ARG A 1 675 ? 45.272 14.793 9.088 1.00 70.62 675 ARG A N 1
ATOM 5234 C CA . ARG A 1 675 ? 46.233 13.967 8.335 1.00 70.62 675 ARG A CA 1
ATOM 5235 C C . ARG A 1 675 ? 46.840 14.741 7.166 1.00 70.62 675 ARG A C 1
ATOM 5237 O O . ARG A 1 675 ? 48.062 14.844 7.124 1.00 70.62 675 ARG A O 1
ATOM 5244 N N . GLU A 1 676 ? 46.029 15.362 6.304 1.00 68.50 676 GLU A N 1
ATOM 5245 C CA . GLU A 1 676 ? 46.508 16.196 5.183 1.00 68.50 676 GLU A CA 1
ATOM 5246 C C . GLU A 1 676 ? 47.488 17.291 5.641 1.00 68.50 676 GLU A C 1
ATOM 5248 O O . GLU A 1 676 ? 48.519 17.523 5.002 1.00 68.50 676 GLU A O 1
ATOM 5253 N N . ARG A 1 677 ? 47.194 17.946 6.774 1.00 66.19 677 ARG A N 1
ATOM 5254 C CA . ARG A 1 677 ? 48.089 18.929 7.404 1.00 66.19 677 ARG A CA 1
ATOM 5255 C C . ARG A 1 677 ? 49.383 18.301 7.916 1.00 66.19 677 ARG A C 1
ATOM 5257 O O . ARG A 1 677 ? 50.437 18.883 7.693 1.00 66.19 677 ARG A O 1
ATOM 5264 N N . SER A 1 678 ? 49.323 17.131 8.551 1.00 61.12 678 SER A N 1
ATOM 5265 C CA . SER A 1 678 ? 50.511 16.419 9.050 1.00 61.12 678 SER A CA 1
ATOM 5266 C C . SER A 1 678 ? 51.419 15.877 7.937 1.00 61.12 678 SER A C 1
ATOM 5268 O O . SER A 1 678 ? 52.626 15.773 8.132 1.00 61.12 678 SER A O 1
ATOM 5270 N N . THR A 1 679 ? 50.865 15.578 6.756 1.00 56.41 679 THR A N 1
ATOM 5271 C CA . THR A 1 679 ? 51.622 15.110 5.580 1.00 56.41 679 THR A CA 1
ATOM 5272 C C . THR A 1 679 ? 52.255 16.231 4.754 1.00 56.41 679 THR A C 1
ATOM 5274 O O . THR A 1 679 ? 53.047 15.951 3.856 1.00 56.41 679 THR A O 1
ATOM 5277 N N . ARG A 1 680 ? 51.937 17.504 5.030 1.00 49.47 680 ARG A N 1
ATOM 5278 C CA . ARG A 1 680 ? 52.642 18.643 4.428 1.00 49.47 680 ARG A CA 1
ATOM 5279 C C . ARG A 1 680 ? 53.887 18.966 5.247 1.00 49.47 680 ARG A C 1
ATOM 5281 O O . ARG A 1 680 ? 53.784 19.374 6.400 1.00 49.47 680 ARG A O 1
ATOM 5288 N N . ASN A 1 681 ? 55.057 18.824 4.626 1.00 40.56 681 ASN A N 1
ATOM 5289 C CA . ASN A 1 681 ? 56.327 19.239 5.222 1.00 40.56 681 ASN A CA 1
ATOM 5290 C C . ASN A 1 681 ? 56.269 20.722 5.650 1.00 40.56 681 ASN A C 1
ATOM 5292 O O . ASN A 1 681 ? 55.897 21.565 4.829 1.00 40.56 681 ASN A O 1
ATOM 5296 N N . PRO A 1 682 ? 56.699 21.079 6.878 1.00 45.31 682 PRO A N 1
ATOM 5297 C CA . PRO A 1 682 ? 56.732 22.476 7.322 1.00 45.31 682 PRO A CA 1
ATOM 5298 C C . PRO A 1 682 ? 57.610 23.387 6.446 1.00 45.31 682 PRO A C 1
ATOM 5300 O O . PRO A 1 682 ? 57.343 24.580 6.320 1.00 45.31 682 PRO A O 1
ATOM 5303 N N . SER A 1 683 ? 58.639 22.816 5.813 1.00 40.53 683 SER A N 1
ATOM 5304 C CA . SER A 1 683 ? 59.717 23.522 5.112 1.00 40.53 683 SER A CA 1
ATOM 5305 C C . SER A 1 683 ? 59.333 24.230 3.804 1.00 40.53 683 SER A C 1
ATOM 5307 O O . SER A 1 683 ? 60.150 24.988 3.292 1.00 40.53 683 SER A O 1
ATOM 5309 N N . GLU A 1 684 ? 58.121 24.041 3.269 1.00 40.34 684 GLU A N 1
ATOM 5310 C CA . GLU A 1 684 ? 57.626 24.831 2.121 1.00 40.34 684 GLU A CA 1
ATOM 5311 C C . GLU A 1 684 ? 56.696 25.992 2.522 1.00 40.34 684 GLU A C 1
ATOM 5313 O O . GLU A 1 684 ? 56.452 26.888 1.715 1.00 40.34 684 GLU A O 1
ATOM 5318 N N . VAL A 1 685 ? 56.190 26.026 3.762 1.00 41.72 685 VAL A N 1
ATOM 5319 C CA . VAL A 1 685 ? 55.222 27.052 4.206 1.00 41.72 685 VAL A CA 1
ATOM 5320 C C . VAL A 1 685 ? 55.920 28.359 4.613 1.00 41.72 685 VAL A C 1
ATOM 5322 O O . VAL A 1 685 ? 55.418 29.451 4.343 1.00 41.72 685 VAL A O 1
ATOM 5325 N N . GLU A 1 686 ? 57.129 28.264 5.176 1.00 33.25 686 GLU A N 1
ATOM 5326 C CA . GLU A 1 686 ? 57.905 29.401 5.706 1.00 33.25 686 GLU A CA 1
ATOM 5327 C C . GLU A 1 686 ? 58.304 30.463 4.654 1.00 33.25 686 GLU A C 1
ATOM 5329 O O . GLU A 1 686 ? 58.725 31.568 5.004 1.00 33.25 686 GLU A O 1
ATOM 5334 N N . LEU A 1 687 ? 58.139 30.156 3.361 1.00 36.75 687 LEU A N 1
ATOM 5335 C CA . LEU A 1 687 ? 58.420 31.059 2.239 1.00 36.75 687 LEU A CA 1
ATOM 5336 C C . LEU A 1 687 ? 57.208 31.869 1.740 1.00 36.75 687 LEU A C 1
ATOM 5338 O O . LEU A 1 687 ? 57.407 32.767 0.922 1.00 36.75 687 LEU A O 1
ATOM 5342 N N . GLN A 1 688 ? 55.982 31.617 2.224 1.00 35.47 688 GLN A N 1
ATOM 5343 C CA . GLN A 1 688 ? 54.801 32.429 1.866 1.00 35.47 688 GLN A CA 1
ATOM 5344 C C . GLN A 1 688 ? 54.294 33.344 2.993 1.00 35.47 688 GLN A C 1
ATOM 5346 O O . GLN A 1 688 ? 53.826 34.445 2.696 1.00 35.47 688 GLN A O 1
ATOM 5351 N N . ASP A 1 689 ? 54.456 32.983 4.270 1.00 34.62 689 ASP A N 1
ATOM 5352 C CA . ASP A 1 689 ? 53.924 33.793 5.385 1.00 34.62 689 ASP A CA 1
ATOM 5353 C C . ASP A 1 689 ? 54.739 35.064 5.719 1.00 34.62 689 ASP A C 1
ATOM 5355 O O . ASP A 1 689 ? 54.273 35.928 6.462 1.00 34.62 689 ASP A O 1
ATOM 5359 N N . ARG A 1 690 ? 55.910 35.289 5.099 1.00 30.80 690 ARG A N 1
ATOM 5360 C CA . ARG A 1 690 ? 56.697 36.535 5.282 1.00 30.80 690 ARG A CA 1
ATOM 5361 C C . ARG A 1 690 ? 56.057 37.813 4.707 1.00 30.80 690 ARG A C 1
ATOM 5363 O O . ARG A 1 690 ? 56.647 38.889 4.811 1.00 30.80 690 ARG A O 1
ATOM 5370 N N . HIS A 1 691 ? 54.853 37.735 4.138 1.00 36.66 691 HIS A N 1
ATOM 5371 C CA . HIS A 1 691 ? 54.115 38.890 3.614 1.00 36.66 691 HIS A CA 1
ATOM 5372 C C . HIS A 1 691 ? 52.649 38.986 4.085 1.00 36.66 691 HIS A C 1
ATOM 5374 O O . HIS A 1 691 ? 51.765 39.296 3.284 1.00 36.66 691 HIS A O 1
ATOM 5380 N N . ARG A 1 692 ? 52.393 38.837 5.399 1.00 32.72 692 ARG A N 1
ATOM 5381 C CA . ARG A 1 692 ? 51.335 39.606 6.104 1.00 32.72 692 ARG A CA 1
ATOM 5382 C C . ARG A 1 692 ? 51.418 39.537 7.636 1.00 32.72 692 ARG A C 1
ATOM 5384 O O . ARG A 1 692 ? 50.955 38.585 8.247 1.00 32.72 692 ARG A O 1
ATOM 5391 N N . GLU A 1 693 ? 51.865 40.635 8.240 1.00 26.83 693 GLU A N 1
ATOM 5392 C CA . GLU A 1 693 ? 51.574 40.996 9.637 1.00 26.83 693 GLU A CA 1
ATOM 5393 C C . GLU A 1 693 ? 50.902 42.391 9.693 1.00 26.83 693 GLU A C 1
ATOM 5395 O O . GLU A 1 693 ? 50.860 43.082 8.666 1.00 26.83 693 GLU A O 1
ATOM 5400 N N . PRO A 1 694 ? 50.233 42.761 10.805 1.00 42.88 694 PRO A N 1
ATOM 5401 C CA . PRO A 1 694 ? 48.953 43.466 10.700 1.00 42.88 694 PRO A CA 1
ATOM 5402 C C . PRO A 1 694 ? 48.976 44.963 11.047 1.00 42.88 694 PRO A C 1
ATOM 5404 O O . PRO A 1 694 ? 49.837 45.459 11.768 1.00 42.88 694 PRO A O 1
ATOM 5407 N N . ALA A 1 695 ? 47.914 45.661 10.631 1.00 26.58 695 ALA A N 1
ATOM 5408 C CA . ALA A 1 695 ? 47.537 46.976 11.148 1.00 26.58 695 ALA A CA 1
ATOM 5409 C C . ALA A 1 695 ? 46.118 46.919 11.743 1.00 26.58 695 ALA A C 1
ATOM 5411 O O . ALA A 1 695 ? 45.169 46.500 11.075 1.00 26.58 695 ALA A O 1
ATOM 5412 N N . HIS A 1 696 ? 45.968 47.333 13.005 1.00 29.06 696 HIS A N 1
ATOM 5413 C CA . HIS A 1 696 ? 44.659 47.478 13.651 1.00 29.06 696 HIS A CA 1
ATOM 5414 C C . HIS A 1 696 ? 43.912 48.709 13.110 1.00 29.06 696 HIS A C 1
ATOM 5416 O O . HIS A 1 696 ? 44.521 49.698 12.709 1.00 29.06 696 HIS A O 1
ATOM 5422 N N . GLY A 1 697 ? 42.580 48.641 13.072 1.00 27.73 697 GLY A N 1
ATOM 5423 C CA . GLY A 1 697 ? 41.765 49.662 12.406 1.00 27.73 697 GLY A CA 1
ATOM 5424 C C . GLY A 1 697 ? 41.516 50.935 13.218 1.00 27.73 697 GLY A C 1
ATOM 5425 O O . GLY A 1 697 ? 41.794 51.000 14.412 1.00 27.73 697 GLY A O 1
ATOM 5426 N N . SER A 1 698 ? 40.857 51.907 12.584 1.00 25.81 698 SER A N 1
ATOM 5427 C CA . SER A 1 698 ? 39.723 52.638 13.178 1.00 25.81 698 SER A CA 1
ATOM 5428 C C . SER A 1 698 ? 38.974 53.489 12.132 1.00 25.81 698 SER A C 1
ATOM 5430 O O . SER A 1 698 ? 39.512 53.809 11.082 1.00 25.81 698 SER A O 1
ATOM 5432 N N . THR A 1 699 ? 37.695 53.768 12.426 1.00 27.89 699 THR A N 1
ATOM 5433 C CA . THR A 1 699 ? 36.860 54.929 12.013 1.00 27.89 699 THR A CA 1
ATOM 5434 C C . THR A 1 699 ? 37.161 55.724 10.725 1.00 27.89 699 THR A C 1
ATOM 5436 O O . THR A 1 699 ? 38.209 56.351 10.630 1.00 27.89 699 THR A O 1
ATOM 5439 N N . GLY A 1 700 ? 36.137 55.944 9.877 1.00 26.05 700 GLY A N 1
ATOM 5440 C CA . GLY A 1 700 ? 36.064 57.186 9.074 1.00 26.05 700 GLY A CA 1
ATOM 5441 C C . GLY A 1 700 ? 35.305 57.155 7.736 1.00 26.05 700 GLY A C 1
ATOM 5442 O O . GLY A 1 700 ? 35.888 56.861 6.707 1.00 26.05 700 GLY A O 1
ATOM 5443 N N . THR A 1 701 ? 34.019 57.521 7.765 1.00 27.66 701 THR A N 1
ATOM 5444 C CA . THR A 1 701 ? 33.321 58.456 6.837 1.00 27.66 701 THR A CA 1
ATOM 5445 C C . THR A 1 701 ? 33.747 58.672 5.359 1.00 27.66 701 THR A C 1
ATOM 5447 O O . THR A 1 701 ? 34.858 59.103 5.081 1.00 27.66 701 THR A O 1
ATOM 5450 N N . ASN A 1 702 ? 32.713 58.690 4.496 1.00 26.88 702 ASN A N 1
ATOM 5451 C CA . ASN A 1 702 ? 32.501 59.531 3.290 1.00 26.88 702 ASN A CA 1
ATOM 5452 C C . ASN A 1 702 ? 32.855 59.041 1.855 1.00 26.88 702 ASN A C 1
ATOM 5454 O O . ASN A 1 702 ? 33.956 58.626 1.527 1.00 26.88 702 ASN A O 1
ATOM 5458 N N . LEU A 1 703 ? 31.815 59.202 1.021 1.00 24.80 703 LEU A N 1
ATOM 5459 C CA . LEU A 1 703 ? 31.666 59.432 -0.434 1.00 24.80 703 LEU A CA 1
ATOM 5460 C C . LEU A 1 703 ? 32.758 60.302 -1.125 1.00 24.80 703 LEU A C 1
ATOM 5462 O O . LEU A 1 703 ? 33.379 61.097 -0.421 1.00 24.80 703 LEU A O 1
ATOM 5466 N N . PRO A 1 704 ? 32.767 60.437 -2.480 1.00 44.22 704 PRO A N 1
ATOM 5467 C CA . PRO A 1 704 ? 32.574 59.449 -3.569 1.00 44.22 704 PRO A CA 1
ATOM 5468 C C . PRO A 1 704 ? 33.557 59.689 -4.772 1.00 44.22 704 PRO A C 1
ATOM 5470 O O . PRO A 1 704 ? 34.488 60.475 -4.641 1.00 44.22 704 PRO A O 1
ATOM 5473 N N . CYS A 1 705 ? 33.278 59.115 -5.963 1.00 23.62 705 CYS A N 1
ATOM 5474 C CA . CYS A 1 705 ? 33.882 59.460 -7.283 1.00 23.62 705 CYS A CA 1
ATOM 5475 C C . CYS A 1 705 ? 35.393 59.096 -7.464 1.00 23.62 705 CYS A C 1
ATOM 5477 O O . CYS A 1 705 ? 36.052 58.747 -6.494 1.00 23.62 705 CYS A O 1
ATOM 5479 N N . GLU A 1 706 ? 36.014 59.045 -8.661 1.00 23.42 706 GLU A N 1
ATOM 5480 C CA . GLU A 1 706 ? 35.539 59.198 -10.058 1.00 23.42 706 GLU A CA 1
ATOM 5481 C C . GLU A 1 706 ? 36.359 58.339 -11.074 1.00 23.42 706 GLU A C 1
ATOM 5483 O O . GLU A 1 706 ? 36.986 57.355 -10.687 1.00 23.42 706 GLU A O 1
ATOM 5488 N N . ASN A 1 707 ? 36.305 58.682 -12.373 1.00 25.70 707 ASN A N 1
ATOM 5489 C CA . ASN A 1 707 ? 36.965 58.049 -13.537 1.00 25.70 707 ASN A CA 1
ATOM 5490 C C . ASN A 1 707 ? 38.516 57.931 -13.405 1.00 25.70 707 ASN A C 1
ATOM 5492 O O . ASN A 1 707 ? 39.117 58.602 -12.572 1.00 25.70 707 ASN A O 1
ATOM 5496 N N . ILE A 1 708 ? 39.234 57.110 -14.193 1.00 27.80 708 ILE A N 1
ATOM 5497 C CA . ILE A 1 708 ? 39.712 57.414 -15.570 1.00 27.80 708 ILE A CA 1
ATOM 5498 C C . ILE A 1 708 ? 40.254 56.137 -16.285 1.00 27.80 708 ILE A C 1
ATOM 5500 O O . ILE A 1 708 ? 40.483 55.098 -15.670 1.00 27.80 708 ILE A O 1
ATOM 5504 N N . GLU A 1 709 ? 40.413 56.251 -17.608 1.00 25.16 709 GLU A N 1
ATOM 5505 C CA . GLU A 1 709 ? 41.080 55.391 -18.614 1.00 25.16 709 GLU A CA 1
ATOM 5506 C C . GLU A 1 709 ? 42.517 54.920 -18.224 1.00 25.16 709 GLU A C 1
ATOM 5508 O O . GLU A 1 709 ? 43.100 55.416 -17.268 1.00 25.16 709 GLU A O 1
ATOM 5513 N N . GLY A 1 710 ? 43.215 53.995 -18.902 1.00 25.28 710 GLY A N 1
ATOM 5514 C CA . GLY A 1 710 ? 42.969 53.243 -20.141 1.00 25.28 710 GLY A CA 1
ATOM 5515 C C . GLY A 1 710 ? 44.245 52.499 -20.609 1.00 25.28 710 GLY A C 1
ATOM 5516 O O . GLY A 1 710 ? 45.197 52.360 -19.848 1.00 25.28 710 GLY A O 1
ATOM 5517 N N . HIS A 1 711 ? 44.280 52.076 -21.883 1.00 28.02 711 HIS A N 1
ATOM 5518 C CA . HIS A 1 711 ? 45.393 51.374 -22.568 1.00 28.02 711 HIS A CA 1
ATOM 5519 C C . HIS A 1 711 ? 45.796 49.962 -22.072 1.00 28.02 711 HIS A C 1
ATOM 5521 O O . HIS A 1 711 ? 45.475 49.511 -20.979 1.00 28.02 711 HIS A O 1
ATOM 5527 N N . GLY A 1 712 ? 46.492 49.227 -22.949 1.00 25.23 712 GLY A N 1
ATOM 5528 C CA . GLY A 1 712 ? 47.024 47.875 -22.737 1.00 25.23 712 GLY A CA 1
ATOM 5529 C C . GLY A 1 712 ? 47.842 47.412 -23.954 1.00 25.23 712 GLY A C 1
ATOM 5530 O O . GLY A 1 712 ? 47.943 48.153 -24.932 1.00 25.23 712 GLY A O 1
ATOM 5531 N N . CYS A 1 713 ? 48.420 46.203 -23.928 1.00 23.91 713 CYS A N 1
ATOM 5532 C CA . CYS A 1 713 ? 49.155 45.648 -25.077 1.00 23.91 713 CYS A CA 1
ATOM 5533 C C . CYS A 1 713 ? 49.155 44.099 -25.128 1.00 23.91 713 CYS A C 1
ATOM 5535 O O . CYS A 1 713 ? 48.806 43.431 -24.157 1.00 23.91 713 CYS A O 1
ATOM 5537 N N . LYS A 1 714 ? 49.544 43.538 -26.282 1.00 24.27 714 LYS A N 1
ATOM 5538 C CA . LYS A 1 714 ? 49.761 42.100 -26.598 1.00 24.27 714 LYS A CA 1
ATOM 5539 C C . LYS A 1 714 ? 51.228 41.929 -27.096 1.00 24.27 714 LYS A C 1
ATOM 5541 O O . LYS A 1 714 ? 51.876 42.966 -27.235 1.00 24.27 714 LYS A O 1
ATOM 5546 N N . PRO A 1 715 ? 51.761 40.739 -27.486 1.00 36.56 715 PRO A N 1
ATOM 5547 C CA . PRO A 1 715 ? 51.243 39.356 -27.456 1.00 36.56 715 PRO A CA 1
ATOM 5548 C C . PRO A 1 715 ? 52.222 38.312 -26.825 1.00 36.56 715 PRO A C 1
ATOM 5550 O O . PRO A 1 715 ? 53.223 38.661 -26.211 1.00 36.56 715 PRO A O 1
ATOM 5553 N N . HIS A 1 716 ? 51.916 37.013 -26.989 1.00 28.12 716 HIS A N 1
ATOM 5554 C CA . HIS A 1 716 ? 52.744 35.839 -26.629 1.00 28.12 716 HIS A CA 1
ATOM 5555 C C . HIS A 1 716 ? 54.115 35.761 -27.347 1.00 28.12 716 HIS A C 1
ATOM 5557 O O . HIS A 1 716 ? 54.298 36.385 -28.394 1.00 28.12 716 HIS A O 1
ATOM 5563 N N . PRO A 1 717 ? 55.028 34.881 -26.878 1.00 32.69 717 PRO A N 1
ATOM 5564 C CA . PRO A 1 717 ? 55.116 33.545 -27.505 1.00 32.69 717 PRO A CA 1
ATOM 5565 C C . PRO A 1 717 ? 55.016 32.355 -26.517 1.00 32.69 717 PRO A C 1
ATOM 5567 O O . PRO A 1 717 ? 54.819 32.532 -25.317 1.00 32.69 717 PRO A O 1
ATOM 5570 N N . LYS A 1 718 ? 55.079 31.123 -27.048 1.00 29.38 718 LYS A N 1
ATOM 5571 C CA . LYS A 1 718 ? 54.998 29.841 -26.313 1.00 29.38 718 LYS A CA 1
ATOM 5572 C C . LYS A 1 718 ? 56.387 29.213 -26.146 1.00 29.38 718 LYS A C 1
ATOM 5574 O O . LYS A 1 718 ? 57.178 29.291 -27.081 1.00 29.38 718 LYS A O 1
ATOM 5579 N N . THR A 1 719 ? 56.591 28.438 -25.078 1.00 23.42 719 THR A N 1
ATOM 5580 C CA . THR A 1 719 ? 57.695 27.462 -24.982 1.00 23.42 719 THR A CA 1
ATOM 5581 C C . THR A 1 719 ? 57.165 26.124 -24.470 1.00 23.42 719 THR A C 1
ATOM 5583 O O . THR A 1 719 ? 56.449 26.079 -23.474 1.00 23.42 719 THR A O 1
ATOM 5586 N N . SER A 1 720 ? 57.506 25.034 -25.156 1.00 24.69 720 SER A N 1
ATOM 5587 C CA . SER A 1 720 ? 57.181 23.655 -24.773 1.00 24.69 720 SER A CA 1
ATOM 5588 C C . SER A 1 720 ? 58.426 22.936 -24.262 1.00 24.69 720 SER A C 1
ATOM 5590 O O . SER A 1 720 ? 59.462 23.004 -24.921 1.00 24.69 720 SER A O 1
ATOM 5592 N N . ILE A 1 721 ? 58.319 22.194 -23.158 1.00 25.75 721 ILE A N 1
ATOM 5593 C CA . ILE A 1 721 ? 59.394 21.329 -22.651 1.00 25.75 721 ILE A CA 1
ATOM 5594 C C . ILE A 1 721 ? 58.834 19.920 -22.429 1.00 25.75 721 ILE A C 1
ATOM 5596 O O . ILE A 1 721 ? 57.827 19.744 -21.747 1.00 25.75 721 ILE A O 1
ATOM 5600 N N . GLN A 1 722 ? 59.491 18.925 -23.026 1.00 25.20 722 GLN A N 1
ATOM 5601 C CA . GLN A 1 722 ? 59.320 17.505 -22.707 1.00 25.20 722 GLN A CA 1
ATOM 5602 C C . GLN A 1 722 ? 60.314 17.113 -21.606 1.00 25.20 722 GLN A C 1
ATOM 5604 O O . GLN A 1 722 ? 61.424 17.641 -21.577 1.00 25.20 722 GLN A O 1
ATOM 5609 N N . VAL A 1 723 ? 59.969 16.135 -20.766 1.00 27.03 723 VAL A N 1
ATOM 5610 C CA . VAL A 1 723 ? 60.927 15.451 -19.880 1.00 27.03 723 VAL A CA 1
ATOM 5611 C C . VAL A 1 723 ? 60.755 13.936 -20.030 1.00 27.03 723 VAL A C 1
ATOM 5613 O O . VAL A 1 723 ? 59.646 13.443 -20.230 1.00 27.03 723 VAL A O 1
ATOM 5616 N N . GLN A 1 724 ? 61.874 13.213 -20.020 1.00 24.09 724 GLN A N 1
ATOM 5617 C CA . GLN A 1 724 ? 61.969 11.788 -20.350 1.00 24.09 724 GLN A CA 1
ATOM 5618 C C . GLN A 1 724 ? 61.561 10.870 -19.188 1.00 24.09 724 GLN A C 1
ATOM 5620 O O . GLN A 1 724 ? 61.722 11.218 -18.020 1.00 24.09 724 GLN A O 1
ATOM 5625 N N . LEU A 1 725 ? 61.149 9.639 -19.515 1.00 28.42 725 LEU A N 1
ATOM 5626 C CA . LEU A 1 725 ? 61.165 8.526 -18.562 1.00 28.42 725 LEU A CA 1
ATOM 5627 C C . LEU A 1 725 ? 62.597 7.994 -18.365 1.00 28.42 725 LEU A C 1
ATOM 5629 O O . LEU A 1 725 ? 63.398 7.972 -19.301 1.00 28.42 725 LEU A O 1
ATOM 5633 N N . LYS A 1 726 ? 62.861 7.435 -17.179 1.00 23.19 726 LYS A N 1
ATOM 5634 C CA . LYS A 1 726 ? 63.867 6.382 -16.961 1.00 23.19 726 LYS A CA 1
ATOM 5635 C C . LYS A 1 726 ? 63.233 5.210 -16.189 1.00 23.19 726 LYS A C 1
ATOM 5637 O O . LYS A 1 726 ? 62.271 5.446 -15.459 1.00 23.19 726 LYS A O 1
ATOM 5642 N N . PRO A 1 727 ? 63.712 3.965 -16.371 1.00 32.31 727 PRO A N 1
ATOM 5643 C CA . PRO A 1 727 ? 63.022 2.782 -15.866 1.00 32.31 727 PRO A CA 1
ATOM 5644 C C . PRO A 1 727 ? 63.583 2.244 -14.540 1.00 32.31 727 PRO A C 1
ATOM 5646 O O . PRO A 1 727 ? 64.791 2.241 -14.334 1.00 32.31 727 PRO A O 1
ATOM 5649 N N . GLY A 1 728 ? 62.684 1.660 -13.743 1.00 26.14 728 GLY A N 1
ATOM 5650 C CA . GLY A 1 728 ? 62.924 0.413 -13.011 1.00 26.14 728 GLY A CA 1
ATOM 5651 C C . GLY A 1 728 ? 63.759 0.453 -11.730 1.00 26.14 728 GLY A C 1
ATOM 5652 O O . GLY A 1 728 ? 64.967 0.274 -11.781 1.00 26.14 728 GLY A O 1
ATOM 5653 N N . GLU A 1 729 ? 63.074 0.436 -10.586 1.00 23.25 729 GLU A N 1
ATOM 5654 C CA . GLU A 1 729 ? 63.311 -0.607 -9.576 1.00 23.25 729 GLU A CA 1
ATOM 5655 C C . GLU A 1 729 ? 62.018 -0.876 -8.784 1.00 23.25 729 GLU A C 1
ATOM 5657 O O . GLU A 1 729 ? 61.081 -0.076 -8.832 1.00 23.25 729 GLU A O 1
ATOM 5662 N N . SER A 1 730 ? 61.907 -2.042 -8.142 1.00 25.53 730 SER A N 1
ATOM 5663 C CA . SER A 1 730 ? 60.634 -2.564 -7.620 1.00 25.53 730 SER A CA 1
ATOM 5664 C C . SER A 1 730 ? 60.668 -2.850 -6.121 1.00 25.53 730 SER A C 1
ATOM 5666 O O . SER A 1 730 ? 61.512 -3.620 -5.667 1.00 25.53 730 SER A O 1
ATOM 5668 N N . SER A 1 731 ? 59.672 -2.358 -5.381 1.00 22.64 731 SER A N 1
ATOM 5669 C CA . SER A 1 731 ? 59.339 -2.865 -4.046 1.00 22.64 731 SER A CA 1
ATOM 5670 C C . SER A 1 731 ? 57.824 -2.877 -3.834 1.00 22.64 731 SER A C 1
ATOM 5672 O O . SER A 1 731 ? 57.119 -1.983 -4.303 1.00 22.64 731 SER A O 1
ATOM 5674 N N . TYR A 1 732 ? 57.321 -3.908 -3.153 1.00 26.64 732 TYR A N 1
ATOM 5675 C CA . TYR A 1 732 ? 55.905 -4.066 -2.822 1.00 26.64 732 TYR A CA 1
ATOM 5676 C C . TYR A 1 732 ? 55.594 -3.399 -1.476 1.00 26.64 732 TYR A C 1
ATOM 5678 O O . TYR A 1 732 ? 56.040 -3.885 -0.439 1.00 26.64 732 TYR A O 1
ATOM 5686 N N . CYS A 1 733 ? 54.723 -2.389 -1.481 1.00 22.02 733 CYS A N 1
ATOM 5687 C CA . CYS A 1 733 ? 53.899 -2.031 -0.324 1.00 22.02 733 CYS A CA 1
ATOM 5688 C C . CYS A 1 733 ? 52.427 -2.059 -0.751 1.00 22.02 733 CYS A C 1
ATOM 5690 O O . CYS A 1 733 ? 52.076 -1.560 -1.818 1.00 22.02 733 CYS A O 1
ATOM 5692 N N . ASN A 1 734 ? 51.580 -2.693 0.060 1.00 28.47 734 ASN A N 1
ATOM 5693 C CA . ASN A 1 734 ? 50.197 -3.020 -0.284 1.00 28.47 734 ASN A CA 1
ATOM 5694 C C . ASN A 1 734 ? 49.242 -2.369 0.724 1.00 28.47 734 ASN A C 1
ATOM 5696 O O . ASN A 1 734 ? 48.853 -3.003 1.703 1.00 28.47 734 ASN A O 1
ATOM 5700 N N . GLU A 1 735 ? 48.884 -1.106 0.491 1.00 24.66 735 GLU A N 1
ATOM 5701 C CA . GLU A 1 735 ? 47.916 -0.374 1.314 1.00 24.66 735 GLU A CA 1
ATOM 5702 C C . GLU A 1 735 ? 46.586 -0.222 0.568 1.00 24.66 735 GLU A C 1
ATOM 5704 O O . GLU A 1 735 ? 46.513 0.375 -0.505 1.00 24.66 735 GLU A O 1
ATOM 5709 N N . GLN A 1 736 ? 45.523 -0.794 1.137 1.00 23.89 736 GLN A N 1
ATOM 5710 C CA . GLN A 1 736 ? 44.167 -0.733 0.592 1.00 23.89 736 GLN A CA 1
ATOM 5711 C C . GLN A 1 736 ? 43.406 0.458 1.198 1.00 23.89 736 GLN A C 1
ATOM 5713 O O . GLN A 1 736 ? 43.223 0.486 2.418 1.00 23.89 736 GLN A O 1
ATOM 5718 N N . PRO A 1 737 ? 42.887 1.405 0.397 1.00 27.69 737 PRO A N 1
ATOM 5719 C CA . PRO A 1 737 ? 41.980 2.426 0.906 1.00 27.69 737 PRO A CA 1
ATOM 5720 C C . PRO A 1 737 ? 40.578 1.837 1.136 1.00 27.69 737 PRO A C 1
ATOM 5722 O O . PRO A 1 737 ? 39.874 1.538 0.179 1.00 27.69 737 PRO A O 1
ATOM 5725 N N . TRP A 1 738 ? 40.210 1.710 2.413 1.00 24.09 738 TRP A N 1
ATOM 5726 C CA . TRP A 1 738 ? 38.850 1.734 2.981 1.00 24.09 738 TRP A CA 1
ATOM 5727 C C . TRP A 1 738 ? 37.744 0.868 2.337 1.00 24.09 738 TRP A C 1
ATOM 5729 O O . TRP A 1 738 ? 37.226 1.145 1.260 1.00 24.09 738 TRP A O 1
ATOM 5739 N N . VAL A 1 739 ? 37.292 -0.128 3.105 1.00 26.08 739 VAL A N 1
ATOM 5740 C CA . VAL A 1 739 ? 36.008 -0.827 2.918 1.00 26.08 739 VAL A CA 1
ATOM 5741 C C . VAL A 1 739 ? 34.929 -0.116 3.748 1.00 26.08 739 VAL A C 1
ATOM 5743 O O . VAL A 1 739 ? 35.217 0.343 4.852 1.00 26.08 739 VAL A O 1
ATOM 5746 N N . ASP A 1 740 ? 33.691 -0.045 3.249 1.00 27.55 740 ASP A N 1
ATOM 5747 C CA . ASP A 1 740 ? 32.544 0.499 3.991 1.00 27.55 740 ASP A CA 1
ATOM 5748 C C . ASP A 1 740 ? 32.136 -0.404 5.178 1.00 27.55 740 ASP A C 1
ATOM 5750 O O . ASP A 1 740 ? 31.437 -1.409 5.012 1.00 27.55 740 ASP A O 1
ATOM 5754 N N . ASP A 1 741 ? 32.537 -0.023 6.394 1.00 26.94 741 ASP A N 1
ATOM 5755 C CA . ASP A 1 741 ? 32.197 -0.712 7.651 1.00 26.94 741 ASP A CA 1
ATOM 5756 C C . ASP A 1 741 ? 30.758 -0.405 8.133 1.00 26.94 741 ASP A C 1
ATOM 5758 O O . ASP A 1 741 ? 30.520 0.219 9.169 1.00 26.94 741 ASP A O 1
ATOM 5762 N N . ASP A 1 742 ? 29.754 -0.910 7.410 1.00 27.86 742 ASP A N 1
ATOM 5763 C CA . ASP A 1 742 ? 28.323 -0.793 7.766 1.00 27.86 742 ASP A CA 1
ATOM 5764 C C . ASP A 1 742 ? 27.896 -1.766 8.907 1.00 27.86 742 ASP A C 1
ATOM 5766 O O . ASP A 1 742 ? 26.752 -2.230 8.970 1.00 27.86 742 ASP A O 1
ATOM 5770 N N . GLN A 1 743 ? 28.826 -2.142 9.804 1.00 29.22 743 GLN A N 1
ATOM 5771 C CA . GLN A 1 743 ? 28.616 -3.100 10.906 1.00 29.22 743 GLN A CA 1
ATOM 5772 C C . GLN A 1 743 ? 29.413 -2.783 12.189 1.00 29.22 743 GLN A C 1
ATOM 5774 O O . GLN A 1 743 ? 30.413 -3.428 12.499 1.00 29.22 743 GLN A O 1
ATOM 5779 N N . VAL A 1 744 ? 28.886 -1.900 13.044 1.00 27.11 744 VAL A N 1
ATOM 5780 C CA . VAL A 1 744 ? 29.311 -1.835 14.458 1.00 27.11 744 VAL A CA 1
ATOM 5781 C C . VAL A 1 744 ? 28.411 -2.734 15.310 1.00 27.11 744 VAL A C 1
ATOM 5783 O O . VAL A 1 744 ? 27.333 -2.328 15.738 1.00 27.11 744 VAL A O 1
ATOM 5786 N N . THR A 1 745 ? 28.871 -3.958 15.587 1.00 26.22 745 THR A N 1
ATOM 5787 C CA . THR A 1 745 ? 28.321 -4.820 16.652 1.00 26.22 745 THR A CA 1
ATOM 5788 C C . THR A 1 745 ? 29.440 -5.161 17.632 1.00 26.22 745 THR A C 1
ATOM 5790 O O . THR A 1 745 ? 30.508 -5.611 17.223 1.00 26.22 745 THR A O 1
ATOM 5793 N N . ILE A 1 746 ? 29.226 -4.924 18.927 1.00 25.45 746 ILE A N 1
ATOM 5794 C CA . ILE A 1 746 ? 30.276 -5.083 19.941 1.00 25.45 746 ILE A CA 1
ATOM 5795 C C . ILE A 1 746 ? 30.413 -6.557 20.347 1.00 25.45 746 ILE A C 1
ATOM 5797 O O . ILE A 1 746 ? 29.529 -7.099 21.001 1.00 25.45 746 ILE A O 1
ATOM 5801 N N . GLY A 1 747 ? 31.578 -7.141 20.051 1.00 25.12 747 GLY A N 1
ATOM 5802 C CA . GLY A 1 747 ? 32.175 -8.228 20.834 1.00 25.12 747 GLY A CA 1
ATOM 5803 C C . GLY A 1 747 ? 31.833 -9.674 20.447 1.00 25.12 747 GLY A C 1
ATOM 5804 O O . GLY A 1 747 ? 30.776 -10.186 20.789 1.00 25.12 747 GLY A O 1
ATOM 5805 N N . GLY A 1 748 ? 32.842 -10.381 19.921 1.00 28.27 748 GLY A N 1
ATOM 5806 C CA . GLY A 1 748 ? 33.075 -11.795 20.249 1.00 28.27 748 GLY A CA 1
ATOM 5807 C C . GLY A 1 748 ? 32.484 -12.873 19.327 1.00 28.27 748 GLY A C 1
ATOM 5808 O O . GLY A 1 748 ? 31.279 -13.064 19.258 1.00 28.27 748 GLY A O 1
ATOM 5809 N N . THR A 1 749 ? 33.391 -13.690 18.777 1.00 23.59 749 THR A N 1
ATOM 5810 C CA . THR A 1 749 ? 33.179 -15.082 18.318 1.00 23.59 749 THR A CA 1
ATOM 5811 C C . THR A 1 749 ? 32.311 -15.299 17.055 1.00 23.59 749 THR A C 1
ATOM 5813 O O . THR A 1 749 ? 31.119 -15.004 17.047 1.00 23.59 749 THR A O 1
ATOM 5816 N N . PRO A 1 750 ? 32.850 -15.913 15.979 1.00 24.72 750 PRO A N 1
ATOM 5817 C CA . PRO A 1 750 ? 32.085 -16.170 14.758 1.00 24.72 750 PRO A CA 1
ATOM 5818 C C . PRO A 1 750 ? 31.187 -17.415 14.878 1.00 24.72 750 PRO A C 1
ATOM 5820 O O . PRO A 1 750 ? 31.671 -18.529 15.077 1.00 24.72 750 PRO A O 1
ATOM 5823 N N . CYS A 1 751 ? 29.878 -17.254 14.664 1.00 21.91 751 CYS A N 1
ATOM 5824 C CA . CYS A 1 751 ? 28.927 -18.361 14.506 1.00 21.91 751 CYS A CA 1
ATOM 5825 C C . CYS A 1 751 ? 28.028 -18.175 13.273 1.00 21.91 751 CYS A C 1
ATOM 5827 O O . CYS A 1 751 ? 27.614 -17.069 12.934 1.00 21.91 751 CYS A O 1
ATOM 5829 N N . ARG A 1 752 ? 27.722 -19.282 12.582 1.00 32.75 752 ARG A N 1
ATOM 5830 C CA . ARG A 1 752 ? 26.896 -19.296 11.363 1.00 32.75 752 ARG A CA 1
ATOM 5831 C C . ARG A 1 752 ? 25.402 -19.218 11.694 1.00 32.75 752 ARG A C 1
ATOM 5833 O O . ARG A 1 752 ? 24.824 -20.244 12.037 1.00 32.75 752 ARG A O 1
ATOM 5840 N N . HIS A 1 753 ? 24.748 -18.087 11.430 1.00 22.88 753 HIS A N 1
ATOM 5841 C CA . HIS A 1 753 ? 23.289 -18.048 11.257 1.00 22.88 753 HIS A CA 1
ATOM 5842 C C . HIS A 1 753 ? 22.851 -17.110 10.123 1.00 22.88 753 HIS A C 1
ATOM 5844 O O . HIS A 1 753 ? 23.357 -16.002 9.969 1.00 22.88 753 HIS A O 1
ATOM 5850 N N . HIS A 1 754 ? 21.874 -17.561 9.329 1.00 25.47 754 HIS A N 1
ATOM 5851 C CA . HIS A 1 754 ? 21.182 -16.727 8.347 1.00 25.47 754 HIS A CA 1
ATOM 5852 C C . HIS A 1 754 ? 20.054 -15.944 9.030 1.00 25.47 754 HIS A C 1
ATOM 5854 O O . HIS A 1 754 ? 19.070 -16.545 9.456 1.00 25.47 754 HIS A O 1
ATOM 5860 N N . HIS A 1 755 ? 20.139 -14.613 9.049 1.00 23.38 755 HIS A N 1
ATOM 5861 C CA . HIS A 1 755 ? 18.996 -13.757 9.374 1.00 23.38 755 HIS A CA 1
ATOM 5862 C C . HIS A 1 755 ? 18.339 -13.205 8.106 1.00 23.38 755 HIS A C 1
ATOM 5864 O O . HIS A 1 755 ? 18.962 -12.494 7.317 1.00 23.38 755 HIS A O 1
ATOM 5870 N N . HIS A 1 756 ? 17.044 -13.476 7.941 1.00 25.91 756 HIS A N 1
ATOM 5871 C CA . HIS A 1 756 ? 16.205 -12.728 7.008 1.00 25.91 756 HIS A CA 1
ATOM 5872 C C . HIS A 1 756 ? 16.011 -11.298 7.541 1.00 25.91 756 HIS A C 1
ATOM 5874 O O . HIS A 1 756 ? 15.355 -11.107 8.564 1.00 25.91 756 HIS A O 1
ATOM 5880 N N . ARG A 1 757 ? 16.529 -10.276 6.840 1.00 26.36 757 ARG A N 1
ATOM 5881 C CA . ARG A 1 757 ? 16.119 -8.880 7.080 1.00 26.36 757 ARG A CA 1
ATOM 5882 C C . ARG A 1 757 ? 14.655 -8.730 6.642 1.00 26.36 757 ARG A C 1
ATOM 5884 O O . ARG A 1 757 ? 14.368 -8.739 5.449 1.00 26.36 757 ARG A O 1
ATOM 5891 N N . VAL A 1 758 ? 13.740 -8.614 7.608 1.00 30.84 758 VAL A N 1
ATOM 5892 C CA . VAL A 1 758 ? 12.281 -8.517 7.373 1.00 30.84 758 VAL A CA 1
ATOM 5893 C C . VAL A 1 758 ? 11.892 -7.212 6.660 1.00 30.84 758 VAL A C 1
ATOM 5895 O O . VAL A 1 758 ? 10.914 -7.188 5.918 1.00 30.84 758 VAL A O 1
ATOM 5898 N N . PHE A 1 759 ? 12.700 -6.158 6.810 1.00 23.72 759 PHE A N 1
ATOM 5899 C CA . PHE A 1 759 ? 12.549 -4.888 6.099 1.00 23.72 759 PHE A CA 1
ATOM 5900 C C . PHE A 1 759 ? 13.864 -4.512 5.391 1.00 23.72 759 PHE A C 1
ATOM 5902 O O . PHE A 1 759 ? 14.858 -4.237 6.068 1.00 23.72 759 PHE A O 1
ATOM 5909 N N . PRO A 1 760 ? 13.916 -4.494 4.046 1.00 30.20 760 PRO A N 1
ATOM 5910 C CA . PRO A 1 760 ? 15.026 -3.888 3.320 1.00 30.20 760 PRO A CA 1
ATOM 5911 C C . PRO A 1 760 ? 14.874 -2.360 3.337 1.00 30.20 760 PRO A C 1
ATOM 5913 O O . PRO A 1 760 ? 13.893 -1.827 2.831 1.00 30.20 760 PRO A O 1
ATOM 5916 N N . MET A 1 761 ? 15.865 -1.642 3.874 1.00 30.81 761 MET A N 1
ATOM 5917 C CA . MET A 1 761 ? 15.852 -0.169 3.997 1.00 30.81 761 MET A CA 1
ATOM 5918 C C . MET A 1 761 ? 16.072 0.578 2.660 1.00 30.81 761 MET A C 1
ATOM 5920 O O . MET A 1 761 ? 16.328 1.778 2.653 1.00 30.81 761 MET A O 1
ATOM 5924 N N . ALA A 1 762 ? 15.976 -0.116 1.522 1.00 31.97 762 ALA A N 1
ATOM 5925 C CA . ALA A 1 762 ? 16.099 0.468 0.191 1.00 31.97 762 ALA A CA 1
ATOM 5926 C C . ALA A 1 762 ? 14.714 0.860 -0.346 1.00 31.97 762 ALA A C 1
ATOM 5928 O O . ALA A 1 762 ? 13.855 0.003 -0.563 1.00 31.97 762 ALA A O 1
ATOM 5929 N N . GLY A 1 763 ? 14.504 2.156 -0.594 1.00 29.89 763 GLY A N 1
ATOM 5930 C CA . GLY A 1 763 ? 13.307 2.639 -1.283 1.00 29.89 763 GLY A CA 1
ATOM 5931 C C . GLY A 1 763 ? 13.189 2.038 -2.688 1.00 29.89 763 GLY A C 1
ATOM 5932 O O . GLY A 1 763 ? 14.191 1.867 -3.386 1.00 29.89 763 GLY A O 1
ATOM 5933 N N . ILE A 1 764 ? 11.964 1.718 -3.117 1.00 28.89 764 ILE A N 1
ATOM 5934 C CA . ILE A 1 764 ? 11.704 1.120 -4.435 1.00 28.89 764 ILE A CA 1
ATOM 5935 C C . ILE A 1 764 ? 12.171 2.096 -5.525 1.00 28.89 764 ILE A C 1
ATOM 5937 O O . ILE A 1 764 ? 11.542 3.127 -5.751 1.00 28.89 764 ILE A O 1
ATOM 5941 N N . GLY A 1 765 ? 13.285 1.764 -6.183 1.00 31.39 765 GLY A N 1
ATOM 5942 C CA . GLY A 1 765 ? 13.929 2.603 -7.199 1.00 31.39 765 GLY A CA 1
ATOM 5943 C C . GLY A 1 765 ? 15.343 3.086 -6.854 1.00 31.39 765 GLY A C 1
ATOM 5944 O O . GLY A 1 765 ? 15.959 3.723 -7.705 1.00 31.39 765 GLY A O 1
ATOM 5945 N N . ALA A 1 766 ? 15.877 2.788 -5.664 1.00 29.20 766 ALA A N 1
ATOM 5946 C CA . ALA A 1 766 ? 17.311 2.894 -5.377 1.00 29.20 766 ALA A CA 1
ATOM 5947 C C . ALA A 1 766 ? 18.027 1.589 -5.779 1.00 29.20 766 ALA A C 1
ATOM 5949 O O . ALA A 1 766 ? 17.590 0.504 -5.391 1.00 29.20 766 ALA A O 1
ATOM 5950 N N . ARG A 1 767 ? 19.115 1.678 -6.560 1.00 28.89 767 ARG A N 1
ATOM 5951 C CA . ARG A 1 767 ? 19.973 0.524 -6.897 1.00 28.89 767 ARG A CA 1
ATOM 5952 C C . ARG A 1 767 ? 20.795 0.136 -5.649 1.00 28.89 767 ARG A C 1
ATOM 5954 O O . ARG A 1 767 ? 21.540 0.991 -5.181 1.00 28.89 767 ARG A O 1
ATOM 5961 N N . PRO A 1 768 ? 20.712 -1.103 -5.119 1.00 28.00 768 PRO A N 1
ATOM 5962 C CA . PRO A 1 768 ? 21.582 -1.542 -4.018 1.00 28.00 768 PRO A CA 1
ATOM 5963 C C . PRO A 1 768 ? 23.032 -1.784 -4.463 1.00 28.00 768 PRO A C 1
ATOM 5965 O O . PRO A 1 768 ? 23.944 -1.761 -3.645 1.00 28.00 768 PRO A O 1
ATOM 5968 N N . ASP A 1 769 ? 23.236 -2.026 -5.761 1.00 29.84 769 ASP A N 1
ATOM 5969 C CA . ASP A 1 769 ? 24.513 -2.442 -6.334 1.00 29.84 769 ASP A CA 1
ATOM 5970 C C . ASP A 1 769 ? 25.313 -1.227 -6.853 1.00 29.84 769 ASP A C 1
ATOM 5972 O O . ASP A 1 769 ? 25.269 -0.908 -8.045 1.00 29.84 769 ASP A O 1
ATOM 5976 N N . LEU A 1 770 ? 26.063 -0.549 -5.974 1.00 32.22 770 LEU A N 1
ATOM 5977 C CA . LEU A 1 770 ? 27.101 0.419 -6.366 1.00 32.22 770 LEU A CA 1
ATOM 5978 C C . LEU A 1 770 ? 28.509 -0.104 -6.032 1.00 32.22 770 LEU A C 1
ATOM 5980 O O . LEU A 1 770 ? 29.084 0.219 -5.002 1.00 32.22 770 LEU A O 1
ATOM 5984 N N . HIS A 1 771 ? 29.099 -0.850 -6.970 1.00 26.72 771 HIS A N 1
ATOM 5985 C CA . HIS A 1 771 ? 30.564 -0.962 -7.093 1.00 26.72 771 HIS A CA 1
ATOM 5986 C C . HIS A 1 771 ? 31.142 -0.045 -8.190 1.00 26.72 771 HIS A C 1
ATOM 5988 O O . HIS A 1 771 ? 32.355 0.043 -8.345 1.00 26.72 771 HIS A O 1
ATOM 5994 N N . ASN A 1 772 ? 30.291 0.680 -8.926 1.00 32.41 772 ASN A N 1
ATOM 5995 C CA . ASN A 1 772 ? 30.713 1.697 -9.889 1.00 32.41 772 ASN A CA 1
ATOM 5996 C C . ASN A 1 772 ? 30.688 3.076 -9.213 1.00 32.41 772 ASN A C 1
ATOM 5998 O O . ASN A 1 772 ? 29.682 3.781 -9.285 1.00 32.41 772 ASN A O 1
ATOM 6002 N N . HIS A 1 773 ? 31.780 3.444 -8.542 1.00 29.36 773 HIS A N 1
ATOM 6003 C CA . HIS A 1 773 ? 31.924 4.743 -7.883 1.00 29.36 773 HIS A CA 1
ATOM 6004 C C . HIS A 1 773 ? 32.272 5.828 -8.924 1.00 29.36 773 HIS A C 1
ATOM 6006 O O . HIS A 1 773 ? 33.329 5.739 -9.547 1.00 29.36 773 HIS A O 1
ATOM 6012 N N . PRO A 1 774 ? 31.454 6.876 -9.139 1.00 32.59 774 PRO A N 1
ATOM 6013 C CA . PRO A 1 774 ? 31.727 7.893 -10.157 1.00 32.59 774 PRO A CA 1
ATOM 6014 C C . PRO A 1 774 ? 32.715 8.967 -9.655 1.00 32.59 774 PRO A C 1
ATOM 6016 O O . PRO A 1 774 ? 32.421 10.157 -9.716 1.00 32.59 774 PRO A O 1
ATOM 6019 N N . ARG A 1 775 ? 33.894 8.560 -9.155 1.00 30.44 775 ARG A N 1
ATOM 6020 C CA . ARG A 1 775 ? 35.016 9.489 -8.889 1.00 30.44 775 ARG A CA 1
ATOM 6021 C C . ARG A 1 775 ? 35.826 9.814 -10.155 1.00 30.44 775 ARG A C 1
ATOM 6023 O O . ARG A 1 775 ? 36.426 10.881 -10.219 1.00 30.44 775 ARG A O 1
ATOM 6030 N N . ASP A 1 776 ? 35.746 8.972 -11.188 1.00 32.12 776 ASP A N 1
ATOM 6031 C CA . ASP A 1 776 ? 36.519 9.114 -12.437 1.00 32.12 776 ASP A CA 1
ATOM 6032 C C . ASP A 1 776 ? 35.823 9.962 -13.525 1.00 32.12 776 ASP A C 1
ATOM 6034 O O . ASP A 1 776 ? 36.361 10.162 -14.615 1.00 32.12 776 ASP A O 1
ATOM 6038 N N . ALA A 1 777 ? 34.609 10.458 -13.262 1.00 30.53 777 ALA A N 1
ATOM 6039 C CA . ALA A 1 777 ? 33.787 11.190 -14.227 1.00 30.53 777 ALA A CA 1
ATOM 6040 C C . ALA A 1 777 ? 33.749 12.696 -13.914 1.00 30.53 777 ALA A C 1
ATOM 6042 O O . ALA A 1 777 ? 32.781 13.207 -13.350 1.00 30.53 777 ALA A O 1
ATOM 6043 N N . ALA A 1 778 ? 34.801 13.422 -14.302 1.00 24.30 778 ALA A N 1
ATOM 6044 C CA . ALA A 1 778 ? 34.816 14.881 -14.209 1.00 24.30 778 ALA A CA 1
ATOM 6045 C C . ALA A 1 778 ? 33.679 15.506 -15.058 1.00 24.30 778 ALA A C 1
ATOM 6047 O O . ALA A 1 778 ? 33.495 15.115 -16.218 1.00 24.30 778 ALA A O 1
ATOM 6048 N N . PRO A 1 779 ? 32.912 16.482 -14.530 1.00 27.86 779 PRO A N 1
ATOM 6049 C CA . PRO A 1 779 ? 31.801 17.089 -15.256 1.00 27.86 779 PRO A CA 1
ATOM 6050 C C . PRO A 1 779 ? 32.308 18.035 -16.355 1.00 27.86 779 PRO A C 1
ATOM 6052 O O . PRO A 1 779 ? 32.552 19.218 -16.119 1.00 27.86 779 PRO A O 1
ATOM 6055 N N . ASN A 1 780 ? 32.426 17.517 -17.581 1.00 24.42 780 ASN A N 1
ATOM 6056 C CA . ASN A 1 780 ? 32.734 18.300 -18.781 1.00 24.42 780 ASN A CA 1
ATOM 6057 C C . ASN A 1 780 ? 31.565 19.228 -19.164 1.00 24.42 780 ASN A C 1
ATOM 6059 O O . ASN A 1 780 ? 30.791 18.945 -20.080 1.00 24.42 780 ASN A O 1
ATOM 6063 N N . VAL A 1 781 ? 31.456 20.362 -18.471 1.00 29.25 781 VAL A N 1
ATOM 6064 C CA . VAL A 1 781 ? 30.642 21.509 -18.890 1.00 29.25 781 VAL A CA 1
ATOM 6065 C C . VAL A 1 781 ? 31.497 22.394 -19.809 1.00 29.25 781 VAL A C 1
ATOM 6067 O O . VAL A 1 781 ? 32.553 22.854 -19.370 1.00 29.25 781 VAL A O 1
ATOM 6070 N N . PRO A 1 782 ? 31.084 22.668 -21.062 1.00 26.47 782 PRO A N 1
ATOM 6071 C CA . PRO A 1 782 ? 31.820 23.572 -21.942 1.00 26.47 782 PRO A CA 1
ATOM 6072 C C . PRO A 1 782 ? 31.907 24.989 -21.357 1.00 26.47 782 PRO A C 1
ATOM 6074 O O . PRO A 1 782 ? 30.890 25.648 -21.139 1.00 26.47 782 PRO A O 1
ATOM 6077 N N . LEU A 1 783 ? 33.130 25.469 -21.126 1.00 30.69 783 LEU A N 1
ATOM 6078 C CA . LEU A 1 783 ? 33.416 26.809 -20.604 1.00 30.69 783 LEU A CA 1
ATOM 6079 C C . LEU A 1 783 ? 33.358 27.896 -21.694 1.00 30.69 783 LEU A C 1
ATOM 6081 O O . LEU A 1 783 ? 34.277 28.703 -21.791 1.00 30.69 783 LEU A O 1
ATOM 6085 N N . ASP A 1 784 ? 32.288 27.943 -22.498 1.00 30.23 784 ASP A N 1
ATOM 6086 C CA . ASP A 1 784 ? 32.066 29.094 -23.388 1.00 30.23 784 ASP A CA 1
ATOM 6087 C C . ASP A 1 784 ? 30.590 29.346 -23.765 1.00 30.23 784 ASP A C 1
ATOM 6089 O O . ASP A 1 784 ? 30.139 29.059 -24.871 1.00 30.23 784 ASP A O 1
ATOM 6093 N N . VAL A 1 785 ? 29.824 29.910 -22.821 1.00 28.95 785 VAL A N 1
ATOM 6094 C CA . VAL A 1 785 ? 28.644 30.746 -23.123 1.00 28.95 785 VAL A CA 1
ATOM 6095 C C . VAL A 1 785 ? 28.619 31.935 -22.156 1.00 28.95 785 VAL A C 1
ATOM 6097 O O . VAL A 1 785 ? 27.940 31.927 -21.127 1.00 28.95 785 VAL A O 1
ATOM 6100 N N . LYS A 1 786 ? 29.378 32.983 -22.485 1.00 30.42 786 LYS A N 1
ATOM 6101 C CA . LYS A 1 786 ? 29.087 34.345 -22.023 1.00 30.42 786 LYS A CA 1
ATOM 6102 C C . LYS A 1 786 ? 28.373 35.082 -23.150 1.00 30.42 786 LYS A C 1
ATOM 6104 O O . LYS A 1 786 ? 29.039 35.482 -24.090 1.00 30.42 786 LYS A O 1
ATOM 6109 N N . ASP A 1 787 ? 27.057 35.255 -23.030 1.00 29.08 787 ASP A N 1
ATOM 6110 C CA . ASP A 1 787 ? 26.355 36.515 -23.330 1.00 29.08 787 ASP A CA 1
ATOM 6111 C C . ASP A 1 787 ? 24.844 36.405 -23.037 1.00 29.08 787 ASP A C 1
ATOM 6113 O O . ASP A 1 787 ? 24.355 35.347 -22.644 1.00 29.08 787 ASP A O 1
ATOM 6117 N N . SER A 1 788 ? 24.107 37.519 -23.172 1.00 25.45 788 SER A N 1
ATOM 6118 C CA . SER A 1 788 ? 22.675 37.706 -22.830 1.00 25.45 788 SER A CA 1
ATOM 6119 C C . SER A 1 788 ? 22.324 37.744 -21.323 1.00 25.45 788 SER A C 1
ATOM 6121 O O . SER A 1 788 ? 21.500 36.993 -20.801 1.00 25.45 788 SER A O 1
ATOM 6123 N N . VAL A 1 789 ? 22.909 38.699 -20.587 1.00 38.38 789 VAL A N 1
ATOM 6124 C CA . VAL A 1 789 ? 22.592 38.930 -19.162 1.00 38.38 789 VAL A CA 1
ATOM 6125 C C . VAL A 1 789 ? 21.375 39.850 -18.978 1.00 38.38 789 VAL A C 1
ATOM 6127 O O . VAL A 1 789 ? 21.500 41.072 -19.019 1.00 38.38 789 VAL A O 1
ATOM 6130 N N . SER A 1 790 ? 20.211 39.275 -18.657 1.00 26.42 790 SER A N 1
ATOM 6131 C CA . SER A 1 790 ? 19.094 40.015 -18.030 1.00 26.42 790 SER A CA 1
ATOM 6132 C C . SER A 1 790 ? 18.151 39.121 -17.204 1.00 26.42 790 SER A C 1
ATOM 6134 O O . SER A 1 790 ? 17.982 39.360 -16.007 1.00 26.42 790 SER A O 1
ATOM 6136 N N . GLY A 1 791 ? 17.594 38.054 -17.793 1.00 29.80 791 GLY A N 1
ATOM 6137 C CA . GLY A 1 791 ? 16.560 37.211 -17.159 1.00 29.80 791 GLY A CA 1
ATOM 6138 C C . GLY A 1 791 ? 17.006 36.417 -15.919 1.00 29.80 791 GLY A C 1
ATOM 6139 O O . GLY A 1 791 ? 16.253 36.281 -14.954 1.00 29.80 791 GLY A O 1
ATOM 6140 N N . PHE A 1 792 ? 18.262 35.957 -15.872 1.00 32.12 792 PHE A N 1
ATOM 6141 C CA . PHE A 1 792 ? 18.769 35.045 -14.826 1.00 32.12 792 PHE A CA 1
ATOM 6142 C C . PHE A 1 792 ? 18.707 35.575 -13.377 1.00 32.12 792 PHE A C 1
ATOM 6144 O O . PHE A 1 792 ? 18.847 34.806 -12.422 1.00 32.12 792 PHE A O 1
ATOM 6151 N N . LYS A 1 793 ? 18.496 36.883 -13.178 1.00 27.27 793 LYS A N 1
ATOM 6152 C CA . LYS A 1 793 ? 18.584 37.547 -11.865 1.00 27.27 793 LYS A CA 1
ATOM 6153 C C . LYS A 1 793 ? 17.433 37.206 -10.902 1.00 27.27 793 LYS A C 1
ATOM 6155 O O . LYS A 1 793 ? 17.533 37.525 -9.716 1.00 27.27 793 LYS A O 1
ATOM 6160 N N . ALA A 1 794 ? 16.364 36.566 -11.386 1.00 28.89 794 ALA A N 1
ATOM 6161 C CA . ALA A 1 794 ? 15.261 36.080 -10.553 1.00 28.89 794 ALA A CA 1
ATOM 6162 C C . ALA A 1 794 ? 15.538 34.678 -9.973 1.00 28.89 794 ALA A C 1
ATOM 6164 O O . ALA A 1 794 ? 15.342 34.457 -8.779 1.00 28.89 794 ALA A O 1
ATOM 6165 N N . ILE A 1 795 ? 16.053 33.762 -10.804 1.00 35.69 795 ILE A N 1
ATOM 6166 C CA . ILE A 1 795 ? 16.285 32.342 -10.475 1.00 35.69 795 ILE A CA 1
ATOM 6167 C C . ILE A 1 795 ? 17.374 32.186 -9.397 1.00 35.69 795 ILE A C 1
ATOM 6169 O O . ILE A 1 795 ? 17.233 31.393 -8.470 1.00 35.69 795 ILE A O 1
ATOM 6173 N N . LEU A 1 796 ? 18.428 33.007 -9.456 1.00 35.53 796 LEU A N 1
ATOM 6174 C CA . LEU A 1 796 ? 19.589 32.949 -8.552 1.00 35.53 796 LEU A CA 1
ATOM 6175 C C . LEU A 1 796 ? 19.314 33.315 -7.075 1.00 35.53 796 LEU A C 1
ATOM 6177 O O . LEU A 1 796 ? 20.218 33.221 -6.250 1.00 35.53 796 LEU A O 1
ATOM 6181 N N . ARG A 1 797 ? 18.099 33.748 -6.704 1.00 34.28 797 ARG A N 1
ATOM 6182 C CA . ARG A 1 797 ? 17.816 34.305 -5.362 1.00 34.28 797 ARG A CA 1
ATOM 6183 C C . ARG A 1 797 ? 17.576 33.282 -4.244 1.00 34.28 797 ARG A C 1
ATOM 6185 O O . ARG A 1 797 ? 17.494 33.690 -3.089 1.00 34.28 797 ARG A O 1
ATOM 6192 N N . GLY A 1 798 ? 17.437 31.991 -4.553 1.00 46.19 798 GLY A N 1
ATOM 6193 C CA . GLY A 1 798 ? 17.125 30.957 -3.554 1.00 46.19 798 GLY A CA 1
ATOM 6194 C C . GLY A 1 798 ? 18.332 30.492 -2.729 1.00 46.19 798 GLY A C 1
ATOM 6195 O O . GLY A 1 798 ? 18.312 30.536 -1.501 1.00 46.19 798 GLY A O 1
ATOM 6196 N N . THR A 1 799 ? 19.395 30.048 -3.399 1.00 49.28 799 THR A N 1
ATOM 6197 C CA . THR A 1 799 ? 20.546 29.366 -2.775 1.00 49.28 799 THR A CA 1
ATOM 6198 C C . THR A 1 799 ? 21.560 30.303 -2.124 1.00 49.28 799 THR A C 1
ATOM 6200 O O . THR A 1 799 ? 22.138 29.940 -1.099 1.00 49.28 799 THR A O 1
ATOM 6203 N N . GLN A 1 800 ? 21.677 31.543 -2.616 1.00 51.97 800 GLN A N 1
ATOM 6204 C CA . GLN A 1 800 ? 22.552 32.603 -2.076 1.00 51.97 800 GLN A CA 1
ATOM 6205 C C . GLN A 1 800 ? 22.291 32.972 -0.601 1.00 51.97 800 GLN A C 1
ATOM 6207 O O . GLN A 1 800 ? 23.059 33.708 0.013 1.00 51.97 800 GLN A O 1
ATOM 6212 N N . LYS A 1 801 ? 21.188 32.482 -0.025 1.00 59.34 801 LYS A N 1
ATOM 6213 C CA . LYS A 1 801 ? 20.818 32.642 1.384 1.00 59.34 801 LYS A CA 1
ATOM 6214 C C . LYS A 1 801 ? 21.539 31.666 2.326 1.00 59.34 801 LYS A C 1
ATOM 6216 O O . LYS A 1 801 ? 21.629 31.936 3.523 1.00 59.34 801 LYS A O 1
ATOM 6221 N N . TYR A 1 802 ? 22.014 30.539 1.795 1.00 60.66 802 TYR A N 1
ATOM 6222 C CA . TYR A 1 802 ? 22.553 29.416 2.569 1.00 60.66 802 TYR A CA 1
ATOM 6223 C C . TYR A 1 802 ? 24.016 29.092 2.239 1.00 60.66 802 TYR A C 1
ATOM 6225 O O . TYR A 1 802 ? 24.702 28.556 3.101 1.00 60.66 802 TYR A O 1
ATOM 6233 N N . MET A 1 803 ? 24.474 29.411 1.022 1.00 64.12 803 MET A N 1
ATOM 6234 C CA . MET A 1 803 ? 25.836 29.187 0.510 1.00 64.12 803 MET A CA 1
ATOM 6235 C C . MET A 1 803 ? 26.199 30.293 -0.495 1.00 64.12 803 MET A C 1
ATOM 6237 O O . MET A 1 803 ? 25.319 30.994 -0.995 1.00 64.12 803 MET A O 1
ATOM 6241 N N . ALA A 1 804 ? 27.474 30.412 -0.874 1.00 52.06 804 ALA A N 1
ATOM 6242 C CA . ALA A 1 804 ? 27.940 31.393 -1.871 1.00 52.06 804 ALA A CA 1
ATOM 6243 C C . ALA A 1 804 ? 27.697 30.995 -3.354 1.00 52.06 804 ALA A C 1
ATOM 6245 O O . ALA A 1 804 ? 28.064 31.738 -4.266 1.00 52.06 804 ALA A O 1
ATOM 6246 N N . SER A 1 805 ? 27.123 29.814 -3.602 1.00 52.69 805 SER A N 1
ATOM 6247 C CA . SER A 1 805 ? 27.109 29.114 -4.899 1.00 52.69 805 SER A CA 1
ATOM 6248 C C . SER A 1 805 ? 25.939 29.480 -5.838 1.00 52.69 805 SER A C 1
ATOM 6250 O O . SER A 1 805 ? 24.962 30.123 -5.451 1.00 52.69 805 SER A O 1
ATOM 6252 N N . LYS A 1 806 ? 26.051 29.042 -7.102 1.00 53.75 806 LYS A N 1
ATOM 6253 C CA . LYS A 1 806 ? 25.018 29.100 -8.156 1.00 53.75 806 LYS A CA 1
ATOM 6254 C C . LYS A 1 806 ? 24.079 27.878 -8.182 1.00 53.75 806 LYS A C 1
ATOM 6256 O O . LYS A 1 806 ? 23.243 27.813 -9.080 1.00 53.75 806 LYS A O 1
ATOM 6261 N N . GLY A 1 807 ? 24.237 26.915 -7.268 1.00 54.19 807 GLY A N 1
ATOM 6262 C CA . GLY A 1 807 ? 23.465 25.664 -7.253 1.00 54.19 807 GLY A CA 1
ATOM 6263 C C . GLY A 1 807 ? 21.945 25.867 -7.296 1.00 54.19 807 GLY A C 1
ATOM 6264 O O . GLY A 1 807 ? 21.426 26.898 -6.854 1.00 54.19 807 GLY A O 1
ATOM 6265 N N . LEU A 1 808 ? 21.227 24.874 -7.825 1.00 60.06 808 LEU A N 1
ATOM 6266 C CA . LEU A 1 808 ? 19.790 24.950 -8.094 1.00 60.06 808 LEU A CA 1
ATOM 6267 C C . LEU A 1 808 ? 18.970 24.161 -7.059 1.00 60.06 808 LEU A C 1
ATOM 6269 O O . LEU A 1 808 ? 19.353 23.079 -6.606 1.00 60.06 808 LEU A O 1
ATOM 6273 N N . VAL A 1 809 ? 17.804 24.707 -6.696 1.00 67.06 809 VAL A N 1
ATOM 6274 C CA . VAL A 1 809 ? 16.823 24.063 -5.807 1.00 67.06 809 VAL A CA 1
ATOM 6275 C C . VAL A 1 809 ? 15.581 23.701 -6.610 1.00 67.06 809 VAL A C 1
ATOM 6277 O O . VAL A 1 809 ? 14.921 24.561 -7.185 1.00 67.06 809 VAL A O 1
ATOM 6280 N N . SER A 1 810 ? 15.271 22.408 -6.620 1.00 62.66 810 SER A N 1
ATOM 6281 C CA . SER A 1 810 ? 14.107 21.811 -7.283 1.00 62.66 810 SER A CA 1
ATOM 6282 C C . SER A 1 810 ? 12.906 21.736 -6.332 1.00 62.66 810 SER A C 1
ATOM 6284 O O . SER A 1 810 ? 13.033 21.919 -5.113 1.00 62.66 810 SER A O 1
ATOM 6286 N N . ARG A 1 811 ? 11.737 21.373 -6.881 1.00 60.78 811 ARG A N 1
ATOM 6287 C CA . ARG A 1 811 ? 10.552 20.924 -6.131 1.00 60.78 811 ARG A CA 1
ATOM 6288 C C . ARG A 1 811 ? 10.914 20.095 -4.892 1.00 60.78 811 ARG A C 1
ATOM 6290 O O . ARG A 1 811 ? 11.813 19.254 -4.923 1.00 60.78 811 ARG A O 1
ATOM 6297 N N . ASN A 1 812 ? 10.175 20.319 -3.805 1.00 64.25 812 ASN A N 1
ATOM 6298 C CA . ASN A 1 812 ? 10.275 19.575 -2.545 1.00 64.25 812 ASN A CA 1
ATOM 6299 C C . ASN A 1 812 ? 11.677 19.555 -1.879 1.00 64.25 812 ASN A C 1
ATOM 6301 O O . ASN A 1 812 ? 11.969 18.663 -1.087 1.00 64.25 812 ASN A O 1
ATOM 6305 N N . SER A 1 813 ? 12.500 20.595 -2.087 1.00 68.44 813 SER A N 1
ATOM 6306 C CA . SER A 1 813 ? 13.783 20.817 -1.379 1.00 68.44 813 SER A CA 1
ATOM 6307 C C . SER A 1 813 ? 14.908 19.822 -1.702 1.00 68.44 813 SER A C 1
ATOM 6309 O O . SER A 1 813 ? 15.743 19.517 -0.842 1.00 68.44 813 SER A O 1
ATOM 6311 N N . GLN A 1 814 ? 14.954 19.340 -2.945 1.00 68.69 814 GLN A N 1
ATOM 6312 C CA . GLN A 1 814 ? 16.165 18.726 -3.493 1.00 68.69 814 GLN A CA 1
ATOM 6313 C C . GLN A 1 814 ? 17.139 19.790 -4.004 1.00 68.69 814 GLN A C 1
ATOM 6315 O O . GLN A 1 814 ? 16.722 20.777 -4.616 1.00 68.69 814 GLN A O 1
ATOM 6320 N N . PHE A 1 815 ? 18.429 19.551 -3.784 1.00 74.75 815 PHE A N 1
ATOM 6321 C CA . PHE A 1 815 ? 19.525 20.426 -4.200 1.00 74.75 815 PHE A CA 1
ATOM 6322 C C . PHE A 1 815 ? 20.417 19.654 -5.174 1.00 74.75 815 PHE A C 1
ATOM 6324 O O . PHE A 1 815 ? 20.759 18.507 -4.895 1.00 74.75 815 PHE A O 1
ATOM 6331 N N . HIS A 1 816 ? 20.773 20.275 -6.295 1.00 69.50 816 HIS A N 1
ATOM 6332 C CA . HIS A 1 816 ? 21.518 19.651 -7.389 1.00 69.50 816 HIS A CA 1
ATOM 6333 C C . HIS A 1 816 ? 22.499 20.650 -8.022 1.00 69.50 816 HIS A C 1
ATOM 6335 O O . HIS A 1 816 ? 22.433 21.850 -7.740 1.00 69.50 816 HIS A O 1
ATOM 6341 N N . ASP A 1 817 ? 23.431 20.149 -8.834 1.00 70.06 817 ASP A N 1
ATOM 6342 C CA . ASP A 1 817 ? 24.585 20.892 -9.366 1.00 70.06 817 ASP A CA 1
ATOM 6343 C C . ASP A 1 817 ? 25.482 21.529 -8.272 1.00 70.06 817 ASP A C 1
ATOM 6345 O O . ASP A 1 817 ? 26.089 22.579 -8.486 1.00 70.06 817 ASP A O 1
ATOM 6349 N N . LEU A 1 818 ? 25.568 20.908 -7.085 1.00 73.00 818 LEU A N 1
ATOM 6350 C CA . LEU A 1 818 ? 26.420 21.361 -5.971 1.00 73.00 818 LEU A CA 1
ATOM 6351 C C . LEU A 1 818 ? 27.808 20.710 -5.996 1.00 73.00 818 LEU A C 1
ATOM 6353 O O . LEU A 1 818 ? 27.912 19.483 -6.107 1.00 73.00 818 LEU A O 1
ATOM 6357 N N . THR A 1 819 ? 28.860 21.503 -5.769 1.00 76.50 819 THR A N 1
ATOM 6358 C CA . THR A 1 819 ? 30.229 20.976 -5.592 1.00 76.50 819 THR A CA 1
ATOM 6359 C C . THR A 1 819 ? 30.377 20.188 -4.276 1.00 76.50 819 THR A C 1
ATOM 6361 O O . THR A 1 819 ? 29.582 20.380 -3.352 1.00 76.50 819 THR A O 1
ATOM 6364 N N . PRO A 1 820 ? 31.391 19.308 -4.121 1.00 71.69 820 PRO A N 1
ATOM 6365 C CA . PRO A 1 820 ? 31.594 18.554 -2.878 1.00 71.69 820 PRO A CA 1
ATOM 6366 C C . PRO A 1 820 ? 31.721 19.441 -1.628 1.00 71.69 820 PRO A C 1
ATOM 6368 O O . PRO A 1 820 ? 31.116 19.139 -0.603 1.00 71.69 820 PRO A O 1
ATOM 6371 N N . ALA A 1 821 ? 32.416 20.581 -1.730 1.00 70.56 821 ALA A N 1
ATOM 6372 C CA . ALA A 1 821 ? 32.557 21.534 -0.627 1.00 70.56 821 ALA A CA 1
ATOM 6373 C C . ALA A 1 821 ? 31.216 22.187 -0.232 1.00 70.56 821 ALA A C 1
ATOM 6375 O O . ALA A 1 821 ? 30.920 22.323 0.953 1.00 70.56 821 ALA A O 1
ATOM 6376 N N . GLU A 1 822 ? 30.371 22.526 -1.211 1.00 72.94 822 GLU A N 1
ATOM 6377 C CA . GLU A 1 822 ? 29.013 23.040 -0.973 1.00 72.94 822 GLU A CA 1
ATOM 6378 C C . GLU A 1 822 ? 28.085 21.972 -0.375 1.00 72.94 822 GLU A C 1
ATOM 6380 O O . GLU A 1 822 ? 27.234 22.277 0.459 1.00 72.94 822 GLU A O 1
ATOM 6385 N N . ARG A 1 823 ? 28.259 20.698 -0.751 1.00 75.31 823 ARG A N 1
ATOM 6386 C CA . ARG A 1 823 ? 27.516 19.574 -0.156 1.00 75.31 823 ARG A CA 1
ATOM 6387 C C . ARG A 1 823 ? 27.866 19.383 1.329 1.00 75.31 823 ARG A C 1
ATOM 6389 O O . ARG A 1 823 ? 26.974 19.054 2.112 1.00 75.31 823 ARG A O 1
ATOM 6396 N N . ASP A 1 824 ? 29.108 19.646 1.738 1.00 77.38 824 ASP A N 1
ATOM 6397 C CA . ASP A 1 824 ? 29.497 19.665 3.156 1.00 77.38 824 ASP A CA 1
ATOM 6398 C C . ASP A 1 824 ? 29.035 20.934 3.895 1.00 77.38 824 ASP A C 1
ATOM 6400 O O . ASP A 1 824 ? 28.605 20.835 5.047 1.00 77.38 824 ASP A O 1
ATOM 6404 N N . GLU A 1 825 ? 29.029 22.109 3.250 1.00 78.25 825 GLU A N 1
ATOM 6405 C CA . GLU A 1 825 ? 28.420 23.328 3.817 1.00 78.25 825 GLU A CA 1
ATOM 6406 C C . GLU A 1 825 ? 26.916 23.119 4.083 1.00 78.25 825 GLU A C 1
ATOM 6408 O O . GLU A 1 825 ? 26.426 23.395 5.184 1.00 78.25 825 GLU A O 1
ATOM 6413 N N . LEU A 1 826 ? 26.200 22.517 3.125 1.00 81.25 826 LEU A N 1
ATOM 6414 C CA . LEU A 1 826 ? 24.800 22.106 3.257 1.00 81.25 826 LEU A CA 1
ATOM 6415 C C . LEU A 1 826 ? 24.597 21.119 4.415 1.00 81.25 826 LEU A C 1
ATOM 6417 O O . LEU A 1 826 ? 23.706 21.321 5.241 1.00 81.25 826 LEU A O 1
ATOM 6421 N N . GLY A 1 827 ? 25.457 20.101 4.528 1.00 80.31 827 GLY A N 1
ATOM 6422 C CA . GLY A 1 827 ? 25.458 19.175 5.661 1.00 80.31 827 GLY A CA 1
ATOM 6423 C C . GLY A 1 827 ? 25.676 19.882 7.005 1.00 80.31 827 GLY A C 1
ATOM 6424 O O . GLY A 1 827 ? 25.061 19.513 8.006 1.00 80.31 827 GLY A O 1
ATOM 6425 N N . GLY A 1 828 ? 26.503 20.931 7.041 1.00 82.19 828 GLY A N 1
ATOM 6426 C CA . GLY A 1 828 ? 26.728 21.756 8.229 1.00 82.19 828 GLY A CA 1
ATOM 6427 C C . GLY A 1 828 ? 25.493 22.565 8.644 1.00 82.19 828 GLY A C 1
ATOM 6428 O O . GLY A 1 828 ? 25.210 22.697 9.839 1.00 82.19 828 GLY A O 1
ATOM 6429 N N . VAL A 1 829 ? 24.716 23.066 7.678 1.00 84.00 829 VAL A N 1
ATOM 6430 C CA . VAL A 1 829 ? 23.418 23.719 7.929 1.00 84.00 829 VAL A CA 1
ATOM 6431 C C . VAL A 1 829 ? 22.370 22.698 8.393 1.00 84.00 829 VAL A C 1
ATOM 6433 O O . VAL A 1 829 ? 21.666 22.951 9.374 1.00 84.00 829 VAL A O 1
ATOM 6436 N N . GLU A 1 830 ? 22.311 21.515 7.772 1.00 85.31 830 GLU A N 1
ATOM 6437 C CA . GLU A 1 830 ? 21.440 20.413 8.206 1.00 85.31 830 GLU A CA 1
ATOM 6438 C C . GLU A 1 830 ? 21.744 19.958 9.635 1.00 85.31 830 GLU A C 1
ATOM 6440 O O . GLU A 1 830 ? 20.824 19.806 10.437 1.00 85.31 830 GLU A O 1
ATOM 6445 N N . TYR A 1 831 ? 23.018 19.790 9.992 1.00 87.38 831 TYR A N 1
ATOM 6446 C CA . TYR A 1 831 ? 23.423 19.388 11.336 1.00 87.38 831 TYR A CA 1
ATOM 6447 C C . TYR A 1 831 ? 23.047 20.427 12.399 1.00 87.38 831 TYR A C 1
ATOM 6449 O O . TYR A 1 831 ? 22.532 20.053 13.459 1.00 87.38 831 TYR A O 1
ATOM 6457 N N . LYS A 1 832 ? 23.215 21.728 12.116 1.00 87.75 832 LYS A N 1
ATOM 6458 C CA . LYS A 1 832 ? 22.715 22.808 12.988 1.00 87.75 832 LYS A CA 1
ATOM 6459 C C . LYS A 1 832 ? 21.195 22.724 13.158 1.00 87.75 832 LYS A C 1
ATOM 6461 O O . LYS A 1 832 ? 20.702 22.822 14.282 1.00 87.75 832 LYS A O 1
ATOM 6466 N N . ALA A 1 833 ? 20.462 22.485 12.069 1.00 88.06 833 ALA A N 1
ATOM 6467 C CA . ALA A 1 833 ? 19.006 22.375 12.079 1.00 88.06 833 ALA A CA 1
ATOM 6468 C C . ALA A 1 833 ? 18.499 21.151 12.866 1.00 88.06 833 ALA A C 1
ATOM 6470 O O . ALA A 1 833 ? 17.633 21.298 13.729 1.00 88.06 833 ALA A O 1
ATOM 6471 N N . VAL A 1 834 ? 19.065 19.961 12.630 1.00 88.69 834 VAL A N 1
ATOM 6472 C CA . VAL A 1 834 ? 18.743 18.716 13.354 1.00 88.69 834 VAL A CA 1
ATOM 6473 C C . VAL A 1 834 ? 19.111 18.833 14.836 1.00 88.69 834 VAL A C 1
ATOM 6475 O O . VAL A 1 834 ? 18.319 18.447 15.696 1.00 88.69 834 VAL A O 1
ATOM 6478 N N . SER A 1 835 ? 20.267 19.424 15.155 1.00 89.38 835 SER A N 1
ATOM 6479 C CA . SER A 1 835 ? 20.703 19.650 16.538 1.00 89.38 835 SER A CA 1
ATOM 6480 C C . SER A 1 835 ? 19.743 20.559 17.299 1.00 89.38 835 SER A C 1
ATOM 6482 O O . SER A 1 835 ? 19.258 20.173 18.362 1.00 89.38 835 SER A O 1
ATOM 6484 N N . PHE A 1 836 ? 19.409 21.725 16.737 1.00 91.06 836 PHE A N 1
ATOM 6485 C CA . PHE A 1 836 ? 18.432 22.644 17.324 1.00 91.06 836 PHE A CA 1
ATOM 6486 C C . PHE A 1 836 ? 17.062 21.979 17.497 1.00 91.06 836 PHE A C 1
ATOM 6488 O O . PHE A 1 836 ? 16.471 22.041 18.575 1.00 91.06 836 PHE A O 1
ATOM 6495 N N . LEU A 1 837 ? 16.577 21.284 16.465 1.00 90.38 837 LEU A N 1
ATOM 6496 C CA . LEU A 1 837 ? 15.261 20.662 16.504 1.00 90.38 837 LEU A CA 1
ATOM 6497 C C . LEU A 1 837 ? 15.177 19.505 17.511 1.00 90.38 837 LEU A C 1
ATOM 6499 O O . LEU A 1 837 ? 14.137 19.348 18.143 1.00 90.38 837 LEU A O 1
ATOM 6503 N N . SER A 1 838 ? 16.257 18.742 17.722 1.00 90.56 838 SER A N 1
ATOM 6504 C CA . SER A 1 838 ? 16.300 17.696 18.757 1.00 90.56 838 SER A CA 1
ATOM 6505 C C . SER A 1 838 ? 16.057 18.262 20.163 1.00 90.56 838 SER A C 1
ATOM 6507 O O . SER A 1 838 ? 15.328 17.662 20.950 1.00 90.56 838 SER A O 1
ATOM 6509 N N . VAL A 1 839 ? 16.566 19.468 20.444 1.00 92.06 839 VAL A N 1
ATOM 6510 C CA . VAL A 1 839 ? 16.314 20.175 21.706 1.00 92.06 839 VAL A CA 1
ATOM 6511 C C . VAL A 1 839 ? 14.886 20.723 21.743 1.00 92.06 839 VAL A C 1
ATOM 6513 O O . VAL A 1 839 ? 14.179 20.496 22.720 1.00 92.06 839 VAL A O 1
ATOM 6516 N N . VAL A 1 840 ? 14.421 21.395 20.683 1.00 91.75 840 VAL A N 1
ATOM 6517 C CA . VAL A 1 840 ? 13.070 21.995 20.650 1.00 91.75 840 VAL A CA 1
ATOM 6518 C C . VAL A 1 840 ? 11.963 20.943 20.754 1.00 91.75 840 VAL A C 1
ATOM 6520 O O . VAL A 1 840 ? 10.999 21.155 21.482 1.00 91.75 840 VAL A O 1
ATOM 6523 N N . VAL A 1 841 ? 12.093 19.797 20.079 1.00 91.69 841 VAL A N 1
ATOM 6524 C CA . VAL A 1 841 ? 11.100 18.708 20.131 1.00 91.69 841 VAL A CA 1
ATOM 6525 C C . VAL A 1 841 ? 11.088 18.026 21.503 1.00 91.69 841 VAL A C 1
ATOM 6527 O O . VAL A 1 841 ? 10.011 17.718 22.012 1.00 91.69 841 VAL A O 1
ATOM 6530 N N . PHE A 1 842 ? 12.252 17.844 22.138 1.00 91.75 842 PHE A N 1
ATOM 6531 C CA . PHE A 1 842 ? 12.329 17.335 23.510 1.00 91.75 842 PHE A CA 1
ATOM 6532 C C . PHE A 1 842 ? 11.696 18.306 24.517 1.00 91.75 842 PHE A C 1
ATOM 6534 O O . PHE A 1 842 ? 10.843 17.902 25.305 1.00 91.75 842 PHE A O 1
ATOM 6541 N N . LEU A 1 843 ? 12.049 19.596 24.446 1.00 92.69 843 LEU A N 1
ATOM 6542 C CA . LEU A 1 843 ? 11.464 20.630 25.301 1.00 92.69 843 LEU A CA 1
ATOM 6543 C C . LEU A 1 843 ? 9.951 20.751 25.093 1.00 92.69 843 LEU A C 1
ATOM 6545 O O . LEU A 1 843 ? 9.232 20.869 26.075 1.00 92.69 843 LEU A O 1
ATOM 6549 N N . TYR A 1 844 ? 9.457 20.665 23.855 1.00 93.44 844 TYR A N 1
ATOM 6550 C CA . TYR A 1 844 ? 8.021 20.649 23.560 1.00 93.44 844 TYR A CA 1
ATOM 6551 C C . TYR A 1 844 ? 7.311 19.482 24.262 1.00 93.44 844 TYR A C 1
ATOM 6553 O O . TYR A 1 844 ? 6.326 19.692 24.967 1.00 93.44 844 TYR A O 1
ATOM 6561 N N . PHE A 1 845 ? 7.839 18.263 24.108 1.00 91.31 845 PHE A N 1
ATOM 6562 C CA . PHE A 1 845 ? 7.267 17.053 24.700 1.00 91.31 845 PHE A CA 1
ATOM 6563 C C . PHE A 1 845 ? 7.210 17.130 26.234 1.00 91.31 845 PHE A C 1
ATOM 6565 O O . PHE A 1 845 ? 6.154 16.899 26.820 1.00 91.31 845 PHE A O 1
ATOM 6572 N N . ILE A 1 846 ? 8.315 17.519 26.879 1.00 91.81 846 ILE A N 1
ATOM 6573 C CA . ILE A 1 846 ? 8.379 17.651 28.340 1.00 91.81 846 ILE A CA 1
ATOM 6574 C C . ILE A 1 846 ? 7.521 18.820 28.841 1.00 91.81 846 ILE A C 1
ATOM 6576 O O . ILE A 1 846 ? 6.816 18.661 29.833 1.00 91.81 846 ILE A O 1
ATOM 6580 N N . LEU A 1 847 ? 7.529 19.978 28.170 1.00 92.56 847 LEU A N 1
ATOM 6581 C CA . LEU A 1 847 ? 6.794 21.163 28.621 1.00 92.56 847 LEU A CA 1
ATOM 6582 C C . LEU A 1 847 ? 5.278 20.947 28.597 1.00 92.56 847 LEU A C 1
ATOM 6584 O O . LEU A 1 847 ? 4.620 21.286 29.576 1.00 92.56 847 LEU A O 1
ATOM 6588 N N . PHE A 1 848 ? 4.721 20.365 27.528 1.00 92.38 848 PHE A N 1
ATOM 6589 C CA . PHE A 1 848 ? 3.278 20.098 27.458 1.00 92.38 848 PHE A CA 1
ATOM 6590 C C . PHE A 1 848 ? 2.836 19.022 28.460 1.00 92.38 848 PHE A C 1
ATOM 6592 O O . PHE A 1 848 ? 1.789 19.182 29.084 1.00 92.38 848 PHE A O 1
ATOM 6599 N N . ILE A 1 849 ? 3.653 17.987 28.691 1.00 91.06 849 ILE A N 1
ATOM 6600 C CA . ILE A 1 849 ? 3.392 16.980 29.731 1.00 91.06 849 ILE A CA 1
ATOM 6601 C C . ILE A 1 849 ? 3.449 17.606 31.133 1.00 91.06 849 ILE A C 1
ATOM 6603 O O . ILE A 1 849 ? 2.505 17.452 31.903 1.00 91.06 849 ILE A O 1
ATOM 6607 N N . MET A 1 850 ? 4.496 18.367 31.465 1.00 91.94 850 MET A N 1
ATOM 6608 C CA . MET A 1 850 ? 4.624 19.023 32.775 1.00 91.94 850 MET A CA 1
ATOM 6609 C C . MET A 1 850 ? 3.522 20.061 33.020 1.00 91.94 850 MET A C 1
ATOM 6611 O O . MET A 1 850 ? 2.944 20.086 34.104 1.00 91.94 850 MET A O 1
ATOM 6615 N N . PHE A 1 851 ? 3.197 20.885 32.019 1.00 92.19 851 PHE A N 1
ATOM 6616 C CA . PHE A 1 851 ? 2.108 21.861 32.104 1.00 92.19 851 PHE A CA 1
ATOM 6617 C C . PHE A 1 851 ? 0.749 21.178 32.289 1.00 92.19 851 PHE A C 1
ATOM 6619 O O . PHE A 1 851 ? -0.035 21.611 33.128 1.00 92.19 851 PHE A O 1
ATOM 6626 N N . GLY A 1 852 ? 0.491 20.086 31.563 1.00 91.25 852 GLY A N 1
ATOM 6627 C CA . GLY A 1 852 ? -0.725 19.296 31.719 1.00 91.25 852 GLY A CA 1
ATOM 6628 C C . GLY A 1 852 ? -0.842 18.658 33.105 1.00 91.25 852 GLY A C 1
ATOM 6629 O O . GLY A 1 852 ? -1.861 18.834 33.770 1.00 91.25 852 GLY A O 1
ATOM 6630 N N . MET A 1 853 ? 0.205 17.966 33.570 1.00 91.94 853 MET A N 1
ATOM 6631 C CA . MET A 1 853 ? 0.199 17.301 34.880 1.00 91.94 853 MET A CA 1
ATOM 6632 C C . MET A 1 853 ? 0.047 18.286 36.039 1.00 91.94 853 MET A C 1
ATOM 6634 O O . MET A 1 853 ? -0.724 18.024 36.956 1.00 91.94 853 MET A O 1
ATOM 6638 N N . ILE A 1 854 ? 0.748 19.424 36.000 1.00 93.31 854 ILE A N 1
ATOM 6639 C CA . ILE A 1 854 ? 0.616 20.458 37.034 1.00 93.31 854 ILE A CA 1
ATOM 6640 C C . ILE A 1 854 ? -0.755 21.136 36.927 1.00 93.31 854 ILE A C 1
ATOM 6642 O O . ILE A 1 854 ? -1.433 21.268 37.938 1.00 93.31 854 ILE A O 1
ATOM 6646 N N . GLY A 1 855 ? -1.191 21.523 35.725 1.00 91.56 855 GLY A N 1
ATOM 6647 C CA . GLY A 1 855 ? -2.466 22.210 35.513 1.00 91.56 855 GLY A CA 1
ATOM 6648 C C . GLY A 1 855 ? -3.664 21.380 35.967 1.00 91.56 855 GLY A C 1
ATOM 6649 O O . GLY A 1 855 ? -4.373 21.775 36.889 1.00 91.56 855 GLY A O 1
ATOM 6650 N N . VAL A 1 856 ? -3.871 20.205 35.366 1.00 92.00 856 VAL A N 1
ATOM 6651 C CA . VAL A 1 856 ? -5.024 19.344 35.679 1.00 92.00 856 VAL A CA 1
ATOM 6652 C C . VAL A 1 856 ? -4.870 18.689 37.056 1.00 92.00 856 VAL A C 1
ATOM 6654 O O . VAL A 1 856 ? -5.835 18.644 37.813 1.00 92.00 856 VAL A O 1
ATOM 6657 N N . GLY A 1 857 ? -3.667 18.229 37.421 1.00 91.00 857 GLY A N 1
ATOM 6658 C CA . GLY A 1 857 ? -3.409 17.564 38.704 1.00 91.00 857 GLY A CA 1
ATOM 6659 C C . GLY A 1 857 ? -3.583 18.481 39.916 1.00 91.00 857 GLY A C 1
ATOM 6660 O O . GLY A 1 857 ? -4.281 18.112 40.859 1.00 91.00 857 GLY A O 1
ATOM 6661 N N . VAL A 1 858 ? -3.003 19.690 39.904 1.00 92.75 858 VAL A N 1
ATOM 6662 C CA . VAL A 1 858 ? -3.174 20.642 41.020 1.00 92.75 858 VAL A CA 1
ATOM 6663 C C . VAL A 1 858 ? -4.602 21.179 41.061 1.00 92.75 858 VAL A C 1
ATOM 6665 O O . VAL A 1 858 ? -5.164 21.295 42.147 1.00 92.75 858 VAL A O 1
ATOM 6668 N N . TRP A 1 859 ? -5.223 21.458 39.908 1.00 93.06 859 TRP A N 1
ATOM 6669 C CA . TRP A 1 859 ? -6.619 21.903 39.884 1.00 93.06 859 TRP A CA 1
ATOM 6670 C C . TRP A 1 859 ? -7.562 20.852 40.484 1.00 93.06 859 TRP A C 1
ATOM 6672 O O . TRP A 1 859 ? -8.427 21.208 41.280 1.00 93.06 859 TRP A O 1
ATOM 6682 N N . LEU A 1 860 ? -7.369 19.566 40.173 1.00 89.81 860 LEU A N 1
ATOM 6683 C CA . LEU A 1 860 ? -8.222 18.490 40.686 1.00 89.81 860 LEU A CA 1
ATOM 6684 C C . LEU A 1 860 ? -8.026 18.256 42.195 1.00 89.81 860 LEU A C 1
ATOM 6686 O O . LEU A 1 860 ? -9.006 18.073 42.906 1.00 89.81 860 LEU A O 1
ATOM 6690 N N . GLU A 1 861 ? -6.794 18.345 42.710 1.00 89.31 861 GLU A N 1
ATOM 6691 C CA . GLU A 1 861 ? -6.518 18.245 44.156 1.00 89.31 861 GLU A CA 1
ATOM 6692 C C . GLU A 1 861 ? -7.073 19.434 44.962 1.00 89.31 861 GLU A C 1
ATOM 6694 O O . GLU A 1 861 ? -7.517 19.252 46.095 1.00 89.31 861 GLU A O 1
ATOM 6699 N N . VAL A 1 862 ? -7.073 20.645 44.389 1.00 90.06 862 VAL A N 1
ATOM 6700 C CA . VAL A 1 862 ? -7.518 21.873 45.074 1.00 90.06 862 VAL A CA 1
ATOM 6701 C C . VAL A 1 862 ? -9.025 22.117 44.944 1.00 90.06 862 VAL A C 1
ATOM 6703 O O . VAL A 1 862 ? -9.648 22.561 45.905 1.00 90.06 862 VAL A O 1
ATOM 6706 N N . ASN A 1 863 ? -9.616 21.871 43.770 1.00 87.19 863 ASN A N 1
ATOM 6707 C CA . ASN A 1 863 ? -10.986 22.288 43.453 1.00 87.19 863 ASN A CA 1
ATOM 6708 C C . ASN A 1 863 ? -12.008 21.143 43.503 1.00 87.19 863 ASN A C 1
ATOM 6710 O O . ASN A 1 863 ? -13.180 21.412 43.759 1.00 87.19 863 ASN A O 1
ATOM 6714 N N . ASP A 1 864 ? -11.623 19.897 43.210 1.00 81.56 864 ASP A N 1
ATOM 6715 C CA . ASP A 1 864 ? -12.580 18.780 43.169 1.00 81.56 864 ASP A CA 1
ATOM 6716 C C . ASP A 1 864 ? -11.982 17.408 43.564 1.00 81.56 864 ASP A C 1
ATOM 6718 O O . ASP A 1 864 ? -12.066 16.433 42.811 1.00 81.56 864 ASP A O 1
ATOM 6722 N N . PRO A 1 865 ? -11.362 17.292 44.756 1.00 80.06 865 PRO A N 1
ATOM 6723 C CA . PRO A 1 865 ? -10.724 16.049 45.186 1.00 80.06 865 PRO A CA 1
ATOM 6724 C C . PRO A 1 865 ? -11.723 14.936 45.547 1.00 80.06 865 PRO A C 1
ATOM 6726 O O . PRO A 1 865 ? -11.313 13.793 45.748 1.00 80.06 865 PRO A O 1
ATOM 6729 N N . ALA A 1 866 ? -13.019 15.243 45.670 1.00 72.81 866 ALA A N 1
ATOM 6730 C CA . ALA A 1 866 ? -14.043 14.274 46.060 1.00 72.81 866 ALA A CA 1
ATOM 6731 C C . ALA A 1 866 ? -14.227 13.184 44.992 1.00 72.81 866 ALA A C 1
ATOM 6733 O O . ALA A 1 866 ? -14.143 11.999 45.312 1.00 72.81 866 ALA A O 1
ATOM 6734 N N . VAL A 1 867 ? -14.374 13.591 43.724 1.00 76.25 867 VAL A N 1
ATOM 6735 C CA . VAL A 1 867 ? -14.655 12.727 42.560 1.00 76.25 867 VAL A CA 1
ATOM 6736 C C . VAL A 1 867 ? -13.639 11.588 42.387 1.00 76.25 867 VAL A C 1
ATOM 6738 O O . VAL A 1 867 ? -13.987 10.507 41.913 1.00 76.25 867 VAL A O 1
ATOM 6741 N N . THR A 1 868 ? -12.380 11.790 42.781 1.00 74.94 868 THR A N 1
ATOM 6742 C CA . THR A 1 868 ? -11.343 10.749 42.679 1.00 74.94 868 THR A CA 1
ATOM 6743 C C . THR A 1 868 ? -11.209 9.927 43.958 1.00 74.94 868 THR A C 1
ATOM 6745 O O . THR A 1 868 ? -10.966 8.724 43.883 1.00 74.94 868 THR A O 1
ATOM 6748 N N . ARG A 1 869 ? -11.398 10.545 45.133 1.00 72.31 869 ARG A N 1
ATOM 6749 C CA . ARG A 1 869 ? -11.291 9.866 46.434 1.00 72.31 869 ARG A CA 1
ATOM 6750 C C . ARG A 1 869 ? -12.437 8.876 46.666 1.00 72.31 869 ARG A C 1
ATOM 6752 O O . ARG A 1 869 ? -12.196 7.840 47.277 1.00 72.31 869 ARG A O 1
ATOM 6759 N N . THR A 1 870 ? -13.633 9.125 46.123 1.00 65.00 870 THR A N 1
ATOM 6760 C CA . THR A 1 870 ? -14.733 8.135 46.090 1.00 65.00 870 THR A CA 1
ATOM 6761 C C . THR A 1 870 ? -14.362 6.872 45.310 1.00 65.00 870 THR A C 1
ATOM 6763 O O . THR A 1 870 ? -14.757 5.778 45.698 1.00 65.00 870 THR A O 1
ATOM 6766 N N . ASN A 1 871 ? -13.530 7.007 44.273 1.00 61.31 871 ASN A N 1
ATOM 6767 C CA . ASN A 1 871 ? -12.988 5.910 43.466 1.00 61.31 871 ASN A CA 1
ATOM 6768 C C . ASN A 1 871 ? -11.674 5.324 44.042 1.00 61.31 871 ASN A C 1
ATOM 6770 O O . ASN A 1 871 ? -10.992 4.554 43.372 1.00 61.31 871 ASN A O 1
ATOM 6774 N N . GLY A 1 872 ? -11.273 5.702 45.264 1.00 63.50 872 GLY A N 1
ATOM 6775 C CA . GLY A 1 872 ? -10.042 5.216 45.908 1.00 63.50 872 GLY A CA 1
ATOM 6776 C C . GLY A 1 872 ? -8.733 5.748 45.303 1.00 63.50 872 GLY A C 1
ATOM 6777 O O . GLY A 1 872 ? -7.658 5.242 45.627 1.00 63.50 872 GLY A O 1
ATOM 6778 N N . LEU A 1 873 ? -8.796 6.766 44.439 1.00 73.50 873 LEU A N 1
ATOM 6779 C CA . LEU A 1 873 ? -7.652 7.324 43.714 1.00 73.50 873 LEU A CA 1
ATOM 6780 C C . LEU A 1 873 ? -7.197 8.668 44.298 1.00 73.50 873 LEU A C 1
ATOM 6782 O O . LEU A 1 873 ? -8.001 9.490 44.751 1.00 73.50 873 LEU A O 1
ATOM 6786 N N . SER A 1 874 ? -5.893 8.946 44.225 1.00 80.38 874 SER A N 1
ATOM 6787 C CA . SER A 1 874 ? -5.355 10.259 44.589 1.00 80.38 874 SER A CA 1
ATOM 6788 C C . SER A 1 874 ? -5.682 11.309 43.505 1.00 80.38 874 SER A C 1
ATOM 6790 O O . SER A 1 874 ? -5.448 11.050 42.315 1.00 80.38 874 SER A O 1
ATOM 6792 N N . PRO A 1 875 ? -6.216 12.495 43.869 1.00 82.69 875 PRO A N 1
ATOM 6793 C CA . PRO A 1 875 ? -6.666 13.484 42.886 1.00 82.69 875 PRO A CA 1
ATOM 6794 C C . PRO A 1 875 ? -5.550 13.975 41.962 1.00 82.69 875 PRO A C 1
ATOM 6796 O O . PRO A 1 875 ? -5.698 13.914 40.739 1.00 82.69 875 PRO A O 1
ATOM 6799 N N . PHE A 1 876 ? -4.399 14.370 42.518 1.00 89.69 876 PHE A N 1
ATOM 6800 C CA . PHE A 1 876 ? -3.260 14.836 41.723 1.00 89.69 876 PHE A CA 1
ATOM 6801 C C . PHE A 1 876 ? -2.788 13.799 40.689 1.00 89.69 876 PHE A C 1
ATOM 6803 O O . PHE A 1 876 ? -2.561 14.143 39.528 1.00 89.69 876 PHE A O 1
ATOM 6810 N N . TRP A 1 877 ? -2.675 12.523 41.080 1.00 88.44 877 TRP A N 1
ATOM 6811 C CA . TRP A 1 877 ? -2.272 11.437 40.173 1.00 88.44 877 TRP A CA 1
ATOM 6812 C C . TRP A 1 877 ? -3.302 11.212 39.066 1.00 88.44 877 TRP A C 1
ATOM 6814 O O . TRP A 1 877 ? -2.930 11.059 37.905 1.00 88.44 877 TRP A O 1
ATOM 6824 N N . THR A 1 878 ? -4.592 11.266 39.405 1.00 87.38 878 THR A N 1
ATOM 6825 C CA . THR A 1 878 ? -5.686 11.108 38.439 1.00 87.38 878 THR A CA 1
ATOM 6826 C C . THR A 1 878 ? -5.657 12.221 37.389 1.00 87.38 878 THR A C 1
ATOM 6828 O O . THR A 1 878 ? -5.659 11.938 36.191 1.00 87.38 878 THR A O 1
ATOM 6831 N N . GLY A 1 879 ? -5.517 13.482 37.815 1.00 90.06 879 GLY A N 1
ATOM 6832 C CA . GLY A 1 879 ? -5.383 14.622 36.904 1.00 90.06 879 GLY A CA 1
ATOM 6833 C C . GLY A 1 879 ? -4.101 14.576 36.061 1.00 90.06 879 GLY A C 1
ATOM 6834 O O . GLY A 1 879 ? -4.131 14.897 34.872 1.00 90.06 879 GLY A O 1
ATOM 6835 N N . ALA A 1 880 ? -2.987 14.106 36.629 1.00 91.12 880 ALA A N 1
ATOM 6836 C CA . ALA A 1 880 ? -1.737 13.907 35.896 1.00 91.12 880 ALA A CA 1
ATOM 6837 C C . ALA A 1 880 ? -1.839 12.794 34.835 1.00 91.12 880 ALA A C 1
ATOM 6839 O O . ALA A 1 880 ? -1.380 12.977 33.704 1.00 91.12 880 ALA A O 1
ATOM 6840 N N . PHE A 1 881 ? -2.484 11.670 35.163 1.00 91.31 881 PHE A N 1
ATOM 6841 C CA . PHE A 1 881 ? -2.746 10.577 34.226 1.00 91.31 881 PHE A CA 1
ATOM 6842 C C . PHE A 1 881 ? -3.660 11.034 33.083 1.00 91.31 881 PHE A C 1
ATOM 6844 O O . PHE A 1 881 ? -3.347 10.794 31.916 1.00 91.31 881 PHE A O 1
ATOM 6851 N N . PHE A 1 882 ? -4.744 11.751 33.398 1.00 90.94 882 PHE A N 1
ATOM 6852 C CA . PHE A 1 882 ? -5.641 12.356 32.411 1.00 90.94 882 PHE A CA 1
ATOM 6853 C C . PHE A 1 882 ? -4.895 13.277 31.442 1.00 90.94 882 PHE A C 1
ATOM 6855 O O . PHE A 1 882 ? -4.992 13.087 30.230 1.00 90.94 882 PHE A O 1
ATOM 6862 N N . ALA A 1 883 ? -4.088 14.211 31.950 1.00 92.25 883 ALA A N 1
ATOM 6863 C CA . ALA A 1 883 ? -3.341 15.145 31.112 1.00 92.25 883 ALA A CA 1
ATOM 6864 C C . ALA A 1 883 ? -2.357 14.447 30.151 1.00 92.25 883 ALA A C 1
ATOM 6866 O O . ALA A 1 883 ? -2.256 14.821 28.978 1.00 92.25 883 ALA A O 1
ATOM 6867 N N . VAL A 1 884 ? -1.659 13.403 30.615 1.00 91.44 884 VAL A N 1
ATOM 6868 C CA . VAL A 1 884 ? -0.774 12.592 29.761 1.00 91.44 884 VAL A CA 1
ATOM 6869 C C . VAL A 1 884 ? -1.580 11.780 28.745 1.00 91.44 884 VAL A C 1
ATOM 6871 O O . VAL A 1 884 ? -1.230 11.775 27.568 1.00 91.44 884 VAL A O 1
ATOM 6874 N N . SER A 1 885 ? -2.683 11.152 29.154 1.00 90.44 885 SER A N 1
ATOM 6875 C CA . SER A 1 885 ? -3.570 10.376 28.274 1.00 90.44 885 SER A CA 1
ATOM 6876 C C . SER A 1 885 ? -4.202 11.235 27.162 1.00 90.44 885 SER A C 1
ATOM 6878 O O . SER A 1 885 ? -4.267 10.800 26.007 1.00 90.44 885 SER A O 1
ATOM 6880 N N . ALA A 1 886 ? -4.570 12.484 27.471 1.00 91.25 886 ALA A N 1
ATOM 6881 C CA . ALA A 1 886 ? -5.023 13.495 26.514 1.00 91.25 886 ALA A CA 1
ATOM 6882 C C . ALA A 1 886 ? -3.927 13.908 25.528 1.00 91.25 886 ALA A C 1
ATOM 6884 O O . ALA A 1 886 ? -4.137 13.847 24.318 1.00 91.25 886 ALA A O 1
ATOM 6885 N N . PHE A 1 887 ? -2.735 14.263 26.014 1.00 91.19 887 PHE A N 1
ATOM 6886 C CA . PHE A 1 887 ? -1.622 14.649 25.141 1.00 91.19 887 PHE A CA 1
ATOM 6887 C C . PHE A 1 887 ? -1.138 13.496 24.242 1.00 91.19 887 PHE A C 1
ATOM 6889 O O . PHE A 1 887 ? -0.800 13.703 23.076 1.00 91.19 887 PHE A O 1
ATOM 6896 N N . VAL A 1 888 ? -1.155 12.264 24.756 1.00 87.62 888 VAL A N 1
ATOM 6897 C CA . VAL A 1 888 ? -0.816 11.050 23.999 1.00 87.62 888 VAL A CA 1
ATOM 6898 C C . VAL A 1 888 ? -1.912 10.674 22.989 1.00 87.62 888 VAL A C 1
ATOM 6900 O O . VAL A 1 888 ? -1.607 9.979 22.017 1.00 87.62 888 VAL A O 1
ATOM 6903 N N . ASN A 1 889 ? -3.142 11.186 23.151 1.00 88.62 889 ASN A N 1
ATOM 6904 C CA . ASN A 1 889 ? -4.349 10.769 22.428 1.00 88.62 889 ASN A CA 1
ATOM 6905 C C . ASN A 1 889 ? -4.594 9.256 22.595 1.00 88.62 889 ASN A C 1
ATOM 6907 O O . ASN A 1 889 ? -4.375 8.471 21.671 1.00 88.62 889 ASN A O 1
ATOM 6911 N N . SER A 1 890 ? -4.948 8.844 23.822 1.00 83.56 890 SER A N 1
ATOM 6912 C CA . SER A 1 890 ? -5.047 7.425 24.208 1.00 83.56 890 SER A CA 1
ATOM 6913 C C . SER A 1 890 ? -6.426 6.937 24.671 1.00 83.56 890 SER A C 1
ATOM 6915 O O . SER A 1 890 ? -6.634 5.727 24.730 1.00 83.56 890 SER A O 1
ATOM 6917 N N . GLY A 1 891 ? -7.340 7.839 25.043 1.00 83.25 891 GLY A N 1
ATOM 6918 C CA . GLY A 1 891 ? -8.663 7.510 25.592 1.00 83.25 891 GLY A CA 1
ATOM 6919 C C . GLY A 1 891 ? -8.687 6.889 26.992 1.00 83.25 891 GLY A C 1
ATOM 6920 O O . GLY A 1 891 ? -9.762 6.747 27.566 1.00 83.25 891 GLY A O 1
ATOM 6921 N N . MET A 1 892 ? -7.536 6.524 27.569 1.00 85.62 892 MET A N 1
ATOM 6922 C CA . MET A 1 892 ? -7.486 5.864 28.875 1.00 85.62 892 MET A CA 1
ATOM 6923 C C . MET A 1 892 ? -7.879 6.819 30.007 1.00 85.62 892 MET A C 1
ATOM 6925 O O . MET A 1 892 ? -7.282 7.890 30.161 1.00 85.62 892 MET A O 1
ATOM 6929 N N . SER A 1 893 ? -8.828 6.373 30.828 1.00 86.19 893 SER A N 1
ATOM 6930 C CA . SER A 1 893 ? -9.268 6.997 32.077 1.00 86.19 893 SER A CA 1
ATOM 6931 C C . SER A 1 893 ? -8.939 6.082 33.262 1.00 86.19 893 SER A C 1
ATOM 6933 O O . SER A 1 893 ? -8.937 4.863 33.107 1.00 86.19 893 SER A O 1
ATOM 6935 N N . LEU A 1 894 ? -8.677 6.663 34.439 1.00 82.06 894 LEU A N 1
ATOM 6936 C CA . LEU A 1 894 ? -8.664 5.939 35.719 1.00 82.06 894 LEU A CA 1
ATOM 6937 C C . LEU A 1 894 ? -10.032 5.967 36.431 1.00 82.06 894 LEU A C 1
ATOM 6939 O O . LEU A 1 894 ? -10.241 5.180 37.342 1.00 82.06 894 LEU A O 1
ATOM 6943 N N . LEU A 1 895 ? -10.951 6.855 36.029 1.00 80.19 895 LEU A N 1
ATOM 6944 C CA . LEU A 1 895 ? -12.338 6.873 36.508 1.00 80.19 895 LEU A CA 1
ATOM 6945 C C . LEU A 1 895 ? -13.235 6.095 35.538 1.00 80.19 895 LEU A C 1
ATOM 6947 O O . LEU A 1 895 ? -13.236 6.406 34.341 1.00 80.19 895 LEU A O 1
ATOM 6951 N N . ASP A 1 896 ? -14.054 5.176 36.052 1.00 74.81 896 ASP A N 1
ATOM 6952 C CA . ASP A 1 896 ? -15.059 4.417 35.283 1.00 74.81 896 ASP A CA 1
ATOM 6953 C C . ASP A 1 896 ? -15.999 5.338 34.484 1.00 74.81 896 ASP A C 1
ATOM 6955 O O . ASP A 1 896 ? -16.306 5.089 33.318 1.00 74.81 896 ASP A O 1
ATOM 6959 N N . ALA A 1 897 ? -16.401 6.459 35.090 1.00 73.12 897 ALA A N 1
ATOM 6960 C CA . ALA A 1 897 ? -17.278 7.468 34.494 1.00 73.12 897 ALA A CA 1
ATOM 6961 C C . ALA A 1 897 ? -16.603 8.345 33.409 1.00 73.12 897 ALA A C 1
ATOM 6963 O O . ALA A 1 897 ? -17.256 9.203 32.812 1.00 73.12 897 ALA A O 1
ATOM 6964 N N . ASN A 1 898 ? -15.310 8.154 33.129 1.00 85.00 898 ASN A N 1
ATOM 6965 C CA . ASN A 1 898 ? -14.534 8.947 32.169 1.00 85.00 898 ASN A CA 1
ATOM 6966 C C . ASN A 1 898 ? -14.649 10.474 32.426 1.00 85.00 898 ASN A C 1
ATOM 6968 O O . ASN A 1 898 ? -14.570 10.897 33.580 1.00 85.00 898 ASN A O 1
ATOM 6972 N N . MET A 1 899 ? -14.833 11.318 31.398 1.00 87.62 899 MET A N 1
ATOM 6973 C CA . MET A 1 899 ? -15.013 12.772 31.585 1.00 87.62 899 MET A CA 1
ATOM 6974 C C . MET A 1 899 ? -16.451 13.176 31.937 1.00 87.62 899 MET A C 1
ATOM 6976 O O . MET A 1 899 ? -16.668 14.349 32.232 1.00 87.62 899 MET A O 1
ATOM 6980 N N . THR A 1 900 ? -17.424 12.255 31.975 1.00 86.50 900 THR A N 1
ATOM 6981 C CA . THR A 1 900 ? -18.802 12.585 32.409 1.00 86.50 900 THR A CA 1
ATOM 6982 C C . THR A 1 900 ? -18.811 13.132 33.845 1.00 86.50 900 THR A C 1
ATOM 6984 O O . THR A 1 900 ? -19.511 14.094 34.152 1.00 86.50 900 THR A O 1
ATOM 6987 N N . ALA A 1 901 ? -17.911 12.625 34.698 1.00 84.31 901 ALA A N 1
ATOM 6988 C CA . ALA A 1 901 ? -17.675 13.115 36.057 1.00 84.31 901 ALA A CA 1
ATOM 6989 C C . ALA A 1 901 ? -17.096 14.548 36.129 1.00 84.31 901 ALA A C 1
ATOM 6991 O O . ALA A 1 901 ? -17.033 15.130 37.209 1.00 84.31 901 ALA A O 1
ATOM 6992 N N . LEU A 1 902 ? -16.669 15.125 34.999 1.00 87.00 902 LEU A N 1
ATOM 6993 C CA . LEU A 1 902 ? -16.076 16.463 34.892 1.00 87.00 902 LEU A CA 1
ATOM 6994 C C . LEU A 1 902 ? -16.807 17.381 33.886 1.00 87.00 902 LEU A C 1
ATOM 6996 O O . LEU A 1 902 ? -16.335 18.491 33.653 1.00 87.00 902 LEU A O 1
ATOM 7000 N N . GLN A 1 903 ? -17.963 16.982 33.336 1.00 88.38 903 GLN A N 1
ATOM 7001 C CA . GLN A 1 903 ? -18.729 17.769 32.344 1.00 88.38 903 GLN A CA 1
ATOM 7002 C C . GLN A 1 903 ? -19.067 19.200 32.834 1.00 88.38 903 GLN A C 1
ATOM 7004 O O . GLN A 1 903 ? -18.892 20.191 32.132 1.00 88.38 903 GLN A O 1
ATOM 7009 N N . LEU A 1 904 ? -19.395 19.362 34.123 1.00 88.25 904 LEU A N 1
ATOM 7010 C CA . LEU A 1 904 ? -19.658 20.678 34.733 1.00 88.25 904 LEU A CA 1
ATOM 7011 C C . LEU A 1 904 ? -18.379 21.483 35.077 1.00 88.25 904 LEU A C 1
ATOM 7013 O O . LEU A 1 904 ? -18.447 22.486 35.794 1.00 88.25 904 LEU A O 1
ATOM 7017 N N . ARG A 1 905 ? -17.187 21.050 34.635 1.00 89.56 905 ARG A N 1
ATOM 7018 C CA . ARG A 1 905 ? -15.882 21.628 35.008 1.00 89.56 905 ARG A CA 1
ATOM 7019 C C . ARG A 1 905 ? -15.123 22.136 33.776 1.00 89.56 905 ARG A C 1
ATOM 7021 O O . ARG A 1 905 ? -14.308 21.444 33.171 1.00 89.56 905 ARG A O 1
ATOM 7028 N N . ALA A 1 906 ? -15.325 23.413 33.450 1.00 90.62 906 ALA A N 1
ATOM 7029 C CA . ALA A 1 906 ? -14.777 24.028 32.238 1.00 90.62 906 ALA A CA 1
ATOM 7030 C C . ALA A 1 906 ? -13.234 24.019 32.130 1.00 90.62 906 ALA A C 1
ATOM 7032 O O . ALA A 1 906 ? -12.701 23.902 31.026 1.00 90.62 906 ALA A O 1
ATOM 7033 N N . TYR A 1 907 ? -12.496 24.130 33.245 1.00 92.31 907 TYR A N 1
ATOM 7034 C CA . TYR A 1 907 ? -11.024 24.171 33.216 1.00 92.31 907 TYR A CA 1
ATOM 7035 C C . TYR A 1 907 ? -10.391 22.831 32.781 1.00 92.31 907 TYR A C 1
ATOM 7037 O O . TYR A 1 907 ? -9.596 22.854 31.833 1.00 92.31 907 TYR A O 1
ATOM 7045 N N . PRO A 1 908 ? -10.748 21.665 33.371 1.00 90.38 908 PRO A N 1
ATOM 7046 C CA . PRO A 1 908 ? -10.366 20.361 32.829 1.00 90.38 908 PRO A CA 1
ATOM 7047 C C . PRO A 1 908 ? -10.686 20.201 31.340 1.00 90.38 908 PRO A C 1
ATOM 7049 O O . PRO A 1 908 ? -9.792 19.864 30.571 1.00 90.38 908 PRO A O 1
ATOM 7052 N N . LEU A 1 909 ? -11.910 20.514 30.901 1.00 91.44 909 LEU A N 1
ATOM 7053 C CA . LEU A 1 909 ? -12.320 20.332 29.501 1.00 91.44 909 LEU A CA 1
ATOM 7054 C C . LEU A 1 909 ? -11.479 21.173 28.525 1.00 91.44 909 LEU A C 1
ATOM 7056 O O . LEU A 1 909 ? -10.948 20.646 27.545 1.00 91.44 909 LEU A O 1
ATOM 7060 N N . LEU A 1 910 ? -11.285 22.465 28.810 1.00 92.50 910 LEU A N 1
ATOM 7061 C CA . LEU A 1 910 ? -10.484 23.359 27.963 1.00 92.50 910 LEU A CA 1
ATOM 7062 C C . LEU A 1 910 ? -9.002 22.956 27.917 1.00 92.50 910 LEU A C 1
ATOM 7064 O O . LEU A 1 910 ? -8.386 22.976 26.848 1.00 92.50 910 LEU A O 1
ATOM 7068 N N . THR A 1 911 ? -8.419 22.573 29.056 1.00 92.75 911 THR A N 1
ATOM 7069 C CA . THR A 1 911 ? -7.004 22.166 29.123 1.00 92.75 911 THR A CA 1
ATOM 7070 C C . THR A 1 911 ? -6.765 20.808 28.463 1.00 92.75 911 THR A C 1
ATOM 7072 O O . THR A 1 911 ? -5.838 20.676 27.664 1.00 92.75 911 THR A O 1
ATOM 7075 N N . MET A 1 912 ? -7.635 19.825 28.699 1.00 91.31 912 MET A N 1
ATOM 7076 C CA . MET A 1 912 ? -7.594 18.510 28.050 1.00 91.31 912 MET A CA 1
ATOM 7077 C C . MET A 1 912 ? -7.816 18.619 26.534 1.00 91.31 912 MET A C 1
ATOM 7079 O O . MET A 1 912 ? -7.074 18.009 25.764 1.00 91.31 912 MET A O 1
ATOM 7083 N N . GLY A 1 913 ? -8.760 19.452 26.082 1.00 91.62 913 GLY A N 1
ATOM 7084 C CA . GLY A 1 913 ? -8.988 19.730 24.658 1.00 91.62 913 GLY A CA 1
ATOM 7085 C C . GLY A 1 913 ? -7.768 20.355 23.968 1.00 91.62 913 GLY A C 1
ATOM 7086 O O . GLY A 1 913 ? -7.400 19.954 22.859 1.00 91.62 913 GLY A O 1
ATOM 7087 N N . LEU A 1 914 ? -7.074 21.279 24.644 1.00 92.31 914 LEU A N 1
ATOM 7088 C CA . LEU A 1 914 ? -5.808 21.835 24.160 1.00 92.31 914 LEU A CA 1
ATOM 7089 C C . LEU A 1 914 ? -4.698 20.771 24.087 1.00 92.31 914 LEU A C 1
ATOM 7091 O O . LEU A 1 914 ? -3.941 20.763 23.116 1.00 92.31 914 LEU A O 1
ATOM 7095 N N . LEU A 1 915 ? -4.610 19.859 25.061 1.00 92.62 915 LEU A N 1
ATOM 7096 C CA . LEU A 1 915 ? -3.629 18.765 25.069 1.00 92.62 915 LEU A CA 1
ATOM 7097 C C . LEU A 1 915 ? -3.887 17.743 23.945 1.00 92.62 915 LEU A C 1
ATOM 7099 O O . LEU A 1 915 ? -2.946 17.386 23.237 1.00 92.62 915 LEU A O 1
ATOM 7103 N N . ILE A 1 916 ? -5.146 17.358 23.706 1.00 91.44 916 ILE A N 1
ATOM 7104 C CA . ILE A 1 916 ? -5.588 16.501 22.582 1.00 91.44 916 ILE A CA 1
ATOM 7105 C C . ILE A 1 916 ? -5.143 17.082 21.229 1.00 91.44 916 ILE A C 1
ATOM 7107 O O . ILE A 1 916 ? -4.647 16.361 20.351 1.00 91.44 916 ILE A O 1
ATOM 7111 N N . LEU A 1 917 ? -5.265 18.404 21.063 1.00 90.44 917 LEU A N 1
ATOM 7112 C CA . LEU A 1 917 ? -4.795 19.113 19.873 1.00 90.44 917 LEU A CA 1
ATOM 7113 C C . LEU A 1 917 ? -3.264 19.214 19.807 1.00 90.44 917 LEU A C 1
ATOM 7115 O O . LEU A 1 917 ? -2.697 18.927 18.753 1.00 90.44 917 LEU A O 1
ATOM 7119 N N . ALA A 1 918 ? -2.591 19.597 20.895 1.00 90.81 918 ALA A N 1
ATOM 7120 C CA . ALA A 1 918 ? -1.130 19.730 20.963 1.00 90.81 918 ALA A CA 1
ATOM 7121 C C . ALA A 1 918 ? -0.385 18.392 20.789 1.00 90.81 918 ALA A C 1
ATOM 7123 O O . ALA A 1 918 ? 0.756 18.369 20.327 1.00 90.81 918 ALA A O 1
ATOM 7124 N N . GLY A 1 919 ? -1.042 17.280 21.114 1.00 87.56 919 GLY A N 1
ATOM 7125 C CA . GLY A 1 919 ? -0.589 15.930 20.811 1.00 87.56 919 GLY A CA 1
ATOM 7126 C C . GLY A 1 919 ? -0.593 15.598 19.314 1.00 87.56 919 GLY A C 1
ATOM 7127 O O . GLY A 1 919 ? -0.471 16.450 18.431 1.00 87.56 919 GLY A O 1
ATOM 7128 N N . ASN A 1 920 ? -0.774 14.312 19.007 1.00 81.50 920 ASN A N 1
ATOM 7129 C CA . ASN A 1 920 ? -0.657 13.758 17.648 1.00 81.50 920 ASN A CA 1
ATOM 7130 C C . ASN A 1 920 ? -1.557 14.390 16.555 1.00 81.50 920 ASN A C 1
ATOM 7132 O O . ASN A 1 920 ? -1.338 14.108 15.378 1.00 81.50 920 ASN A O 1
ATOM 7136 N N . THR A 1 921 ? -2.537 15.241 16.893 1.00 83.44 921 THR A N 1
ATOM 7137 C CA . THR A 1 921 ? -3.404 15.919 15.908 1.00 83.44 921 THR A CA 1
ATOM 7138 C C . THR A 1 921 ? -2.738 17.147 15.259 1.00 83.44 921 THR A C 1
ATOM 7140 O O . THR A 1 921 ? -2.563 17.167 14.041 1.00 83.44 921 THR A O 1
ATOM 7143 N N . LEU A 1 922 ? -2.400 18.191 16.031 1.00 88.44 922 LEU A N 1
ATOM 7144 C CA . LEU A 1 922 ? -1.875 19.472 15.520 1.00 88.44 922 LEU A CA 1
ATOM 7145 C C . LEU A 1 922 ? -0.401 19.724 15.871 1.00 88.44 922 LEU A C 1
ATOM 7147 O O . LEU A 1 922 ? 0.105 20.798 15.535 1.00 88.44 922 LEU A O 1
ATOM 7151 N N . PHE A 1 923 ? 0.327 18.766 16.459 1.00 89.38 923 PHE A N 1
ATOM 7152 C CA . PHE A 1 923 ? 1.776 18.878 16.696 1.00 89.38 923 PHE A CA 1
ATOM 7153 C C . PHE A 1 923 ? 2.574 19.486 15.510 1.00 89.38 923 PHE A C 1
ATOM 7155 O O . PHE A 1 923 ? 3.323 20.438 15.744 1.00 89.38 923 PHE A O 1
ATOM 7162 N N . PRO A 1 924 ? 2.379 19.080 14.231 1.00 88.38 924 PRO A N 1
ATOM 7163 C CA . PRO A 1 924 ? 3.069 19.698 13.087 1.00 88.38 924 PRO A CA 1
ATOM 7164 C C . PRO A 1 924 ? 2.770 21.193 12.882 1.00 88.38 924 PRO A C 1
ATOM 7166 O O . PRO A 1 924 ? 3.609 21.936 12.364 1.00 88.38 924 PRO A O 1
ATOM 7169 N N . CYS A 1 925 ? 1.574 21.643 13.269 1.00 91.06 925 CYS A N 1
ATOM 7170 C CA . CYS A 1 925 ? 1.145 23.037 13.192 1.00 91.06 925 CYS A CA 1
ATOM 7171 C C . CYS A 1 925 ? 1.707 23.848 14.367 1.00 91.06 925 CYS A C 1
ATOM 7173 O O . CYS A 1 925 ? 2.318 24.892 14.134 1.00 91.06 925 CYS A O 1
ATOM 7175 N N . PHE A 1 926 ? 1.590 23.342 15.602 1.00 92.25 926 PHE A N 1
ATOM 7176 C CA . PHE A 1 926 ? 2.165 23.975 16.795 1.00 92.25 926 PHE A CA 1
ATOM 7177 C C . PHE A 1 926 ? 3.691 24.105 16.701 1.00 92.25 926 PHE A C 1
ATOM 7179 O O . PHE A 1 926 ? 4.226 25.190 16.922 1.00 92.25 926 PHE A O 1
ATOM 7186 N N . LEU A 1 927 ? 4.394 23.043 16.294 1.00 91.31 927 LEU A N 1
ATOM 7187 C CA . LEU A 1 927 ? 5.847 23.061 16.119 1.00 91.31 927 LEU A CA 1
ATOM 7188 C C . LEU A 1 927 ? 6.277 24.106 15.077 1.00 91.31 927 LEU A C 1
ATOM 7190 O O . LEU A 1 927 ? 7.187 24.895 15.334 1.00 91.31 927 LEU A O 1
ATOM 7194 N N . ARG A 1 928 ? 5.595 24.173 13.921 1.00 91.56 928 ARG A N 1
ATOM 7195 C CA . ARG A 1 928 ? 5.895 25.187 12.896 1.00 91.56 928 ARG A CA 1
ATOM 7196 C C . ARG A 1 928 ? 5.612 26.609 13.392 1.00 91.56 928 ARG A C 1
ATOM 7198 O O . ARG A 1 928 ? 6.387 27.512 13.083 1.00 91.56 928 ARG A O 1
ATOM 7205 N N . PHE A 1 929 ? 4.535 26.807 14.151 1.00 91.94 929 PHE A N 1
ATOM 7206 C CA . PHE A 1 929 ? 4.162 28.102 14.723 1.00 91.94 929 PHE A CA 1
ATOM 7207 C C . PHE A 1 929 ? 5.195 28.597 15.746 1.00 91.94 929 PHE A C 1
ATOM 7209 O O . PHE A 1 929 ? 5.648 29.734 15.641 1.00 91.94 929 PHE A O 1
ATOM 7216 N N . ILE A 1 930 ? 5.655 27.729 16.654 1.00 91.75 930 ILE A N 1
ATOM 7217 C CA . ILE A 1 930 ? 6.710 28.045 17.633 1.00 91.75 930 ILE A CA 1
ATOM 7218 C C . ILE A 1 930 ? 8.016 28.432 16.923 1.00 91.75 930 ILE A C 1
ATOM 7220 O O . ILE A 1 930 ? 8.583 29.486 17.207 1.00 91.75 930 ILE A O 1
ATOM 7224 N N . ILE A 1 931 ? 8.465 27.638 15.943 1.00 90.75 931 ILE A N 1
ATOM 7225 C CA . ILE A 1 931 ? 9.689 27.925 15.172 1.00 90.75 931 ILE A CA 1
ATOM 7226 C C . ILE A 1 931 ? 9.554 29.248 14.394 1.00 90.75 931 ILE A C 1
ATOM 7228 O O . ILE A 1 931 ? 10.507 30.025 14.318 1.00 90.75 931 ILE A O 1
ATOM 7232 N N . TRP A 1 932 ? 8.366 29.550 13.857 1.00 91.25 932 TRP A N 1
ATOM 7233 C CA . TRP A 1 932 ? 8.082 30.830 13.203 1.00 91.25 932 TRP A CA 1
ATOM 7234 C C . TRP A 1 932 ? 8.104 32.016 14.182 1.00 91.25 932 TRP A C 1
ATOM 7236 O O . TRP A 1 932 ? 8.715 33.034 13.857 1.00 91.25 932 TRP A O 1
ATOM 7246 N N . ILE A 1 933 ? 7.547 31.882 15.393 1.00 91.50 933 ILE A N 1
ATOM 7247 C CA . ILE A 1 933 ? 7.645 32.905 16.449 1.00 91.50 933 ILE A CA 1
ATOM 7248 C C . ILE A 1 933 ? 9.110 33.165 16.814 1.00 91.50 933 ILE A C 1
ATOM 7250 O O . ILE A 1 933 ? 9.545 34.315 16.780 1.00 91.50 933 ILE A O 1
ATOM 7254 N N . MET A 1 934 ? 9.900 32.118 17.082 1.00 89.50 934 MET A N 1
ATOM 7255 C CA . MET A 1 934 ? 11.332 32.255 17.398 1.00 89.50 934 MET A CA 1
ATOM 7256 C C . MET A 1 934 ? 12.098 32.978 16.280 1.00 89.50 934 MET A C 1
ATOM 7258 O O . MET A 1 934 ? 12.980 33.793 16.544 1.00 89.50 934 MET A O 1
ATOM 7262 N N . ARG A 1 935 ? 11.724 32.724 15.022 1.00 88.50 935 ARG A N 1
ATOM 7263 C CA . ARG A 1 935 ? 12.285 33.364 13.825 1.00 88.50 935 ARG A CA 1
ATOM 7264 C C . ARG A 1 935 ? 11.860 34.828 13.653 1.00 88.50 935 ARG A C 1
ATOM 7266 O O . ARG A 1 935 ? 12.628 35.609 13.094 1.00 88.50 935 ARG A O 1
ATOM 7273 N N . VAL A 1 936 ? 10.672 35.212 14.121 1.00 88.12 936 VAL A N 1
ATOM 7274 C CA . VAL A 1 936 ? 10.185 36.607 14.132 1.00 88.12 936 VAL A CA 1
ATOM 7275 C C . VAL A 1 936 ? 10.786 37.404 15.296 1.00 88.12 936 VAL A C 1
ATOM 7277 O O . VAL A 1 936 ? 11.156 38.559 15.106 1.00 88.12 936 VAL A O 1
ATOM 7280 N N . MET A 1 937 ? 10.954 36.787 16.469 1.00 87.81 937 MET A N 1
ATOM 7281 C CA . MET A 1 937 ? 11.544 37.414 17.662 1.00 87.81 937 MET A CA 1
ATOM 7282 C C . MET A 1 937 ? 13.068 37.626 17.577 1.00 87.81 937 MET A C 1
ATOM 7284 O O . MET A 1 937 ? 13.638 38.304 18.431 1.00 87.81 937 MET A O 1
ATOM 7288 N N . LEU A 1 938 ? 13.750 37.061 16.573 1.00 86.62 938 LEU A N 1
ATOM 7289 C CA . LEU A 1 938 ? 15.212 37.091 16.478 1.00 86.62 938 LEU A CA 1
ATOM 7290 C C . LEU A 1 938 ? 15.743 38.458 15.972 1.00 86.62 938 LEU A C 1
ATOM 7292 O O . LEU A 1 938 ? 15.487 38.821 14.817 1.00 86.62 938 LEU A O 1
ATOM 7296 N N . PRO A 1 939 ? 16.521 39.217 16.776 1.00 83.19 939 PRO A N 1
ATOM 7297 C CA . PRO A 1 939 ? 16.933 40.576 16.423 1.00 83.19 939 PRO A CA 1
ATOM 7298 C C . PRO A 1 939 ? 18.048 40.609 15.365 1.00 83.19 939 PRO A C 1
ATOM 7300 O O . PRO A 1 939 ? 18.974 39.797 15.380 1.00 83.19 939 PRO A O 1
ATOM 7303 N N . ASN A 1 940 ? 18.009 41.618 14.487 1.00 74.62 940 ASN A N 1
ATOM 7304 C CA . ASN A 1 940 ? 18.936 41.811 13.359 1.00 74.62 940 ASN A CA 1
ATOM 7305 C C . ASN A 1 940 ? 20.356 42.269 13.785 1.00 74.62 940 ASN A C 1
ATOM 7307 O O . ASN A 1 940 ? 20.826 43.326 13.372 1.00 74.62 940 ASN A O 1
ATOM 7311 N N . ARG A 1 941 ? 21.064 41.486 14.610 1.00 83.94 941 ARG A N 1
ATOM 7312 C CA . ARG A 1 941 ? 22.496 41.685 14.926 1.00 83.94 941 ARG A CA 1
ATOM 7313 C C . ARG A 1 941 ? 23.335 40.552 14.332 1.00 83.94 941 ARG A C 1
ATOM 7315 O O . ARG A 1 941 ? 22.881 39.412 14.284 1.00 83.94 941 ARG A O 1
ATOM 7322 N N . SER A 1 942 ? 24.582 40.841 13.952 1.00 74.25 942 SER A N 1
ATOM 7323 C CA . SER A 1 942 ? 25.518 39.879 13.334 1.00 74.25 942 SER A CA 1
ATOM 7324 C C . SER A 1 942 ? 25.623 38.545 14.090 1.00 74.25 942 SER A C 1
ATOM 7326 O O . SER A 1 942 ? 25.518 37.486 13.475 1.00 74.25 942 SER A O 1
ATOM 7328 N N . LYS A 1 943 ? 25.710 38.589 15.429 1.00 79.56 943 LYS A N 1
ATOM 7329 C CA . LYS A 1 943 ? 25.757 37.405 16.313 1.00 79.56 943 LYS A CA 1
ATOM 7330 C C . LYS A 1 943 ? 24.583 36.422 16.133 1.00 79.56 943 LYS A C 1
ATOM 7332 O O . LYS A 1 943 ? 24.745 35.242 16.424 1.00 79.56 943 LYS A O 1
ATOM 7337 N N . TRP A 1 944 ? 23.424 36.873 15.646 1.00 83.25 944 TRP A N 1
ATOM 7338 C CA . TRP A 1 944 ? 22.228 36.039 15.461 1.00 83.25 944 TRP A CA 1
ATOM 7339 C C . TRP A 1 944 ? 22.038 35.523 14.026 1.00 83.25 944 TRP A C 1
ATOM 7341 O O . TRP A 1 944 ? 21.129 34.729 13.789 1.00 83.25 944 TRP A O 1
ATOM 7351 N N . GLN A 1 945 ? 22.891 35.904 13.065 1.00 79.31 945 GLN A N 1
ATOM 7352 C CA . GLN A 1 945 ? 22.688 35.537 11.656 1.00 79.31 945 GLN A CA 1
ATOM 7353 C C . GLN A 1 945 ? 22.744 34.019 11.415 1.00 79.31 945 GLN A C 1
ATOM 7355 O O . GLN A 1 945 ? 21.859 33.488 10.750 1.00 79.31 945 GLN A O 1
ATOM 7360 N N . SER A 1 946 ? 23.684 33.279 12.026 1.00 79.94 946 SER A N 1
ATOM 7361 C CA . SER A 1 946 ? 23.712 31.807 11.881 1.00 79.94 946 SER A CA 1
ATOM 7362 C C . SER A 1 946 ? 22.457 31.131 12.452 1.00 79.94 946 SER A C 1
ATOM 7364 O O . SER A 1 946 ? 22.056 30.085 11.944 1.00 79.94 946 SER A O 1
ATOM 7366 N N . TRP A 1 947 ? 21.822 31.706 13.479 1.00 83.25 947 TRP A N 1
ATOM 7367 C CA . TRP A 1 947 ? 20.550 31.207 14.014 1.00 83.25 947 TRP A CA 1
ATOM 7368 C C . TRP A 1 947 ? 19.383 31.535 13.081 1.00 83.25 947 TRP A C 1
ATOM 7370 O O . TRP A 1 947 ? 18.559 30.666 12.811 1.00 83.25 947 TRP A O 1
ATOM 7380 N N . ARG A 1 948 ? 19.354 32.748 12.514 1.00 84.38 948 ARG A N 1
ATOM 7381 C CA . ARG A 1 948 ? 18.351 33.168 11.524 1.00 84.38 948 ARG A CA 1
ATOM 7382 C C . ARG A 1 948 ? 18.379 32.285 10.272 1.00 84.38 948 ARG A C 1
ATOM 7384 O O . ARG A 1 948 ? 17.328 31.810 9.859 1.00 84.38 948 ARG A O 1
ATOM 7391 N N . ILE A 1 949 ? 19.570 32.007 9.736 1.00 84.06 949 ILE A N 1
ATOM 7392 C CA . ILE A 1 949 ? 19.781 31.095 8.598 1.00 84.06 949 ILE A CA 1
ATOM 7393 C C . ILE A 1 949 ? 19.287 29.680 8.941 1.00 84.06 949 ILE A C 1
ATOM 7395 O O . ILE A 1 949 ? 18.569 29.078 8.149 1.00 84.06 949 ILE A O 1
ATOM 7399 N N . THR A 1 950 ? 19.595 29.171 10.140 1.00 85.94 950 THR A N 1
ATOM 7400 C CA . THR A 1 950 ? 19.148 27.835 10.586 1.00 85.94 950 THR A CA 1
ATOM 7401 C C . THR A 1 950 ? 17.619 27.751 10.712 1.00 85.94 950 THR A C 1
ATOM 7403 O O . THR A 1 950 ? 17.014 26.785 10.251 1.00 85.94 950 THR A O 1
ATOM 7406 N N . LEU A 1 951 ? 16.971 28.767 11.294 1.00 86.81 951 LEU A N 1
ATOM 7407 C CA . LEU A 1 951 ? 15.510 28.822 11.437 1.00 86.81 951 LEU A CA 1
ATOM 7408 C C . LEU A 1 951 ? 14.794 28.972 10.087 1.00 86.81 951 LEU A C 1
ATOM 7410 O O . LEU A 1 951 ? 13.785 28.307 9.855 1.00 86.81 951 LEU A O 1
ATOM 7414 N N . ASP A 1 952 ? 15.323 29.803 9.187 1.00 85.56 952 ASP A N 1
ATOM 7415 C CA . ASP A 1 952 ? 14.808 29.925 7.822 1.00 85.56 952 ASP A CA 1
ATOM 7416 C C . ASP A 1 952 ? 14.950 28.601 7.051 1.00 85.56 952 ASP A C 1
ATOM 7418 O O . ASP A 1 952 ? 13.974 28.153 6.451 1.00 85.56 952 ASP A O 1
ATOM 7422 N N . PHE A 1 953 ? 16.091 27.907 7.162 1.00 85.69 953 PHE A N 1
ATOM 7423 C CA . PHE A 1 953 ? 16.302 26.593 6.541 1.00 85.69 953 PHE A CA 1
ATOM 7424 C C . PHE A 1 953 ? 15.276 25.552 7.022 1.00 85.69 953 PHE A C 1
ATOM 7426 O O . PHE A 1 953 ? 14.707 24.824 6.212 1.00 85.69 953 PHE A O 1
ATOM 7433 N N . ILE A 1 954 ? 14.974 25.509 8.326 1.00 87.19 954 ILE A N 1
ATOM 7434 C CA . ILE A 1 954 ? 13.949 24.610 8.891 1.00 87.19 954 ILE A CA 1
ATOM 7435 C C . ILE A 1 954 ? 12.547 24.944 8.353 1.00 87.19 954 ILE A C 1
ATOM 7437 O O . ILE A 1 954 ? 11.748 24.044 8.081 1.00 87.19 954 ILE A O 1
ATOM 7441 N N . LEU A 1 955 ? 12.224 26.230 8.195 1.00 86.06 955 LEU A N 1
ATOM 7442 C CA . LEU A 1 955 ? 10.909 26.672 7.726 1.00 86.06 955 LEU A CA 1
ATOM 7443 C C . LEU A 1 955 ? 10.730 26.511 6.207 1.00 86.06 955 LEU A C 1
ATOM 7445 O O . LEU A 1 955 ? 9.600 26.259 5.772 1.00 86.06 955 LEU A O 1
ATOM 7449 N N . GLU A 1 956 ? 11.795 26.641 5.419 1.00 81.50 956 GLU A N 1
ATOM 7450 C CA . GLU A 1 956 ? 11.788 26.548 3.952 1.00 81.50 956 GLU A CA 1
ATOM 7451 C C . GLU A 1 956 ? 12.010 25.108 3.450 1.00 81.50 956 GLU A C 1
ATOM 7453 O O . GLU A 1 956 ? 11.333 24.691 2.509 1.00 81.50 956 GLU A O 1
ATOM 7458 N N . HIS A 1 957 ? 12.839 24.306 4.133 1.00 82.56 957 HIS A N 1
ATOM 7459 C CA . HIS A 1 957 ? 13.194 22.926 3.752 1.00 82.56 957 HIS A CA 1
ATOM 7460 C C . HIS A 1 957 ? 12.806 21.848 4.799 1.00 82.56 957 HIS A C 1
ATOM 7462 O O . HIS A 1 957 ? 13.606 20.959 5.115 1.00 82.56 957 HIS A O 1
ATOM 7468 N N . PRO A 1 958 ? 11.566 21.848 5.336 1.00 82.25 958 PRO A N 1
ATOM 7469 C CA . PRO A 1 958 ? 11.199 21.068 6.523 1.00 82.25 958 PRO A CA 1
ATOM 7470 C C . PRO A 1 958 ? 11.365 19.547 6.365 1.00 82.25 958 PRO A C 1
ATOM 7472 O O . PRO A 1 958 ? 11.874 18.896 7.276 1.00 82.25 958 PRO A O 1
ATOM 7475 N N . ARG A 1 959 ? 11.014 18.981 5.196 1.00 79.50 959 ARG A N 1
ATOM 7476 C CA . ARG A 1 959 ? 11.066 17.526 4.910 1.00 79.50 959 ARG A CA 1
ATOM 7477 C C . ARG A 1 959 ? 12.478 16.931 4.870 1.00 79.50 959 ARG A C 1
ATOM 7479 O O . ARG A 1 959 ? 12.633 15.718 4.804 1.00 79.50 959 ARG A O 1
ATOM 7486 N N . ARG A 1 960 ? 13.518 17.766 4.895 1.00 79.00 960 ARG A N 1
ATOM 7487 C CA . ARG A 1 960 ? 14.919 17.328 4.974 1.00 79.00 960 ARG A CA 1
ATOM 7488 C C . ARG A 1 960 ? 15.374 17.143 6.429 1.00 79.00 960 ARG A C 1
ATOM 7490 O O . ARG A 1 960 ? 16.170 16.253 6.738 1.00 79.00 960 ARG A O 1
ATOM 7497 N N . VAL A 1 961 ? 14.808 17.946 7.332 1.00 82.50 961 VAL A N 1
ATOM 7498 C CA . VAL A 1 961 ? 15.139 17.969 8.762 1.00 82.50 961 VAL A CA 1
ATOM 7499 C C . VAL A 1 961 ? 14.211 17.053 9.569 1.00 82.50 961 VAL A C 1
ATOM 7501 O O . VAL A 1 961 ? 14.703 16.328 10.431 1.00 82.50 961 VAL A O 1
ATOM 7504 N N . TYR A 1 962 ? 12.894 17.049 9.302 1.00 84.81 962 TYR A N 1
ATOM 7505 C CA . TYR A 1 962 ? 11.914 16.371 10.164 1.00 84.81 962 TYR A CA 1
ATOM 7506 C C . TYR A 1 962 ? 10.677 15.807 9.449 1.00 84.81 962 TYR A C 1
ATOM 7508 O O . TYR A 1 962 ? 10.076 16.448 8.587 1.00 84.81 962 TYR A O 1
ATOM 7516 N N . THR A 1 963 ? 10.256 14.620 9.890 1.00 78.81 963 THR A N 1
ATOM 7517 C CA . THR A 1 963 ? 9.114 13.850 9.365 1.00 78.81 963 THR A CA 1
ATOM 7518 C C . THR A 1 963 ? 7.756 14.477 9.677 1.00 78.81 963 THR A C 1
ATOM 7520 O O . THR A 1 963 ? 6.820 14.335 8.892 1.00 78.81 963 THR A O 1
ATOM 7523 N N . ASN A 1 964 ? 7.652 15.188 10.801 1.00 80.44 964 ASN A N 1
ATOM 7524 C CA . ASN A 1 964 ? 6.421 15.809 11.298 1.00 80.44 964 ASN A CA 1
ATOM 7525 C C . ASN A 1 964 ? 6.440 17.342 11.160 1.00 80.44 964 ASN A C 1
ATOM 7527 O O . ASN A 1 964 ? 5.774 18.050 11.911 1.00 80.44 964 ASN A O 1
ATOM 7531 N N . LEU A 1 965 ? 7.199 17.872 10.193 1.00 86.44 965 LEU A N 1
ATOM 7532 C CA . LEU A 1 965 ? 7.142 19.278 9.788 1.00 86.44 965 LEU A CA 1
ATOM 7533 C C . LEU A 1 965 ? 6.743 19.374 8.307 1.00 86.44 965 LEU A C 1
ATOM 7535 O O . LEU A 1 965 ? 7.219 18.610 7.465 1.00 86.44 965 LEU A O 1
ATOM 7539 N N . PHE A 1 966 ? 5.861 20.318 7.978 1.00 85.25 966 PHE A N 1
ATOM 7540 C CA . PHE A 1 966 ? 5.323 20.496 6.623 1.00 85.25 966 PHE A CA 1
ATOM 7541 C C . PHE A 1 966 ? 5.659 21.886 6.053 1.00 85.25 966 PHE A C 1
ATOM 7543 O O . PHE A 1 966 ? 5.860 22.830 6.826 1.00 85.25 966 PHE A O 1
ATOM 7550 N N . PRO A 1 967 ? 5.716 22.055 4.715 1.00 83.19 967 PRO A N 1
ATOM 7551 C CA . PRO A 1 967 ? 5.797 23.371 4.080 1.00 83.19 967 PRO A CA 1
ATOM 7552 C C . PRO A 1 967 ? 4.541 24.205 4.366 1.00 83.19 967 PRO A C 1
ATOM 7554 O O . PRO A 1 967 ? 3.445 23.656 4.465 1.00 83.19 967 PRO A O 1
ATOM 7557 N N . ALA A 1 968 ? 4.674 25.535 4.426 1.00 82.88 968 ALA A N 1
ATOM 7558 C CA . ALA A 1 968 ? 3.621 26.435 4.920 1.00 82.88 968 ALA A CA 1
ATOM 7559 C C . ALA A 1 968 ? 2.227 26.215 4.292 1.00 82.88 968 ALA A C 1
ATOM 7561 O O . ALA A 1 968 ? 1.239 26.173 5.020 1.00 82.88 968 ALA A O 1
ATOM 7562 N N . ARG A 1 969 ? 2.138 26.015 2.965 1.00 81.75 969 ARG A N 1
ATOM 7563 C CA . ARG A 1 969 ? 0.861 25.743 2.270 1.00 81.75 969 ARG A CA 1
ATOM 7564 C C . ARG A 1 969 ? 0.180 24.461 2.777 1.00 81.75 969 ARG A C 1
ATOM 7566 O O . ARG A 1 969 ? -1.032 24.441 2.952 1.00 81.75 969 ARG A O 1
ATOM 7573 N N . HIS A 1 970 ? 0.957 23.416 3.064 1.00 83.06 970 HIS A N 1
ATOM 7574 C CA . HIS A 1 970 ? 0.447 22.144 3.584 1.00 83.06 970 HIS A CA 1
ATOM 7575 C C . HIS A 1 970 ? 0.094 22.226 5.077 1.00 83.06 970 HIS A C 1
ATOM 7577 O O . HIS A 1 970 ? -0.867 21.590 5.497 1.00 83.06 970 HIS A O 1
ATOM 7583 N N . THR A 1 971 ? 0.800 23.044 5.867 1.00 88.19 971 THR A N 1
ATOM 7584 C CA . THR A 1 971 ? 0.416 23.334 7.262 1.00 88.19 971 THR A CA 1
ATOM 7585 C C . THR A 1 971 ? -0.918 24.080 7.338 1.00 88.19 971 THR A C 1
ATOM 7587 O O . THR A 1 971 ? -1.765 23.713 8.148 1.00 88.19 971 THR A O 1
ATOM 7590 N N . TRP A 1 972 ? -1.139 25.080 6.476 1.00 88.25 972 TRP A N 1
ATOM 7591 C CA . TRP A 1 972 ? -2.422 25.791 6.394 1.00 88.25 972 TRP A CA 1
ATOM 7592 C C . TRP A 1 972 ? -3.560 24.893 5.900 1.00 88.25 972 TRP A C 1
ATOM 7594 O O . TRP A 1 972 ? -4.638 24.919 6.486 1.00 88.25 972 TRP A O 1
ATOM 7604 N N . TYR A 1 973 ? -3.314 24.045 4.894 1.00 86.50 973 TYR A N 1
ATOM 7605 C CA . TYR A 1 973 ? -4.282 23.034 4.453 1.00 86.50 973 TYR A CA 1
ATOM 7606 C C . TYR A 1 973 ? -4.661 22.062 5.583 1.00 86.50 973 TYR A C 1
ATOM 7608 O O . TYR A 1 973 ? -5.843 21.802 5.795 1.00 86.50 973 TYR A O 1
ATOM 7616 N N . LEU A 1 974 ? -3.677 21.555 6.339 1.00 86.75 974 LEU A N 1
ATOM 7617 C CA . LEU A 1 974 ? -3.915 20.649 7.467 1.00 86.75 974 LEU A CA 1
ATOM 7618 C C . LEU A 1 974 ? -4.755 21.318 8.563 1.00 86.75 974 LEU A C 1
ATOM 7620 O O . LEU A 1 974 ? -5.749 20.748 9.007 1.00 86.75 974 LEU A O 1
ATOM 7624 N N . LEU A 1 975 ? -4.377 22.539 8.955 1.00 90.69 975 LEU A N 1
ATOM 7625 C CA . LEU A 1 975 ? -5.082 23.320 9.969 1.00 90.69 975 LEU A CA 1
ATOM 7626 C C . LEU A 1 975 ? -6.526 23.622 9.541 1.00 90.69 975 LEU A C 1
ATOM 7628 O O . LEU A 1 975 ? -7.449 23.359 10.304 1.00 90.69 975 LEU A O 1
ATOM 7632 N N . GLY A 1 976 ? -6.730 24.100 8.309 1.00 89.69 976 GLY A N 1
ATOM 7633 C CA . GLY A 1 976 ? -8.063 24.366 7.761 1.00 89.69 976 GLY A CA 1
ATOM 7634 C C . GLY A 1 976 ? -8.932 23.109 7.677 1.00 89.69 976 GLY A C 1
ATOM 7635 O O . GLY A 1 976 ? -10.088 23.143 8.082 1.00 89.69 976 GLY A O 1
ATOM 7636 N N . THR A 1 977 ? -8.365 21.978 7.241 1.00 87.50 977 THR A N 1
ATOM 7637 C CA . THR A 1 977 ? -9.081 20.691 7.181 1.00 87.50 977 THR A CA 1
ATOM 7638 C C . THR A 1 977 ? -9.548 20.244 8.569 1.00 87.50 977 THR A C 1
ATOM 7640 O O . THR A 1 977 ? -10.690 19.826 8.723 1.00 87.50 977 THR A O 1
ATOM 7643 N N . ILE A 1 978 ? -8.693 20.356 9.591 1.00 89.38 978 ILE A N 1
ATOM 7644 C CA . ILE A 1 978 ? -9.034 19.957 10.966 1.00 89.38 978 ILE A CA 1
ATOM 7645 C C . ILE A 1 978 ? -10.063 20.912 11.588 1.00 89.38 978 ILE A C 1
ATOM 7647 O O . ILE A 1 978 ? -10.988 20.445 12.244 1.00 89.38 978 ILE A O 1
ATOM 7651 N N . ILE A 1 979 ? -9.965 22.223 11.337 1.00 91.25 979 ILE A N 1
ATOM 7652 C CA . ILE A 1 979 ? -10.974 23.201 11.781 1.00 91.25 979 ILE A CA 1
ATOM 7653 C C . ILE A 1 979 ? -12.341 22.910 11.143 1.00 91.25 979 ILE A C 1
ATOM 7655 O O . ILE A 1 979 ? -13.348 22.932 11.844 1.00 91.25 979 ILE A O 1
ATOM 7659 N N . ILE A 1 980 ? -12.386 22.592 9.844 1.00 91.81 980 ILE A N 1
ATOM 7660 C CA . ILE A 1 980 ? -13.637 22.259 9.144 1.00 91.81 980 ILE A CA 1
ATOM 7661 C C . ILE A 1 980 ? -14.250 20.963 9.693 1.00 91.81 980 ILE A C 1
ATOM 7663 O O . ILE A 1 980 ? -15.440 20.948 9.989 1.00 91.81 980 ILE A O 1
ATOM 7667 N N . LEU A 1 981 ? -13.460 19.897 9.871 1.00 90.44 981 LEU A N 1
ATOM 7668 C CA . LEU A 1 981 ? -13.962 18.620 10.399 1.00 90.44 981 LEU A CA 1
ATOM 7669 C C . LEU A 1 981 ? -14.483 18.760 11.837 1.00 90.44 981 LEU A C 1
ATOM 7671 O O . LEU A 1 981 ? -15.632 18.421 12.100 1.00 90.44 981 LEU A O 1
ATOM 7675 N N . ASN A 1 982 ? -13.689 19.343 12.741 1.00 91.06 982 ASN A N 1
ATOM 7676 C CA . ASN A 1 982 ? -14.114 19.554 14.127 1.00 91.06 982 ASN A CA 1
ATOM 7677 C C . ASN A 1 982 ? -15.325 20.516 14.211 1.00 91.06 982 ASN A C 1
ATOM 7679 O O . ASN A 1 982 ? -16.168 20.372 15.090 1.00 91.06 982 ASN A O 1
ATOM 7683 N N . GLY A 1 983 ? -15.431 21.492 13.298 1.00 92.94 983 GLY A N 1
ATOM 7684 C CA . GLY A 1 983 ? -16.578 22.402 13.207 1.00 92.94 983 GLY A CA 1
ATOM 7685 C C . GLY A 1 983 ? -17.864 21.721 12.725 1.00 92.94 983 GLY A C 1
ATOM 7686 O O . GLY A 1 983 ? -18.941 22.047 13.220 1.00 92.94 983 GLY A O 1
ATOM 7687 N N . ILE A 1 984 ? -17.757 20.747 11.813 1.00 91.94 984 ILE A N 1
ATOM 7688 C CA . ILE A 1 984 ? -18.875 19.875 11.420 1.00 91.94 984 ILE A CA 1
ATOM 7689 C C . ILE A 1 984 ? -19.334 19.044 12.622 1.00 91.94 984 ILE A C 1
ATOM 7691 O O . ILE A 1 984 ? -20.531 19.002 12.891 1.00 91.94 984 ILE A O 1
ATOM 7695 N N . ASP A 1 985 ? -18.406 18.444 13.372 1.00 91.62 985 ASP A N 1
ATOM 7696 C CA . ASP A 1 985 ? -18.741 17.602 14.527 1.00 91.62 985 ASP A CA 1
ATOM 7697 C C . ASP A 1 985 ? -19.367 18.389 15.683 1.00 91.62 985 ASP A C 1
ATOM 7699 O O . ASP A 1 985 ? -20.336 17.925 16.282 1.00 91.62 985 ASP A O 1
ATOM 7703 N N . TRP A 1 986 ? -18.883 19.603 15.960 1.00 93.69 986 TRP A N 1
ATOM 7704 C CA . TRP A 1 986 ? -19.463 20.481 16.981 1.00 93.69 986 TRP A CA 1
ATOM 7705 C C . TRP A 1 986 ? -20.872 20.954 16.594 1.00 93.69 986 TRP A C 1
ATOM 7707 O O . TRP A 1 986 ? -21.807 20.841 17.388 1.00 93.69 986 TRP A O 1
ATOM 7717 N N . ALA A 1 987 ? -21.065 21.399 15.346 1.00 92.94 987 ALA A N 1
ATOM 7718 C CA . ALA A 1 987 ? -22.384 21.788 14.847 1.00 92.94 987 ALA A CA 1
ATOM 7719 C C . ALA A 1 987 ? -23.362 20.599 14.809 1.00 92.94 987 ALA A C 1
ATOM 7721 O O . ALA A 1 987 ? -24.539 20.749 15.137 1.00 92.94 987 ALA A O 1
ATOM 7722 N N . ALA A 1 988 ? -22.885 19.407 14.444 1.00 91.31 988 ALA A N 1
ATOM 7723 C CA . ALA A 1 988 ? -23.692 18.195 14.443 1.00 91.31 988 ALA A CA 1
ATOM 7724 C C . ALA A 1 988 ? -24.029 17.709 15.859 1.00 91.31 988 ALA A C 1
ATOM 7726 O O . ALA A 1 988 ? -25.144 17.242 16.063 1.00 91.31 988 ALA A O 1
ATOM 7727 N N . PHE A 1 989 ? -23.132 17.854 16.841 1.00 91.06 989 PHE A N 1
ATOM 7728 C CA . PHE A 1 989 ? -23.451 17.588 18.246 1.00 91.06 989 PHE A CA 1
ATOM 7729 C C . PHE A 1 989 ? -24.611 18.471 18.716 1.00 91.06 989 PHE A C 1
ATOM 7731 O O . PHE A 1 989 ? -25.605 17.956 19.224 1.00 91.06 989 PHE A O 1
ATOM 7738 N N . GLU A 1 990 ? -24.547 19.783 18.476 1.00 89.12 990 GLU A N 1
ATOM 7739 C CA . GLU A 1 990 ? -25.605 20.709 18.899 1.00 89.12 990 GLU A CA 1
ATOM 7740 C C . GLU A 1 990 ? -26.941 20.475 18.181 1.00 89.12 990 GLU A C 1
ATOM 7742 O O . GLU A 1 990 ? -27.992 20.489 18.821 1.00 89.12 990 GLU A O 1
ATOM 7747 N N . VAL A 1 991 ? -26.925 20.203 16.872 1.00 90.31 991 VAL A N 1
ATOM 7748 C CA . VAL A 1 991 ? -28.153 19.987 16.084 1.00 90.31 991 VAL A CA 1
ATOM 7749 C C . VAL A 1 991 ? -28.761 18.597 16.315 1.00 90.31 991 VAL A C 1
ATOM 7751 O O . VAL A 1 991 ? -29.983 18.466 16.379 1.00 90.31 991 VAL A O 1
ATOM 7754 N N . LEU A 1 992 ? -27.945 17.547 16.457 1.00 88.56 992 LEU A N 1
ATOM 7755 C CA . LEU A 1 992 ? -28.427 16.168 16.623 1.00 88.56 992 LEU A CA 1
ATOM 7756 C C . LEU A 1 992 ? -28.697 15.783 18.085 1.00 88.56 992 LEU A C 1
ATOM 7758 O O . LEU A 1 992 ? -29.299 14.735 18.314 1.00 88.56 992 LEU A O 1
ATOM 7762 N N . SER A 1 993 ? -28.311 16.610 19.063 1.00 83.56 993 SER A N 1
ATOM 7763 C CA . SER A 1 993 ? -28.690 16.450 20.479 1.00 83.56 993 SER A CA 1
ATOM 7764 C C . SER A 1 993 ? -30.069 17.022 20.829 1.00 83.56 993 SER A C 1
ATOM 7766 O O . SER A 1 993 ? -30.557 16.766 21.926 1.00 83.56 993 SER A O 1
ATOM 7768 N N . ILE A 1 994 ? -30.724 17.765 19.926 1.00 85.62 994 ILE A N 1
ATOM 7769 C CA . ILE A 1 994 ? -32.051 18.360 20.169 1.00 85.62 994 ILE A CA 1
ATOM 7770 C C . ILE A 1 994 ? -33.082 17.261 20.465 1.00 85.62 994 ILE A C 1
ATOM 7772 O O . ILE A 1 994 ? -33.310 16.363 19.649 1.00 85.62 994 ILE A O 1
ATOM 7776 N N . GLY A 1 995 ? -33.733 17.345 21.622 1.00 79.69 995 GLY A N 1
ATOM 7777 C CA . GLY A 1 995 ? -34.631 16.336 22.172 1.00 79.69 995 GLY A CA 1
ATOM 7778 C C . GLY A 1 995 ? -33.920 15.131 22.802 1.00 79.69 995 GLY A C 1
ATOM 7779 O O . GLY A 1 995 ? -34.509 14.043 22.817 1.00 79.69 995 GLY A O 1
ATOM 7780 N N . ASN A 1 996 ? -32.659 15.256 23.232 1.00 84.62 996 ASN A N 1
ATOM 7781 C CA . ASN A 1 996 ? -32.006 14.264 24.089 1.00 84.62 996 ASN A CA 1
ATOM 7782 C C . ASN A 1 996 ? -31.977 14.745 25.544 1.00 84.62 996 ASN A C 1
ATOM 7784 O O . ASN A 1 996 ? -31.305 15.728 25.852 1.00 84.62 996 ASN A O 1
ATOM 7788 N N . LYS A 1 997 ? -32.673 14.033 26.437 1.00 82.88 997 LYS A N 1
ATOM 7789 C CA . LYS A 1 997 ? -32.941 14.487 27.811 1.00 82.88 997 LYS A CA 1
ATOM 7790 C C . LYS A 1 997 ? -31.672 14.721 28.618 1.00 82.88 997 LYS A C 1
ATOM 7792 O O . LYS A 1 997 ? -31.603 15.696 29.354 1.00 82.88 997 LYS A O 1
ATOM 7797 N N . ASP A 1 998 ? -30.677 13.859 28.458 1.00 78.81 998 ASP A N 1
ATOM 7798 C CA . ASP A 1 998 ? -29.456 13.904 29.262 1.00 78.81 998 ASP A CA 1
ATOM 7799 C C . ASP A 1 998 ? -28.604 15.129 28.897 1.00 78.81 998 ASP A C 1
ATOM 7801 O O . ASP A 1 998 ? -28.119 15.835 29.776 1.00 78.81 998 ASP A O 1
ATOM 7805 N N . ILE A 1 999 ? -28.543 15.474 27.605 1.00 83.38 999 ILE A N 1
ATOM 7806 C CA . ILE A 1 999 ? -27.858 16.679 27.100 1.00 83.38 999 ILE A CA 1
ATOM 7807 C C . ILE A 1 999 ? -28.690 17.950 27.355 1.00 83.38 999 ILE A C 1
ATOM 7809 O O . ILE A 1 999 ? -28.133 19.017 27.598 1.00 83.38 999 ILE A O 1
ATOM 7813 N N . GLU A 1 1000 ? -30.022 17.861 27.326 1.00 84.25 1000 GLU A N 1
ATOM 7814 C CA . GLU A 1 1000 ? -30.934 18.968 27.661 1.00 84.25 1000 GLU A CA 1
ATOM 7815 C C . GLU A 1 1000 ? -31.057 19.221 29.175 1.00 84.25 1000 GLU A C 1
ATOM 7817 O O . GLU A 1 1000 ? -31.577 20.261 29.573 1.00 84.25 1000 GLU A O 1
ATOM 7822 N N . SER A 1 1001 ? -30.545 18.316 30.019 1.00 85.12 1001 SER A N 1
ATOM 7823 C CA . SER A 1 1001 ? -30.425 18.518 31.470 1.00 85.12 1001 SER A CA 1
ATOM 7824 C C . SER A 1 1001 ? -29.244 19.421 31.858 1.00 85.12 1001 SER A C 1
ATOM 7826 O O . SER A 1 1001 ? -29.246 20.013 32.939 1.00 85.12 1001 SER A O 1
ATOM 7828 N N . LEU A 1 1002 ? -28.242 19.548 30.978 1.00 84.31 1002 LEU A N 1
ATOM 7829 C CA . LEU A 1 1002 ? -27.037 20.341 31.211 1.00 84.31 1002 LEU A CA 1
ATOM 7830 C C . LEU A 1 1002 ? -27.309 21.834 30.950 1.00 84.31 1002 LEU A C 1
ATOM 7832 O O . LEU A 1 1002 ? -27.978 22.171 29.969 1.00 84.31 1002 LEU A O 1
ATOM 7836 N N . PRO A 1 1003 ? -26.758 22.763 31.758 1.00 87.00 1003 PRO A N 1
ATOM 7837 C CA . PRO A 1 1003 ? -26.897 24.188 31.483 1.00 87.00 1003 PRO A CA 1
ATOM 7838 C C . PRO A 1 1003 ? -26.225 24.552 30.153 1.00 87.00 1003 PRO A C 1
ATOM 7840 O O . PRO A 1 1003 ? -25.123 24.086 29.857 1.00 87.00 1003 PRO A O 1
ATOM 7843 N N . THR A 1 1004 ? -26.861 25.431 29.374 1.00 83.88 1004 THR A N 1
ATOM 7844 C CA . THR A 1 1004 ? -26.472 25.769 27.990 1.00 83.88 1004 THR A CA 1
ATOM 7845 C C . THR A 1 1004 ? -25.000 26.170 27.836 1.00 83.88 1004 THR A C 1
ATOM 7847 O O . THR A 1 1004 ? -24.374 25.847 26.831 1.00 83.88 1004 THR A O 1
ATOM 7850 N N . GLU A 1 1005 ? -24.435 26.847 28.839 1.00 84.06 1005 GLU A N 1
ATOM 7851 C CA . GLU A 1 1005 ? -23.026 27.264 28.880 1.00 84.06 1005 GLU A CA 1
ATOM 7852 C C . GLU A 1 1005 ? -22.054 26.073 28.869 1.00 84.06 1005 GLU A C 1
ATOM 7854 O O . GLU A 1 1005 ? -21.071 26.084 28.127 1.00 84.06 1005 GLU A O 1
ATOM 7859 N N . TYR A 1 1006 ? -22.349 25.033 29.656 1.00 87.50 1006 TYR A N 1
ATOM 7860 C CA . TYR A 1 1006 ? -21.544 23.812 29.722 1.00 87.50 1006 TYR A CA 1
ATOM 7861 C C . TYR A 1 1006 ? -21.803 22.927 28.509 1.00 87.50 1006 TYR A C 1
ATOM 7863 O O . TYR A 1 1006 ? -20.846 22.528 27.859 1.00 87.50 1006 TYR A O 1
ATOM 7871 N N . ARG A 1 1007 ? -23.069 22.748 28.105 1.00 88.75 1007 ARG A N 1
ATOM 7872 C CA . ARG A 1 1007 ? -23.453 21.975 26.910 1.00 88.75 1007 ARG A CA 1
ATOM 7873 C C . ARG A 1 1007 ? -22.651 22.371 25.659 1.00 88.75 1007 ARG A C 1
ATOM 7875 O O . ARG A 1 1007 ? -22.121 21.499 24.975 1.00 88.75 1007 ARG A O 1
ATOM 7882 N N . VAL A 1 1008 ? -22.521 23.672 25.381 1.00 89.75 1008 VAL A N 1
ATOM 7883 C CA . VAL A 1 1008 ? -21.779 24.173 24.205 1.00 89.75 1008 VAL A CA 1
ATOM 7884 C C . VAL A 1 1008 ? -20.273 23.888 24.306 1.00 89.75 1008 VAL A C 1
ATOM 7886 O O . VAL A 1 1008 ? -19.620 23.639 23.286 1.00 89.75 1008 VAL A O 1
ATOM 7889 N N . LEU A 1 1009 ? -19.718 23.892 25.523 1.00 91.00 1009 LEU A N 1
ATOM 7890 C CA . LEU A 1 1009 ? -18.326 23.530 25.799 1.00 91.00 1009 LEU A CA 1
ATOM 7891 C C . LEU A 1 1009 ? -18.097 22.011 25.729 1.00 91.00 1009 LEU A C 1
ATOM 7893 O O . LEU A 1 1009 ? -17.089 21.580 25.170 1.00 91.00 1009 LEU A O 1
ATOM 7897 N N . ASP A 1 1010 ? -19.036 21.212 26.231 1.00 90.31 1010 ASP A N 1
ATOM 7898 C CA . ASP A 1 1010 ? -19.055 19.753 26.128 1.00 90.31 1010 ASP A CA 1
ATOM 7899 C C . ASP A 1 1010 ? -19.107 19.320 24.661 1.00 90.31 1010 ASP A C 1
ATOM 7901 O O . ASP A 1 1010 ? -18.302 18.492 24.237 1.00 90.31 1010 ASP A O 1
ATOM 7905 N N . GLY A 1 1011 ? -19.959 19.946 23.844 1.00 91.00 1011 GLY A N 1
ATOM 7906 C CA . GLY A 1 1011 ? -20.007 19.714 22.400 1.00 91.00 1011 GLY A CA 1
ATOM 7907 C C . GLY A 1 1011 ? -18.694 20.051 21.688 1.00 91.00 1011 GLY A C 1
ATOM 7908 O O . GLY A 1 1011 ? -18.258 19.306 20.806 1.00 91.00 1011 GLY A O 1
ATOM 7909 N N . LEU A 1 1012 ? -18.022 21.134 22.097 1.00 92.12 1012 LEU A N 1
ATOM 7910 C CA . LEU A 1 1012 ? -16.702 21.493 21.577 1.00 92.12 1012 LEU A CA 1
ATOM 7911 C C . LEU A 1 1012 ? -15.644 20.462 21.998 1.00 92.12 1012 LEU A C 1
ATOM 7913 O O . LEU A 1 1012 ? -14.879 19.993 21.156 1.00 92.12 1012 LEU A O 1
ATOM 7917 N N . PHE A 1 1013 ? -15.606 20.075 23.275 1.00 93.06 1013 PHE A N 1
ATOM 7918 C CA . PHE A 1 1013 ? -14.674 19.067 23.783 1.00 93.06 1013 PHE A CA 1
ATOM 7919 C C . PHE A 1 1013 ? -14.889 17.706 23.110 1.00 93.06 1013 PHE A C 1
ATOM 7921 O O . PHE A 1 1013 ? -13.928 17.085 22.656 1.00 93.06 1013 PHE A O 1
ATOM 7928 N N . GLN A 1 1014 ? -16.142 17.274 22.967 1.00 91.69 1014 GLN A N 1
ATOM 7929 C CA . GLN A 1 1014 ? -16.514 16.022 22.317 1.00 91.69 1014 GLN A CA 1
ATOM 7930 C C . GLN A 1 1014 ? -16.072 16.011 20.843 1.00 91.69 1014 GLN A C 1
ATOM 7932 O O . GLN A 1 1014 ? -15.487 15.025 20.397 1.00 91.69 1014 GLN A O 1
ATOM 7937 N N . ALA A 1 1015 ? -16.236 17.116 20.106 1.00 90.88 1015 ALA A N 1
ATOM 7938 C CA . ALA A 1 1015 ? -15.730 17.251 18.734 1.00 90.88 1015 ALA A CA 1
ATOM 7939 C C . ALA A 1 1015 ? -14.189 17.170 18.636 1.00 90.88 1015 ALA A C 1
ATOM 7941 O O . ALA A 1 1015 ? -13.649 16.663 17.650 1.00 90.88 1015 ALA A O 1
ATOM 7942 N N . LEU A 1 1016 ? -13.452 17.616 19.662 1.00 90.31 1016 LEU A N 1
ATOM 7943 C CA . LEU A 1 1016 ? -11.999 17.409 19.741 1.00 90.31 1016 LEU A CA 1
ATOM 7944 C C . LEU A 1 1016 ? -11.640 15.951 20.083 1.00 90.31 1016 LEU A C 1
ATOM 7946 O O . LEU A 1 1016 ? -10.703 15.392 19.502 1.00 90.31 1016 LEU A O 1
ATOM 7950 N N . ALA A 1 1017 ? -12.376 15.334 21.012 1.00 89.81 1017 ALA A N 1
ATOM 7951 C CA . ALA A 1 1017 ? -12.061 14.032 21.594 1.00 89.81 1017 ALA A CA 1
ATOM 7952 C C . ALA A 1 1017 ? -12.460 12.835 20.709 1.00 89.81 1017 ALA A C 1
ATOM 7954 O O . ALA A 1 1017 ? -11.656 11.913 20.557 1.00 89.81 1017 ALA A O 1
ATOM 7955 N N . VAL A 1 1018 ? -13.629 12.862 20.056 1.00 87.19 1018 VAL A N 1
ATOM 7956 C CA . VAL A 1 1018 ? -14.158 11.763 19.210 1.00 87.19 1018 VAL A CA 1
ATOM 7957 C C . VAL A 1 1018 ? -13.185 11.331 18.119 1.00 87.19 1018 VAL A C 1
ATOM 7959 O O . VAL A 1 1018 ? -13.116 10.161 17.762 1.00 87.19 1018 VAL A O 1
ATOM 7962 N N . ARG A 1 1019 ? -12.412 12.264 17.565 1.00 84.88 1019 ARG A N 1
ATOM 7963 C CA . ARG A 1 1019 ? -11.543 11.981 16.421 1.00 84.88 1019 ARG A CA 1
ATOM 7964 C C . ARG A 1 1019 ? -10.169 11.414 16.822 1.00 84.88 1019 ARG A C 1
ATOM 7966 O O . ARG A 1 1019 ? -9.484 10.862 15.962 1.00 84.88 1019 ARG A O 1
ATOM 7973 N N . ALA A 1 1020 ? -9.728 11.577 18.074 1.00 72.38 1020 ALA A N 1
ATOM 7974 C CA . ALA A 1 1020 ? -8.390 11.144 18.518 1.00 72.38 1020 ALA A CA 1
ATOM 7975 C C . ALA A 1 1020 ? -8.204 11.020 20.042 1.00 72.38 1020 ALA A C 1
ATOM 7977 O O . ALA A 1 1020 ? -7.425 10.182 20.482 1.00 72.38 1020 ALA A O 1
ATOM 7978 N N . GLY A 1 1021 ? -8.868 11.857 20.842 1.00 77.94 1021 GLY A N 1
ATOM 7979 C CA . GLY A 1 1021 ? -8.667 11.906 22.291 1.00 77.94 1021 GLY A CA 1
ATOM 7980 C C . GLY A 1 1021 ? -9.209 10.692 23.045 1.00 77.94 1021 GLY A C 1
ATOM 7981 O O . GLY A 1 1021 ? -8.630 10.321 24.060 1.00 77.94 1021 GLY A O 1
ATOM 7982 N N . GLY A 1 1022 ? -10.303 10.085 22.570 1.00 83.62 1022 GLY A N 1
ATOM 7983 C CA . GLY A 1 1022 ? -10.924 8.889 23.164 1.00 83.62 1022 GLY A CA 1
ATOM 7984 C C . GLY A 1 1022 ? -11.816 9.135 24.388 1.00 83.62 1022 GLY A C 1
ATOM 7985 O O . GLY A 1 1022 ? -12.611 8.278 24.767 1.00 83.62 1022 GLY A O 1
ATOM 7986 N N . PHE A 1 1023 ? -11.717 10.321 24.981 1.00 90.31 1023 PHE A N 1
ATOM 7987 C CA . PHE A 1 1023 ? -12.574 10.783 26.068 1.00 90.31 1023 PHE A CA 1
ATOM 7988 C C . PHE A 1 1023 ? -14.012 11.043 25.601 1.00 90.31 1023 PHE A C 1
ATOM 7990 O O . PHE A 1 1023 ? -14.243 11.421 24.451 1.00 90.31 1023 PHE A O 1
ATOM 7997 N N . TYR A 1 1024 ? -14.969 10.897 26.518 1.00 89.75 1024 TYR A N 1
ATOM 7998 C CA . TYR A 1 1024 ? -16.359 11.298 26.313 1.00 89.75 1024 TYR A CA 1
ATOM 7999 C C . TYR A 1 1024 ? -16.923 12.014 27.546 1.00 89.75 1024 TYR A C 1
ATOM 8001 O O . TYR A 1 1024 ? -16.665 11.594 28.677 1.00 89.75 1024 TYR A O 1
ATOM 8009 N N . VAL A 1 1025 ? -17.673 13.096 27.314 1.00 89.12 1025 VAL A N 1
ATOM 8010 C CA . VAL A 1 1025 ? -18.380 13.879 28.354 1.00 89.12 1025 VAL A CA 1
ATOM 8011 C C . VAL A 1 1025 ? -19.829 13.445 28.556 1.00 89.12 1025 VAL A C 1
ATOM 8013 O O . VAL A 1 1025 ? -20.378 13.655 29.627 1.00 89.12 1025 VAL A O 1
ATOM 8016 N N . VAL A 1 1026 ? -20.415 12.759 27.573 1.00 85.88 1026 VAL A N 1
ATOM 8017 C CA . VAL A 1 1026 ? -21.743 12.135 27.653 1.00 85.88 1026 VAL A CA 1
ATOM 8018 C C . VAL A 1 1026 ? -21.598 10.655 27.313 1.00 85.88 1026 VAL A C 1
ATOM 8020 O O . VAL A 1 1026 ? -20.821 10.298 26.423 1.00 85.88 1026 VAL A O 1
ATOM 8023 N N . THR A 1 1027 ? -22.328 9.789 28.017 1.00 85.19 1027 THR A N 1
ATOM 8024 C CA . THR A 1 1027 ? -22.353 8.344 27.759 1.00 85.19 1027 THR A CA 1
ATOM 8025 C C . THR A 1 1027 ? -22.746 8.061 26.311 1.00 85.19 1027 THR A C 1
ATOM 8027 O O . THR A 1 1027 ? -23.784 8.499 25.822 1.00 85.19 1027 THR A O 1
ATOM 8030 N N . ILE A 1 1028 ? -21.900 7.314 25.603 1.00 87.12 1028 ILE A N 1
ATOM 8031 C CA . ILE A 1 1028 ? -22.008 7.162 24.147 1.00 87.12 1028 ILE A CA 1
ATOM 8032 C C . ILE A 1 1028 ? -23.215 6.307 23.739 1.00 87.12 1028 ILE A C 1
ATOM 8034 O O . ILE A 1 1028 ? -23.791 6.544 22.681 1.00 87.12 1028 ILE A O 1
ATOM 8038 N N . ALA A 1 1029 ? -23.649 5.369 24.586 1.00 83.69 1029 ALA A N 1
ATOM 8039 C CA . ALA A 1 1029 ? -24.870 4.590 24.367 1.00 83.69 1029 ALA A CA 1
ATOM 8040 C C . ALA A 1 1029 ? -26.142 5.461 24.300 1.00 83.69 1029 ALA A C 1
ATOM 8042 O O . ALA A 1 1029 ? -27.063 5.134 23.554 1.00 83.69 1029 ALA A O 1
ATOM 8043 N N . ASP A 1 1030 ? -26.158 6.587 25.020 1.00 84.88 1030 ASP A N 1
ATOM 8044 C CA . ASP A 1 1030 ? -27.318 7.476 25.164 1.00 84.88 1030 ASP A CA 1
ATOM 8045 C C . ASP A 1 1030 ? -27.342 8.596 24.102 1.00 84.88 1030 ASP A C 1
ATOM 8047 O O . ASP A 1 1030 ? -28.203 9.480 24.099 1.00 84.88 1030 ASP A O 1
ATOM 8051 N N . LEU A 1 1031 ? -26.402 8.570 23.148 1.00 87.81 1031 LEU A N 1
ATOM 8052 C CA . LEU A 1 1031 ? -26.381 9.484 22.008 1.00 87.81 1031 LEU A CA 1
ATOM 8053 C C . LEU A 1 1031 ? -27.318 9.015 20.888 1.00 87.81 1031 LEU A C 1
ATOM 8055 O O . LEU A 1 1031 ? -27.408 7.836 20.544 1.00 87.81 1031 LEU A O 1
ATOM 8059 N N . ARG A 1 1032 ? -27.977 9.972 20.225 1.00 89.00 1032 ARG A N 1
ATOM 8060 C CA . ARG A 1 1032 ? -28.859 9.672 19.089 1.00 89.00 1032 ARG A CA 1
ATOM 8061 C C . ARG A 1 1032 ? -28.091 9.020 17.934 1.00 89.00 1032 ARG A C 1
ATOM 8063 O O . ARG A 1 1032 ? -27.025 9.482 17.534 1.00 89.00 1032 ARG A O 1
ATOM 8070 N N . GLN A 1 1033 ? -28.699 8.001 17.322 1.00 87.69 1033 GLN A N 1
ATOM 8071 C CA . GLN A 1 1033 ? -28.092 7.156 16.279 1.00 87.69 1033 GLN A CA 1
ATOM 8072 C C . GLN A 1 1033 ? -27.436 7.933 15.121 1.00 87.69 1033 GLN A C 1
ATOM 8074 O O . GLN A 1 1033 ? -26.382 7.530 14.639 1.00 87.69 1033 GLN A O 1
ATOM 8079 N N . GLY A 1 1034 ? -28.007 9.067 14.693 1.00 89.31 1034 GLY A N 1
ATOM 8080 C CA . GLY A 1 1034 ? -27.411 9.906 13.643 1.00 89.31 1034 GLY A CA 1
ATOM 8081 C C . GLY A 1 1034 ? -26.043 10.493 14.021 1.00 89.31 1034 GLY A C 1
ATOM 8082 O O . GLY A 1 1034 ? -25.151 10.561 13.178 1.00 89.31 1034 GLY A O 1
ATOM 8083 N N . LEU A 1 1035 ? -25.853 10.848 15.295 1.00 90.50 1035 LEU A N 1
ATOM 8084 C CA . LEU A 1 1035 ? -24.578 11.328 15.830 1.00 90.50 1035 LEU A CA 1
ATOM 8085 C C . LEU A 1 1035 ? -23.567 10.176 15.950 1.00 90.50 1035 LEU A C 1
ATOM 8087 O O . LEU A 1 1035 ? -22.406 10.340 15.588 1.00 90.50 1035 LEU A O 1
ATOM 8091 N N . LEU A 1 1036 ? -24.018 8.979 16.343 1.00 91.62 1036 LEU A N 1
ATOM 8092 C CA . LEU A 1 1036 ? -23.177 7.775 16.365 1.00 91.62 1036 LEU A CA 1
ATOM 8093 C C . LEU A 1 1036 ? -22.685 7.376 14.964 1.00 91.62 1036 LEU A C 1
ATOM 8095 O O . LEU A 1 1036 ? -21.514 7.036 14.801 1.00 91.62 1036 LEU A O 1
ATOM 8099 N N . VAL A 1 1037 ? -23.536 7.469 13.935 1.00 92.62 1037 VAL A N 1
ATOM 8100 C CA . VAL A 1 1037 ? -23.137 7.244 12.532 1.00 92.62 1037 VAL A CA 1
ATOM 8101 C C . VAL A 1 1037 ? -22.092 8.270 12.079 1.00 92.62 1037 VAL A C 1
ATOM 8103 O O . VAL A 1 1037 ? -21.111 7.893 11.435 1.00 92.62 1037 VAL A O 1
ATOM 8106 N N . LEU A 1 1038 ? -22.250 9.548 12.445 1.00 92.19 1038 LEU A N 1
ATOM 8107 C CA . LEU A 1 1038 ? -21.242 10.576 12.169 1.00 92.19 1038 LEU A CA 1
ATOM 8108 C C . LEU A 1 1038 ? -19.910 10.259 12.866 1.00 92.19 1038 LEU A C 1
ATOM 8110 O O . LEU A 1 1038 ? -18.858 10.316 12.232 1.00 92.19 1038 LEU A O 1
ATOM 8114 N N . TYR A 1 1039 ? -19.947 9.849 14.136 1.00 92.19 1039 TYR A N 1
ATOM 8115 C CA . TYR A 1 1039 ? -18.746 9.488 14.890 1.00 92.19 1039 TYR A CA 1
ATOM 8116 C C . TYR A 1 1039 ? -18.009 8.302 14.263 1.00 92.19 1039 TYR A C 1
ATOM 8118 O O . TYR A 1 1039 ? -16.790 8.357 14.144 1.00 92.19 1039 TYR A O 1
ATOM 8126 N N . VAL A 1 1040 ? -18.706 7.276 13.760 1.00 92.62 1040 VAL A N 1
ATOM 8127 C CA . VAL A 1 1040 ? -18.073 6.180 12.995 1.00 92.62 1040 VAL A CA 1
ATOM 8128 C C . VAL A 1 1040 ? -17.312 6.717 11.774 1.00 92.62 1040 VAL A C 1
ATOM 8130 O O . VAL A 1 1040 ? -16.162 6.334 11.544 1.00 92.62 1040 VAL A O 1
ATOM 8133 N N . LEU A 1 1041 ? -17.897 7.651 11.016 1.00 90.81 1041 LEU A N 1
ATOM 8134 C CA . LEU A 1 1041 ? -17.225 8.269 9.867 1.00 90.81 1041 LEU A CA 1
ATOM 8135 C C . LEU A 1 1041 ? -15.993 9.091 10.289 1.00 90.81 1041 LEU A C 1
ATOM 8137 O O . LEU A 1 1041 ? -14.944 8.994 9.650 1.00 90.81 1041 LEU A O 1
ATOM 8141 N N . MET A 1 1042 ? -16.077 9.855 11.377 1.00 90.38 1042 MET A N 1
ATOM 8142 C CA . MET A 1 1042 ? -14.997 10.751 11.810 1.00 90.38 1042 MET A CA 1
ATOM 8143 C C . MET A 1 1042 ? -13.867 10.034 12.557 1.00 90.38 1042 MET A C 1
ATOM 8145 O O . MET A 1 1042 ? -12.694 10.332 12.317 1.00 90.38 1042 MET A O 1
ATOM 8149 N N . MET A 1 1043 ? -14.180 9.008 13.357 1.00 91.12 1043 MET A N 1
ATOM 8150 C CA . MET A 1 1043 ? -13.194 8.070 13.912 1.00 91.12 1043 MET A CA 1
ATOM 8151 C C . MET A 1 1043 ? -12.388 7.388 12.798 1.00 91.12 1043 MET A C 1
ATOM 8153 O O . MET A 1 1043 ? -11.178 7.201 12.938 1.00 91.12 1043 MET A O 1
ATOM 8157 N N . TYR A 1 1044 ? -13.010 7.081 11.655 1.00 87.62 1044 TYR A N 1
ATOM 8158 C CA . TYR A 1 1044 ? -12.308 6.568 10.478 1.00 87.62 1044 TYR A CA 1
ATOM 8159 C C . TYR A 1 1044 ? -11.460 7.647 9.775 1.00 87.62 1044 TYR A C 1
ATOM 8161 O O . TYR A 1 1044 ? -10.260 7.436 9.563 1.00 87.62 1044 TYR A O 1
ATOM 8169 N N . VAL A 1 1045 ? -12.037 8.819 9.466 1.00 84.94 1045 VAL A N 1
ATOM 8170 C CA . VAL A 1 1045 ? -11.356 9.936 8.769 1.00 84.94 1045 VAL A CA 1
ATOM 8171 C C . VAL A 1 1045 ? -10.161 10.493 9.562 1.00 84.94 1045 VAL A C 1
ATOM 8173 O O . VAL A 1 1045 ? -9.175 10.915 8.959 1.00 84.94 1045 VAL A O 1
ATOM 8176 N N . SER A 1 1046 ? -10.216 10.439 10.893 1.00 76.56 1046 SER A N 1
ATOM 8177 C CA . SER A 1 1046 ? -9.234 10.893 11.895 1.00 76.56 1046 SER A CA 1
ATOM 8178 C C . SER A 1 1046 ? -7.785 11.149 11.455 1.00 76.56 1046 SER A C 1
ATOM 8180 O O . SER A 1 1046 ? -7.287 12.264 11.635 1.00 76.56 1046 SER A O 1
ATOM 8182 N N . ALA A 1 1047 ? -7.100 10.136 10.912 1.00 76.38 1047 ALA A N 1
ATOM 8183 C CA . ALA A 1 1047 ? -5.678 10.182 10.553 1.00 76.38 1047 ALA A CA 1
ATOM 8184 C C . ALA A 1 1047 ? -5.403 10.569 9.085 1.00 76.38 1047 ALA A C 1
ATOM 8186 O O . ALA A 1 1047 ? -4.252 10.839 8.720 1.00 76.38 1047 ALA A O 1
ATOM 8187 N N . TYR A 1 1048 ? -6.422 10.598 8.221 1.00 78.62 1048 TYR A N 1
ATOM 8188 C CA . TYR A 1 1048 ? -6.245 10.872 6.794 1.00 78.62 1048 TYR A CA 1
ATOM 8189 C C . TYR A 1 1048 ? -5.720 12.292 6.494 1.00 78.62 1048 TYR A C 1
ATOM 8191 O O . TYR A 1 1048 ? -4.836 12.386 5.647 1.00 78.62 1048 TYR A O 1
ATOM 8199 N N . PRO A 1 1049 ? -6.113 13.383 7.190 1.00 82.19 1049 PRO A N 1
ATOM 8200 C CA . PRO A 1 1049 ? -5.542 14.712 6.940 1.00 82.19 1049 PRO A CA 1
ATOM 8201 C C . PRO A 1 1049 ? -4.015 14.780 7.123 1.00 82.19 1049 PRO A C 1
ATOM 8203 O O . PRO A 1 1049 ? -3.315 15.271 6.239 1.00 82.19 1049 PRO A O 1
ATOM 8206 N N . VAL A 1 1050 ? -3.488 14.247 8.235 1.00 80.31 1050 VAL A N 1
ATOM 8207 C CA . VAL A 1 1050 ? -2.041 14.255 8.541 1.00 80.31 1050 VAL A CA 1
ATOM 8208 C C . VAL A 1 1050 ? -1.276 13.305 7.615 1.00 80.31 1050 VAL A C 1
ATOM 8210 O O . VAL A 1 1050 ? -0.238 13.664 7.062 1.00 80.31 1050 VAL A O 1
ATOM 8213 N N . THR A 1 1051 ? -1.786 12.088 7.403 1.00 75.62 1051 THR A N 1
ATOM 8214 C CA . THR A 1 1051 ? -1.109 11.111 6.532 1.00 75.62 1051 THR A CA 1
ATOM 8215 C C . THR A 1 1051 ? -1.110 11.545 5.069 1.00 75.62 1051 THR A C 1
ATOM 8217 O O . THR A 1 1051 ? -0.099 11.374 4.392 1.00 75.62 1051 THR A O 1
ATOM 8220 N N . LEU A 1 1052 ? -2.183 12.178 4.585 1.00 73.81 1052 LEU A N 1
ATOM 8221 C CA . LEU A 1 1052 ? -2.250 12.729 3.234 1.00 73.81 1052 LEU A CA 1
ATOM 8222 C C . LEU A 1 1052 ? -1.267 13.893 3.045 1.00 73.81 1052 LEU A C 1
ATOM 8224 O O . LEU A 1 1052 ? -0.595 13.940 2.017 1.00 73.81 1052 LEU A O 1
ATOM 8228 N N . THR A 1 1053 ? -1.110 14.807 4.014 1.00 76.69 1053 THR A N 1
ATOM 8229 C CA . THR A 1 1053 ? -0.083 15.864 3.905 1.00 76.69 1053 THR A CA 1
ATOM 8230 C C . THR A 1 1053 ? 1.339 15.316 3.991 1.00 76.69 1053 THR A C 1
ATOM 8232 O O . THR A 1 1053 ? 2.213 15.828 3.290 1.00 76.69 1053 THR A O 1
ATOM 8235 N N . MET A 1 1054 ? 1.576 14.245 4.753 1.00 74.56 1054 MET A N 1
ATOM 8236 C CA . MET A 1 1054 ? 2.859 13.537 4.762 1.00 74.56 1054 MET A CA 1
ATOM 8237 C C . MET A 1 1054 ? 3.161 12.868 3.414 1.00 74.56 1054 MET A C 1
ATOM 8239 O O . MET A 1 1054 ? 4.216 13.129 2.840 1.00 74.56 1054 MET A O 1
ATOM 8243 N N . ARG A 1 1055 ? 2.236 12.068 2.867 1.00 71.56 1055 ARG A N 1
ATOM 8244 C CA . ARG A 1 1055 ? 2.415 11.383 1.572 1.00 71.56 1055 ARG A CA 1
ATOM 8245 C C . ARG A 1 1055 ? 2.591 12.384 0.423 1.00 71.56 1055 ARG A C 1
ATOM 8247 O O . ARG A 1 1055 ? 3.559 12.286 -0.322 1.00 71.56 1055 ARG A O 1
ATOM 8254 N N . ASN A 1 1056 ? 1.766 13.434 0.374 1.00 71.06 1056 ASN A N 1
ATOM 8255 C CA . ASN A 1 1056 ? 1.871 14.530 -0.605 1.00 71.06 1056 ASN A CA 1
ATOM 8256 C C . ASN A 1 1056 ? 3.145 15.391 -0.482 1.00 71.06 1056 ASN A C 1
ATOM 8258 O O . ASN A 1 1056 ? 3.359 16.268 -1.318 1.00 71.06 1056 ASN A O 1
ATOM 8262 N N . THR A 1 1057 ? 3.962 15.205 0.561 1.00 71.19 1057 THR A N 1
ATOM 8263 C CA . THR A 1 1057 ? 5.251 15.901 0.730 1.00 71.19 1057 THR A CA 1
ATOM 8264 C C . THR A 1 1057 ? 6.454 14.948 0.755 1.00 71.19 1057 THR A C 1
ATOM 8266 O O . THR A 1 1057 ? 7.582 15.400 0.956 1.00 71.19 1057 THR A O 1
ATOM 8269 N N . ASN A 1 1058 ? 6.248 13.650 0.491 1.00 71.00 1058 ASN A N 1
ATOM 8270 C CA . ASN A 1 1058 ? 7.298 12.633 0.421 1.00 71.00 1058 ASN A CA 1
ATOM 8271 C C . ASN A 1 1058 ? 7.731 12.361 -1.033 1.00 71.00 1058 ASN A C 1
ATOM 8273 O O . ASN A 1 1058 ? 7.097 11.593 -1.756 1.00 71.00 1058 ASN A O 1
ATOM 8277 N N . VAL A 1 1059 ? 8.862 12.940 -1.444 1.00 59.25 1059 VAL A N 1
ATOM 8278 C CA . VAL A 1 1059 ? 9.399 12.827 -2.819 1.00 59.25 1059 VAL A CA 1
ATOM 8279 C C . VAL A 1 1059 ? 9.710 11.379 -3.221 1.00 59.25 1059 VAL A C 1
ATOM 8281 O O . VAL A 1 1059 ? 9.582 11.005 -4.386 1.00 59.25 1059 VAL A O 1
ATOM 8284 N N . TYR A 1 1060 ? 10.080 10.530 -2.258 1.00 55.25 1060 TYR A N 1
ATOM 8285 C CA . TYR A 1 1060 ? 10.366 9.118 -2.517 1.00 55.25 1060 TYR A CA 1
ATOM 8286 C C . TYR A 1 1060 ? 9.091 8.294 -2.748 1.00 55.25 1060 TYR A C 1
ATOM 8288 O O . TYR A 1 1060 ? 9.135 7.284 -3.451 1.00 55.25 1060 TYR A O 1
ATOM 8296 N N . GLU A 1 1061 ? 7.942 8.744 -2.232 1.00 58.25 1061 GLU A N 1
ATOM 8297 C CA . GLU A 1 1061 ? 6.647 8.132 -2.534 1.00 58.25 1061 GLU A CA 1
ATOM 8298 C C . GLU A 1 1061 ? 6.207 8.486 -3.968 1.00 58.25 1061 GLU A C 1
ATOM 8300 O O . GLU A 1 1061 ? 5.805 7.590 -4.710 1.00 58.25 1061 GLU A O 1
ATOM 8305 N N . GLU A 1 1062 ? 6.424 9.731 -4.418 1.00 56.84 1062 GLU A N 1
ATOM 8306 C CA . GLU A 1 1062 ? 6.232 10.144 -5.823 1.00 56.84 1062 GLU A CA 1
ATOM 8307 C C . GLU A 1 1062 ? 7.108 9.317 -6.794 1.00 56.84 1062 GLU A C 1
ATOM 8309 O O . GLU A 1 1062 ? 6.594 8.796 -7.790 1.00 56.84 1062 GLU A O 1
ATOM 8314 N N . ARG A 1 1063 ? 8.398 9.102 -6.464 1.00 52.69 1063 ARG A N 1
ATOM 8315 C CA . ARG A 1 1063 ? 9.326 8.223 -7.218 1.00 52.69 1063 ARG A CA 1
ATOM 8316 C C . ARG A 1 1063 ? 8.801 6.785 -7.299 1.00 52.69 1063 ARG A C 1
ATOM 8318 O O . ARG A 1 1063 ? 8.787 6.208 -8.382 1.00 52.69 1063 ARG A O 1
ATOM 8325 N N . SER A 1 1064 ? 8.300 6.228 -6.191 1.00 42.72 1064 SER A N 1
ATOM 8326 C CA . SER A 1 1064 ? 7.757 4.856 -6.147 1.00 42.72 1064 SER A CA 1
ATOM 8327 C C . SER A 1 1064 ? 6.475 4.649 -6.973 1.00 42.72 1064 SER A C 1
ATOM 8329 O O . SER A 1 1064 ? 6.136 3.513 -7.312 1.00 42.72 1064 SER A O 1
ATOM 8331 N N . LEU A 1 1065 ? 5.782 5.742 -7.316 1.00 41.50 1065 LEU A N 1
ATOM 8332 C CA . LEU A 1 1065 ? 4.555 5.769 -8.118 1.00 41.50 1065 LEU A CA 1
ATOM 8333 C C . LEU A 1 1065 ? 4.791 6.243 -9.569 1.00 41.50 1065 LEU A C 1
ATOM 8335 O O . LEU A 1 1065 ? 3.841 6.320 -10.345 1.00 41.50 1065 LEU A O 1
ATOM 8339 N N . GLY A 1 1066 ? 6.041 6.541 -9.952 1.00 38.53 1066 GLY A N 1
ATOM 8340 C CA . GLY A 1 1066 ? 6.431 6.914 -11.320 1.00 38.53 1066 GLY A CA 1
ATOM 8341 C C . GLY A 1 1066 ? 6.077 8.347 -11.744 1.00 38.53 1066 GLY A C 1
ATOM 8342 O O . GLY A 1 1066 ? 6.187 8.677 -12.930 1.00 38.53 1066 GLY A O 1
ATOM 8343 N N . ILE A 1 1067 ? 5.654 9.206 -10.810 1.00 41.84 1067 ILE A N 1
ATOM 8344 C CA . ILE A 1 1067 ? 5.144 10.551 -11.112 1.00 41.84 1067 ILE A CA 1
ATOM 8345 C C . ILE A 1 1067 ? 6.270 11.584 -11.014 1.00 41.84 1067 ILE A C 1
ATOM 8347 O O . ILE A 1 1067 ? 6.581 12.111 -9.949 1.00 41.84 1067 ILE A O 1
ATOM 8351 N N . TYR A 1 1068 ? 6.837 11.918 -12.170 1.00 50.09 1068 TYR A N 1
ATOM 8352 C CA . TYR A 1 1068 ? 7.769 13.031 -12.336 1.00 50.09 1068 TYR A CA 1
ATOM 8353 C C . TYR A 1 1068 ? 6.992 14.240 -12.864 1.00 50.09 1068 TYR A C 1
ATOM 8355 O O . TYR A 1 1068 ? 6.755 14.342 -14.068 1.00 50.09 1068 TYR A O 1
ATOM 8363 N N . ALA A 1 1069 ? 6.563 15.136 -11.974 1.00 45.31 1069 ALA A N 1
ATOM 8364 C CA . ALA A 1 1069 ? 5.994 16.416 -12.389 1.00 45.31 1069 ALA A CA 1
ATOM 8365 C C . ALA A 1 1069 ? 7.089 17.324 -12.975 1.00 45.31 1069 ALA A C 1
ATOM 8367 O O . ALA A 1 1069 ? 8.224 17.319 -12.493 1.00 45.31 1069 ALA A O 1
ATOM 8368 N N . HIS A 1 1070 ? 6.736 18.112 -13.990 1.00 45.12 1070 HIS A N 1
ATOM 8369 C CA . HIS A 1 1070 ? 7.612 19.152 -14.521 1.00 45.12 1070 HIS A CA 1
ATOM 8370 C C . HIS A 1 1070 ? 7.634 20.354 -13.570 1.00 45.12 1070 HIS A C 1
ATOM 8372 O O . HIS A 1 1070 ? 6.585 20.779 -13.082 1.00 45.12 1070 HIS A O 1
ATOM 8378 N N . ASP A 1 1071 ? 8.821 20.909 -13.335 1.00 44.22 1071 ASP A N 1
ATOM 8379 C CA . ASP A 1 1071 ? 8.959 22.260 -12.798 1.00 44.22 1071 ASP A CA 1
ATOM 8380 C C . ASP A 1 1071 ? 8.733 23.241 -13.963 1.00 44.22 1071 ASP A C 1
ATOM 8382 O O . ASP A 1 1071 ? 9.518 23.267 -14.914 1.00 44.22 1071 ASP A O 1
ATOM 8386 N N . GLU A 1 1072 ? 7.631 23.996 -13.927 1.00 34.59 1072 GLU A N 1
ATOM 8387 C CA . GLU A 1 1072 ? 7.348 25.062 -14.899 1.00 34.59 1072 GLU A CA 1
ATOM 8388 C C . GLU A 1 1072 ? 8.395 26.178 -14.753 1.00 34.59 1072 GLU A C 1
ATOM 8390 O O . GLU A 1 1072 ? 8.621 26.687 -13.650 1.00 34.59 1072 GLU A O 1
ATOM 8395 N N . SER A 1 1073 ? 9.029 26.588 -15.857 1.00 32.75 1073 SER A N 1
ATOM 8396 C CA . SER A 1 1073 ? 9.858 27.793 -15.856 1.00 32.75 1073 SER A CA 1
ATOM 8397 C C . SER A 1 1073 ? 8.970 29.032 -15.650 1.00 32.75 1073 SER A C 1
ATOM 8399 O O . SER A 1 1073 ? 7.883 29.118 -16.231 1.00 32.75 1073 SER A O 1
ATOM 8401 N N . PRO A 1 1074 ? 9.402 30.020 -14.843 1.00 34.22 1074 PRO A N 1
ATOM 8402 C CA . PRO A 1 1074 ? 8.578 31.180 -14.488 1.00 34.22 1074 PRO A CA 1
ATOM 8403 C C . PRO A 1 1074 ? 8.355 32.175 -15.643 1.00 34.22 1074 PRO A C 1
ATOM 8405 O O . PRO A 1 1074 ? 7.722 33.207 -15.438 1.00 34.22 1074 PRO A O 1
ATOM 8408 N N . ASP A 1 1075 ? 8.851 31.875 -16.846 1.00 29.95 1075 ASP A N 1
ATOM 8409 C CA . ASP A 1 1075 ? 8.814 32.741 -18.031 1.00 29.95 1075 ASP A CA 1
ATOM 8410 C C . ASP A 1 1075 ? 7.469 32.705 -18.787 1.00 29.95 1075 ASP A C 1
ATOM 8412 O O . ASP A 1 1075 ? 7.315 33.353 -19.822 1.00 29.95 1075 ASP A O 1
ATOM 8416 N N . SER A 1 1076 ? 6.465 31.987 -18.268 1.00 26.53 1076 SER A N 1
ATOM 8417 C CA . SER A 1 1076 ? 5.074 32.142 -18.716 1.00 26.53 1076 SER A CA 1
ATOM 8418 C C . SER A 1 1076 ? 4.525 33.494 -18.232 1.00 26.53 1076 SER A C 1
ATOM 8420 O O . SER A 1 1076 ? 4.416 33.692 -17.019 1.00 26.53 1076 SER A O 1
ATOM 8422 N N . PRO A 1 1077 ? 4.152 34.437 -19.123 1.00 30.03 1077 PRO A N 1
ATOM 8423 C CA . PRO A 1 1077 ? 3.787 35.793 -18.721 1.00 30.03 1077 PRO A CA 1
ATOM 8424 C C . PRO A 1 1077 ? 2.466 35.819 -17.939 1.00 30.03 1077 PRO A C 1
ATOM 8426 O O . PRO A 1 1077 ? 1.373 35.768 -18.507 1.00 30.03 1077 PRO A O 1
ATOM 8429 N N . ALA A 1 1078 ? 2.569 35.922 -16.613 1.00 29.36 1078 ALA A N 1
ATOM 8430 C CA . ALA A 1 1078 ? 1.428 36.064 -15.719 1.00 29.36 1078 ALA A CA 1
ATOM 8431 C C . ALA A 1 1078 ? 0.702 37.395 -15.984 1.00 29.36 1078 ALA A C 1
ATOM 8433 O O . ALA A 1 1078 ? 1.231 38.472 -15.720 1.00 29.36 1078 ALA A O 1
ATOM 8434 N N . ASN A 1 1079 ? -0.518 37.310 -16.515 1.00 26.39 1079 ASN A N 1
ATOM 8435 C CA . ASN A 1 1079 ? -1.274 38.462 -17.003 1.00 26.39 1079 ASN A CA 1
ATOM 8436 C C . ASN A 1 1079 ? -1.738 39.357 -15.831 1.00 26.39 1079 ASN A C 1
ATOM 8438 O O . ASN A 1 1079 ? -2.630 38.988 -15.066 1.00 26.39 1079 ASN A O 1
ATOM 8442 N N . THR A 1 1080 ? -1.110 40.523 -15.657 1.00 33.31 1080 THR A N 1
ATOM 8443 C CA . THR A 1 1080 ? -1.149 41.314 -14.412 1.00 33.31 1080 THR A CA 1
ATOM 8444 C C . THR A 1 1080 ? -2.410 42.178 -14.231 1.00 33.31 1080 THR A C 1
ATOM 8446 O O . THR A 1 1080 ? -2.332 43.396 -14.062 1.00 33.31 1080 THR A O 1
ATOM 8449 N N . SER A 1 1081 ? -3.601 41.574 -14.201 1.00 28.64 1081 SER A N 1
ATOM 8450 C CA . SER A 1 1081 ? -4.825 42.276 -13.784 1.00 28.64 1081 SER A CA 1
ATOM 8451 C C . SER A 1 1081 ? -4.960 42.295 -12.255 1.00 28.64 1081 SER A C 1
ATOM 8453 O O . SER A 1 1081 ? -5.180 41.252 -11.639 1.00 28.64 1081 SER A O 1
ATOM 8455 N N . ARG A 1 1082 ? -4.875 43.478 -11.627 1.00 36.66 1082 ARG A N 1
ATOM 8456 C CA . ARG A 1 1082 ? -5.165 43.646 -10.189 1.00 36.66 1082 ARG A CA 1
ATOM 8457 C C . ARG A 1 1082 ? -6.624 43.273 -9.899 1.00 36.66 1082 ARG A C 1
ATOM 8459 O O . ARG A 1 1082 ? -7.530 43.982 -10.324 1.00 36.66 1082 ARG A O 1
ATOM 8466 N N . SER A 1 1083 ? -6.844 42.211 -9.128 1.00 27.22 1083 SER A N 1
ATOM 8467 C CA . SER A 1 1083 ? -8.152 41.879 -8.549 1.00 27.22 1083 SER A CA 1
ATOM 8468 C C . SER A 1 1083 ? -8.009 41.535 -7.063 1.00 27.22 1083 SER A C 1
ATOM 8470 O O . SER A 1 1083 ? -6.921 41.198 -6.597 1.00 27.22 1083 SER A O 1
ATOM 8472 N N . ASN A 1 1084 ? -9.074 41.752 -6.288 1.00 34.97 1084 ASN A N 1
ATOM 8473 C CA . ASN A 1 1084 ? -8.996 41.776 -4.826 1.00 34.97 1084 ASN A CA 1
ATOM 8474 C C . ASN A 1 1084 ? -8.856 40.367 -4.231 1.00 34.97 1084 ASN A C 1
ATOM 8476 O O . ASN A 1 1084 ? -9.570 39.453 -4.630 1.00 34.97 1084 ASN A O 1
ATOM 8480 N N . VAL A 1 1085 ? -8.019 40.226 -3.195 1.00 41.72 1085 VAL A N 1
ATOM 8481 C CA . VAL A 1 1085 ? -7.681 38.943 -2.537 1.00 41.72 1085 VAL A CA 1
ATOM 8482 C C . VAL A 1 1085 ? -8.915 38.147 -2.080 1.00 41.72 1085 VAL A C 1
ATOM 8484 O O . VAL A 1 1085 ? -8.934 36.923 -2.177 1.00 41.72 1085 VAL A O 1
ATOM 8487 N N . ALA A 1 1086 ? -9.976 38.828 -1.634 1.00 32.16 1086 ALA A N 1
ATOM 8488 C CA . ALA A 1 1086 ? -11.235 38.184 -1.250 1.00 32.16 1086 ALA A CA 1
ATOM 8489 C C . ALA A 1 1086 ? -11.976 37.526 -2.434 1.00 32.16 1086 ALA A C 1
ATOM 8491 O O . ALA A 1 1086 ? -12.664 36.527 -2.248 1.00 32.16 1086 ALA A O 1
ATOM 8492 N N . MET A 1 1087 ? -11.825 38.058 -3.652 1.00 30.77 1087 MET A N 1
ATOM 8493 C CA . MET A 1 1087 ? -12.473 37.525 -4.853 1.00 30.77 1087 MET A CA 1
ATOM 8494 C C . MET A 1 1087 ? -11.804 36.233 -5.332 1.00 30.77 1087 MET A C 1
ATOM 8496 O O . MET A 1 1087 ? -12.511 35.294 -5.681 1.00 30.77 1087 MET A O 1
ATOM 8500 N N . ASP A 1 1088 ? -10.471 36.133 -5.284 1.00 32.06 1088 ASP A N 1
ATOM 8501 C CA . ASP A 1 1088 ? -9.768 34.892 -5.653 1.00 32.06 1088 ASP A CA 1
ATOM 8502 C C . ASP A 1 1088 ? -10.084 33.734 -4.691 1.00 32.06 1088 ASP A C 1
ATOM 8504 O O . ASP A 1 1088 ? -10.256 32.598 -5.136 1.00 32.06 1088 ASP A O 1
ATOM 8508 N N . LEU A 1 1089 ? -10.267 34.020 -3.395 1.00 36.78 1089 LEU A N 1
ATOM 8509 C CA . LEU A 1 1089 ? -10.693 33.023 -2.403 1.00 36.78 1089 LEU A CA 1
ATOM 8510 C C . LEU A 1 1089 ? -12.077 32.426 -2.739 1.00 36.78 1089 LEU A C 1
ATOM 8512 O O . LEU A 1 1089 ? -12.288 31.217 -2.622 1.00 36.78 1089 LEU A O 1
ATOM 8516 N N . ILE A 1 1090 ? -13.005 33.269 -3.207 1.00 35.66 1090 ILE A N 1
ATOM 8517 C CA . ILE A 1 1090 ? -14.341 32.861 -3.673 1.00 35.66 1090 ILE A CA 1
ATOM 8518 C C . ILE A 1 1090 ? -14.239 32.115 -5.013 1.00 35.66 1090 ILE A C 1
ATOM 8520 O O . ILE A 1 1090 ? -14.894 31.091 -5.210 1.00 35.66 1090 ILE A O 1
ATOM 8524 N N . ARG A 1 1091 ? -13.373 32.574 -5.925 1.00 29.94 1091 ARG A N 1
ATOM 8525 C CA . ARG A 1 1091 ? -13.160 31.965 -7.249 1.00 29.94 1091 ARG A CA 1
ATOM 8526 C C . ARG A 1 1091 ? -12.655 30.524 -7.157 1.00 29.94 1091 ARG A C 1
ATOM 8528 O O . ARG A 1 1091 ? -13.061 29.691 -7.964 1.00 29.94 1091 ARG A O 1
ATOM 8535 N N . GLN A 1 1092 ? -11.840 30.211 -6.147 1.00 39.34 1092 GLN A N 1
ATOM 8536 C CA . GLN A 1 1092 ? -11.374 28.847 -5.871 1.00 39.34 1092 GLN A CA 1
ATOM 8537 C C . GLN A 1 1092 ? -12.488 27.881 -5.429 1.00 39.34 1092 GLN A C 1
ATOM 8539 O O . GLN A 1 1092 ? -12.344 26.677 -5.630 1.00 39.34 1092 GLN A O 1
ATOM 8544 N N . HIS A 1 1093 ? -13.613 28.371 -4.893 1.00 38.19 1093 HIS A N 1
ATOM 8545 C CA . HIS A 1 1093 ? -14.760 27.526 -4.528 1.00 38.19 1093 HIS A CA 1
ATOM 8546 C C . HIS A 1 1093 ? -15.728 27.246 -5.695 1.00 38.19 1093 HIS A C 1
ATOM 8548 O O . HIS A 1 1093 ? -16.598 26.388 -5.562 1.00 38.19 1093 HIS A O 1
ATOM 8554 N N . LEU A 1 1094 ? -15.583 27.916 -6.849 1.00 30.09 1094 LEU A N 1
ATOM 8555 C CA . LEU A 1 1094 ? -16.508 27.798 -7.988 1.00 30.09 1094 LEU A CA 1
ATOM 8556 C C . LEU A 1 1094 ? -15.818 27.410 -9.313 1.00 30.09 1094 LEU A C 1
ATOM 8558 O O . LEU A 1 1094 ? -15.861 28.117 -10.318 1.00 30.09 1094 LEU A O 1
ATOM 8562 N N . GLY A 1 1095 ? -15.280 26.189 -9.341 1.00 33.91 1095 GLY A N 1
ATOM 8563 C CA . GLY A 1 1095 ? -15.537 25.286 -10.474 1.00 33.91 1095 GLY A CA 1
ATOM 8564 C C . GLY A 1 1095 ? -14.677 25.378 -11.744 1.00 33.91 1095 GLY A C 1
ATOM 8565 O O . GLY A 1 1095 ? -15.018 24.705 -12.716 1.00 33.91 1095 GLY A O 1
ATOM 8566 N N . ARG A 1 1096 ? -13.563 26.128 -11.783 1.00 25.53 1096 ARG A N 1
ATOM 8567 C CA . ARG A 1 1096 ? -12.579 26.041 -12.894 1.00 25.53 1096 ARG A CA 1
ATOM 8568 C C . ARG A 1 1096 ? -11.110 26.024 -12.423 1.00 25.53 1096 ARG A C 1
ATOM 8570 O O . ARG A 1 1096 ? -10.501 27.086 -12.322 1.00 25.53 1096 ARG A O 1
ATOM 8577 N N . PRO A 1 1097 ? -10.523 24.836 -12.174 1.00 31.03 1097 PRO A N 1
ATOM 8578 C CA . PRO A 1 1097 ? -9.090 24.679 -11.903 1.00 31.03 1097 PRO A CA 1
ATOM 8579 C C . PRO A 1 1097 ? -8.226 24.751 -13.178 1.00 31.03 1097 PRO A C 1
ATOM 8581 O O . PRO A 1 1097 ? -8.680 24.417 -14.273 1.00 31.03 1097 PRO A O 1
ATOM 8584 N N . GLY A 1 1098 ? -6.957 25.147 -13.024 1.00 32.03 1098 GLY A N 1
ATOM 8585 C CA . GLY A 1 1098 ? -5.966 25.207 -14.109 1.00 32.03 1098 GLY A CA 1
ATOM 8586 C C . GLY A 1 1098 ? -5.323 23.851 -14.473 1.00 32.03 1098 GLY A C 1
ATOM 8587 O O . GLY A 1 1098 ? -5.477 22.865 -13.743 1.00 32.03 1098 GLY A O 1
ATOM 8588 N N . PRO A 1 1099 ? -4.567 23.774 -15.588 1.00 33.47 1099 PRO A N 1
ATOM 8589 C CA . PRO A 1 1099 ? -4.021 22.515 -16.116 1.00 33.47 1099 PRO A CA 1
ATOM 8590 C C . PRO A 1 1099 ? -2.990 21.832 -15.197 1.00 33.47 1099 PRO A C 1
ATOM 8592 O O . PRO A 1 1099 ? -2.922 20.606 -15.160 1.00 33.47 1099 PRO A O 1
ATOM 8595 N N . SER A 1 1100 ? -2.223 22.587 -14.405 1.00 38.00 1100 SER A N 1
ATOM 8596 C CA . SER A 1 1100 ? -1.268 22.019 -13.442 1.00 38.00 1100 SER A CA 1
ATOM 8597 C C . SER A 1 1100 ? -1.932 21.591 -12.121 1.00 38.00 1100 SER A C 1
ATOM 8599 O O . SER A 1 1100 ? -1.549 20.578 -11.532 1.00 38.00 1100 SER A O 1
ATOM 8601 N N . GLU A 1 1101 ? -2.983 22.286 -11.670 1.00 39.19 1101 GLU A N 1
ATOM 8602 C CA . GLU A 1 1101 ? -3.724 21.918 -10.451 1.00 39.19 1101 GLU A CA 1
ATOM 8603 C C . GLU A 1 1101 ? -4.683 20.739 -10.656 1.00 39.19 1101 GLU A C 1
ATOM 8605 O O . GLU A 1 1101 ? -4.820 19.907 -9.756 1.00 39.19 1101 GLU A O 1
ATOM 8610 N N . THR A 1 1102 ? -5.282 20.595 -11.844 1.00 37.09 1102 THR A N 1
ATOM 8611 C CA . THR A 1 1102 ? -6.111 19.422 -12.193 1.00 37.09 1102 THR A CA 1
ATOM 8612 C C . THR A 1 1102 ? -5.348 18.107 -12.034 1.00 37.09 1102 THR A C 1
ATOM 8614 O O . THR A 1 1102 ? -5.892 17.161 -11.466 1.00 37.09 1102 THR A O 1
ATOM 8617 N N . SER A 1 1103 ? -4.070 18.061 -12.427 1.00 49.09 1103 SER A N 1
ATOM 8618 C CA . SER A 1 1103 ? -3.193 16.898 -12.214 1.00 49.09 1103 SER A CA 1
ATOM 8619 C C . SER A 1 1103 ? -3.025 16.551 -10.723 1.00 49.09 1103 SER A C 1
ATOM 8621 O O . SER A 1 1103 ? -3.117 15.387 -10.328 1.00 49.09 1103 SER A O 1
ATOM 8623 N N . ARG A 1 1104 ? -2.870 17.565 -9.859 1.00 50.75 1104 ARG A N 1
ATOM 8624 C CA . ARG A 1 1104 ? -2.697 17.383 -8.405 1.00 50.75 1104 ARG A CA 1
ATOM 8625 C C . ARG A 1 1104 ? -3.987 16.947 -7.711 1.00 50.75 1104 ARG A C 1
ATOM 8627 O O . ARG A 1 1104 ? -3.947 16.040 -6.882 1.00 50.75 1104 ARG A O 1
ATOM 8634 N N . GLY A 1 1105 ? -5.122 17.553 -8.062 1.00 52.41 1105 GLY A N 1
ATOM 8635 C CA . GLY A 1 1105 ? -6.436 17.154 -7.547 1.00 52.41 1105 GLY A CA 1
ATOM 8636 C C . GLY A 1 1105 ? -6.802 15.726 -7.959 1.00 52.41 1105 GLY A C 1
ATOM 8637 O O . GLY A 1 1105 ? -7.240 14.933 -7.127 1.00 52.41 1105 GLY A O 1
ATOM 8638 N N . TYR A 1 1106 ? -6.535 15.369 -9.219 1.00 54.84 1106 TYR A N 1
ATOM 8639 C CA . TYR A 1 1106 ? -6.731 14.016 -9.738 1.00 54.84 1106 TYR A CA 1
ATOM 8640 C C . TYR A 1 1106 ? -5.848 12.983 -9.016 1.00 54.84 1106 TYR A C 1
ATOM 8642 O O . TYR A 1 1106 ? -6.358 11.946 -8.591 1.00 54.84 1106 TYR A O 1
ATOM 8650 N N . PHE A 1 1107 ? -4.560 13.283 -8.800 1.00 58.72 1107 PHE A N 1
ATOM 8651 C CA . PHE A 1 1107 ? -3.648 12.426 -8.032 1.00 58.72 1107 PHE A CA 1
ATOM 8652 C C . PHE A 1 1107 ? -4.155 12.170 -6.606 1.00 58.72 1107 PHE A C 1
ATOM 8654 O O . PHE A 1 1107 ? -4.297 11.012 -6.209 1.00 58.72 1107 PHE A O 1
ATOM 8661 N N . VAL A 1 1108 ? -4.495 13.231 -5.863 1.00 57.09 1108 VAL A N 1
ATOM 8662 C CA . VAL A 1 1108 ? -5.023 13.114 -4.493 1.00 57.09 1108 VAL A CA 1
ATOM 8663 C C . VAL A 1 1108 ? -6.301 12.278 -4.474 1.00 57.09 1108 VAL A C 1
ATOM 8665 O O . VAL A 1 1108 ? -6.417 11.366 -3.660 1.00 57.09 1108 VAL A O 1
ATOM 8668 N N . HIS A 1 1109 ? -7.232 12.518 -5.399 1.00 60.75 1109 HIS A N 1
ATOM 8669 C CA . HIS A 1 1109 ? -8.477 11.755 -5.495 1.00 60.75 1109 HIS A CA 1
ATOM 8670 C C . HIS A 1 1109 ? -8.242 10.269 -5.838 1.00 60.75 1109 HIS A C 1
ATOM 8672 O O . HIS A 1 1109 ? -8.876 9.389 -5.251 1.00 60.75 1109 HIS A O 1
ATOM 8678 N N . GLN A 1 1110 ? -7.305 9.959 -6.742 1.00 63.53 1110 GLN A N 1
ATOM 8679 C CA . GLN A 1 1110 ? -6.953 8.579 -7.092 1.00 63.53 1110 GLN A CA 1
ATOM 8680 C C . GLN A 1 1110 ? -6.258 7.849 -5.930 1.00 63.53 1110 GLN A C 1
ATOM 8682 O O . GLN A 1 1110 ? -6.597 6.696 -5.647 1.00 63.53 1110 GLN A O 1
ATOM 8687 N N . GLN A 1 1111 ? -5.327 8.507 -5.230 1.00 61.22 1111 GLN A N 1
ATOM 8688 C CA . GLN A 1 1111 ? -4.640 7.928 -4.072 1.00 61.22 1111 GLN A CA 1
ATOM 8689 C C . GLN A 1 1111 ? -5.610 7.720 -2.898 1.00 61.22 1111 GLN A C 1
ATOM 8691 O O . GLN A 1 1111 ? -5.619 6.636 -2.312 1.00 61.22 1111 GLN A O 1
ATOM 8696 N N . LEU A 1 1112 ? -6.485 8.697 -2.624 1.00 64.19 1112 LEU A N 1
ATOM 8697 C CA . LEU A 1 1112 ? -7.557 8.595 -1.631 1.00 64.19 1112 LEU A CA 1
ATOM 8698 C C . LEU A 1 1112 ? -8.468 7.399 -1.945 1.00 64.19 1112 LEU A C 1
ATOM 8700 O O . LEU A 1 1112 ? -8.616 6.513 -1.108 1.00 64.19 1112 LEU A O 1
ATOM 8704 N N . ARG A 1 1113 ? -9.002 7.303 -3.173 1.00 68.81 1113 ARG A N 1
ATOM 8705 C CA . ARG A 1 1113 ? -9.859 6.182 -3.599 1.00 68.81 1113 ARG A CA 1
ATOM 8706 C C . ARG A 1 1113 ? -9.168 4.827 -3.430 1.00 68.81 1113 ARG A C 1
ATOM 8708 O O . ARG A 1 1113 ? -9.794 3.887 -2.943 1.00 68.81 1113 ARG A O 1
ATOM 8715 N N . SER A 1 1114 ? -7.891 4.719 -3.804 1.00 64.88 1114 SER A N 1
ATOM 8716 C CA . SER A 1 1114 ? -7.135 3.471 -3.658 1.00 64.88 1114 SER A CA 1
ATOM 8717 C C . SER A 1 1114 ? -6.931 3.088 -2.188 1.00 64.88 1114 SER A C 1
ATOM 8719 O O . SER A 1 1114 ? -7.120 1.923 -1.842 1.00 64.88 1114 SER A O 1
ATOM 8721 N N . GLN A 1 1115 ? -6.576 4.043 -1.322 1.00 65.25 1115 GLN A N 1
ATOM 8722 C CA . GLN A 1 1115 ? -6.326 3.792 0.103 1.00 65.25 1115 GLN A CA 1
ATOM 8723 C C . GLN A 1 1115 ? -7.623 3.464 0.853 1.00 65.25 1115 GLN A C 1
ATOM 8725 O O . GLN A 1 1115 ? -7.684 2.430 1.515 1.00 65.25 1115 GLN A O 1
ATOM 8730 N N . LEU A 1 1116 ? -8.687 4.250 0.641 1.00 71.25 1116 LEU A N 1
ATOM 8731 C CA . LEU A 1 1116 ? -10.032 3.967 1.156 1.00 71.25 1116 LEU A CA 1
ATOM 8732 C C . LEU A 1 1116 ? -10.488 2.550 0.776 1.00 71.25 1116 LEU A C 1
ATOM 8734 O O . LEU A 1 1116 ? -10.917 1.794 1.641 1.00 71.25 1116 LEU A O 1
ATOM 8738 N N . SER A 1 1117 ? -10.339 2.152 -0.495 1.00 73.19 1117 SER A N 1
ATOM 8739 C CA . SER A 1 1117 ? -10.774 0.823 -0.957 1.00 73.19 1117 SER A CA 1
ATOM 8740 C C . SER A 1 1117 ? -10.004 -0.343 -0.325 1.00 73.19 1117 SER A C 1
ATOM 8742 O O . SER A 1 1117 ? -10.589 -1.396 -0.086 1.00 73.19 1117 SER A O 1
ATOM 8744 N N . HIS A 1 1118 ? -8.715 -0.160 -0.021 1.00 76.31 1118 HIS A N 1
ATOM 8745 C CA . HIS A 1 1118 ? -7.903 -1.174 0.648 1.00 76.31 1118 HIS A CA 1
ATOM 8746 C C . HIS A 1 1118 ? -8.239 -1.264 2.142 1.00 76.31 1118 HIS A C 1
ATOM 8748 O O . HIS A 1 1118 ? -8.437 -2.353 2.675 1.00 76.31 1118 HIS A O 1
ATOM 8754 N N . ASP A 1 1119 ? -8.303 -0.123 2.826 1.00 79.56 1119 ASP A N 1
ATOM 8755 C CA . ASP A 1 1119 ? -8.469 -0.078 4.277 1.00 79.56 1119 ASP A CA 1
ATOM 8756 C C . ASP A 1 1119 ? -9.904 -0.404 4.719 1.00 79.56 1119 ASP A C 1
ATOM 8758 O O . ASP A 1 1119 ? -10.089 -1.115 5.707 1.00 79.56 1119 ASP A O 1
ATOM 8762 N N . LEU A 1 1120 ? -10.918 0.014 3.953 1.00 84.62 1120 LEU A N 1
ATOM 8763 C CA . LEU A 1 1120 ? -12.314 -0.357 4.205 1.00 84.62 1120 LEU A CA 1
ATOM 8764 C C . LEU A 1 1120 ? -12.545 -1.870 4.059 1.00 84.62 1120 LEU A C 1
ATOM 8766 O O . LEU A 1 1120 ? -13.363 -2.432 4.784 1.00 84.62 1120 LEU A O 1
ATOM 8770 N N . TRP A 1 1121 ? -11.805 -2.551 3.175 1.00 86.88 1121 TRP A N 1
ATOM 8771 C CA . TRP A 1 1121 ? -11.914 -4.006 3.011 1.00 86.88 1121 TRP A CA 1
ATOM 8772 C C . TRP A 1 1121 ? -11.428 -4.769 4.253 1.00 86.88 1121 TRP A C 1
ATOM 8774 O O . TRP A 1 1121 ? -12.051 -5.752 4.644 1.00 86.88 1121 TRP A O 1
ATOM 8784 N N . TRP A 1 1122 ? -10.381 -4.278 4.928 1.00 86.19 1122 TRP A N 1
ATOM 8785 C CA . TRP A 1 1122 ? -9.930 -4.832 6.213 1.00 86.19 1122 TRP A CA 1
ATOM 8786 C C . TRP A 1 1122 ? -10.970 -4.655 7.326 1.00 86.19 1122 TRP A C 1
ATOM 8788 O O . TRP A 1 1122 ? -11.196 -5.589 8.092 1.00 86.19 1122 TRP A O 1
ATOM 8798 N N . ILE A 1 1123 ? -11.628 -3.492 7.395 1.00 91.38 1123 ILE A N 1
ATOM 8799 C CA . ILE A 1 1123 ? -12.705 -3.231 8.365 1.00 91.38 1123 ILE A CA 1
ATOM 8800 C C . ILE A 1 1123 ? -13.903 -4.148 8.086 1.00 91.38 1123 ILE A C 1
ATOM 8802 O O . ILE A 1 1123 ? -14.375 -4.826 8.994 1.00 91.38 1123 ILE A O 1
ATOM 8806 N N . ALA A 1 1124 ? -14.358 -4.225 6.832 1.00 93.19 1124 ALA A N 1
ATOM 8807 C CA . ALA A 1 1124 ? -15.488 -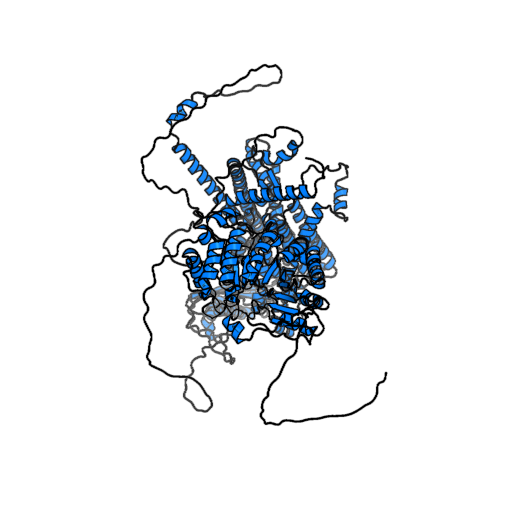5.066 6.439 1.00 93.19 1124 ALA A CA 1
ATOM 8808 C C . ALA A 1 1124 ? -15.232 -6.558 6.719 1.00 93.19 1124 ALA A C 1
ATOM 8810 O O . ALA A 1 1124 ? -16.112 -7.248 7.228 1.00 93.19 1124 ALA A O 1
ATOM 8811 N N . LEU A 1 1125 ? -14.017 -7.045 6.446 1.00 93.06 1125 LEU A N 1
ATOM 8812 C CA . LEU A 1 1125 ? -13.604 -8.418 6.740 1.00 93.06 1125 LEU A CA 1
ATOM 8813 C C . LEU A 1 1125 ? -13.539 -8.699 8.251 1.00 93.06 1125 LEU A C 1
ATOM 8815 O O . LEU A 1 1125 ? -13.946 -9.775 8.685 1.00 93.06 1125 LEU A O 1
ATOM 8819 N N . ALA A 1 1126 ? -13.076 -7.741 9.061 1.00 94.56 1126 ALA A N 1
ATOM 8820 C CA . ALA A 1 1126 ? -13.067 -7.880 10.516 1.00 94.56 1126 ALA A CA 1
ATOM 8821 C C . ALA A 1 1126 ? -14.487 -7.901 11.105 1.00 94.56 1126 ALA A C 1
ATOM 8823 O O . ALA A 1 1126 ? -14.802 -8.802 11.878 1.00 94.56 1126 ALA A O 1
ATOM 8824 N N . VAL A 1 1127 ? -15.358 -6.971 10.691 1.00 95.69 1127 VAL A N 1
ATOM 8825 C CA . VAL A 1 1127 ? -16.780 -6.950 11.083 1.00 95.69 1127 VAL A CA 1
ATOM 8826 C C . VAL A 1 1127 ? -17.470 -8.258 10.694 1.00 95.69 1127 VAL A C 1
ATOM 8828 O O . VAL A 1 1127 ? -18.190 -8.821 11.510 1.00 95.69 1127 VAL A O 1
ATOM 8831 N N . PHE A 1 1128 ? -17.218 -8.778 9.488 1.00 95.44 1128 PHE A N 1
ATOM 8832 C CA . PHE A 1 1128 ? -17.782 -10.048 9.022 1.00 95.44 1128 PHE A CA 1
ATOM 8833 C C . PHE A 1 1128 ? -17.368 -11.236 9.903 1.00 95.44 1128 PHE A C 1
ATOM 8835 O O . PHE A 1 1128 ? -18.227 -12.000 10.336 1.00 95.44 1128 PHE A O 1
ATOM 8842 N N . PHE A 1 1129 ? -16.077 -11.384 10.221 1.00 95.50 1129 PHE A N 1
ATOM 8843 C CA . PHE A 1 1129 ? -15.624 -12.494 11.066 1.00 95.50 1129 PHE A CA 1
ATOM 8844 C C . PHE A 1 1129 ? -16.037 -12.354 12.538 1.00 95.50 1129 PHE A C 1
ATOM 884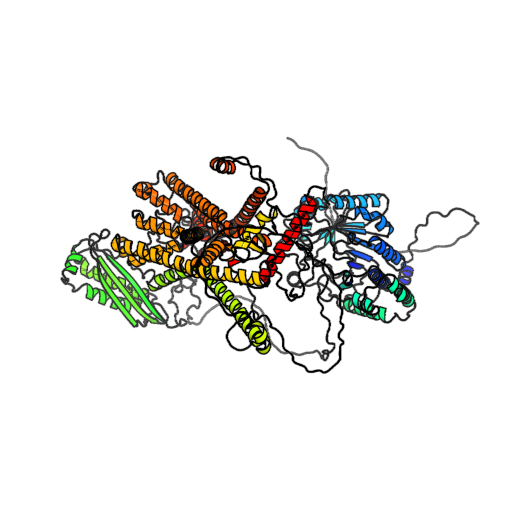6 O O . PHE A 1 1129 ? -16.351 -13.367 13.157 1.00 95.50 1129 PHE A O 1
ATOM 8853 N N . ILE A 1 1130 ? -16.103 -11.135 13.085 1.00 95.31 1130 ILE A N 1
ATOM 8854 C CA . ILE A 1 1130 ? -16.619 -10.901 14.445 1.00 95.31 1130 ILE A CA 1
ATOM 8855 C C . ILE A 1 1130 ? -18.129 -11.183 14.503 1.00 95.31 1130 ILE A C 1
ATOM 8857 O O . ILE A 1 1130 ? -18.578 -11.874 15.407 1.00 95.31 1130 ILE A O 1
ATOM 8861 N N . ALA A 1 1131 ? -18.913 -10.745 13.513 1.00 93.50 1131 ALA A N 1
ATOM 8862 C CA . ALA A 1 1131 ? -20.351 -11.031 13.457 1.00 93.50 1131 ALA A CA 1
ATOM 8863 C C . ALA A 1 1131 ? -20.669 -12.533 13.305 1.00 93.50 1131 ALA A C 1
ATOM 8865 O O . ALA A 1 1131 ? -21.712 -12.982 13.769 1.00 93.50 1131 ALA A O 1
ATOM 8866 N N . ILE A 1 1132 ? -19.772 -13.319 12.696 1.00 93.62 1132 ILE A N 1
ATOM 8867 C CA . ILE A 1 1132 ? -19.866 -14.788 12.695 1.00 93.62 1132 ILE A CA 1
ATOM 8868 C C . ILE A 1 1132 ? -19.519 -15.356 14.079 1.00 93.62 1132 ILE A C 1
ATOM 8870 O O . ILE A 1 1132 ? -20.252 -16.200 14.587 1.00 93.62 1132 ILE A O 1
ATOM 8874 N N . ALA A 1 1133 ? -18.428 -14.896 14.697 1.00 93.31 1133 ALA A N 1
ATOM 8875 C CA . ALA A 1 1133 ? -17.949 -15.410 15.983 1.00 93.31 1133 ALA A CA 1
ATOM 8876 C C . ALA A 1 1133 ? -18.837 -15.035 17.187 1.00 93.31 1133 ALA A C 1
ATOM 8878 O O . ALA A 1 1133 ? -18.839 -15.755 18.177 1.00 93.31 1133 ALA A O 1
ATOM 8879 N N . GLU A 1 1134 ? -19.604 -13.944 17.109 1.00 94.12 1134 GLU A N 1
ATOM 8880 C CA . GLU A 1 1134 ? -20.560 -13.519 18.147 1.00 94.12 1134 GLU A CA 1
ATOM 8881 C C . GLU A 1 1134 ? -22.025 -13.875 17.822 1.00 94.12 1134 GLU A C 1
ATOM 8883 O O . GLU A 1 1134 ? -22.940 -13.337 18.447 1.00 94.12 1134 GLU A O 1
ATOM 8888 N N . SER A 1 1135 ? -22.275 -14.766 16.855 1.00 90.94 1135 SER A N 1
ATOM 8889 C CA . SER A 1 1135 ? -23.640 -15.170 16.470 1.00 90.94 1135 SER A CA 1
ATOM 8890 C C . SER A 1 1135 ? -24.425 -15.796 17.634 1.00 90.94 1135 SER A C 1
ATOM 8892 O O . SER A 1 1135 ? -25.532 -15.352 17.929 1.00 90.94 1135 SER A O 1
ATOM 8894 N N . ASP A 1 1136 ? -23.809 -16.709 18.387 1.00 89.88 1136 ASP A N 1
ATOM 8895 C CA . ASP A 1 1136 ? -24.397 -17.321 19.589 1.00 89.88 1136 ASP A CA 1
ATOM 8896 C C . ASP A 1 1136 ? -24.764 -16.276 20.670 1.00 89.88 1136 ASP A C 1
ATOM 8898 O O . ASP A 1 1136 ? -25.757 -16.412 21.390 1.00 89.88 1136 ASP A O 1
ATOM 8902 N N . HIS A 1 1137 ? -23.993 -15.185 20.772 1.00 87.69 1137 HIS A N 1
ATOM 8903 C CA . HIS A 1 1137 ? -24.309 -14.071 21.666 1.00 87.69 1137 HIS A CA 1
ATOM 8904 C C . HIS A 1 1137 ? -25.448 -13.191 21.128 1.00 87.69 1137 HIS A C 1
ATOM 8906 O O . HIS A 1 1137 ? -26.266 -12.719 21.925 1.00 87.69 1137 HIS A O 1
ATOM 8912 N N . TYR A 1 1138 ? -25.544 -12.994 19.809 1.00 89.69 1138 TYR A N 1
ATOM 8913 C CA . TYR A 1 1138 ? -26.652 -12.274 19.176 1.00 89.69 1138 TYR A CA 1
ATOM 8914 C C . TYR A 1 1138 ? -28.005 -12.929 19.465 1.00 89.69 1138 TYR A C 1
ATOM 8916 O O . TYR A 1 1138 ? -28.930 -12.224 19.861 1.00 89.69 1138 TYR A O 1
ATOM 8924 N N . ASP A 1 1139 ? -28.100 -14.257 19.382 1.00 87.31 1139 ASP A N 1
ATOM 8925 C CA . ASP A 1 1139 ? -29.336 -14.985 19.702 1.00 87.31 1139 ASP A CA 1
ATOM 8926 C C . ASP A 1 1139 ? -29.758 -14.813 21.177 1.00 87.31 1139 ASP A C 1
ATOM 8928 O O . ASP A 1 1139 ? -30.948 -14.837 21.494 1.00 87.31 1139 ASP A O 1
ATOM 8932 N N . SER A 1 1140 ? -28.800 -14.575 22.084 1.00 86.44 1140 SER A N 1
ATOM 8933 C CA . SER A 1 1140 ? -29.076 -14.302 23.503 1.00 86.44 1140 SER A CA 1
ATOM 8934 C C . SER A 1 1140 ? -29.465 -12.842 23.800 1.00 86.44 1140 SER A C 1
ATOM 8936 O O . SER A 1 1140 ? -30.311 -12.594 24.657 1.00 86.44 1140 SER A O 1
ATOM 8938 N N . HIS A 1 1141 ? -28.847 -11.870 23.118 1.00 86.44 1141 HIS A N 1
ATOM 8939 C CA . HIS A 1 1141 ? -28.968 -10.434 23.406 1.00 86.44 1141 HIS A CA 1
ATOM 8940 C C . HIS A 1 1141 ? -28.907 -9.591 22.109 1.00 86.44 1141 HIS A C 1
ATOM 8942 O O . HIS A 1 1141 ? -27.968 -8.804 21.920 1.00 86.44 1141 HIS A O 1
ATOM 8948 N N . PRO A 1 1142 ? -29.912 -9.684 21.215 1.00 86.44 1142 PRO A N 1
ATOM 8949 C CA . PRO A 1 1142 ? -29.823 -9.158 19.844 1.00 86.44 1142 PRO A CA 1
ATOM 8950 C C . PRO A 1 1142 ? -29.737 -7.625 19.754 1.00 86.44 1142 PRO A C 1
ATOM 8952 O O . PRO A 1 1142 ? -29.271 -7.081 18.753 1.00 86.44 1142 PRO A O 1
ATOM 8955 N N . VAL A 1 1143 ? -30.155 -6.912 20.806 1.00 85.00 1143 VAL A N 1
ATOM 8956 C CA . VAL A 1 1143 ? -30.014 -5.448 20.913 1.00 85.00 1143 VAL A CA 1
ATOM 8957 C C . VAL A 1 1143 ? -28.576 -5.051 21.270 1.00 85.00 1143 VAL A C 1
ATOM 8959 O O . VAL A 1 1143 ? -28.033 -4.114 20.686 1.00 85.00 1143 VAL A O 1
ATOM 8962 N N . ALA A 1 1144 ? -27.936 -5.775 22.196 1.00 84.44 1144 ALA A N 1
ATOM 8963 C CA . ALA A 1 1144 ? -26.569 -5.487 22.631 1.00 84.44 1144 ALA A CA 1
ATOM 8964 C C . ALA A 1 1144 ? -25.541 -5.917 21.574 1.00 84.44 1144 ALA A C 1
ATOM 8966 O O . ALA A 1 1144 ? -24.639 -5.151 21.244 1.00 84.44 1144 ALA A O 1
ATOM 8967 N N . PHE A 1 1145 ? -25.720 -7.096 20.975 1.00 89.69 1145 PHE A N 1
ATOM 8968 C CA . PHE A 1 1145 ? -24.837 -7.639 19.937 1.00 89.69 1145 PHE A CA 1
ATOM 8969 C C . PHE A 1 1145 ? -25.214 -7.199 18.511 1.00 89.69 1145 PHE A C 1
ATOM 8971 O O . PHE A 1 1145 ? -24.920 -7.887 17.535 1.00 89.69 1145 PHE A O 1
ATOM 8978 N N . SER A 1 1146 ? -25.857 -6.035 18.364 1.00 91.25 1146 SER A N 1
ATOM 8979 C CA . SER A 1 1146 ? -26.248 -5.525 17.049 1.00 91.25 1146 SER A CA 1
ATOM 8980 C C . SER A 1 1146 ? -25.035 -5.313 16.129 1.00 91.25 1146 SER A C 1
ATOM 8982 O O . SER A 1 1146 ? -23.949 -4.911 16.561 1.00 91.25 1146 SER A O 1
ATOM 8984 N N . THR A 1 1147 ? -25.223 -5.516 14.821 1.00 90.94 1147 THR A N 1
ATOM 8985 C CA . THR A 1 1147 ? -24.158 -5.304 13.826 1.00 90.94 1147 THR A CA 1
ATOM 8986 C C . THR A 1 1147 ? -23.634 -3.865 13.837 1.00 90.94 1147 THR A C 1
ATOM 8988 O O . THR A 1 1147 ? -22.459 -3.644 13.553 1.00 90.94 1147 THR A O 1
ATOM 8991 N N . PHE A 1 1148 ? -24.467 -2.884 14.209 1.00 92.50 1148 PHE A N 1
ATOM 8992 C CA . PHE A 1 1148 ? -24.034 -1.495 14.367 1.00 92.50 1148 PHE A CA 1
ATOM 8993 C C . PHE A 1 1148 ? -23.031 -1.337 15.517 1.00 92.50 1148 PHE A C 1
ATOM 8995 O O . PHE A 1 1148 ? -21.999 -0.697 15.329 1.00 92.50 1148 PHE A O 1
ATOM 9002 N N . ASN A 1 1149 ? -23.278 -1.976 16.664 1.00 91.88 1149 ASN A N 1
ATOM 9003 C CA . ASN A 1 1149 ? -22.379 -1.914 17.819 1.00 91.88 1149 ASN A CA 1
ATOM 9004 C C . ASN A 1 1149 ? -21.025 -2.571 17.495 1.00 91.88 1149 ASN A C 1
ATOM 9006 O O . ASN A 1 1149 ? -19.973 -2.036 17.840 1.00 91.88 1149 ASN A O 1
ATOM 9010 N N . ILE A 1 1150 ? -21.040 -3.682 16.745 1.00 93.75 1150 ILE A N 1
ATOM 9011 C CA . ILE A 1 1150 ? -19.821 -4.336 16.237 1.00 93.75 1150 ILE A CA 1
ATOM 9012 C C . ILE A 1 1150 ? -19.063 -3.410 15.269 1.00 93.75 1150 ILE A C 1
ATOM 9014 O O . ILE A 1 1150 ? -17.850 -3.252 15.400 1.00 93.75 1150 ILE A O 1
ATOM 9018 N N . ILE A 1 1151 ? -19.753 -2.758 14.324 1.00 94.38 1151 ILE A N 1
ATOM 9019 C CA . ILE A 1 1151 ? -19.139 -1.782 13.405 1.00 94.38 1151 ILE A CA 1
ATOM 9020 C C . ILE A 1 1151 ? -18.518 -0.613 14.180 1.00 94.38 1151 ILE A C 1
ATOM 9022 O O . ILE A 1 1151 ? -17.388 -0.227 13.881 1.00 94.38 1151 ILE A O 1
ATOM 9026 N N . PHE A 1 1152 ? -19.223 -0.070 15.174 1.00 94.12 1152 PHE A N 1
ATOM 9027 C CA . PHE A 1 1152 ? -18.751 1.044 15.992 1.00 94.12 1152 PHE A CA 1
ATOM 9028 C C . PHE A 1 1152 ? -17.443 0.695 16.714 1.00 94.12 1152 PHE A C 1
ATOM 9030 O O . PHE A 1 1152 ? -16.450 1.411 16.570 1.00 94.12 1152 PHE A O 1
ATOM 9037 N N . GLU A 1 1153 ? -17.406 -0.442 17.414 1.00 93.44 1153 GLU A N 1
ATOM 9038 C CA . GLU A 1 1153 ? -16.235 -0.877 18.183 1.00 93.44 1153 GLU A CA 1
ATOM 9039 C C . GLU A 1 1153 ? -15.034 -1.195 17.267 1.00 93.44 1153 GLU A C 1
ATOM 9041 O O . GLU A 1 1153 ? -13.905 -0.778 17.537 1.00 93.44 1153 GLU A O 1
ATOM 9046 N N . VAL A 1 1154 ? -15.268 -1.861 16.124 1.00 94.38 1154 VAL A N 1
ATOM 9047 C CA . VAL A 1 1154 ? -14.217 -2.173 15.135 1.00 94.38 1154 VAL A CA 1
ATOM 9048 C C . VAL A 1 1154 ? -13.661 -0.905 14.477 1.00 94.38 1154 VAL A C 1
ATOM 9050 O O . VAL A 1 1154 ? -12.449 -0.808 14.262 1.00 94.38 1154 VAL A O 1
ATOM 9053 N N . VAL A 1 1155 ? -14.502 0.092 14.182 1.00 93.44 1155 VAL A N 1
ATOM 9054 C CA . VAL A 1 1155 ? -14.048 1.369 13.606 1.00 93.44 1155 VAL A CA 1
ATOM 9055 C C . VAL A 1 1155 ? -13.363 2.255 14.649 1.00 93.44 1155 VAL A C 1
ATOM 9057 O O . VAL A 1 1155 ? -12.370 2.895 14.309 1.00 93.44 1155 VAL A O 1
ATOM 9060 N N . SER A 1 1156 ? -13.789 2.239 15.915 1.00 92.31 1156 SER A N 1
ATOM 9061 C CA . SER A 1 1156 ? -13.073 2.896 17.021 1.00 92.31 1156 SER A CA 1
ATOM 9062 C C . SER A 1 1156 ? -11.670 2.304 17.218 1.00 92.31 1156 SER A C 1
ATOM 9064 O O . SER A 1 1156 ? -10.677 3.041 17.280 1.00 92.31 1156 SER A O 1
ATOM 9066 N N . ALA A 1 1157 ? -11.554 0.969 17.203 1.00 91.25 1157 ALA A N 1
ATOM 9067 C CA . ALA A 1 1157 ? -10.276 0.263 17.272 1.00 91.25 1157 ALA A CA 1
ATOM 9068 C C . ALA A 1 1157 ? -9.373 0.565 16.061 1.00 91.25 1157 ALA A C 1
ATOM 9070 O O . ALA A 1 1157 ? -8.200 0.901 16.237 1.00 91.25 1157 ALA A O 1
ATOM 9071 N N . TYR A 1 1158 ? -9.909 0.528 14.834 1.00 90.06 1158 TYR A N 1
ATOM 9072 C CA . TYR A 1 1158 ? -9.165 0.902 13.621 1.00 90.06 1158 TYR A CA 1
ATOM 9073 C C . TYR A 1 1158 ? -8.751 2.383 13.619 1.00 90.06 1158 TYR A C 1
ATOM 9075 O O . TYR A 1 1158 ? -7.646 2.738 13.200 1.00 90.06 1158 TYR A O 1
ATOM 9083 N N . GLY A 1 1159 ? -9.632 3.251 14.119 1.00 86.38 1159 GLY A N 1
ATOM 9084 C CA . GLY A 1 1159 ? -9.361 4.660 14.369 1.00 86.38 1159 GLY A CA 1
ATOM 9085 C C . GLY A 1 1159 ? -8.200 4.860 15.347 1.00 86.38 1159 GLY A C 1
ATOM 9086 O O . GLY A 1 1159 ? -7.435 5.812 15.188 1.00 86.38 1159 GLY A O 1
ATOM 9087 N N . CYS A 1 1160 ? -8.029 3.908 16.274 1.00 85.94 1160 CYS A N 1
ATOM 9088 C CA . CYS A 1 1160 ? -7.222 3.997 17.492 1.00 85.94 1160 CYS A CA 1
ATOM 9089 C C . CYS A 1 1160 ? -7.719 5.096 18.441 1.00 85.94 1160 CYS A C 1
ATOM 9091 O O . CYS A 1 1160 ? -6.914 5.776 19.070 1.00 85.94 1160 CYS A O 1
ATOM 9093 N N . VAL A 1 1161 ? -9.044 5.260 18.514 1.00 86.94 1161 VAL A N 1
ATOM 9094 C CA . VAL A 1 1161 ? -9.711 6.298 19.311 1.00 86.94 1161 VAL A CA 1
ATOM 9095 C C . VAL A 1 1161 ? -10.021 5.801 20.726 1.00 86.94 1161 VAL A C 1
ATOM 9097 O O . VAL A 1 1161 ? -9.756 6.515 21.682 1.00 86.94 1161 VAL A O 1
ATOM 9100 N N . GLY A 1 1162 ? -10.544 4.579 20.878 1.00 83.50 1162 GLY A N 1
ATOM 9101 C CA . GLY A 1 1162 ? -10.811 3.978 22.195 1.00 83.50 1162 GLY A CA 1
ATOM 9102 C C . GLY A 1 1162 ? -12.181 4.301 22.807 1.00 83.50 1162 GLY A C 1
ATOM 9103 O O . GLY A 1 1162 ? -12.463 3.857 23.914 1.00 83.50 1162 GLY A O 1
ATOM 9104 N N . VAL A 1 1163 ? -13.053 5.015 22.087 1.00 88.31 1163 VAL A N 1
ATOM 9105 C CA . VAL A 1 1163 ? -14.464 5.185 22.474 1.00 88.31 1163 VAL A CA 1
ATOM 9106 C C . VAL A 1 1163 ? -15.216 3.859 22.297 1.00 88.31 1163 VAL A C 1
ATOM 9108 O O . VAL A 1 1163 ? -14.988 3.157 21.312 1.00 88.31 1163 VAL A O 1
ATOM 9111 N N . SER A 1 1164 ? -16.129 3.537 23.214 1.00 88.94 1164 SER A N 1
ATOM 9112 C CA . SER A 1 1164 ? -16.963 2.328 23.187 1.00 88.94 1164 SER A CA 1
ATOM 9113 C C . SER A 1 1164 ? -18.426 2.661 23.478 1.00 88.94 1164 SER A C 1
ATOM 9115 O O . SER A 1 1164 ? -18.715 3.662 24.133 1.00 88.94 1164 SER A O 1
ATOM 9117 N N . LEU A 1 1165 ? -19.340 1.798 23.029 1.00 87.94 1165 LEU A N 1
ATOM 9118 C CA . LEU A 1 1165 ? -20.752 1.813 23.441 1.00 87.94 1165 LEU A CA 1
ATOM 9119 C C . LEU A 1 1165 ? -20.991 1.123 24.801 1.00 87.94 1165 LEU A C 1
ATOM 9121 O O . LEU A 1 1165 ? -22.069 1.267 25.370 1.00 87.94 1165 LEU A O 1
ATOM 9125 N N . GLY A 1 1166 ? -19.999 0.396 25.332 1.00 85.50 1166 GLY A N 1
ATOM 9126 C CA . GLY A 1 1166 ? -20.124 -0.373 26.576 1.00 85.50 1166 GLY A CA 1
ATOM 9127 C C . GLY A 1 1166 ? -21.036 -1.602 26.461 1.00 85.50 1166 GLY A C 1
ATOM 9128 O O . GLY A 1 1166 ? -21.493 -1.966 25.377 1.00 85.50 1166 GLY A O 1
ATOM 9129 N N . PHE A 1 1167 ? -21.301 -2.264 27.588 1.00 83.88 1167 PHE A N 1
ATOM 9130 C CA . PHE A 1 1167 ? -22.308 -3.325 27.680 1.00 83.88 1167 PHE A CA 1
ATOM 9131 C C . PHE A 1 1167 ? -23.320 -3.011 28.799 1.00 83.88 1167 PHE A C 1
ATOM 9133 O O . PHE A 1 1167 ? -22.896 -2.638 29.896 1.00 83.88 1167 PHE A O 1
ATOM 9140 N N . PRO A 1 1168 ? -24.643 -3.164 28.577 1.00 77.62 1168 PRO A N 1
ATOM 9141 C CA . PRO A 1 1168 ? -25.653 -2.810 29.575 1.00 77.62 1168 PRO A CA 1
ATOM 9142 C C . PRO A 1 1168 ? -25.426 -3.485 30.938 1.00 77.62 1168 PRO A C 1
ATOM 9144 O O . PRO A 1 1168 ? -25.356 -4.710 31.039 1.00 77.62 1168 PRO A O 1
ATOM 9147 N N . GLY A 1 1169 ? -25.321 -2.679 31.998 1.00 69.12 1169 GLY A N 1
ATOM 9148 C CA . GLY A 1 1169 ? -25.142 -3.167 33.371 1.00 69.12 1169 GLY A CA 1
ATOM 9149 C C . GLY A 1 1169 ? -23.773 -3.795 33.673 1.00 69.12 1169 GLY A C 1
ATOM 9150 O O . GLY A 1 1169 ? -23.683 -4.617 34.591 1.00 69.12 1169 GLY A O 1
ATOM 9151 N N . LYS A 1 1170 ? -22.718 -3.461 32.910 1.00 71.81 1170 LYS A N 1
ATOM 9152 C CA . LYS A 1 1170 ? -21.333 -3.903 33.162 1.00 71.81 1170 LYS A CA 1
ATOM 9153 C C . LYS A 1 1170 ? -20.317 -2.782 32.927 1.00 71.81 1170 LYS A C 1
ATOM 9155 O O . LYS A 1 1170 ? -20.328 -2.146 31.879 1.00 71.81 1170 LYS A O 1
ATOM 9160 N N . ASN A 1 1171 ? -19.376 -2.620 33.859 1.00 68.94 1171 ASN A N 1
ATOM 9161 C CA . ASN A 1 1171 ? -18.296 -1.626 33.799 1.00 68.94 1171 ASN A CA 1
ATOM 9162 C C . ASN A 1 1171 ? -17.159 -2.079 32.855 1.00 68.94 1171 ASN A C 1
ATOM 9164 O O . ASN A 1 1171 ? -15.999 -2.178 33.248 1.00 68.94 1171 ASN A O 1
ATOM 9168 N N . TYR A 1 1172 ? -17.485 -2.423 31.605 1.00 76.06 1172 TYR A N 1
ATOM 9169 C CA . TYR A 1 1172 ? -16.498 -2.736 30.571 1.00 76.06 1172 TYR A CA 1
ATOM 9170 C C . TYR A 1 1172 ? -16.930 -2.241 29.181 1.00 76.06 1172 TYR A C 1
ATOM 9172 O O . TYR A 1 1172 ? -18.120 -2.123 28.883 1.00 76.06 1172 TYR A O 1
ATOM 9180 N N . SER A 1 1173 ? -15.950 -1.972 28.306 1.00 83.69 1173 SER A N 1
ATOM 9181 C CA . SER A 1 1173 ? -16.196 -1.706 26.876 1.00 83.69 1173 SER A CA 1
ATOM 9182 C C . SER A 1 1173 ? -16.913 -2.896 26.232 1.00 83.69 1173 SER A C 1
ATOM 9184 O O . SER A 1 1173 ? -16.737 -4.036 26.666 1.00 83.69 1173 SER A O 1
ATOM 9186 N N . PHE A 1 1174 ? -17.701 -2.649 25.184 1.00 89.50 1174 PHE A N 1
ATOM 9187 C CA . PHE A 1 1174 ? -18.517 -3.665 24.513 1.00 89.50 1174 PHE A CA 1
ATOM 9188 C C . PHE A 1 1174 ? -17.719 -4.928 24.137 1.00 89.50 1174 PHE A C 1
ATOM 9190 O O . PHE A 1 1174 ? -18.206 -6.046 24.328 1.00 89.50 1174 PHE A O 1
ATOM 9197 N N . CYS A 1 1175 ? -16.457 -4.784 23.706 1.00 89.06 1175 CYS A N 1
ATOM 9198 C CA . CYS A 1 1175 ? -15.611 -5.936 23.381 1.00 89.06 1175 CYS A CA 1
ATOM 9199 C C . CYS A 1 1175 ? -15.243 -6.824 24.585 1.00 89.06 1175 CYS A C 1
ATOM 9201 O O . CYS A 1 1175 ? -14.730 -7.923 24.391 1.00 89.06 1175 CYS A O 1
ATOM 9203 N N . GLY A 1 1176 ? -15.497 -6.392 25.823 1.00 86.25 1176 GLY A N 1
ATOM 9204 C CA . GLY A 1 1176 ? -15.318 -7.181 27.043 1.00 86.25 1176 GLY A CA 1
ATOM 9205 C C . GLY A 1 1176 ? -16.185 -8.443 27.075 1.00 86.25 1176 GLY A C 1
ATOM 9206 O O . GLY A 1 1176 ? -15.697 -9.496 27.494 1.00 86.25 1176 GLY A O 1
ATOM 9207 N N . ALA A 1 1177 ? -17.407 -8.378 26.537 1.00 87.31 1177 ALA A N 1
ATOM 9208 C CA . ALA A 1 1177 ? -18.333 -9.513 26.453 1.00 87.31 1177 ALA A CA 1
ATOM 9209 C C . ALA A 1 1177 ? -17.998 -10.522 25.333 1.00 87.31 1177 ALA A C 1
ATOM 9211 O O . ALA A 1 1177 ? -18.517 -11.632 25.335 1.00 87.31 1177 ALA A O 1
ATOM 9212 N N . TRP A 1 1178 ? -17.142 -10.157 24.372 1.00 92.19 1178 TRP A N 1
ATOM 9213 C CA . TRP A 1 1178 ? -16.892 -10.958 23.166 1.00 92.19 1178 TRP A CA 1
ATOM 9214 C C . TRP A 1 1178 ? -16.047 -12.220 23.416 1.00 92.19 1178 TRP A C 1
ATOM 9216 O O . TRP A 1 1178 ? -15.292 -12.314 24.391 1.00 92.19 1178 TRP A O 1
ATOM 9226 N N . HIS A 1 1179 ? -16.072 -13.159 22.473 1.00 92.69 1179 HIS A N 1
ATOM 9227 C CA . HIS A 1 1179 ? -15.196 -14.328 22.461 1.00 92.69 1179 HIS A CA 1
ATOM 9228 C C . HIS A 1 1179 ? -13.703 -13.949 22.322 1.00 92.69 1179 HIS A C 1
ATOM 9230 O O . HIS A 1 1179 ? -13.359 -12.919 21.724 1.00 92.69 1179 HIS A O 1
ATOM 9236 N N . PRO A 1 1180 ? -12.765 -14.798 22.802 1.00 94.00 1180 PRO A N 1
ATOM 9237 C CA . PRO A 1 1180 ? -11.323 -14.561 22.664 1.00 94.00 1180 PRO A CA 1
ATOM 9238 C C . PRO A 1 1180 ? -10.858 -14.357 21.213 1.00 94.00 1180 PRO A C 1
ATOM 9240 O O . PRO A 1 1180 ? -9.969 -13.546 20.959 1.00 94.00 1180 PRO A O 1
ATOM 9243 N N . ILE A 1 1181 ? -11.483 -15.042 20.248 1.00 93.50 1181 ILE A N 1
ATOM 9244 C CA . ILE A 1 1181 ? -11.165 -14.913 18.816 1.00 93.50 1181 ILE A CA 1
ATOM 9245 C C . ILE A 1 1181 ? -11.499 -13.502 18.311 1.00 93.50 1181 ILE A C 1
ATOM 9247 O O . ILE A 1 1181 ? -10.656 -12.855 17.692 1.00 93.50 1181 ILE A O 1
ATOM 9251 N N . SER A 1 1182 ? -12.683 -12.982 18.634 1.00 95.19 1182 SER A N 1
ATOM 9252 C CA . SER A 1 1182 ? -13.110 -11.628 18.265 1.00 95.19 1182 SER A CA 1
ATOM 9253 C C . SER A 1 1182 ? -12.234 -10.551 18.908 1.00 95.19 1182 SER A C 1
ATOM 9255 O O . SER A 1 1182 ? -11.860 -9.583 18.246 1.00 95.19 1182 SER A O 1
ATOM 9257 N N . LYS A 1 1183 ? -11.815 -10.757 20.165 1.00 94.56 1183 LYS A N 1
ATOM 9258 C CA . LYS A 1 1183 ? -10.837 -9.903 20.865 1.00 94.56 1183 LYS A CA 1
ATOM 9259 C C . LYS A 1 1183 ? -9.472 -9.888 20.153 1.00 94.56 1183 LYS A C 1
ATOM 9261 O O . LYS A 1 1183 ? -8.885 -8.820 19.984 1.00 94.56 1183 LYS A O 1
ATOM 9266 N N . LEU A 1 1184 ? -8.992 -11.035 19.661 1.00 94.94 1184 LEU A N 1
ATOM 9267 C CA . LEU A 1 1184 ? -7.764 -11.123 18.854 1.00 94.94 1184 LEU A CA 1
ATOM 9268 C C . LEU A 1 1184 ? -7.903 -10.433 17.484 1.00 94.94 1184 LEU A C 1
ATOM 9270 O O . LEU A 1 1184 ? -6.974 -9.747 17.052 1.00 94.94 1184 LEU A O 1
ATOM 9274 N N . ILE A 1 1185 ? -9.057 -10.560 16.817 1.00 95.00 1185 ILE A N 1
ATOM 9275 C CA . ILE A 1 1185 ? -9.345 -9.839 15.563 1.00 95.00 1185 ILE A CA 1
ATOM 9276 C C . ILE A 1 1185 ? -9.338 -8.324 15.816 1.00 95.00 1185 ILE A C 1
ATOM 9278 O O . ILE A 1 1185 ? -8.689 -7.587 15.074 1.00 95.00 1185 ILE A O 1
ATOM 9282 N N . LEU A 1 1186 ? -9.981 -7.854 16.889 1.00 94.50 1186 LEU A N 1
ATOM 9283 C CA . LEU A 1 1186 ? -10.018 -6.436 17.259 1.00 94.50 1186 LEU A CA 1
ATOM 9284 C C . LEU A 1 1186 ? -8.614 -5.878 17.560 1.00 94.50 1186 LEU A C 1
ATOM 9286 O O . LEU A 1 1186 ? -8.266 -4.792 17.095 1.00 94.50 1186 LEU A O 1
ATOM 9290 N N . ALA A 1 1187 ? -7.765 -6.646 18.251 1.00 93.12 1187 ALA A N 1
ATOM 9291 C CA . ALA A 1 1187 ? -6.366 -6.284 18.486 1.00 93.12 1187 ALA A CA 1
ATOM 9292 C C . ALA A 1 1187 ? -5.552 -6.188 17.177 1.00 93.12 1187 ALA A C 1
ATOM 9294 O O . ALA A 1 1187 ? -4.765 -5.253 16.997 1.00 93.12 1187 ALA A O 1
ATOM 9295 N N . ALA A 1 1188 ? -5.772 -7.103 16.226 1.00 91.69 1188 ALA A N 1
ATOM 9296 C CA . ALA A 1 1188 ? -5.152 -7.041 14.901 1.00 91.69 1188 ALA A CA 1
ATOM 9297 C C . ALA A 1 1188 ? -5.641 -5.828 14.081 1.00 91.69 1188 ALA A C 1
ATOM 9299 O O . ALA A 1 1188 ? -4.841 -5.184 13.395 1.00 91.69 1188 ALA A O 1
ATOM 9300 N N . VAL A 1 1189 ? -6.925 -5.469 14.195 1.00 92.81 1189 VAL A N 1
ATOM 9301 C CA . VAL A 1 1189 ? -7.501 -4.251 13.603 1.00 92.81 1189 VAL A CA 1
ATOM 9302 C C . VAL A 1 1189 ? -6.870 -2.993 14.200 1.00 92.81 1189 VAL A C 1
ATOM 9304 O O . VAL A 1 1189 ? -6.476 -2.113 13.437 1.00 92.81 1189 VAL A O 1
ATOM 9307 N N . ALA A 1 1190 ? -6.696 -2.914 15.522 1.00 89.56 1190 ALA A N 1
ATOM 9308 C CA . ALA A 1 1190 ? -6.041 -1.779 16.178 1.00 89.56 1190 ALA A CA 1
ATOM 9309 C C . ALA A 1 1190 ? -4.563 -1.635 15.763 1.00 89.56 1190 ALA A C 1
ATOM 9311 O O . ALA A 1 1190 ? -4.099 -0.537 15.445 1.00 89.56 1190 ALA A O 1
ATOM 9312 N N . LEU A 1 1191 ? -3.824 -2.747 15.665 1.00 88.56 1191 LEU A N 1
ATOM 9313 C CA . LEU A 1 1191 ? -2.448 -2.747 15.155 1.00 88.56 1191 LEU A CA 1
ATOM 9314 C C . LEU A 1 1191 ? -2.383 -2.261 13.694 1.00 88.56 1191 LEU A C 1
ATOM 9316 O O . LEU A 1 1191 ? -1.557 -1.411 13.349 1.00 88.56 1191 LEU A O 1
ATOM 9320 N N . ARG A 1 1192 ? -3.293 -2.739 12.831 1.00 87.00 1192 ARG A N 1
ATOM 9321 C CA . ARG A 1 1192 ? -3.432 -2.256 11.446 1.00 87.00 1192 ARG A CA 1
ATOM 9322 C C . ARG A 1 1192 ? -3.831 -0.773 11.397 1.00 87.00 1192 ARG A C 1
ATOM 9324 O O . ARG A 1 1192 ? -3.328 -0.050 10.534 1.00 87.00 1192 ARG A O 1
ATOM 9331 N N . GLY A 1 1193 ? -4.662 -0.327 12.337 1.00 85.38 1193 GLY A N 1
ATOM 9332 C CA . GLY A 1 1193 ? -5.065 1.060 12.558 1.00 85.38 1193 GLY A CA 1
ATOM 9333 C C . GLY A 1 1193 ? -3.877 1.981 12.828 1.00 85.38 1193 GLY A C 1
ATOM 9334 O O . GLY A 1 1193 ? -3.738 3.004 12.160 1.00 85.38 1193 GLY A O 1
ATOM 9335 N N . ARG A 1 1194 ? -2.937 1.582 13.698 1.00 80.94 1194 ARG A N 1
ATOM 9336 C CA . ARG A 1 1194 ? -1.674 2.325 13.894 1.00 80.94 1194 ARG A CA 1
ATOM 9337 C C . ARG A 1 1194 ? -0.781 2.299 12.648 1.00 80.94 1194 ARG A C 1
ATOM 9339 O O . ARG A 1 1194 ? -0.204 3.322 12.283 1.00 80.94 1194 ARG A O 1
ATOM 9346 N N . HIS A 1 1195 ? -0.707 1.173 11.936 1.00 78.50 1195 HIS A N 1
ATOM 9347 C CA . HIS A 1 1195 ? 0.122 1.055 10.727 1.00 78.50 1195 HIS A CA 1
ATOM 9348 C C . HIS A 1 1195 ? -0.361 1.898 9.528 1.00 78.50 1195 HIS A C 1
ATOM 9350 O O . HIS A 1 1195 ? 0.454 2.198 8.654 1.00 78.50 1195 HIS A O 1
ATOM 9356 N N . ARG A 1 1196 ? -1.628 2.347 9.472 1.00 77.94 1196 ARG A N 1
ATOM 9357 C CA . ARG A 1 1196 ? -2.114 3.249 8.396 1.00 77.94 1196 ARG A CA 1
ATOM 9358 C C . ARG A 1 1196 ? -1.397 4.607 8.377 1.00 77.94 1196 ARG A C 1
ATOM 9360 O O . ARG A 1 1196 ? -1.359 5.262 7.333 1.00 77.94 1196 ARG A O 1
ATOM 9367 N N . GLY A 1 1197 ? -0.799 4.988 9.512 1.00 66.12 1197 GLY A N 1
ATOM 9368 C CA . GLY A 1 1197 ? -0.027 6.215 9.711 1.00 66.12 1197 GLY A CA 1
ATOM 9369 C C . GLY A 1 1197 ? 1.308 6.286 8.961 1.00 66.12 1197 GLY A C 1
ATOM 9370 O O . GLY A 1 1197 ? 1.837 7.379 8.785 1.00 66.12 1197 GLY A O 1
ATOM 9371 N N . LEU A 1 1198 ? 1.863 5.154 8.517 1.00 67.56 1198 LEU A N 1
ATOM 9372 C CA . LEU A 1 1198 ? 3.223 5.082 7.968 1.00 67.56 1198 LEU A CA 1
ATOM 9373 C C . LEU A 1 1198 ? 3.282 5.458 6.468 1.00 67.56 1198 LEU A C 1
ATOM 9375 O O . LEU A 1 1198 ? 2.336 5.173 5.723 1.00 67.56 1198 LEU A O 1
ATOM 9379 N N . PRO A 1 1199 ? 4.373 6.090 5.987 1.00 63.88 1199 PRO A N 1
ATOM 9380 C CA . PRO A 1 1199 ? 4.585 6.326 4.558 1.00 63.88 1199 PRO A CA 1
ATOM 9381 C C . PRO A 1 1199 ? 4.934 5.015 3.833 1.00 63.88 1199 PRO A C 1
ATOM 9383 O O . PRO A 1 1199 ? 5.407 4.063 4.454 1.00 63.88 1199 PRO A O 1
ATOM 9386 N N . VAL A 1 1200 ? 4.721 4.956 2.514 1.00 57.75 1200 VAL A N 1
ATOM 9387 C CA . VAL A 1 1200 ? 5.019 3.741 1.721 1.00 57.75 1200 VAL A CA 1
ATOM 9388 C C . VAL A 1 1200 ? 6.523 3.607 1.439 1.00 57.75 1200 VAL A C 1
ATOM 9390 O O . VAL A 1 1200 ? 7.036 2.498 1.298 1.00 57.75 1200 VAL A O 1
ATOM 9393 N N . ALA A 1 1201 ? 7.237 4.734 1.403 1.00 57.75 1201 ALA A N 1
ATOM 9394 C CA . ALA A 1 1201 ? 8.690 4.811 1.294 1.00 57.75 1201 ALA A CA 1
ATOM 9395 C C . ALA A 1 1201 ? 9.282 5.593 2.478 1.00 57.75 1201 ALA A C 1
ATOM 9397 O O . ALA A 1 1201 ? 8.666 6.542 2.968 1.00 57.75 1201 ALA A O 1
ATOM 9398 N N . ILE A 1 1202 ? 10.489 5.217 2.913 1.00 64.88 1202 ILE A N 1
ATOM 9399 C CA . ILE A 1 1202 ? 11.222 5.907 3.987 1.00 64.88 1202 ILE A CA 1
ATOM 9400 C C . ILE A 1 1202 ? 11.459 7.371 3.584 1.00 64.88 1202 ILE A C 1
ATOM 9402 O O . ILE A 1 1202 ? 11.870 7.659 2.462 1.00 64.88 1202 ILE A O 1
ATOM 9406 N N . ASP A 1 1203 ? 11.192 8.294 4.506 1.00 64.56 1203 ASP A N 1
ATOM 9407 C CA . ASP A 1 1203 ? 11.340 9.734 4.285 1.00 64.56 1203 ASP A CA 1
ATOM 9408 C C . ASP A 1 1203 ? 12.810 10.188 4.382 1.00 64.56 1203 ASP A C 1
ATOM 9410 O O . ASP A 1 1203 ? 13.597 9.660 5.174 1.00 64.56 1203 ASP A O 1
ATOM 9414 N N . LYS A 1 1204 ? 13.173 11.237 3.635 1.00 67.75 1204 LYS A N 1
ATOM 9415 C CA . LYS A 1 1204 ? 14.508 11.855 3.668 1.00 67.75 1204 LYS A CA 1
ATOM 9416 C C . LYS A 1 1204 ? 14.881 12.337 5.073 1.00 67.75 1204 LYS A C 1
ATOM 9418 O O . LYS A 1 1204 ? 16.040 12.237 5.464 1.00 67.75 1204 LYS A O 1
ATOM 9423 N N . ALA A 1 1205 ? 13.897 12.790 5.851 1.00 61.81 1205 ALA A N 1
ATOM 9424 C CA . ALA A 1 1205 ? 14.073 13.175 7.249 1.00 61.81 1205 ALA A CA 1
ATOM 9425 C C . ALA A 1 1205 ? 14.442 12.018 8.205 1.00 61.81 1205 ALA A C 1
ATOM 9427 O O . ALA A 1 1205 ? 14.772 12.288 9.359 1.00 61.81 1205 ALA A O 1
ATOM 9428 N N . ILE A 1 1206 ? 14.389 10.758 7.753 1.00 66.38 1206 ILE A N 1
ATOM 9429 C CA . ILE A 1 1206 ? 14.792 9.560 8.513 1.00 66.38 1206 ILE A CA 1
ATOM 9430 C C . ILE A 1 1206 ? 16.168 9.059 8.049 1.00 66.38 1206 ILE A C 1
ATOM 9432 O O . ILE A 1 1206 ? 16.963 8.604 8.868 1.00 66.38 1206 ILE A O 1
ATOM 9436 N N . MET A 1 1207 ? 16.466 9.155 6.749 1.00 71.56 1207 MET A N 1
ATOM 9437 C CA . MET A 1 1207 ? 17.683 8.587 6.161 1.00 71.56 1207 MET A CA 1
ATOM 9438 C C . MET A 1 1207 ? 18.973 9.266 6.665 1.00 71.56 1207 MET A C 1
ATOM 9440 O O . MET A 1 1207 ? 19.016 10.479 6.915 1.00 71.56 1207 MET A O 1
ATOM 9444 N N . LEU A 1 1208 ? 20.029 8.461 6.827 1.00 76.56 1208 LEU A N 1
ATOM 9445 C CA . LEU A 1 1208 ? 21.349 8.906 7.285 1.00 76.56 1208 LEU A CA 1
ATOM 9446 C C . LEU A 1 1208 ? 22.127 9.584 6.141 1.00 76.56 1208 LEU A C 1
ATOM 9448 O O . LEU A 1 1208 ? 22.033 9.124 5.001 1.00 76.56 1208 LEU A O 1
ATOM 9452 N N . PRO A 1 1209 ? 22.900 10.652 6.411 1.00 68.94 1209 PRO A N 1
ATOM 9453 C CA . PRO A 1 1209 ? 23.670 11.349 5.382 1.00 68.94 1209 PRO A CA 1
ATOM 9454 C C . PRO A 1 1209 ? 24.761 10.439 4.794 1.00 68.94 1209 PRO A C 1
ATOM 9456 O O . PRO A 1 1209 ? 25.699 10.062 5.488 1.00 68.94 1209 PRO A O 1
ATOM 9459 N N . SER A 1 1210 ? 24.650 10.110 3.506 1.00 72.00 1210 SER A N 1
ATOM 9460 C CA . SER A 1 1210 ? 25.622 9.302 2.754 1.00 72.00 1210 SER A CA 1
ATOM 9461 C C . SER A 1 1210 ? 25.757 9.812 1.317 1.00 72.00 1210 SER A C 1
ATOM 9463 O O . SER A 1 1210 ? 24.841 10.461 0.799 1.00 72.00 1210 SER A O 1
ATOM 9465 N N . GLU A 1 1211 ? 26.872 9.503 0.647 1.00 64.06 1211 GLU A N 1
ATOM 9466 C CA . GLU A 1 1211 ? 27.085 9.911 -0.753 1.00 64.06 1211 GLU A CA 1
ATOM 9467 C C . GLU A 1 1211 ? 26.026 9.321 -1.699 1.00 64.06 1211 GLU A C 1
ATOM 9469 O O . GLU A 1 1211 ? 25.611 9.988 -2.647 1.00 64.06 1211 GLU A O 1
ATOM 9474 N N . SER A 1 1212 ? 25.497 8.130 -1.386 1.00 65.81 1212 SER A N 1
ATOM 9475 C CA . SER A 1 1212 ? 24.427 7.476 -2.155 1.00 65.81 1212 SER A CA 1
ATOM 9476 C C . SER A 1 1212 ? 23.155 8.330 -2.285 1.00 65.81 1212 SER A C 1
ATOM 9478 O O . SER A 1 1212 ? 22.524 8.339 -3.343 1.00 65.81 1212 SER A O 1
ATOM 9480 N N . LEU A 1 1213 ? 22.802 9.108 -1.252 1.00 67.50 1213 LEU A N 1
ATOM 9481 C CA . LEU A 1 1213 ? 21.647 10.013 -1.286 1.00 67.50 1213 LEU A CA 1
ATOM 9482 C C . LEU A 1 1213 ? 21.926 11.256 -2.133 1.00 67.50 1213 LEU A C 1
ATOM 9484 O O . LEU A 1 1213 ? 21.067 11.673 -2.906 1.00 67.50 1213 LEU A O 1
ATOM 9488 N N . ALA A 1 1214 ? 23.131 11.822 -2.022 1.00 68.19 1214 ALA A N 1
ATOM 9489 C CA . ALA A 1 1214 ? 23.540 12.961 -2.840 1.00 68.19 1214 ALA A CA 1
ATOM 9490 C C . ALA A 1 1214 ? 23.624 12.583 -4.331 1.00 68.19 1214 ALA A C 1
ATOM 9492 O O . ALA A 1 1214 ? 23.282 13.388 -5.194 1.00 68.19 1214 ALA A O 1
ATOM 9493 N N . TRP A 1 1215 ? 24.020 11.342 -4.637 1.00 66.00 1215 TRP A N 1
ATOM 9494 C CA . TRP A 1 1215 ? 23.940 10.786 -5.987 1.00 66.00 1215 TRP A CA 1
ATOM 9495 C C . TRP A 1 1215 ? 22.488 10.594 -6.451 1.00 66.00 1215 TRP A C 1
ATOM 9497 O O . TRP A 1 1215 ? 22.151 10.991 -7.562 1.00 66.00 1215 TRP A O 1
ATOM 9507 N N . ALA A 1 1216 ? 21.604 10.058 -5.602 1.00 66.31 1216 ALA A N 1
ATOM 9508 C CA . ALA A 1 1216 ? 20.194 9.844 -5.942 1.00 66.31 1216 ALA A CA 1
ATOM 9509 C C . ALA A 1 1216 ? 19.400 11.147 -6.189 1.00 66.31 1216 ALA A C 1
ATOM 9511 O O . ALA A 1 1216 ? 18.435 11.128 -6.956 1.00 66.31 1216 ALA A O 1
ATOM 9512 N N . GLU A 1 1217 ? 19.793 12.268 -5.570 1.00 69.19 1217 GLU A N 1
ATOM 9513 C CA . GLU A 1 1217 ? 19.251 13.606 -5.870 1.00 69.19 1217 GLU A CA 1
ATOM 9514 C C . GLU A 1 1217 ? 19.757 14.151 -7.215 1.00 69.19 1217 GLU A C 1
ATOM 9516 O O . GLU A 1 1217 ? 18.967 14.686 -7.992 1.00 69.19 1217 GLU A O 1
ATOM 9521 N N . GLU A 1 1218 ? 21.044 13.975 -7.524 1.00 69.69 1218 GLU A N 1
ATOM 9522 C CA . GLU A 1 1218 ? 21.630 14.400 -8.804 1.00 69.69 1218 GLU A CA 1
ATOM 9523 C C . GLU A 1 1218 ? 21.067 13.572 -9.981 1.00 69.69 1218 GLU A C 1
ATOM 9525 O O . GLU A 1 1218 ? 20.718 14.123 -11.025 1.00 69.69 1218 GLU A O 1
ATOM 9530 N N . GLU A 1 1219 ? 20.874 12.261 -9.783 1.00 67.12 1219 GLU A N 1
ATOM 9531 C CA . GLU A 1 1219 ? 20.222 11.339 -10.727 1.00 67.12 1219 GLU A CA 1
ATOM 9532 C C . GLU A 1 1219 ? 18.770 11.759 -11.028 1.00 67.12 1219 GLU A C 1
ATOM 9534 O O . GLU A 1 1219 ? 18.359 11.802 -12.188 1.00 67.12 1219 GLU A O 1
ATOM 9539 N N . ASP A 1 1220 ? 17.983 12.109 -10.005 1.00 63.03 1220 ASP A N 1
ATOM 9540 C CA . ASP A 1 1220 ? 16.591 12.554 -10.166 1.00 63.03 1220 ASP A CA 1
ATOM 9541 C C . ASP A 1 1220 ? 16.498 13.949 -10.815 1.00 63.03 1220 ASP A C 1
ATOM 9543 O O . ASP A 1 1220 ? 15.670 14.176 -11.703 1.00 63.03 1220 ASP A O 1
ATOM 9547 N N . ALA A 1 1221 ? 17.410 14.864 -10.472 1.00 65.00 1221 ALA A N 1
ATOM 9548 C CA . ALA A 1 1221 ? 17.535 16.150 -11.153 1.00 65.00 1221 ALA A CA 1
ATOM 9549 C C . ALA A 1 1221 ? 17.927 15.994 -12.635 1.00 65.00 1221 ALA A C 1
ATOM 9551 O O . ALA A 1 1221 ? 17.391 16.712 -13.483 1.00 65.00 1221 ALA A O 1
ATOM 9552 N N . ALA A 1 1222 ? 18.818 15.058 -12.975 1.00 64.94 1222 ALA A N 1
ATOM 9553 C CA . ALA A 1 1222 ? 19.169 14.740 -14.360 1.00 64.94 1222 ALA A CA 1
ATOM 9554 C C . ALA A 1 1222 ? 17.980 14.120 -15.118 1.00 64.94 1222 ALA A C 1
ATOM 9556 O O . ALA A 1 1222 ? 17.593 14.628 -16.172 1.00 64.94 1222 ALA A O 1
ATOM 9557 N N . MET A 1 1223 ? 17.318 13.105 -14.544 1.00 61.81 1223 MET A N 1
ATOM 9558 C CA . MET A 1 1223 ? 16.118 12.484 -15.125 1.00 61.81 1223 MET A CA 1
ATOM 9559 C C . MET A 1 1223 ? 15.002 13.502 -15.401 1.00 61.81 1223 MET A C 1
ATOM 9561 O O . MET A 1 1223 ? 14.316 13.401 -16.422 1.00 61.81 1223 MET A O 1
ATOM 9565 N N . ARG A 1 1224 ? 14.809 14.495 -14.523 1.00 62.56 1224 ARG A N 1
ATOM 9566 C CA . ARG A 1 1224 ? 13.809 15.554 -14.732 1.00 62.56 1224 ARG A CA 1
ATOM 9567 C C . ARG A 1 1224 ? 14.250 16.615 -15.732 1.00 62.56 1224 ARG A C 1
ATOM 9569 O O . ARG A 1 1224 ? 13.419 17.024 -16.541 1.00 62.56 1224 ARG A O 1
ATOM 9576 N N . ARG A 1 1225 ? 15.533 16.990 -15.771 1.00 62.94 1225 ARG A N 1
ATOM 9577 C CA . ARG A 1 1225 ? 16.084 17.844 -16.840 1.00 62.94 1225 ARG A CA 1
ATOM 9578 C C . ARG A 1 1225 ? 15.889 17.203 -18.217 1.00 62.94 1225 ARG A C 1
ATOM 9580 O O . ARG A 1 1225 ? 15.397 17.870 -19.123 1.00 62.94 1225 ARG A O 1
ATOM 9587 N N . ASP A 1 1226 ? 16.158 15.908 -18.361 1.00 59.59 1226 ASP A N 1
ATOM 9588 C CA . ASP A 1 1226 ? 15.990 15.199 -19.636 1.00 59.59 1226 ASP A CA 1
ATOM 9589 C C . ASP A 1 1226 ? 14.520 14.950 -20.006 1.00 59.59 1226 ASP A C 1
ATOM 9591 O O . ASP A 1 1226 ? 14.158 15.085 -21.177 1.00 59.59 1226 ASP A O 1
ATOM 9595 N N . ARG A 1 1227 ? 13.627 14.700 -19.035 1.00 55.53 1227 ARG A N 1
ATOM 9596 C CA . ARG A 1 1227 ? 12.173 14.684 -19.294 1.00 55.53 1227 ARG A CA 1
ATOM 9597 C C . ARG A 1 1227 ? 11.636 16.049 -19.724 1.00 55.53 1227 ARG A C 1
ATOM 9599 O O . ARG A 1 1227 ? 10.826 16.098 -20.644 1.00 55.53 1227 ARG A O 1
ATOM 9606 N N . SER A 1 1228 ? 12.068 17.147 -19.104 1.00 55.00 1228 SER A N 1
ATOM 9607 C CA . SER A 1 1228 ? 11.640 18.494 -19.507 1.00 55.00 1228 SER A CA 1
ATOM 9608 C C . SER A 1 1228 ? 12.229 18.913 -20.858 1.00 55.00 1228 SER A C 1
ATOM 9610 O O . SER A 1 1228 ? 11.520 19.533 -21.644 1.00 55.00 1228 SER A O 1
ATOM 9612 N N . ARG A 1 1229 ? 13.463 18.502 -21.191 1.00 56.22 1229 ARG A N 1
ATOM 9613 C CA . ARG A 1 1229 ? 14.032 18.634 -22.548 1.00 56.22 1229 ARG A CA 1
ATOM 9614 C C . ARG A 1 1229 ? 13.197 17.883 -23.587 1.00 56.22 1229 ARG A C 1
ATOM 9616 O O . ARG A 1 1229 ? 12.835 18.469 -24.601 1.00 56.22 1229 ARG A O 1
ATOM 9623 N N . ALA A 1 1230 ? 12.847 16.623 -23.323 1.00 52.91 1230 ALA A N 1
ATOM 9624 C CA . ALA A 1 1230 ? 12.009 15.827 -24.221 1.00 52.91 1230 ALA A CA 1
ATOM 9625 C C . ALA A 1 1230 ? 10.600 16.427 -24.383 1.00 52.91 1230 ALA A C 1
ATOM 9627 O O . ALA A 1 1230 ? 10.100 16.527 -25.499 1.00 52.91 1230 ALA A O 1
ATOM 9628 N N . TRP A 1 1231 ? 9.982 16.894 -23.293 1.00 46.56 1231 TRP A N 1
ATOM 9629 C CA . TRP A 1 1231 ? 8.674 17.552 -23.348 1.00 46.56 1231 TRP A CA 1
ATOM 9630 C C . TRP A 1 1231 ? 8.716 18.864 -24.143 1.00 46.56 1231 TRP A C 1
ATOM 9632 O O . TRP A 1 1231 ? 7.849 19.085 -24.987 1.00 46.56 1231 TRP A O 1
ATOM 9642 N N . ALA A 1 1232 ? 9.753 19.687 -23.949 1.00 48.44 1232 ALA A N 1
ATOM 9643 C CA . ALA A 1 1232 ? 9.973 20.910 -24.721 1.00 48.44 1232 ALA A CA 1
ATOM 9644 C C . ALA A 1 1232 ? 10.256 20.633 -26.212 1.00 48.44 1232 ALA A C 1
ATOM 9646 O O . ALA A 1 1232 ? 9.848 21.421 -27.058 1.00 48.44 1232 ALA A O 1
ATOM 9647 N N . GLN A 1 1233 ? 10.883 19.501 -26.554 1.00 50.19 1233 GLN A N 1
ATOM 9648 C CA . GLN A 1 1233 ? 11.029 19.054 -27.946 1.00 50.19 1233 GLN A CA 1
ATOM 9649 C C . GLN A 1 1233 ? 9.712 18.556 -28.571 1.00 50.19 1233 GLN A C 1
ATOM 9651 O O . GLN A 1 1233 ? 9.556 18.650 -29.785 1.00 50.19 1233 GLN A O 1
ATOM 9656 N N . GLU A 1 1234 ? 8.763 18.046 -27.777 1.00 43.38 1234 GLU A N 1
ATOM 9657 C CA . GLU A 1 1234 ? 7.435 17.633 -28.263 1.00 43.38 1234 GLU A CA 1
ATOM 9658 C C . GLU A 1 1234 ? 6.401 18.781 -28.304 1.00 43.38 1234 GLU A C 1
ATOM 9660 O O . GLU A 1 1234 ? 5.458 18.703 -29.090 1.00 43.38 1234 GLU A O 1
ATOM 9665 N N . HIS A 1 1235 ? 6.553 19.828 -27.479 1.00 43.12 1235 HIS A N 1
ATOM 9666 C CA . HIS A 1 1235 ? 5.529 20.873 -27.268 1.00 43.12 1235 HIS A CA 1
ATOM 9667 C C . HIS A 1 1235 ? 6.014 22.320 -27.483 1.00 43.12 1235 HIS A C 1
ATOM 9669 O O . HIS A 1 1235 ? 5.212 23.250 -27.389 1.00 43.12 1235 HIS A O 1
ATOM 9675 N N . GLY A 1 1236 ? 7.302 22.539 -27.758 1.00 39.47 1236 GLY A N 1
ATOM 9676 C CA . GLY A 1 1236 ? 7.838 23.858 -28.095 1.00 39.47 1236 GLY A CA 1
ATOM 9677 C C . GLY A 1 1236 ? 7.365 24.360 -29.470 1.00 39.47 1236 GLY A C 1
ATOM 9678 O O . GLY A 1 1236 ? 6.990 23.557 -30.330 1.00 39.47 1236 GLY A O 1
ATOM 9679 N N . PRO A 1 1237 ? 7.381 25.683 -29.718 1.00 38.34 1237 PRO A N 1
ATOM 9680 C CA . PRO A 1 1237 ? 7.054 26.232 -31.030 1.00 38.34 1237 PRO A CA 1
ATOM 9681 C C . PRO A 1 1237 ? 8.065 25.745 -32.077 1.00 38.34 1237 PRO A C 1
ATOM 9683 O O . PRO A 1 1237 ? 9.276 25.889 -31.912 1.00 38.34 1237 PRO A O 1
ATOM 9686 N N . VAL A 1 1238 ? 7.567 25.176 -33.177 1.00 40.34 1238 VAL A N 1
ATOM 9687 C CA . VAL A 1 1238 ? 8.395 24.608 -34.253 1.00 40.34 1238 VAL A CA 1
ATOM 9688 C C . VAL A 1 1238 ? 8.999 25.739 -35.097 1.00 40.34 1238 VAL A C 1
ATOM 9690 O O . VAL A 1 1238 ? 8.465 26.082 -36.150 1.00 40.34 1238 VAL A O 1
ATOM 9693 N N . GLY A 1 1239 ? 10.084 26.360 -34.619 1.00 42.25 1239 GLY A N 1
ATOM 9694 C CA . GLY A 1 1239 ? 10.668 27.515 -35.312 1.00 42.25 1239 GLY A CA 1
ATOM 9695 C C . GLY A 1 1239 ? 11.786 28.291 -34.608 1.00 42.25 1239 GLY A C 1
ATOM 9696 O O . GLY A 1 1239 ? 11.785 29.515 -34.686 1.00 42.25 1239 GLY A O 1
ATOM 9697 N N . SER A 1 1240 ? 12.751 27.631 -33.961 1.00 28.81 1240 SER A N 1
ATOM 9698 C CA . SER A 1 1240 ? 14.031 28.261 -33.586 1.00 28.81 1240 SER A CA 1
ATOM 9699 C C . SER A 1 1240 ? 15.163 27.231 -33.599 1.00 28.81 1240 SER A C 1
ATOM 9701 O O . SER A 1 1240 ? 15.018 26.174 -32.982 1.00 28.81 1240 SER A O 1
ATOM 9703 N N . VAL A 1 1241 ? 16.250 27.546 -34.311 1.00 33.81 1241 VAL A N 1
ATOM 9704 C CA . VAL A 1 1241 ? 17.501 26.763 -34.388 1.00 33.81 1241 VAL A CA 1
ATOM 9705 C C . VAL A 1 1241 ? 18.462 27.228 -33.300 1.00 33.81 1241 VAL A C 1
ATOM 9707 O O . VAL A 1 1241 ? 18.537 28.463 -33.119 1.00 33.81 1241 VAL A O 1
#

Foldseek 3Di:
DDDDDDDDDDDDDDDDDDDDYDDDDDDDDDDDDDDDDDDDDDDDDDDDPPVVCVVPDDDAALLQAAPLRFGQQEEEEAAALDAPWQFLQFADPVGDDGDDPFLFADLLRVLLVLLLSLLNRNQYYEYHFNALLPDPCSLVSLLSSLVCVVSRHHAYEYEHCQQCCLVCVVSSLVSPHAEYEHEDAAPDQVLSCVRGVDHRNVSNVSRVVVVQVVVVVPSNYQAEYEHEAWPPRCLVCLQVQLVVQAAGLYEYEYEWRADAPPSPDDPNGTDAPVNSVVVNCVVQVQWAWDDDDQQDQWGKIDRPNGNYIYTYRGVAPDGSLQNHSYWYAHRSGWTDQDQFDDDTDHPLQLVCVVVVSGHQDPVNCVVVPSSVLSVVQSVCSVVVHDRDPSSVVSSVVSSVNRHPRDSDDDHNVVSNPRNGHRPNDPDDDDDDDDDPDDDDDDDDDDDDDDDDDDDDDDDDDDDDDDDDDDDDPAADPVGRQAHPVRDGHQHDLVPFDWAKAKWKKKWKWAFPAQFVVVCVVVVHAFPVGNLFVQLFVQLVVQLQCLCVVDPSPDHPFAWPDKGKGKAWADADPVGNHTIIMIMMMIIGTGRDHSHSSNLRSRVRSSVSSCVRCCVPGVPIDIGDTDGDPQDVVNVVVVLVCLLVVAPLVVQLVLLVVQLVLLVVVVVVVVVVVVVVVVPDDPVVVVVPVPPDDDDDDDDDDDDDDDDDDDDDDDDDDDDDDDDDDDDDDDDDDDDDPDDPCPDDDDDDDDDDDDDDPPDDQDFDPFDPDPPPDPPVDDDPDDPDDDDDPDPCPVQQPPCVLQDVDSWHADPLGFTAPDDPVVVVSVSVLLSVLSVVVSVVSVCLSVVQLVCQLCQQLVCQQPPPQPQQVVVVHGSSVQSSSLSSLLLSLQLDHPDLCFCLSVLVPLSSLVSSLVSNCCHPQLVQLVSLVVLVVVLVPQDPDPVCSSVNSSSVCCQCNVLQAGLSHAHPVLSVQSVVVLCVQLVVQLVCQVVQCVPQVVLVVDDPVSSSSQSSSCSSQLLGNSTHNDQPLSGDPVSLVSSLVNLQCNQVSSLLRSCVSFVSNCVSVVHDDADDDPPPDDDDDDDDPVVVVVVVVDDDDDPSVVVVVVVSVVVVVVLCVVLVVLLVVLLVVQCVQCVVVCVVPVPLSPSSQSSSLLSNLLSSSNHANDGPPDSDGSCVPGDPVSVVSSPVSNVVSVVSSDHPHDGSNSDHDDVSVVVVSNVSVVVNVVVVVVVCVVPPDPDDD

Secondary structure (DSSP, 8-state):
--------------------------------------PPPP----PPPHHHHHHT-PPPPTTSB-TT--B--EEEEE--S--S---TTTS-SS---PPPGGGSPPHHHHHHHHHHHHHTT--EEEEESS-GGGSTTHHHHHHHHHTTGGGT--EEEEEE-STTGGGTHHHHHHTTEEEEEEE---S-HHHHHHHHSS--HHHHHHHHHHHHHHHHTT---EEEEEEEEBTTTTGGGHHHHHHTTSSS--EEEEEE----TTS---GGGBPPHHHHHHHHHHH-TT-EEPPPPTT-SSEEEE-TT-SSEEEEE-TTTS--GGG--EEEE-TT-EEES-SS-S-EEEHHHHHHGGGTTPPP-HHHHHHT-HHHHHHHHHHHHHHTPPPPHHHHHHHHHHHHHHHT--SSPPPHHHHHHS-PPPSS---------------------------------------------PPPS---SS-TTB-TT--B-PPP-TTSPPEEEEEEEEEEEE-SSSHHHHHHHTTPPBTTB-HHHHHHHHHHHHHHHHHHHSTTPPTT--EEEEEEEEEEE--BTTBTT-EEEEEEEEEEEESS--HHHHHHHHHHHHHHHHHHHTTT-S--EE---EE-SS-HHHHHHHHHHHHHT-HHHHHHHHHHHHHHHHHHHHHHHHHHHHHHHHTS-GGGTTTTGGG-------------------------------------------------------S----------SS----TT--S-----TTS------S------SGGGTGGGTGGGTSSS--EEEGGGEEES--HHHHHHHHHHHHHHHHHHHHHHHHHHHHHHHHHHHHHHHHHHHH--HHHHTTT--HHHHHHHHHHHHHHT----SSTTGGGGGTT-HHHHHHHHHHHIIIIITHHHHHHHHHHHHHHS--S-GGGHHHHHHHHHHHHSHHHH-TT---HHHHHHHHHHHHHHHHHHHHHHHHHTTT-HHHHTS-HHHHHHHHHHHHHIIIII---SS-GGGS-HHHHHHHHHHHHHTTHHHHHHHHTT-HHHHHHTT-------TTS--------HHHHHHHTTSS---HHHHHHHHHHHHHHHHHHHHHHHHHHHHHHHHHHHTHHHHHH-TTTT-HHHHHHHHHHHHHT------BTTBSS-GGGGS-HHHHHHHHHHHHHHHHTTS-SS--TTTS---HHHHHHHHHHHHHHHHHHHHHHHHHS-S---

Sequence (1241 aa):
MAGLCKRILPCSRVARGIQTRPQSTRAVSRPNATLAPALPPPHTPTEPSRLSTLKSAKPFSDFLTDTFNRQHDYLRISVTERCNLRCLYCMPEEGIDLSPSAKLLTSPEILYLSSLFVSQGVTKIRLTGGEPTVRKDIVPLMQDIGKLRPNGLRELCLTTNGISLHRKLDPMVEAGLTGVNLSLDTLDPFQFQIMTRRKGFDAVMKSIDRILEMNKVGAGIKLKINCVVMRGMNDREILPFVELGRDKPIEVRFIEYMPFGGNKWNQQKMFSYQEMLALIREKYPTFEKVADHKNDTSKTYRVPGFEGRVGFITSMTHNFCGTCNRLRITSDGNLKVCLFGNSEVSLRDIIRKENDGNPIDVDAMKNLQLLETVQKAARLSDEGGLVNEREREILDIIGMAVKRKKAKHAGMAQLKDMKNRPMILIGSPSWSTIPVHLLSHLPTASQTRLYHSGRSKPEIEDRIPRPSPSLPTASDADLPHLTPSKTVHMTQITEKPETKRLATAACTVAFSNPRPWEILRKGQTTHKGDVFSVARIAGIMAAKKTPDIIPLCHPGIGITGVEVSVELVEPAQDRDHGAMNVVASVSCFGRTGVEMEAMTATMGAALTVYDMLKAVDKGMVIDSVDLSTLNSFQQAVLFTLLILGHAILISLTVLLVRKRAFEAKFKGVSDERERERSTRNPSEVELQDRHREPAHGSTGTNLPCENIEGHGCKPHPKTSIQVQLKPGESSYCNEQPWVDDDQVTIGGTPCRHHHHRVFPMAGIGARPDLHNHPRDAAPNVPLDVKDSVSGFKAILRGTQKYMASKGLVSRNSQFHDLTPAERDELGGVEYKAVSFLSVVVFLYFILFIMFGMIGVGVWLEVNDPAVTRTNGLSPFWTGAFFAVSAFVNSGMSLLDANMTALQLRAYPLLTMGLLILAGNTLFPCFLRFIIWIMRVMLPNRSKWQSWRITLDFILEHPRRVYTNLFPARHTWYLLGTIIILNGIDWAAFEVLSIGNKDIESLPTEYRVLDGLFQALAVRAGGFYVVTIADLRQGLLVLYVLMMYVSAYPVTLTMRNTNVYEERSLGIYAHDESPDSPANTSRSNVAMDLIRQHLGRPGPSETSRGYFVHQQLRSQLSHDLWWIALAVFFIAIAESDHYDSHPVAFSTFNIIFEVVSAYGCVGVSLGFPGKNYSFCGAWHPISKLILAAVALRGRHRGLPVAIDKAIMLPSESLAWAEEEDAAMRRDRSRAWAQEHGPVGSV

Organism: NCBI:txid1882269

pLDDT: mean 71.64, std 23.42, range [21.91, 96.25]

InterPro domains:
  IPR000385 MoaA/NifB/PqqE, iron-sulphur binding, conserved site [PS01305] (79-90)
  IPR002820 Molybdopterin cofactor biosynthesis C (MoaC) domain [PF01967] (490-628)
  IPR003445 Cation transporter [PF02386] (808-1213)
  IPR004773 Potassium/sodium transporter Trk1/HKT1 [TIGR00934] (800-1209)
  IPR006638 Elp3/MiaA/NifB-like, radical SAM core domain [SM00729] (73-282)
  IPR007197 Radical SAM [PF04055] (77-244)
  IPR007197 Radical SAM [PS51918] (67-294)
  IPR007197 Radical SAM [SFLDS00029] (62-427)
  IPR010505 Molybdenum cofactor biosynthesis protein A-like, twitch domain [PF06463] (250-358)
  IPR010505 Molybdenum cofactor biosynthesis protein A-like, twitch domain [cd21117] (316-419)
  IPR013483 Molybdenum cofactor biosynthesis protein A [MF_01225_B] (64-428)
  IPR013483 Molybdenum cofactor biosynthesis protein A [TIGR02666] (64-368)
  IPR013785 Aldolase-type TIM barrel [G3DSA:3.20.20.70] (61-428)
  IPR036522 Molybdopterin cofactor biosynthesis C (MoaC) domain superfamily [G3DSA:3.30.70.640] (477-633)
  IPR036522 Molybdopterin cofactor biosynthesis C (MoaC) domain superfamily [SSF55040] (488-627)
  IPR040064 Molybdenum cofactor biosynthesis protein A-like [SFLDG01383] (62-427)
  IPR047594 Molybdenum cofactor biosynthesis C, bacteria/eukaryotes [cd01420] (490-627)
  IPR050105 Molybdenum cofactor biosynthesis MoaA/MoaC [PTHR22960] (52-615)
  IPR058240 Radical SAM superfamily [SSF102114] (65-350)

Radius of gyration: 44.73 Å; chains: 1; bounding box: 116×124×157 Å